Protein AF-0000000079757899 (afdb_homodimer)

Structure (mmCIF, N/CA/C/O backbone):
data_AF-0000000079757899-model_v1
#
loop_
_entity.id
_entity.type
_entity.pdbx_description
1 polymer 'Nucleoside kinase'
#
loop_
_atom_site.group_PDB
_atom_site.id
_atom_site.type_symbol
_atom_site.label_atom_id
_atom_site.label_alt_id
_atom_site.label_comp_id
_atom_site.label_asym_id
_atom_site.label_entity_id
_atom_site.label_seq_id
_atom_site.pdbx_PDB_ins_code
_atom_site.Cartn_x
_atom_site.Cartn_y
_atom_site.Cartn_z
_atom_site.occupancy
_atom_site.B_iso_or_equiv
_atom_site.auth_seq_id
_atom_site.auth_comp_id
_atom_site.auth_asym_id
_atom_site.auth_atom_id
_atom_site.pdbx_PDB_model_num
ATOM 1 N N . MET A 1 1 ? -4.289 -48.406 -44.906 1 89.81 1 MET A N 1
ATOM 2 C CA . MET A 1 1 ? -3.25 -48.438 -43.875 1 89.81 1 MET A CA 1
ATOM 3 C C . MET A 1 1 ? -2.588 -47.062 -43.75 1 89.81 1 MET A C 1
ATOM 5 O O . MET A 1 1 ? -2.428 -46.344 -44.719 1 89.81 1 MET A O 1
ATOM 9 N N . LEU A 1 2 ? -2.428 -46.688 -42.5 1 92.31 2 LEU A N 1
ATOM 10 C CA . LEU A 1 2 ? -1.774 -45.406 -42.188 1 92.31 2 LEU A CA 1
ATOM 11 C C . LEU A 1 2 ? -0.289 -45.625 -41.906 1 92.31 2 LEU A C 1
ATOM 13 O O . LEU A 1 2 ? 0.107 -46.656 -41.375 1 92.31 2 LEU A O 1
ATOM 17 N N . LYS A 1 3 ? 0.551 -44.688 -42.281 1 95.06 3 LYS A N 1
ATOM 18 C CA . LYS A 1 3 ? 1.988 -44.75 -42.062 1 95.06 3 LYS A CA 1
ATOM 19 C C . LYS A 1 3 ? 2.361 -44.031 -40.75 1 95.06 3 LYS A C 1
ATOM 21 O O . LYS A 1 3 ? 2.045 -42.844 -40.594 1 95.06 3 LYS A O 1
ATOM 26 N N . VAL A 1 4 ? 2.951 -44.812 -39.875 1 93.31 4 VAL A N 1
ATOM 27 C CA . VAL A 1 4 ? 3.355 -44.25 -38.594 1 93.31 4 VAL A CA 1
ATOM 28 C C . VAL A 1 4 ? 4.879 -44.25 -38.469 1 93.31 4 VAL A C 1
ATOM 30 O O . VAL A 1 4 ? 5.52 -45.281 -38.688 1 93.31 4 VAL A O 1
ATOM 33 N N . TYR A 1 5 ? 5.371 -43.125 -38.312 1 91.56 5 TYR A N 1
ATOM 34 C CA . TYR A 1 5 ? 6.797 -42.969 -38.031 1 91.56 5 TYR A CA 1
ATOM 35 C C . TYR A 1 5 ? 7.066 -42.875 -36.531 1 91.56 5 TYR A C 1
ATOM 37 O O . TYR A 1 5 ? 6.574 -41.969 -35.875 1 91.56 5 TYR A O 1
ATOM 45 N N . TYR A 1 6 ? 7.684 -43.781 -35.969 1 91 6 TYR A N 1
ATOM 46 C CA . TYR A 1 6 ? 8.078 -43.812 -34.562 1 91 6 TYR A CA 1
ATOM 47 C C . TYR A 1 6 ? 9.562 -44.125 -34.406 1 91 6 TYR A C 1
ATOM 49 O O . TYR A 1 6 ? 10.016 -45.219 -34.75 1 91 6 TYR A O 1
ATOM 57 N N . ASN A 1 7 ? 10.211 -43 -33.938 1 84.12 7 ASN A N 1
ATOM 58 C CA . ASN A 1 7 ? 11.672 -43.094 -33.906 1 84.12 7 ASN A CA 1
ATOM 59 C C . ASN A 1 7 ? 12.242 -43.438 -35.281 1 84.12 7 ASN A C 1
ATOM 61 O O . ASN A 1 7 ? 11.969 -42.719 -36.281 1 84.12 7 ASN A O 1
ATOM 65 N N . GLN A 1 8 ? 12.875 -44.5 -35.531 1 84.25 8 GLN A N 1
ATOM 66 C CA . GLN A 1 8 ? 13.469 -44.875 -36.812 1 84.25 8 GLN A CA 1
ATOM 67 C C . GLN A 1 8 ? 12.688 -46 -37.469 1 84.25 8 GLN A C 1
ATOM 69 O O . GLN A 1 8 ? 13.133 -46.562 -38.469 1 84.25 8 GLN A O 1
ATOM 74 N N . ASN A 1 9 ? 11.57 -46.188 -36.938 1 89.44 9 ASN A N 1
ATOM 75 C CA . ASN A 1 9 ? 10.773 -47.281 -37.5 1 89.44 9 ASN A CA 1
ATOM 76 C C . ASN A 1 9 ? 9.539 -46.75 -38.219 1 89.44 9 ASN A C 1
ATOM 78 O O . ASN A 1 9 ? 9.016 -45.688 -37.906 1 89.44 9 ASN A O 1
ATOM 82 N N . ILE A 1 10 ? 9.234 -47.5 -39.219 1 92.81 10 ILE A N 1
ATOM 83 C CA . ILE A 1 10 ? 8.008 -47.219 -39.938 1 92.81 10 ILE A CA 1
ATOM 84 C C . ILE A 1 10 ? 7.023 -48.375 -39.75 1 92.81 10 ILE A C 1
ATOM 86 O O . ILE A 1 10 ? 7.355 -49.531 -40 1 92.81 10 ILE A O 1
ATOM 90 N N . LEU A 1 11 ? 5.883 -48.031 -39.281 1 93.31 11 LEU A N 1
ATOM 91 C CA . LEU A 1 11 ? 4.836 -49.031 -39.062 1 93.31 11 LEU A CA 1
ATOM 92 C C . LEU A 1 11 ? 3.611 -48.719 -39.906 1 93.31 11 LEU A C 1
ATOM 94 O O . LEU A 1 11 ? 3.303 -47.562 -40.156 1 93.31 11 LEU A O 1
ATOM 98 N N . ASN A 1 12 ? 3.008 -49.781 -40.406 1 94.38 12 ASN A N 1
ATOM 99 C CA . ASN A 1 12 ? 1.713 -49.656 -41.062 1 94.38 12 ASN A CA 1
ATOM 100 C C . ASN A 1 12 ? 0.58 -50.156 -40.188 1 94.38 12 ASN A C 1
ATOM 102 O O . ASN A 1 12 ? 0.581 -51.312 -39.719 1 94.38 12 ASN A O 1
ATOM 106 N N . VAL A 1 13 ? -0.326 -49.25 -39.906 1 94.94 13 VAL A N 1
ATOM 107 C CA . VAL A 1 13 ? -1.401 -49.594 -38.969 1 94.94 13 VAL A CA 1
ATOM 108 C C . VAL A 1 13 ? -2.754 -49.312 -39.625 1 94.94 13 VAL A C 1
ATOM 110 O O . VAL A 1 13 ? -2.852 -48.5 -40.531 1 94.94 13 VAL A O 1
ATOM 113 N N . PRO A 1 14 ? -3.816 -50 -39.219 1 95.19 14 PRO A N 1
ATOM 114 C CA . PRO A 1 14 ? -5.152 -49.781 -39.75 1 95.19 14 PRO A CA 1
ATOM 115 C C . PRO A 1 14 ? -5.699 -48.375 -39.406 1 95.19 14 PRO A C 1
ATOM 117 O O . PRO A 1 14 ? -5.285 -47.781 -38.406 1 95.19 14 PRO A O 1
ATOM 120 N N . LEU A 1 15 ? -6.605 -47.969 -40.188 1 94.62 15 LEU A N 1
ATOM 121 C CA . LEU A 1 15 ? -7.348 -46.75 -39.906 1 94.62 15 LEU A CA 1
ATOM 122 C C . LEU A 1 15 ? -8.039 -46.844 -38.531 1 94.62 15 LEU A C 1
ATOM 124 O O . LEU A 1 15 ? -8.594 -47.875 -38.188 1 94.62 15 LEU A O 1
ATOM 128 N N . ASN A 1 16 ? -7.992 -45.781 -37.719 1 94.31 16 ASN A N 1
ATOM 129 C CA . ASN A 1 16 ? -8.664 -45.625 -36.438 1 94.31 16 ASN A CA 1
ATOM 130 C C . ASN A 1 16 ? -7.953 -46.438 -35.344 1 94.31 16 ASN A C 1
ATOM 132 O O . ASN A 1 16 ? -8.555 -46.781 -34.344 1 94.31 16 ASN A O 1
ATOM 136 N N . THR A 1 17 ? -6.723 -46.75 -35.594 1 96.06 17 THR A N 1
ATOM 137 C CA . THR A 1 17 ? -5.93 -47.344 -34.531 1 96.06 17 THR A CA 1
ATOM 138 C C . THR A 1 17 ? -5.66 -46.312 -33.438 1 96.06 17 THR A C 1
ATOM 140 O O . THR A 1 17 ? -5.199 -45.219 -33.719 1 96.06 17 THR A O 1
ATOM 143 N N . SER A 1 18 ? -5.98 -46.656 -32.25 1 96.06 18 SER A N 1
ATOM 144 C CA . SER A 1 18 ? -5.738 -45.75 -31.141 1 96.06 18 SER A CA 1
ATOM 145 C C . SER A 1 18 ? -4.266 -45.719 -30.75 1 96.06 18 SER A C 1
ATOM 147 O O . SER A 1 18 ? -3.533 -46.688 -31.016 1 96.06 18 SER A O 1
ATOM 149 N N . LEU A 1 19 ? -3.84 -44.719 -30.156 1 97.06 19 LEU A N 1
ATOM 150 C CA . LEU A 1 19 ? -2.469 -44.625 -29.672 1 97.06 19 LEU A CA 1
ATOM 151 C C . LEU A 1 19 ? -2.207 -45.656 -28.578 1 97.06 19 LEU A C 1
ATOM 153 O O . LEU A 1 19 ? -1.091 -46.156 -28.453 1 97.06 19 LEU A O 1
ATOM 157 N N . GLU A 1 20 ? -3.256 -45.938 -27.797 1 96.62 20 GLU A N 1
ATOM 158 C CA . GLU A 1 20 ? -3.117 -46.969 -26.781 1 96.62 20 GLU A CA 1
ATOM 159 C C . GLU A 1 20 ? -2.814 -48.312 -27.406 1 96.62 20 GLU A C 1
ATOM 161 O O . GLU A 1 20 ? -1.962 -49.062 -26.922 1 96.62 20 GLU A O 1
ATOM 166 N N . THR A 1 21 ? -3.545 -48.625 -28.484 1 96.06 21 THR A N 1
ATOM 167 C CA . THR A 1 21 ? -3.324 -49.875 -29.203 1 96.06 21 THR A CA 1
ATOM 168 C C . THR A 1 21 ? -1.894 -49.938 -29.734 1 96.06 21 THR A C 1
ATOM 170 O O . THR A 1 21 ? -1.232 -50.969 -29.609 1 96.06 21 THR A O 1
ATOM 173 N N . LEU A 1 22 ? -1.504 -48.875 -30.281 1 95.56 22 LEU A N 1
ATOM 174 C CA . LEU A 1 22 ? -0.146 -48.812 -30.812 1 95.56 22 LEU A CA 1
ATOM 175 C C . LEU A 1 22 ? 0.88 -48.969 -29.703 1 95.56 22 LEU A C 1
ATOM 177 O O . LEU A 1 22 ? 1.874 -49.688 -29.859 1 95.56 22 LEU A O 1
ATOM 181 N N . LYS A 1 23 ? 0.693 -48.25 -28.625 1 95.94 23 LYS A N 1
ATOM 182 C CA . LYS A 1 23 ? 1.556 -48.344 -27.453 1 95.94 23 LYS A CA 1
ATOM 183 C C . LYS A 1 23 ? 1.684 -49.781 -26.984 1 95.94 23 LYS A C 1
ATOM 185 O O . LYS A 1 23 ? 2.785 -50.25 -26.672 1 95.94 23 LYS A O 1
ATOM 190 N N . ASN A 1 24 ? 0.548 -50.5 -26.922 1 94.69 24 ASN A N 1
ATOM 191 C CA . ASN A 1 24 ? 0.537 -51.875 -26.5 1 94.69 24 ASN A CA 1
ATOM 192 C C . ASN A 1 24 ? 1.265 -52.781 -27.484 1 94.69 24 ASN A C 1
ATOM 194 O O . ASN A 1 24 ? 1.984 -53.719 -27.094 1 94.69 24 ASN A O 1
ATOM 198 N N . GLN A 1 25 ? 1.036 -52.5 -28.719 1 93.31 25 GLN A N 1
ATOM 199 C CA . GLN A 1 25 ? 1.716 -53.25 -29.766 1 93.31 25 GLN A CA 1
ATOM 200 C C . GLN A 1 25 ? 3.23 -53.094 -29.656 1 93.31 25 GLN A C 1
ATOM 202 O O . GLN A 1 25 ? 3.975 -54.062 -29.922 1 93.31 25 GLN A O 1
ATOM 207 N N . LEU A 1 26 ? 3.641 -51.969 -29.297 1 93.25 26 LEU A N 1
ATOM 208 C CA . LEU A 1 26 ? 5.066 -51.688 -29.188 1 93.25 26 LEU A CA 1
ATOM 209 C C . LEU A 1 26 ? 5.594 -52.031 -27.812 1 93.25 26 LEU A C 1
ATOM 211 O O . LEU A 1 26 ? 6.781 -51.875 -27.531 1 93.25 26 LEU A O 1
ATOM 215 N N . ASN A 1 27 ? 4.777 -52.531 -26.891 1 93.75 27 ASN A N 1
ATOM 216 C CA . ASN A 1 27 ? 5.113 -52.938 -25.531 1 93.75 27 ASN A CA 1
ATOM 217 C C . ASN A 1 27 ? 5.797 -51.844 -24.75 1 93.75 27 ASN A C 1
ATOM 219 O O . ASN A 1 27 ? 6.824 -52.062 -24.109 1 93.75 27 ASN A O 1
ATOM 223 N N . LEU A 1 28 ? 5.297 -50.625 -24.969 1 93.06 28 LEU A N 1
ATOM 224 C CA . LEU A 1 28 ? 5.828 -49.5 -24.234 1 93.06 28 LEU A CA 1
ATOM 225 C C . LEU A 1 28 ? 5.211 -49.406 -22.844 1 93.06 28 LEU A C 1
ATOM 227 O O . LEU A 1 28 ? 4.004 -49.594 -22.688 1 93.06 28 LEU A O 1
ATOM 231 N N . LYS A 1 29 ? 6.031 -49.188 -21.891 1 89.12 29 LYS A N 1
ATOM 232 C CA . LYS A 1 29 ? 5.594 -49.062 -20.5 1 89.12 29 LYS A CA 1
ATOM 233 C C . LYS A 1 29 ? 5.762 -47.625 -20.016 1 89.12 29 LYS A C 1
ATOM 235 O O . LYS A 1 29 ? 6.574 -46.875 -20.547 1 89.12 29 LYS A O 1
ATOM 240 N N . ASN A 1 30 ? 4.934 -47.219 -19.047 1 89.75 30 ASN A N 1
ATOM 241 C CA . ASN A 1 30 ? 5.02 -45.938 -18.391 1 89.75 30 ASN A CA 1
ATOM 242 C C . ASN A 1 30 ? 4.82 -44.781 -19.359 1 89.75 30 ASN A C 1
ATOM 244 O O . ASN A 1 30 ? 5.566 -43.781 -19.344 1 89.75 30 ASN A O 1
ATOM 248 N N . VAL A 1 31 ? 4.023 -44.969 -20.328 1 94.25 31 VAL A N 1
ATOM 249 C CA . VAL A 1 31 ? 3.627 -43.969 -21.312 1 94.25 31 VAL A CA 1
ATOM 250 C C . VAL A 1 31 ? 2.195 -43.531 -21.031 1 94.25 31 VAL A C 1
ATOM 252 O O . VAL A 1 31 ? 1.298 -44.344 -20.859 1 94.25 31 VAL A O 1
ATOM 255 N N . TYR A 1 32 ? 2.014 -42.219 -20.953 1 95.69 32 TYR A N 1
ATOM 256 C CA . TYR A 1 32 ? 0.709 -41.719 -20.562 1 95.69 32 TYR A CA 1
ATOM 257 C C . TYR A 1 32 ? 0.112 -40.844 -21.656 1 95.69 32 TYR A C 1
ATOM 259 O O . TYR A 1 32 ? -1.076 -40.5 -21.625 1 95.69 32 TYR A O 1
ATOM 267 N N . ALA A 1 33 ? 0.891 -40.406 -22.641 1 96.44 33 ALA A N 1
ATOM 268 C CA . ALA A 1 33 ? 0.462 -39.562 -23.75 1 96.44 33 ALA A CA 1
ATOM 269 C C . ALA A 1 33 ? 1.363 -39.719 -24.969 1 96.44 33 ALA A C 1
ATOM 271 O O . ALA A 1 33 ? 2.314 -40.5 -24.938 1 96.44 33 ALA A O 1
ATOM 272 N N . ALA A 1 34 ? 1.018 -39.031 -26.047 1 96.38 34 ALA A N 1
ATOM 273 C CA . ALA A 1 34 ? 1.852 -39.062 -27.25 1 96.38 34 ALA A CA 1
ATOM 274 C C . ALA A 1 34 ? 1.702 -37.75 -28.031 1 96.38 34 ALA A C 1
ATOM 276 O O . ALA A 1 34 ? 0.694 -37.062 -27.906 1 96.38 34 ALA A O 1
ATOM 277 N N . LYS A 1 35 ? 2.727 -37.438 -28.688 1 93.5 35 LYS A N 1
ATOM 278 C CA . LYS A 1 35 ? 2.627 -36.375 -29.703 1 93.5 35 LYS A CA 1
ATOM 279 C C . LYS A 1 35 ? 2.373 -36.969 -31.094 1 93.5 35 LYS A C 1
ATOM 281 O O . LYS A 1 35 ? 3.068 -37.906 -31.516 1 93.5 35 LYS A O 1
ATOM 286 N N . VAL A 1 36 ? 1.36 -36.562 -31.766 1 94.38 36 VAL A N 1
ATOM 287 C CA . VAL A 1 36 ? 1.062 -36.906 -33.156 1 94.38 36 VAL A CA 1
ATOM 288 C C . VAL A 1 36 ? 1.239 -35.688 -34.031 1 94.38 36 VAL A C 1
ATOM 290 O O . VAL A 1 36 ? 0.47 -34.719 -33.969 1 94.38 36 VAL A O 1
ATOM 293 N N . ASN A 1 37 ? 2.242 -35.688 -34.906 1 90.06 37 ASN A N 1
ATOM 294 C CA . ASN A 1 37 ? 2.568 -34.531 -35.75 1 90.06 37 ASN A CA 1
ATOM 295 C C . ASN A 1 37 ? 2.738 -33.281 -34.906 1 90.06 37 ASN A C 1
ATOM 297 O O . ASN A 1 37 ? 2.121 -32.25 -35.219 1 90.06 37 ASN A O 1
ATOM 301 N N . ASN A 1 38 ? 3.363 -33.406 -33.781 1 86.88 38 ASN A N 1
ATOM 302 C CA . ASN A 1 38 ? 3.805 -32.312 -32.906 1 86.88 38 ASN A CA 1
ATOM 303 C C . ASN A 1 38 ? 2.656 -31.797 -32.031 1 86.88 38 ASN A C 1
ATOM 305 O O . ASN A 1 38 ? 2.783 -30.75 -31.406 1 86.88 38 ASN A O 1
ATOM 309 N N . LYS A 1 39 ? 1.579 -32.5 -32.062 1 91.19 39 LYS A N 1
ATOM 310 C CA . LYS A 1 39 ? 0.449 -32.125 -31.203 1 91.19 39 LYS A CA 1
ATOM 311 C C . LYS A 1 39 ? 0.224 -33.156 -30.109 1 91.19 39 LYS A C 1
ATOM 313 O O . LYS A 1 39 ? 0.204 -34.375 -30.359 1 91.19 39 LYS A O 1
ATOM 318 N N . LEU A 1 40 ? 0.103 -32.688 -28.938 1 92.62 40 LEU A N 1
ATOM 319 C CA . LEU A 1 40 ? -0.124 -33.562 -27.781 1 92.62 40 LEU A CA 1
ATOM 320 C C . LEU A 1 40 ? -1.502 -34.219 -27.859 1 92.62 40 LEU A C 1
ATOM 322 O O . LEU A 1 40 ? -2.504 -33.531 -28.078 1 92.62 40 LEU A O 1
ATOM 326 N N . LYS A 1 41 ? -1.507 -35.531 -27.75 1 95 41 LYS A N 1
ATOM 327 C CA . LYS A 1 41 ? -2.752 -36.281 -27.797 1 95 41 LYS A CA 1
ATOM 328 C C . LYS A 1 41 ? -2.826 -37.312 -26.656 1 95 41 LYS A C 1
ATOM 330 O O . LYS A 1 41 ? -1.8 -37.812 -26.219 1 95 41 LYS A O 1
ATOM 335 N N . GLU A 1 42 ? -4.059 -37.531 -26.234 1 96.31 42 GLU A N 1
ATOM 336 C CA . GLU A 1 42 ? -4.305 -38.625 -25.297 1 96.31 42 GLU A CA 1
ATOM 337 C C . GLU A 1 42 ? -4.137 -39.969 -25.984 1 96.31 42 GLU A C 1
ATOM 339 O O . GLU A 1 42 ? -4.246 -40.062 -27.203 1 96.31 42 GLU A O 1
ATOM 344 N N . LEU A 1 43 ? -3.947 -40.969 -25.141 1 97.25 43 LEU A N 1
ATOM 345 C CA . LEU A 1 43 ? -3.699 -42.281 -25.688 1 97.25 43 LEU A CA 1
ATOM 346 C C . LEU A 1 43 ? -4.961 -42.844 -26.328 1 97.25 43 LEU A C 1
ATOM 348 O O . LEU A 1 43 ? -4.891 -43.812 -27.109 1 97.25 43 LEU A O 1
ATOM 352 N N . THR A 1 44 ? -6.102 -42.281 -26.047 1 95.94 44 THR A N 1
ATOM 353 C CA . THR A 1 44 ? -7.355 -42.75 -26.625 1 95.94 44 THR A CA 1
ATOM 354 C C . THR A 1 44 ? -7.527 -42.188 -28.047 1 95.94 44 THR A C 1
ATOM 356 O O . THR A 1 44 ? -8.414 -42.625 -28.781 1 95.94 44 THR A O 1
ATOM 359 N N . PHE A 1 45 ? -6.734 -41.312 -28.406 1 95.56 45 PHE A N 1
ATOM 360 C CA . PHE A 1 45 ? -6.812 -40.688 -29.719 1 95.56 45 PHE A CA 1
ATOM 361 C C . PHE A 1 45 ? -6.652 -41.719 -30.828 1 95.56 45 PHE A C 1
ATOM 363 O O . PHE A 1 45 ? -5.777 -42.594 -30.75 1 95.56 45 PHE A O 1
ATOM 370 N N . LYS A 1 46 ? -7.422 -41.562 -31.875 1 95.94 46 LYS A N 1
ATOM 371 C CA . LYS A 1 46 ? -7.387 -42.469 -33.031 1 95.94 46 LYS A CA 1
ATOM 372 C C . LYS A 1 46 ? -6.727 -41.781 -34.219 1 95.94 46 LYS A C 1
ATOM 374 O O . LYS A 1 46 ? -7.051 -40.656 -34.562 1 95.94 46 LYS A O 1
ATOM 379 N N . LEU A 1 47 ? -5.891 -42.531 -34.812 1 95.75 47 LEU A N 1
ATOM 380 C CA . LEU A 1 47 ? -5.156 -42 -35.969 1 95.75 47 LEU A CA 1
ATOM 381 C C . LEU A 1 47 ? -6.027 -42 -37.219 1 95.75 47 LEU A C 1
ATOM 383 O O . LEU A 1 47 ? -6.73 -42.969 -37.5 1 95.75 47 LEU A O 1
ATOM 387 N N . HIS A 1 48 ? -5.992 -40.844 -37.969 1 93.81 48 HIS A N 1
ATOM 388 C CA . HIS A 1 48 ? -6.789 -40.75 -39.188 1 93.81 48 HIS A CA 1
ATOM 389 C C . HIS A 1 48 ? -5.941 -40.281 -40.344 1 93.81 48 HIS A C 1
ATOM 391 O O . HIS A 1 48 ? -6.227 -40.594 -41.5 1 93.81 48 HIS A O 1
ATOM 397 N N . ALA A 1 49 ? -4.891 -39.562 -40.094 1 93.75 49 ALA A N 1
ATOM 398 C CA . ALA A 1 49 ? -4.051 -39 -41.156 1 93.75 49 ALA A CA 1
ATOM 399 C C . ALA A 1 49 ? -3.23 -40.094 -41.844 1 93.75 49 ALA A C 1
ATOM 401 O O . ALA A 1 49 ? -2.783 -41.031 -41.156 1 93.75 49 ALA A O 1
ATOM 402 N N . PRO A 1 50 ? -3.012 -39.844 -43.125 1 94.06 50 PRO A N 1
ATOM 403 C CA . PRO A 1 50 ? -2.242 -40.844 -43.844 1 94.06 50 PRO A CA 1
ATOM 404 C C . PRO A 1 50 ? -0.819 -41 -43.312 1 94.06 50 PRO A C 1
ATOM 406 O O . PRO A 1 50 ? -0.284 -42.125 -43.25 1 94.06 50 PRO A O 1
ATOM 409 N N . ILE A 1 51 ? -0.244 -39.969 -42.938 1 93.94 51 ILE A N 1
ATOM 410 C CA . ILE A 1 51 ? 1.114 -39.969 -42.406 1 93.94 51 ILE A CA 1
ATOM 411 C C . ILE A 1 51 ? 1.119 -39.375 -41 1 93.94 51 ILE A C 1
ATOM 413 O O . ILE A 1 51 ? 0.606 -38.281 -40.75 1 93.94 51 ILE A O 1
ATOM 417 N N . ASN A 1 52 ? 1.641 -40.188 -40 1 95.19 52 ASN A N 1
ATOM 418 C CA . ASN A 1 52 ? 1.67 -39.781 -38.594 1 95.19 52 ASN A CA 1
ATOM 419 C C . ASN A 1 52 ? 3.07 -39.906 -38.031 1 95.19 52 ASN A C 1
ATOM 421 O O . ASN A 1 52 ? 3.648 -41 -38 1 95.19 52 ASN A O 1
ATOM 425 N N . GLN A 1 53 ? 3.607 -38.844 -37.656 1 93.88 53 GLN A N 1
ATOM 426 C CA . GLN A 1 53 ? 4.809 -38.875 -36.812 1 93.88 53 GLN A CA 1
ATOM 427 C C . GLN A 1 53 ? 4.457 -38.906 -35.344 1 93.88 53 GLN A C 1
ATOM 429 O O . GLN A 1 53 ? 3.855 -37.969 -34.812 1 93.88 53 GLN A O 1
ATOM 434 N N . ILE A 1 54 ? 4.84 -40.062 -34.656 1 95.62 54 ILE A N 1
ATOM 435 C CA . ILE A 1 54 ? 4.375 -40.25 -33.281 1 95.62 54 ILE A CA 1
ATOM 436 C C . ILE A 1 54 ? 5.566 -40.312 -32.344 1 95.62 54 ILE A C 1
ATOM 438 O O . ILE A 1 54 ? 6.602 -40.906 -32.656 1 95.62 54 ILE A O 1
ATOM 442 N N . THR A 1 55 ? 5.504 -39.594 -31.281 1 94.12 55 THR A N 1
ATOM 443 C CA . THR A 1 55 ? 6.422 -39.688 -30.141 1 94.12 55 THR A CA 1
ATOM 444 C C . THR A 1 55 ? 5.66 -39.938 -28.844 1 94.12 55 THR A C 1
ATOM 446 O O . THR A 1 55 ? 4.855 -39.125 -28.406 1 94.12 55 THR A O 1
ATOM 449 N N . PHE A 1 56 ? 5.887 -41.094 -28.234 1 95.88 56 PHE A N 1
ATOM 450 C CA . PHE A 1 56 ? 5.227 -41.406 -26.969 1 95.88 56 PHE A CA 1
ATOM 451 C C . PHE A 1 56 ? 5.898 -40.719 -25.812 1 95.88 56 PHE A C 1
ATOM 453 O O . PHE A 1 56 ? 7.117 -40.531 -25.797 1 95.88 56 PHE A O 1
ATOM 460 N N . LEU A 1 57 ? 5.062 -40.25 -24.891 1 94.38 57 LEU A N 1
ATOM 461 C CA . LEU A 1 57 ? 5.535 -39.469 -23.75 1 94.38 57 LEU A CA 1
ATOM 462 C C . LEU A 1 57 ? 5.219 -40.188 -22.438 1 94.38 57 LEU A C 1
ATOM 464 O O . LEU A 1 57 ? 4.074 -40.562 -22.203 1 94.38 57 LEU A O 1
ATOM 468 N N . GLY A 1 58 ? 6.277 -40.344 -21.594 1 92.25 58 GLY A N 1
ATOM 469 C CA . GLY A 1 58 ? 6.125 -41 -20.312 1 92.25 58 GLY A CA 1
ATOM 470 C C . GLY A 1 58 ? 6.367 -40.094 -19.141 1 92.25 58 GLY A C 1
ATOM 471 O O . GLY A 1 58 ? 6.191 -38.875 -19.25 1 92.25 58 GLY A O 1
ATOM 472 N N . ALA A 1 59 ? 6.684 -40.656 -17.953 1 89.56 59 ALA A N 1
ATOM 473 C CA . ALA A 1 59 ? 6.824 -39.938 -16.688 1 89.56 59 ALA A CA 1
ATOM 474 C C . ALA A 1 59 ? 7.945 -38.906 -16.766 1 89.56 59 ALA A C 1
ATOM 476 O O . ALA A 1 59 ? 8.008 -37.969 -15.938 1 89.56 59 ALA A O 1
ATOM 477 N N . TRP A 1 60 ? 8.781 -38.938 -17.734 1 86.62 60 TRP A N 1
ATOM 478 C CA . TRP A 1 60 ? 9.914 -38.031 -17.875 1 86.62 60 TRP A CA 1
ATOM 479 C C . TRP A 1 60 ? 9.477 -36.719 -18.5 1 86.62 60 TRP A C 1
ATOM 481 O O . TRP A 1 60 ? 10.227 -35.75 -18.5 1 86.62 60 TRP A O 1
ATOM 491 N N . ASN A 1 61 ? 8.359 -36.75 -19.062 1 88.06 61 ASN A N 1
ATOM 492 C CA . ASN A 1 61 ? 7.836 -35.562 -19.75 1 88.06 61 ASN A CA 1
ATOM 493 C C . ASN A 1 61 ? 6.785 -34.844 -18.906 1 88.06 61 ASN A C 1
ATOM 495 O O . ASN A 1 61 ? 5.855 -35.5 -18.406 1 88.06 61 ASN A O 1
ATOM 499 N N . ALA A 1 62 ? 6.926 -33.562 -18.844 1 84.69 62 ALA A N 1
ATOM 500 C CA . ALA A 1 62 ? 6.043 -32.75 -18 1 84.69 62 ALA A CA 1
ATOM 501 C C . ALA A 1 62 ? 4.594 -32.875 -18.453 1 84.69 62 ALA A C 1
ATOM 503 O O . ALA A 1 62 ? 3.678 -32.938 -17.641 1 84.69 62 ALA A O 1
ATOM 504 N N . ALA A 1 63 ? 4.359 -32.844 -19.719 1 89.25 63 ALA A N 1
ATOM 505 C CA . ALA A 1 63 ? 3 -32.906 -20.25 1 89.25 63 ALA A CA 1
ATOM 506 C C . ALA A 1 63 ? 2.344 -34.25 -19.922 1 89.25 63 ALA A C 1
ATOM 508 O O . ALA A 1 63 ? 1.158 -34.281 -19.578 1 89.25 63 ALA A O 1
ATOM 509 N N . ALA A 1 64 ? 3.105 -35.312 -20.062 1 92.81 64 ALA A N 1
ATOM 510 C CA . ALA A 1 64 ? 2.604 -36.625 -19.719 1 92.81 64 ALA A CA 1
ATOM 511 C C . ALA A 1 64 ? 2.27 -36.719 -18.234 1 92.81 64 ALA A C 1
ATOM 513 O O . ALA A 1 64 ? 1.253 -37.312 -17.859 1 92.81 64 ALA A O 1
ATOM 514 N N . VAL A 1 65 ? 3.066 -36.156 -17.453 1 91.31 65 VAL A N 1
ATOM 515 C CA . VAL A 1 65 ? 2.84 -36.156 -16.016 1 91.31 65 VAL A CA 1
ATOM 516 C C . VAL A 1 65 ? 1.576 -35.375 -15.688 1 91.31 65 VAL A C 1
ATOM 518 O O . VAL A 1 65 ? 0.822 -35.75 -14.789 1 91.31 65 VAL A O 1
ATOM 521 N N . ASN A 1 66 ? 1.384 -34.344 -16.359 1 91.94 66 ASN A N 1
ATOM 522 C CA . ASN A 1 66 ? 0.172 -33.531 -16.141 1 91.94 66 ASN A CA 1
ATOM 523 C C . ASN A 1 66 ? -1.083 -34.375 -16.422 1 91.94 66 ASN A C 1
ATOM 525 O O . ASN A 1 66 ? -2.076 -34.25 -15.703 1 91.94 66 ASN A O 1
ATOM 529 N N . ILE A 1 67 ? -1.042 -35.125 -17.453 1 95.25 67 ILE A N 1
ATOM 530 C CA . ILE A 1 67 ? -2.166 -36 -17.797 1 95.25 67 ILE A CA 1
ATOM 531 C C . ILE A 1 67 ? -2.355 -37.062 -16.719 1 95.25 67 ILE A C 1
ATOM 533 O O . ILE A 1 67 ? -3.482 -37.312 -16.281 1 95.25 67 ILE A O 1
ATOM 537 N N . TYR A 1 68 ? -1.257 -37.594 -16.297 1 95.56 68 TYR A N 1
ATOM 538 C CA . TYR A 1 68 ? -1.307 -38.594 -15.219 1 95.56 68 TYR A CA 1
ATOM 539 C C . TYR A 1 68 ? -1.902 -38 -13.953 1 95.56 68 TYR A C 1
ATOM 541 O O . TYR A 1 68 ? -2.801 -38.562 -13.344 1 95.56 68 TYR A O 1
ATOM 549 N N . GLU A 1 69 ? -1.394 -36.875 -13.562 1 95.19 69 GLU A N 1
ATOM 550 C CA . GLU A 1 69 ? -1.854 -36.188 -12.367 1 95.19 69 GLU A CA 1
ATOM 551 C C . GLU A 1 69 ? -3.34 -35.844 -12.469 1 95.19 69 GLU A C 1
ATOM 553 O O . GLU A 1 69 ? -4.082 -36 -11.5 1 95.19 69 GLU A O 1
ATOM 558 N N . ALA A 1 70 ? -3.76 -35.312 -13.586 1 95.94 70 ALA A N 1
ATOM 559 C CA . ALA A 1 70 ? -5.176 -35.031 -13.789 1 95.94 70 ALA A CA 1
ATOM 560 C C . ALA A 1 70 ? -6.027 -36.281 -13.633 1 95.94 70 ALA A C 1
ATOM 562 O O . ALA A 1 70 ? -7.129 -36.219 -13.078 1 95.94 70 ALA A O 1
ATOM 563 N N . SER A 1 71 ? -5.543 -37.375 -14.148 1 97.81 71 SER A N 1
ATOM 564 C CA . SER A 1 71 ? -6.246 -38.625 -14.039 1 97.81 71 SER A CA 1
ATOM 565 C C . SER A 1 71 ? -6.344 -39.094 -12.586 1 97.81 71 SER A C 1
ATOM 567 O O . SER A 1 71 ? -7.34 -39.688 -12.18 1 97.81 71 SER A O 1
ATOM 569 N N . LEU A 1 72 ? -5.316 -38.781 -11.852 1 97.25 72 LEU A N 1
ATOM 570 C CA . LEU A 1 72 ? -5.348 -39.125 -10.43 1 97.25 72 LEU A CA 1
ATOM 571 C C . LEU A 1 72 ? -6.406 -38.281 -9.711 1 97.25 72 LEU A C 1
ATOM 573 O O . LEU A 1 72 ? -7.117 -38.812 -8.844 1 97.25 72 LEU A O 1
ATOM 577 N N . ARG A 1 73 ? -6.457 -37.062 -9.992 1 96.75 73 ARG A N 1
ATOM 578 C CA . ARG A 1 73 ? -7.496 -36.219 -9.398 1 96.75 73 ARG A CA 1
ATOM 579 C C . ARG A 1 73 ? -8.883 -36.75 -9.758 1 96.75 73 ARG A C 1
ATOM 581 O O . ARG A 1 73 ? -9.789 -36.75 -8.914 1 96.75 73 ARG A O 1
ATOM 588 N N . TYR A 1 74 ? -9.039 -37.125 -11.016 1 97.06 74 TYR A N 1
ATOM 589 C CA . TYR A 1 74 ? -10.289 -37.719 -11.469 1 97.06 74 TYR A CA 1
ATOM 590 C C . TYR A 1 74 ? -10.633 -38.938 -10.633 1 97.06 74 TYR A C 1
ATOM 592 O O . TYR A 1 74 ? -11.781 -39.094 -10.203 1 97.06 74 TYR A O 1
ATOM 600 N N . LEU A 1 75 ? -9.664 -39.781 -10.391 1 97.62 75 LEU A N 1
ATOM 601 C CA . LEU A 1 75 ? -9.844 -41 -9.617 1 97.62 75 LEU A CA 1
ATOM 602 C C . LEU A 1 75 ? -10.258 -40.688 -8.18 1 97.62 75 LEU A C 1
ATOM 604 O O . LEU A 1 75 ? -11.172 -41.312 -7.637 1 97.62 75 LEU A O 1
ATOM 608 N N . VAL A 1 76 ? -9.562 -39.719 -7.574 1 96.94 76 VAL A N 1
ATOM 609 C CA . VAL A 1 76 ? -9.867 -39.312 -6.207 1 96.94 76 VAL A CA 1
ATOM 610 C C . VAL A 1 76 ? -11.297 -38.781 -6.129 1 96.94 76 VAL A C 1
ATOM 612 O O . VAL A 1 76 ? -12.039 -39.125 -5.211 1 96.94 76 VAL A O 1
ATOM 615 N N . ALA A 1 77 ? -11.625 -37.938 -7.047 1 94.81 77 ALA A N 1
ATOM 616 C CA . ALA A 1 77 ? -12.977 -37.375 -7.074 1 94.81 77 ALA A CA 1
ATOM 617 C C . ALA A 1 77 ? -14.023 -38.469 -7.242 1 94.81 77 ALA A C 1
ATOM 619 O O . ALA A 1 77 ? -15.031 -38.5 -6.539 1 94.81 77 ALA A O 1
ATOM 620 N N . MET A 1 78 ? -13.766 -39.375 -8.148 1 94.94 78 MET A N 1
ATOM 621 C CA . MET A 1 78 ? -14.68 -40.5 -8.414 1 94.94 78 MET A CA 1
ATOM 622 C C . MET A 1 78 ? -14.867 -41.344 -7.168 1 94.94 78 MET A C 1
ATOM 624 O O . MET A 1 78 ? -15.992 -41.688 -6.793 1 94.94 78 MET A O 1
ATOM 628 N N . ALA A 1 79 ? -13.789 -41.688 -6.543 1 96.06 79 ALA A N 1
ATOM 629 C CA . ALA A 1 79 ? -13.844 -42.5 -5.328 1 96.06 79 ALA A CA 1
ATOM 630 C C . ALA A 1 79 ? -14.625 -41.781 -4.227 1 96.06 79 ALA A C 1
ATOM 632 O O . ALA A 1 79 ? -15.445 -42.406 -3.549 1 96.06 79 ALA A O 1
ATOM 633 N N . SER A 1 80 ? -14.336 -40.531 -4.031 1 93.5 80 SER A N 1
ATOM 634 C CA . SER A 1 80 ? -14.984 -39.75 -2.979 1 93.5 80 SER A CA 1
ATOM 635 C C . SER A 1 80 ? -16.484 -39.625 -3.227 1 93.5 80 SER A C 1
ATOM 637 O O . SER A 1 80 ? -17.281 -39.75 -2.297 1 93.5 80 SER A O 1
ATOM 639 N N . TYR A 1 81 ? -16.781 -39.375 -4.457 1 89.44 81 TYR A N 1
ATOM 640 C CA . TYR A 1 81 ? -18.188 -39.219 -4.809 1 89.44 81 TYR A CA 1
ATOM 641 C C . TYR A 1 81 ? -18.953 -40.5 -4.617 1 89.44 81 TYR A C 1
ATOM 643 O O . TYR A 1 81 ? -20.125 -40.5 -4.25 1 89.44 81 TYR A O 1
ATOM 651 N N . LYS A 1 82 ? -18.344 -41.562 -4.945 1 91.38 82 LYS A N 1
ATOM 652 C CA . LYS A 1 82 ? -18.969 -42.875 -4.762 1 91.38 82 LYS A CA 1
ATOM 653 C C . LYS A 1 82 ? -19.234 -43.156 -3.285 1 91.38 82 LYS A C 1
ATOM 655 O O . LYS A 1 82 ? -20.266 -43.719 -2.936 1 91.38 82 LYS A O 1
ATOM 660 N N . LEU A 1 83 ? -18.375 -42.75 -2.469 1 93.56 83 LEU A N 1
ATOM 661 C CA . LEU A 1 83 ? -18.422 -43.062 -1.047 1 93.56 83 LEU A CA 1
ATOM 662 C C . LEU A 1 83 ? -19.312 -42.094 -0.297 1 93.56 83 LEU A C 1
ATOM 664 O O . LEU A 1 83 ? -19.984 -42.469 0.666 1 93.56 83 LEU A O 1
ATOM 668 N N . PHE A 1 84 ? -19.188 -40.844 -0.677 1 88.69 84 PHE A N 1
ATOM 669 C CA . PHE A 1 84 ? -19.844 -39.781 0.083 1 88.69 84 PHE A CA 1
ATOM 670 C C . PHE A 1 84 ? -20.75 -38.969 -0.82 1 88.69 84 PHE A C 1
ATOM 672 O O . PHE A 1 84 ? -20.391 -38.656 -1.951 1 88.69 84 PHE A O 1
ATOM 679 N N . GLU A 1 85 ? -22.016 -38.719 -0.353 1 78.06 85 GLU A N 1
ATOM 680 C CA . GLU A 1 85 ? -22.953 -37.938 -1.134 1 78.06 85 GLU A CA 1
ATOM 681 C C . GLU A 1 85 ? -22.641 -36.438 -1.024 1 78.06 85 GLU A C 1
ATOM 683 O O . GLU A 1 85 ? -22.469 -35.938 0.078 1 78.06 85 GLU A O 1
ATOM 688 N N . ASN A 1 86 ? -22.547 -35.781 -2.145 1 73.06 86 ASN A N 1
ATOM 689 C CA . ASN A 1 86 ? -22.5 -34.344 -2.242 1 73.06 86 ASN A CA 1
ATOM 690 C C . ASN A 1 86 ? -21.25 -33.781 -1.58 1 73.06 86 ASN A C 1
ATOM 692 O O . ASN A 1 86 ? -21.328 -32.781 -0.827 1 73.06 86 ASN A O 1
ATOM 696 N N . ILE A 1 87 ? -20.141 -34.469 -1.77 1 80.06 87 ILE A N 1
ATOM 697 C CA . ILE A 1 87 ? -18.906 -33.938 -1.18 1 80.06 87 ILE A CA 1
ATOM 698 C C . ILE A 1 87 ? -18.172 -33.094 -2.197 1 80.06 87 ILE A C 1
ATOM 700 O O . ILE A 1 87 ? -18.031 -33.469 -3.365 1 80.06 87 ILE A O 1
ATOM 704 N N . SER A 1 88 ? -17.953 -31.875 -1.848 1 83.06 88 SER A N 1
ATOM 705 C CA . SER A 1 88 ? -17.188 -30.969 -2.701 1 83.06 88 SER A CA 1
ATOM 706 C C . SER A 1 88 ? -15.711 -30.953 -2.311 1 83.06 88 SER A C 1
ATOM 708 O O . SER A 1 88 ? -15.344 -30.391 -1.272 1 83.06 88 SER A O 1
ATOM 710 N N . LEU A 1 89 ? -14.859 -31.656 -3.092 1 89.75 89 LEU A N 1
ATOM 711 C CA . LEU A 1 89 ? -13.422 -31.672 -2.834 1 89.75 89 LEU A CA 1
ATOM 712 C C . LEU A 1 89 ? -12.727 -30.547 -3.611 1 89.75 89 LEU A C 1
ATOM 714 O O . LEU A 1 89 ? -13.172 -30.172 -4.699 1 89.75 89 LEU A O 1
ATOM 718 N N . HIS A 1 90 ? -11.742 -30.016 -3.051 1 91 90 HIS A N 1
ATOM 719 C CA . HIS A 1 90 ? -10.93 -28.969 -3.67 1 91 90 HIS A CA 1
ATOM 720 C C . HIS A 1 90 ? -9.469 -29.391 -3.766 1 91 90 HIS A C 1
ATOM 722 O O . HIS A 1 90 ? -8.867 -29.797 -2.768 1 91 90 HIS A O 1
ATOM 728 N N . PHE A 1 91 ? -8.938 -29.422 -5.012 1 93.31 91 PHE A N 1
ATOM 729 C CA . PHE A 1 91 ? -7.535 -29.766 -5.238 1 93.31 91 PHE A CA 1
ATOM 730 C C . PHE A 1 91 ? -6.676 -28.516 -5.32 1 93.31 91 PHE A C 1
ATOM 732 O O . PHE A 1 91 ? -7.004 -27.578 -6.051 1 93.31 91 PHE A O 1
ATOM 739 N N . THR A 1 92 ? -5.578 -28.516 -4.598 1 91.25 92 THR A N 1
ATOM 740 C CA . THR A 1 92 ? -4.605 -27.422 -4.668 1 91.25 92 THR A CA 1
ATOM 741 C C . THR A 1 92 ? -3.182 -27.984 -4.641 1 91.25 92 THR A C 1
ATOM 743 O O . THR A 1 92 ? -2.918 -29 -4.016 1 91.25 92 THR A O 1
ATOM 746 N N . TYR A 1 93 ? -2.35 -27.297 -5.352 1 88.38 93 TYR A N 1
ATOM 747 C CA . TYR A 1 93 ? -0.952 -27.703 -5.281 1 88.38 93 TYR A CA 1
ATOM 748 C C . TYR A 1 93 ? -0.376 -27.438 -3.896 1 88.38 93 TYR A C 1
ATOM 750 O O . TYR A 1 93 ? -0.773 -26.484 -3.221 1 88.38 93 TYR A O 1
ATOM 758 N N . TYR A 1 94 ? 0.542 -28.25 -3.553 1 85.94 94 TYR A N 1
ATOM 759 C CA . TYR A 1 94 ? 1.11 -28.219 -2.211 1 85.94 94 TYR A CA 1
ATOM 760 C C . TYR A 1 94 ? 2.627 -28.375 -2.256 1 85.94 94 TYR A C 1
ATOM 762 O O . TYR A 1 94 ? 3.246 -28.156 -3.301 1 85.94 94 TYR A O 1
ATOM 770 N N . SER A 1 95 ? 3.236 -28.625 -1.118 1 78.75 95 SER A N 1
ATOM 771 C CA . SER A 1 95 ? 4.688 -28.75 -1.021 1 78.75 95 SER A CA 1
ATOM 772 C C . SER A 1 95 ? 5.164 -30.062 -1.617 1 78.75 95 SER A C 1
ATOM 774 O O . SER A 1 95 ? 4.383 -31.016 -1.752 1 78.75 95 SER A O 1
ATOM 776 N N . SER A 1 96 ? 6.367 -30.062 -2.107 1 72 96 SER A N 1
ATOM 777 C CA . SER A 1 96 ? 7.027 -31.281 -2.59 1 72 96 SER A CA 1
ATOM 778 C C . SER A 1 96 ? 6.32 -31.844 -3.816 1 72 96 SER A C 1
ATOM 780 O O . SER A 1 96 ? 6.121 -33.062 -3.92 1 72 96 SER A O 1
ATOM 782 N N . SER A 1 97 ? 5.855 -30.938 -4.699 1 78.12 97 SER A N 1
ATOM 783 C CA . SER A 1 97 ? 5.215 -31.344 -5.949 1 78.12 97 SER A CA 1
ATOM 784 C C . SER A 1 97 ? 4.035 -32.281 -5.688 1 78.12 97 SER A C 1
ATOM 786 O O . SER A 1 97 ? 3.918 -33.312 -6.32 1 78.12 97 SER A O 1
ATOM 788 N N . SER A 1 98 ? 3.338 -31.953 -4.695 1 89.31 98 SER A N 1
ATOM 789 C CA . SER A 1 98 ? 2.17 -32.75 -4.328 1 89.31 98 SER A CA 1
ATOM 790 C C . SER A 1 98 ? 0.885 -31.922 -4.473 1 89.31 98 SER A C 1
ATOM 792 O O . SER A 1 98 ? 0.927 -30.75 -4.805 1 89.31 98 SER A O 1
ATOM 794 N N . ILE A 1 99 ? -0.228 -32.688 -4.328 1 92.62 99 ILE A N 1
ATOM 795 C CA . ILE A 1 99 ? -1.551 -32.062 -4.375 1 92.62 99 ILE A CA 1
ATOM 796 C C . ILE A 1 99 ? -2.252 -32.25 -3.031 1 92.62 99 ILE A C 1
ATOM 798 O O . ILE A 1 99 ? -2.203 -33.312 -2.439 1 92.62 99 ILE A O 1
ATOM 802 N N . LEU A 1 100 ? -2.711 -31.172 -2.527 1 92 100 LEU A N 1
ATOM 803 C CA . LEU A 1 100 ? -3.543 -31.219 -1.33 1 92 100 LEU A CA 1
ATOM 804 C C . LEU A 1 100 ? -5.016 -31.344 -1.696 1 92 100 LEU A C 1
ATOM 806 O O . LEU A 1 100 ? -5.535 -30.578 -2.504 1 92 100 LEU A O 1
ATOM 810 N N . VAL A 1 101 ? -5.633 -32.344 -1.2 1 94.38 101 VAL A N 1
ATOM 811 C CA . VAL A 1 101 ? -7.074 -32.531 -1.331 1 94.38 101 VAL A CA 1
ATOM 812 C C . VAL A 1 101 ? -7.777 -32.062 -0.064 1 94.38 101 VAL A C 1
ATOM 814 O O . VAL A 1 101 ? -7.555 -32.594 1.021 1 94.38 101 VAL A O 1
ATOM 817 N N . SER A 1 102 ? -8.586 -31.078 -0.258 1 90.94 102 SER A N 1
ATOM 818 C CA . SER A 1 102 ? -9.273 -30.5 0.895 1 90.94 102 SER A CA 1
ATOM 819 C C . SER A 1 102 ? -10.789 -30.656 0.774 1 90.94 102 SER A C 1
ATOM 821 O O . SER A 1 102 ? -11.32 -30.766 -0.333 1 90.94 102 SER A O 1
ATOM 823 N N . PHE A 1 103 ? -11.414 -30.641 1.917 1 88.44 103 PHE A N 1
ATOM 824 C CA . PHE A 1 103 ? -12.867 -30.766 2.014 1 88.44 103 PHE A CA 1
ATOM 825 C C . PHE A 1 103 ? -13.484 -29.516 2.633 1 88.44 103 PHE A C 1
ATOM 827 O O . PHE A 1 103 ? -12.781 -28.719 3.26 1 88.44 103 PHE A O 1
ATOM 834 N N . PRO A 1 104 ? -14.789 -29.328 2.342 1 81 104 PRO A N 1
ATOM 835 C CA . PRO A 1 104 ? -15.445 -28.156 2.92 1 81 104 PRO A CA 1
ATOM 836 C C . PRO A 1 104 ? -15.352 -28.109 4.441 1 81 104 PRO A C 1
ATOM 838 O O . PRO A 1 104 ? -15.297 -29.156 5.09 1 81 104 PRO A O 1
ATOM 841 N N . LYS A 1 105 ? -15.344 -26.906 4.984 1 73.56 105 LYS A N 1
ATOM 842 C CA . LYS A 1 105 ? -15.172 -26.688 6.414 1 73.56 105 LYS A CA 1
ATOM 843 C C . LYS A 1 105 ? -16.266 -27.359 7.223 1 73.56 105 LYS A C 1
ATOM 845 O O . LYS A 1 105 ? -16.062 -27.734 8.383 1 73.56 105 LYS A O 1
ATOM 850 N N . GLU A 1 106 ? -17.359 -27.516 6.547 1 78.88 106 GLU A N 1
ATOM 851 C CA . GLU A 1 106 ? -18.516 -28.078 7.234 1 78.88 106 GLU A CA 1
ATOM 852 C C . GLU A 1 106 ? -18.344 -29.578 7.5 1 78.88 106 GLU A C 1
ATOM 854 O O . GLU A 1 106 ? -19.031 -30.141 8.336 1 78.88 106 GLU A O 1
ATOM 859 N N . ILE A 1 107 ? -17.375 -30.109 6.852 1 81.94 107 ILE A N 1
ATOM 860 C CA . ILE A 1 107 ? -17.141 -31.547 6.988 1 81.94 107 ILE A CA 1
ATOM 861 C C . ILE A 1 107 ? -15.867 -31.797 7.777 1 81.94 107 ILE A C 1
ATOM 863 O O . ILE A 1 107 ? -14.797 -31.297 7.418 1 81.94 107 ILE A O 1
ATOM 867 N N . THR A 1 108 ? -15.984 -32.438 8.883 1 86.19 108 THR A N 1
ATOM 868 C CA . THR A 1 108 ? -14.797 -32.906 9.594 1 86.19 108 THR A CA 1
ATOM 869 C C . THR A 1 108 ? -14.227 -34.156 8.938 1 86.19 108 THR A C 1
ATOM 871 O O . THR A 1 108 ? -14.82 -35.219 9.023 1 86.19 108 THR A O 1
ATOM 874 N N . PHE A 1 109 ? -13.133 -34.062 8.266 1 89.69 109 PHE A N 1
ATOM 875 C CA . PHE A 1 109 ? -12.5 -35.156 7.562 1 89.69 109 PHE A CA 1
ATOM 876 C C . PHE A 1 109 ? -11.711 -36.031 8.539 1 89.69 109 PHE A C 1
ATOM 878 O O . PHE A 1 109 ? -10.672 -35.625 9.055 1 89.69 109 PHE A O 1
ATOM 885 N N . LEU A 1 110 ? -12.156 -37.219 8.758 1 91.25 110 LEU A N 1
ATOM 886 C CA . LEU A 1 110 ? -11.578 -38.125 9.734 1 91.25 110 LEU A CA 1
ATOM 887 C C . LEU A 1 110 ? -10.672 -39.156 9.055 1 91.25 110 LEU A C 1
ATOM 889 O O . LEU A 1 110 ? -10.812 -39.438 7.859 1 91.25 110 LEU A O 1
ATOM 893 N N . PRO A 1 111 ? -9.766 -39.75 9.766 1 94.12 111 PRO A N 1
ATOM 894 C CA . PRO A 1 111 ? -8.859 -40.75 9.227 1 94.12 111 PRO A CA 1
ATOM 895 C C . PRO A 1 111 ? -9.602 -41.938 8.633 1 94.12 111 PRO A C 1
ATOM 897 O O . PRO A 1 111 ? -9.125 -42.562 7.668 1 94.12 111 PRO A O 1
ATOM 900 N N . GLU A 1 112 ? -10.703 -42.219 9.203 1 94.69 112 GLU A N 1
ATOM 901 C CA . GLU A 1 112 ? -11.492 -43.312 8.672 1 94.69 112 GLU A CA 1
ATOM 902 C C . GLU A 1 112 ? -11.984 -43.031 7.258 1 94.69 112 GLU A C 1
ATOM 904 O O . GLU A 1 112 ? -12.016 -43.938 6.41 1 94.69 112 GLU A O 1
ATOM 909 N N . MET A 1 113 ? -12.406 -41.875 7.078 1 93.5 113 MET A N 1
ATOM 910 C CA . MET A 1 113 ? -12.836 -41.438 5.746 1 93.5 113 MET A CA 1
ATOM 911 C C . MET A 1 113 ? -11.688 -41.531 4.754 1 93.5 113 MET A C 1
ATOM 913 O O . MET A 1 113 ? -11.875 -42 3.619 1 93.5 113 MET A O 1
ATOM 917 N N . PHE A 1 114 ? -10.547 -41.188 5.223 1 95.88 114 PHE A N 1
ATOM 918 C CA . PHE A 1 114 ? -9.336 -41.25 4.418 1 95.88 114 PHE A CA 1
ATOM 919 C C . PHE A 1 114 ? -9.047 -42.688 4 1 95.88 114 PHE A C 1
ATOM 921 O O . PHE A 1 114 ? -8.75 -42.938 2.83 1 95.88 114 PHE A O 1
ATOM 928 N N . GLN A 1 115 ? -9.172 -43.562 4.91 1 96.62 115 GLN A N 1
ATOM 929 C CA . GLN A 1 115 ? -8.914 -44.969 4.625 1 96.62 115 GLN A CA 1
ATOM 930 C C . GLN A 1 115 ? -9.922 -45.5 3.629 1 96.62 115 GLN A C 1
ATOM 932 O O . GLN A 1 115 ? -9.57 -46.312 2.764 1 96.62 115 GLN A O 1
ATOM 937 N N . LYS A 1 116 ? -11.086 -45.094 3.773 1 96.88 116 LYS A N 1
ATOM 938 C CA . LYS A 1 116 ? -12.125 -45.531 2.852 1 96.88 116 LYS A CA 1
ATOM 939 C C . LYS A 1 116 ? -11.836 -45.062 1.427 1 96.88 116 LYS A C 1
ATOM 941 O O . LYS A 1 116 ? -12.016 -45.844 0.471 1 96.88 116 LYS A O 1
ATOM 946 N N . ILE A 1 117 ? -11.469 -43.844 1.31 1 96.44 117 ILE A N 1
ATOM 947 C CA . ILE A 1 117 ? -11.148 -43.312 -0.009 1 96.44 117 ILE A CA 1
ATOM 948 C C . ILE A 1 117 ? -9.961 -44.062 -0.602 1 96.44 117 ILE A C 1
ATOM 950 O O . ILE A 1 117 ? -9.977 -44.438 -1.781 1 96.44 117 ILE A O 1
ATOM 954 N N . LYS A 1 118 ? -8.961 -44.281 0.229 1 97 118 LYS A N 1
ATOM 955 C CA . LYS A 1 118 ? -7.77 -45.031 -0.203 1 97 118 LYS A CA 1
ATOM 956 C C . LYS A 1 118 ? -8.133 -46.406 -0.705 1 97 118 LYS A C 1
ATOM 958 O O . LYS A 1 118 ? -7.664 -46.844 -1.763 1 97 118 LYS A O 1
ATOM 963 N N . GLU A 1 119 ? -8.953 -47.062 -0.028 1 97.56 119 GLU A N 1
ATOM 964 C CA . GLU A 1 119 ? -9.391 -48.406 -0.395 1 97.56 119 GLU A CA 1
ATOM 965 C C . GLU A 1 119 ? -10.234 -48.406 -1.668 1 97.56 119 GLU A C 1
ATOM 967 O O . GLU A 1 119 ? -10.078 -49.25 -2.537 1 97.56 119 GLU A O 1
ATOM 972 N N . GLU A 1 120 ? -11.109 -47.469 -1.664 1 97.44 120 GLU A N 1
ATOM 973 C CA . GLU A 1 120 ? -11.945 -47.344 -2.854 1 97.44 120 GLU A CA 1
ATOM 974 C C . GLU A 1 120 ? -11.109 -47.062 -4.094 1 97.44 120 GLU A C 1
ATOM 976 O O . GLU A 1 120 ? -11.391 -47.562 -5.176 1 97.44 120 GLU A O 1
ATOM 981 N N . MET A 1 121 ? -10.117 -46.219 -4.016 1 97.56 121 MET A N 1
ATOM 982 C CA . MET A 1 121 ? -9.219 -45.938 -5.125 1 97.56 121 MET A CA 1
ATOM 983 C C . MET A 1 121 ? -8.539 -47.219 -5.609 1 97.56 121 MET A C 1
ATOM 985 O O . MET A 1 121 ? -8.469 -47.469 -6.812 1 97.56 121 MET A O 1
ATOM 989 N N . HIS A 1 122 ? -8.102 -47.969 -4.664 1 97.19 122 HIS A N 1
ATOM 990 C CA . HIS A 1 122 ? -7.453 -49.219 -5 1 97.19 122 HIS A CA 1
ATOM 991 C C . HIS A 1 122 ? -8.406 -50.156 -5.734 1 97.19 122 HIS A C 1
ATOM 993 O O . HIS A 1 122 ? -8.016 -50.844 -6.688 1 97.19 122 HIS A O 1
ATOM 999 N N . LEU A 1 123 ? -9.562 -50.156 -5.254 1 97.38 123 LEU A N 1
ATOM 1000 C CA . LEU A 1 123 ? -10.578 -51 -5.871 1 97.38 123 LEU A CA 1
ATOM 1001 C C . LEU A 1 123 ? -10.852 -50.562 -7.305 1 97.38 123 LEU A C 1
ATOM 1003 O O . LEU A 1 123 ? -10.906 -51.406 -8.211 1 97.38 123 LEU A O 1
ATOM 1007 N N . LEU A 1 124 ? -11.008 -49.312 -7.496 1 97.44 124 LEU A N 1
ATOM 1008 C CA . LEU A 1 124 ? -11.305 -48.781 -8.82 1 97.44 124 LEU A CA 1
ATOM 1009 C C . LEU A 1 124 ? -10.148 -49.031 -9.781 1 97.44 124 LEU A C 1
ATOM 1011 O O . LEU A 1 124 ? -10.375 -49.312 -10.969 1 97.44 124 LEU A O 1
ATOM 1015 N N . VAL A 1 125 ? -8.938 -48.938 -9.344 1 97.69 125 VAL A N 1
ATOM 1016 C CA . VAL A 1 125 ? -7.758 -49.188 -10.164 1 97.69 125 VAL A CA 1
ATOM 1017 C C . VAL A 1 125 ? -7.695 -50.656 -10.547 1 97.69 125 VAL A C 1
ATOM 1019 O O . VAL A 1 125 ? -7.398 -51 -11.695 1 97.69 125 VAL A O 1
ATOM 1022 N N . SER A 1 126 ? -8 -51.531 -9.602 1 97.12 126 SER A N 1
ATOM 1023 C CA . SER A 1 126 ? -7.941 -52.969 -9.844 1 97.12 126 SER A CA 1
ATOM 1024 C C . SER A 1 126 ? -8.992 -53.406 -10.859 1 97.12 126 SER A C 1
ATOM 1026 O O . SER A 1 126 ? -8.82 -54.406 -11.555 1 97.12 126 SER A O 1
ATOM 1028 N N . GLN A 1 127 ? -10.039 -52.625 -11.023 1 97.25 127 GLN A N 1
ATOM 1029 C CA . GLN A 1 127 ? -11.133 -52.969 -11.93 1 97.25 127 GLN A CA 1
ATOM 1030 C C . GLN A 1 127 ? -10.812 -52.562 -13.359 1 97.25 127 GLN A C 1
ATOM 1032 O O . GLN A 1 127 ? -11.5 -52.969 -14.297 1 97.25 127 GLN A O 1
ATOM 1037 N N . LYS A 1 128 ? -9.781 -51.812 -13.562 1 96.94 128 LYS A N 1
ATOM 1038 C CA . LYS A 1 128 ? -9.32 -51.406 -14.891 1 96.94 128 LYS A CA 1
ATOM 1039 C C . LYS A 1 128 ? -10.453 -50.781 -15.703 1 96.94 128 LYS A C 1
ATOM 1041 O O . LYS A 1 128 ? -10.727 -51.219 -16.828 1 96.94 128 LYS A O 1
ATOM 1046 N N . LEU A 1 129 ? -11.094 -49.812 -15.125 1 97.69 129 LEU A N 1
ATOM 1047 C CA . LEU A 1 129 ? -12.266 -49.188 -15.719 1 97.69 129 LEU A CA 1
ATOM 1048 C C . LEU A 1 129 ? -11.859 -48.219 -16.828 1 97.69 129 LEU A C 1
ATOM 1050 O O . LEU A 1 129 ? -10.93 -47.438 -16.672 1 97.69 129 LEU A O 1
ATOM 1054 N N . ASP A 1 130 ? -12.578 -48.25 -17.906 1 97.5 130 ASP A N 1
ATOM 1055 C CA . ASP A 1 130 ? -12.305 -47.344 -19.031 1 97.5 130 ASP A CA 1
ATOM 1056 C C . ASP A 1 130 ? -12.758 -45.938 -18.734 1 97.5 130 ASP A C 1
ATOM 1058 O O . ASP A 1 130 ? -13.805 -45.719 -18.109 1 97.5 130 ASP A O 1
ATOM 1062 N N . ILE A 1 131 ? -11.969 -44.969 -19.125 1 97.5 131 ILE A N 1
ATOM 1063 C CA . ILE A 1 131 ? -12.328 -43.562 -19.078 1 97.5 131 ILE A CA 1
ATOM 1064 C C . ILE A 1 131 ? -12.547 -43.031 -20.5 1 97.5 131 ILE A C 1
ATOM 1066 O O . ILE A 1 131 ? -11.625 -43.062 -21.328 1 97.5 131 ILE A O 1
ATOM 1070 N N . THR A 1 132 ? -13.695 -42.594 -20.812 1 95.38 132 THR A N 1
ATOM 1071 C CA . THR A 1 132 ? -14.039 -42.188 -22.172 1 95.38 132 THR A CA 1
ATOM 1072 C C . THR A 1 132 ? -14.336 -40.688 -22.25 1 95.38 132 THR A C 1
ATOM 1074 O O . THR A 1 132 ? -14.969 -40.125 -21.359 1 95.38 132 THR A O 1
ATOM 1077 N N . LYS A 1 133 ? -13.766 -40.125 -23.25 1 94.5 133 LYS A N 1
ATOM 1078 C CA . LYS A 1 133 ? -13.977 -38.719 -23.547 1 94.5 133 LYS A CA 1
ATOM 1079 C C . LYS A 1 133 ? -15.188 -38.5 -24.453 1 94.5 133 LYS A C 1
ATOM 1081 O O . LYS A 1 133 ? -15.289 -39.125 -25.5 1 94.5 133 LYS A O 1
ATOM 1086 N N . LYS A 1 134 ? -16.109 -37.656 -24.031 1 92.69 134 LYS A N 1
ATOM 1087 C CA . LYS A 1 134 ? -17.281 -37.375 -24.859 1 92.69 134 LYS A CA 1
ATOM 1088 C C . LYS A 1 134 ? -17.516 -35.875 -24.969 1 92.69 134 LYS A C 1
ATOM 1090 O O . LYS A 1 134 ? -17.328 -35.125 -24 1 92.69 134 LYS A O 1
ATOM 1095 N N . LYS A 1 135 ? -17.844 -35.469 -26.156 1 91.81 135 LYS A N 1
ATOM 1096 C CA . LYS A 1 135 ? -18.234 -34.062 -26.406 1 91.81 135 LYS A CA 1
ATOM 1097 C C . LYS A 1 135 ? -19.734 -33.906 -26.297 1 91.81 135 LYS A C 1
ATOM 1099 O O . LYS A 1 135 ? -20.5 -34.562 -27.016 1 91.81 135 LYS A O 1
ATOM 1104 N N . LEU A 1 136 ? -20.141 -33.062 -25.406 1 92.12 136 LEU A N 1
ATOM 1105 C CA . LEU A 1 136 ? -21.562 -32.812 -25.188 1 92.12 136 LEU A CA 1
ATOM 1106 C C . LEU A 1 136 ? -21.906 -31.359 -25.453 1 92.12 136 LEU A C 1
ATOM 1108 O O . LEU A 1 136 ? -21.062 -30.484 -25.266 1 92.12 136 LEU A O 1
ATOM 1112 N N . PRO A 1 137 ? -23.125 -31.172 -25.938 1 91.5 137 PRO A N 1
ATOM 1113 C CA . PRO A 1 137 ? -23.562 -29.766 -25.969 1 91.5 137 PRO A CA 1
ATOM 1114 C C . PRO A 1 137 ? -23.516 -29.094 -24.609 1 91.5 137 PRO A C 1
ATOM 1116 O O . PRO A 1 137 ? -23.797 -29.734 -23.594 1 91.5 137 PRO A O 1
ATOM 1119 N N . LEU A 1 138 ? -23.219 -27.906 -24.641 1 89.88 138 LEU A N 1
ATOM 1120 C CA . LEU A 1 138 ? -23.047 -27.156 -23.406 1 89.88 138 LEU A CA 1
ATOM 1121 C C . LEU A 1 138 ? -24.281 -27.297 -22.516 1 89.88 138 LEU A C 1
ATOM 1123 O O . LEU A 1 138 ? -24.156 -27.469 -21.297 1 89.88 138 LEU A O 1
ATOM 1127 N N . GLU A 1 139 ? -25.438 -27.234 -23.078 1 90.25 139 GLU A N 1
ATOM 1128 C CA . GLU A 1 139 ? -26.688 -27.312 -22.312 1 90.25 139 GLU A CA 1
ATOM 1129 C C . GLU A 1 139 ? -26.781 -28.625 -21.547 1 90.25 139 GLU A C 1
ATOM 1131 O O . GLU A 1 139 ? -27.188 -28.656 -20.391 1 90.25 139 GLU A O 1
ATOM 1136 N N . LYS A 1 140 ? -26.391 -29.609 -22.203 1 90.94 140 LYS A N 1
ATOM 1137 C CA . LYS A 1 140 ? -26.438 -30.938 -21.578 1 90.94 140 LYS A CA 1
ATOM 1138 C C . LYS A 1 140 ? -25.406 -31.031 -20.453 1 90.94 140 LYS A C 1
ATOM 1140 O O . LYS A 1 140 ? -25.688 -31.609 -19.406 1 90.94 140 LYS A O 1
ATOM 1145 N N . ALA A 1 141 ? -24.281 -30.609 -20.734 1 89.44 141 ALA A N 1
ATOM 1146 C CA . ALA A 1 141 ? -23.234 -30.609 -19.734 1 89.44 141 ALA A CA 1
ATOM 1147 C C . ALA A 1 141 ? -23.656 -29.828 -18.484 1 89.44 141 ALA A C 1
ATOM 1149 O O . ALA A 1 141 ? -23.438 -30.281 -17.359 1 89.44 141 ALA A O 1
ATOM 1150 N N . LEU A 1 142 ? -24.281 -28.703 -18.688 1 90.62 142 LEU A N 1
ATOM 1151 C CA . LEU A 1 142 ? -24.734 -27.859 -17.594 1 90.62 142 LEU A CA 1
ATOM 1152 C C . LEU A 1 142 ? -25.812 -28.578 -16.781 1 90.62 142 LEU A C 1
ATOM 1154 O O . LEU A 1 142 ? -25.844 -28.469 -15.547 1 90.62 142 LEU A O 1
ATOM 1158 N N . GLN A 1 143 ? -26.609 -29.297 -17.406 1 90.25 143 GLN A N 1
ATOM 1159 C CA . GLN A 1 143 ? -27.641 -30.062 -16.719 1 90.25 143 GLN A CA 1
ATOM 1160 C C . GLN A 1 143 ? -27.031 -31.141 -15.836 1 90.25 143 GLN A C 1
ATOM 1162 O O . GLN A 1 143 ? -27.484 -31.375 -14.719 1 90.25 143 GLN A O 1
ATOM 1167 N N . ILE A 1 144 ? -26.062 -31.719 -16.359 1 88.06 144 ILE A N 1
ATOM 1168 C CA . ILE A 1 144 ? -25.375 -32.781 -15.617 1 88.06 144 ILE A CA 1
ATOM 1169 C C . ILE A 1 144 ? -24.75 -32.188 -14.359 1 88.06 144 ILE A C 1
ATOM 1171 O O . ILE A 1 144 ? -24.938 -32.719 -13.258 1 88.06 144 ILE A O 1
ATOM 1175 N N . TYR A 1 145 ? -24.125 -31.141 -14.477 1 86.56 145 TYR A N 1
ATOM 1176 C CA . TYR A 1 145 ? -23.438 -30.547 -13.336 1 86.56 145 TYR A CA 1
ATOM 1177 C C . TYR A 1 145 ? -24.422 -29.953 -12.336 1 86.56 145 TYR A C 1
ATOM 1179 O O . TYR A 1 145 ? -24.172 -29.969 -11.133 1 86.56 145 TYR A O 1
ATOM 1187 N N . GLN A 1 146 ? -25.453 -29.438 -12.859 1 86.94 146 GLN A N 1
ATOM 1188 C CA . GLN A 1 146 ? -26.516 -28.969 -11.961 1 86.94 146 GLN A CA 1
ATOM 1189 C C . GLN A 1 146 ? -27.047 -30.125 -11.102 1 86.94 146 GLN A C 1
ATOM 1191 O O . GLN A 1 146 ? -27.25 -29.953 -9.898 1 86.94 146 GLN A O 1
ATOM 1196 N N . SER A 1 147 ? -27.172 -31.234 -11.711 1 82.88 147 SER A N 1
ATOM 1197 C CA . SER A 1 147 ? -27.688 -32.406 -11 1 82.88 147 SER A CA 1
ATOM 1198 C C . SER A 1 147 ? -26.672 -32.906 -9.969 1 82.88 147 SER A C 1
ATOM 1200 O O . SER A 1 147 ? -27.062 -33.438 -8.93 1 82.88 147 SER A O 1
ATOM 1202 N N . LEU A 1 148 ? -25.453 -32.656 -10.266 1 78.25 148 LEU A N 1
ATOM 1203 C CA . LEU A 1 148 ? -24.391 -33.125 -9.383 1 78.25 148 LEU A CA 1
ATOM 1204 C C . LEU A 1 148 ? -24.062 -32.094 -8.328 1 78.25 148 LEU A C 1
ATOM 1206 O O . LEU A 1 148 ? -23.312 -32.375 -7.379 1 78.25 148 LEU A O 1
ATOM 1210 N N . GLY A 1 149 ? -24.531 -30.859 -8.5 1 77.56 149 GLY A N 1
ATOM 1211 C CA . GLY A 1 149 ? -24.312 -29.797 -7.543 1 77.56 149 GLY A CA 1
ATOM 1212 C C . GLY A 1 149 ? -22.938 -29.141 -7.691 1 77.56 149 GLY A C 1
ATOM 1213 O O . GLY A 1 149 ? -22.375 -28.625 -6.719 1 77.56 149 GLY A O 1
ATOM 1214 N N . PHE A 1 150 ? -22.406 -29.234 -8.852 1 80.88 150 PHE A N 1
ATOM 1215 C CA . PHE A 1 150 ? -21.094 -28.656 -9.094 1 80.88 150 PHE A CA 1
ATOM 1216 C C . PHE A 1 150 ? -21.234 -27.219 -9.602 1 80.88 150 PHE A C 1
ATOM 1218 O O . PHE A 1 150 ? -20.984 -26.938 -10.773 1 80.88 150 PHE A O 1
ATOM 1225 N N . GLY A 1 151 ? -21.516 -26.312 -8.68 1 79.88 151 GLY A N 1
ATOM 1226 C CA . GLY A 1 151 ? -21.719 -24.906 -9.031 1 79.88 151 GLY A CA 1
ATOM 1227 C C . GLY A 1 151 ? -20.5 -24.25 -9.617 1 79.88 151 GLY A C 1
ATOM 1228 O O . GLY A 1 151 ? -20.609 -23.422 -10.523 1 79.88 151 GLY A O 1
ATOM 1229 N N . ASP A 1 152 ? -19.406 -24.688 -9.211 1 82.12 152 ASP A N 1
ATOM 1230 C CA . ASP A 1 152 ? -18.156 -24.109 -9.703 1 82.12 152 ASP A CA 1
ATOM 1231 C C . ASP A 1 152 ? -17.906 -24.484 -11.164 1 82.12 152 ASP A C 1
ATOM 1233 O O . ASP A 1 152 ? -17.438 -23.656 -11.953 1 82.12 152 ASP A O 1
ATOM 1237 N N . LYS A 1 153 ? -18.234 -25.688 -11.539 1 84.25 153 LYS A N 1
ATOM 1238 C CA . LYS A 1 153 ? -18.078 -26.125 -12.922 1 84.25 153 LYS A CA 1
ATOM 1239 C C . LYS A 1 153 ? -19.047 -25.391 -13.844 1 84.25 153 LYS A C 1
ATOM 1241 O O . LYS A 1 153 ? -18.719 -25.078 -14.984 1 84.25 153 LYS A O 1
ATOM 1246 N N . ILE A 1 154 ? -20.219 -25.203 -13.289 1 84.19 154 ILE A N 1
ATOM 1247 C CA . ILE A 1 154 ? -21.234 -24.484 -14.055 1 84.19 154 ILE A CA 1
ATOM 1248 C C . ILE A 1 154 ? -20.75 -23.078 -14.344 1 84.19 154 ILE A C 1
ATOM 1250 O O . ILE A 1 154 ? -20.797 -22.609 -15.484 1 84.19 154 ILE A O 1
ATOM 1254 N N . SER A 1 155 ? -20.266 -22.516 -13.328 1 85.19 155 SER A N 1
ATOM 1255 C CA . SER A 1 155 ? -19.781 -21.156 -13.461 1 85.19 155 SER A CA 1
ATOM 1256 C C . SER A 1 155 ? -18.625 -21.062 -14.445 1 85.19 155 SER A C 1
ATOM 1258 O O . SER A 1 155 ? -18.516 -20.109 -15.211 1 85.19 155 SER A O 1
ATOM 1260 N N . LEU A 1 156 ? -17.797 -21.984 -14.406 1 84.5 156 LEU A N 1
ATOM 1261 C CA . LEU A 1 156 ? -16.625 -22.031 -15.289 1 84.5 156 LEU A CA 1
ATOM 1262 C C . LEU A 1 156 ? -17.062 -22.156 -16.75 1 84.5 156 LEU A C 1
ATOM 1264 O O . LEU A 1 156 ? -16.594 -21.406 -17.594 1 84.5 156 LEU A O 1
ATOM 1268 N N . LEU A 1 157 ? -17.922 -23.078 -17.031 1 81.94 157 LEU A N 1
ATOM 1269 C CA . LEU A 1 157 ? -18.328 -23.359 -18.406 1 81.94 157 LEU A CA 1
ATOM 1270 C C . LEU A 1 157 ? -19.109 -22.188 -18.984 1 81.94 157 LEU A C 1
ATOM 1272 O O . LEU A 1 157 ? -19.031 -21.922 -20.188 1 81.94 157 LEU A O 1
ATOM 1276 N N . LYS A 1 158 ? -19.734 -21.484 -18.094 1 81.69 158 LYS A N 1
ATOM 1277 C CA . LYS A 1 158 ? -20.531 -20.344 -18.531 1 81.69 158 LYS A CA 1
ATOM 1278 C C . LYS A 1 158 ? -19.625 -19.172 -18.906 1 81.69 158 LYS A C 1
ATOM 1280 O O . LYS A 1 158 ? -20.062 -18.281 -19.656 1 81.69 158 LYS A O 1
ATOM 1285 N N . GLN A 1 159 ? -18.5 -19.234 -18.469 1 78.62 159 GLN A N 1
ATOM 1286 C CA . GLN A 1 159 ? -17.578 -18.141 -18.75 1 78.62 159 GLN A CA 1
ATOM 1287 C C . GLN A 1 159 ? -17.188 -18.094 -20.219 1 78.62 159 GLN A C 1
ATOM 1289 O O . GLN A 1 159 ? -17.141 -17.016 -20.828 1 78.62 159 GLN A O 1
ATOM 1294 N N . LYS A 1 160 ? -16.875 -19.125 -20.812 1 74.94 160 LYS A N 1
ATOM 1295 C CA . LYS A 1 160 ? -16.438 -19.188 -22.203 1 74.94 160 LYS A CA 1
ATOM 1296 C C . LYS A 1 160 ? -17.609 -19.453 -23.141 1 74.94 160 LYS A C 1
ATOM 1298 O O . LYS A 1 160 ? -17.562 -19.125 -24.312 1 74.94 160 LYS A O 1
ATOM 1303 N N . ALA A 1 161 ? -18.688 -19.969 -22.547 1 68.94 161 ALA A N 1
ATOM 1304 C CA . ALA A 1 161 ? -19.906 -20.328 -23.25 1 68.94 161 ALA A CA 1
ATOM 1305 C C . ALA A 1 161 ? -19.594 -21.094 -24.547 1 68.94 161 ALA A C 1
ATOM 1307 O O . ALA A 1 161 ? -20.078 -20.719 -25.625 1 68.94 161 ALA A O 1
ATOM 1308 N N . PRO A 1 162 ? -18.859 -22.156 -24.359 1 72.81 162 PRO A N 1
ATOM 1309 C CA . PRO A 1 162 ? -18.594 -22.922 -25.594 1 72.81 162 PRO A CA 1
ATOM 1310 C C . PRO A 1 162 ? -19.828 -23.609 -26.141 1 72.81 162 PRO A C 1
ATOM 1312 O O . PRO A 1 162 ? -20.844 -23.734 -25.422 1 72.81 162 PRO A O 1
ATOM 1315 N N . SER A 1 163 ? -19.688 -23.938 -27.375 1 81.25 163 SER A N 1
ATOM 1316 C CA . SER A 1 163 ? -20.781 -24.688 -27.969 1 81.25 163 SER A CA 1
ATOM 1317 C C . SER A 1 163 ? -20.859 -26.109 -27.422 1 81.25 163 SER A C 1
ATOM 1319 O O . SER A 1 163 ? -21.938 -26.656 -27.219 1 81.25 163 SER A O 1
ATOM 1321 N N . PHE A 1 164 ? -19.609 -26.578 -27.078 1 87.88 164 PHE A N 1
ATOM 1322 C CA . PHE A 1 164 ? -19.531 -27.938 -26.562 1 87.88 164 PHE A CA 1
ATOM 1323 C C . PHE A 1 164 ? -18.578 -28 -25.375 1 87.88 164 PHE A C 1
ATOM 1325 O O . PHE A 1 164 ? -17.688 -27.172 -25.234 1 87.88 164 PHE A O 1
ATOM 1332 N N . ALA A 1 165 ? -18.938 -28.938 -24.531 1 87.62 165 ALA A N 1
ATOM 1333 C CA . ALA A 1 165 ? -18.047 -29.234 -23.406 1 87.62 165 ALA A CA 1
ATOM 1334 C C . ALA A 1 165 ? -17.578 -30.688 -23.453 1 87.62 165 ALA A C 1
ATOM 1336 O O . ALA A 1 165 ? -18.344 -31.594 -23.797 1 87.62 165 ALA A O 1
ATOM 1337 N N . THR A 1 166 ? -16.328 -30.844 -23.25 1 89.12 166 THR A N 1
ATOM 1338 C CA . THR A 1 166 ? -15.766 -32.188 -23.203 1 89.12 166 THR A CA 1
ATOM 1339 C C . THR A 1 166 ? -15.773 -32.75 -21.781 1 89.12 166 THR A C 1
ATOM 1341 O O . THR A 1 166 ? -15.203 -32.125 -20.875 1 89.12 166 THR A O 1
ATOM 1344 N N . LEU A 1 167 ? -16.453 -33.875 -21.562 1 93.06 167 LEU A N 1
ATOM 1345 C CA . LEU A 1 167 ? -16.5 -34.531 -20.281 1 93.06 167 LEU A CA 1
ATOM 1346 C C . LEU A 1 167 ? -15.883 -35.906 -20.359 1 93.06 167 LEU A C 1
ATOM 1348 O O . LEU A 1 167 ? -15.891 -36.562 -21.406 1 93.06 167 LEU A O 1
ATOM 1352 N N . TYR A 1 168 ? -15.352 -36.344 -19.297 1 95.88 168 TYR A N 1
ATOM 1353 C CA . TYR A 1 168 ? -14.812 -37.688 -19.172 1 95.88 168 TYR A CA 1
ATOM 1354 C C . TYR A 1 168 ? -15.742 -38.562 -18.375 1 95.88 168 TYR A C 1
ATOM 1356 O O . TYR A 1 168 ? -16.203 -38.188 -17.281 1 95.88 168 TYR A O 1
ATOM 1364 N N . PHE A 1 169 ? -16.016 -39.719 -18.938 1 95.75 169 PHE A N 1
ATOM 1365 C CA . PHE A 1 169 ? -16.938 -40.656 -18.312 1 95.75 169 PHE A CA 1
ATOM 1366 C C . PHE A 1 169 ? -16.219 -41.906 -17.891 1 95.75 169 PHE A C 1
ATOM 1368 O O . PHE A 1 169 ? -15.375 -42.438 -18.625 1 95.75 169 PHE A O 1
ATOM 1375 N N . CYS A 1 170 ? -16.438 -42.375 -16.734 1 96.69 170 CYS A N 1
ATOM 1376 C CA . CYS A 1 170 ? -16.047 -43.656 -16.203 1 96.69 170 CYS A CA 1
ATOM 1377 C C . CYS A 1 170 ? -17.203 -44.312 -15.43 1 96.69 170 CYS A C 1
ATOM 1379 O O . CYS A 1 170 ? -17.516 -43.875 -14.32 1 96.69 170 CYS A O 1
ATOM 1381 N N . GLN A 1 171 ? -17.812 -45.281 -16.016 1 93.69 171 GLN A N 1
ATOM 1382 C CA . GLN A 1 171 ? -19.031 -45.844 -15.484 1 93.69 171 GLN A CA 1
ATOM 1383 C C . GLN A 1 171 ? -20.094 -44.781 -15.289 1 93.69 171 GLN A C 1
ATOM 1385 O O . GLN A 1 171 ? -20.453 -44.062 -16.234 1 93.69 171 GLN A O 1
ATOM 1390 N N . ASN A 1 172 ? -20.562 -44.562 -14.062 1 89.12 172 ASN A N 1
ATOM 1391 C CA . ASN A 1 172 ? -21.641 -43.594 -13.812 1 89.12 172 ASN A CA 1
ATOM 1392 C C . ASN A 1 172 ? -21.094 -42.25 -13.336 1 89.12 172 ASN A C 1
ATOM 1394 O O . ASN A 1 172 ? -21.859 -41.375 -12.945 1 89.12 172 ASN A O 1
ATOM 1398 N N . TYR A 1 173 ? -19.844 -42.156 -13.398 1 92.06 173 TYR A N 1
ATOM 1399 C CA . TYR A 1 173 ? -19.234 -40.906 -12.969 1 92.06 173 TYR A CA 1
ATOM 1400 C C . TYR A 1 173 ? -18.766 -40.094 -14.164 1 92.06 173 TYR A C 1
ATOM 1402 O O . TYR A 1 173 ? -18.25 -40.656 -15.141 1 92.06 173 TYR A O 1
ATOM 1410 N N . CYS A 1 174 ? -18.969 -38.844 -14.148 1 92.38 174 CYS A N 1
ATOM 1411 C CA . CYS A 1 174 ? -18.469 -37.938 -15.188 1 92.38 174 CYS A CA 1
ATOM 1412 C C . CYS A 1 174 ? -17.922 -36.656 -14.594 1 92.38 174 CYS A C 1
ATOM 1414 O O . CYS A 1 174 ? -18.375 -36.219 -13.531 1 92.38 174 CYS A O 1
ATOM 1416 N N . ASN A 1 175 ? -16.953 -36.156 -15.195 1 92.44 175 ASN A N 1
ATOM 1417 C CA . ASN A 1 175 ? -16.297 -34.938 -14.719 1 92.44 175 ASN A CA 1
ATOM 1418 C C . ASN A 1 175 ? -15.578 -34.219 -15.844 1 92.44 175 ASN A C 1
ATOM 1420 O O . ASN A 1 175 ? -15.078 -34.844 -16.781 1 92.44 175 ASN A O 1
ATOM 1424 N N . TYR A 1 176 ? -15.617 -32.938 -15.797 1 89.88 176 TYR A N 1
ATOM 1425 C CA . TYR A 1 176 ? -14.812 -32.125 -16.703 1 89.88 176 TYR A CA 1
ATOM 1426 C C . TYR A 1 176 ? -13.391 -31.969 -16.172 1 89.88 176 TYR A C 1
ATOM 1428 O O . TYR A 1 176 ? -13.195 -31.547 -15.031 1 89.88 176 TYR A O 1
ATOM 1436 N N . MET A 1 177 ? -12.5 -32.312 -16.969 1 91.94 177 MET A N 1
ATOM 1437 C CA . MET A 1 177 ? -11.086 -32.125 -16.656 1 91.94 177 MET A CA 1
ATOM 1438 C C . MET A 1 177 ? -10.406 -31.266 -17.719 1 91.94 177 MET A C 1
ATOM 1440 O O . MET A 1 177 ? -10.586 -31.484 -18.906 1 91.94 177 MET A O 1
ATOM 1444 N N . TYR A 1 178 ? -9.68 -30.328 -17.234 1 88.38 178 TYR A N 1
ATOM 1445 C CA . TYR A 1 178 ? -9.016 -29.391 -18.125 1 88.38 178 TYR A CA 1
ATOM 1446 C C . TYR A 1 178 ? -7.922 -30.078 -18.938 1 88.38 178 TYR A C 1
ATOM 1448 O O . TYR A 1 178 ? -7.727 -29.781 -20.109 1 88.38 178 TYR A O 1
ATOM 1456 N N . GLN A 1 179 ? -7.215 -30.938 -18.312 1 90.12 179 GLN A N 1
ATOM 1457 C CA . GLN A 1 179 ? -6.172 -31.719 -18.984 1 90.12 179 GLN A CA 1
ATOM 1458 C C . GLN A 1 179 ? -6.695 -33.062 -19.422 1 90.12 179 GLN A C 1
ATOM 1460 O O . GLN A 1 179 ? -7.746 -33.531 -18.953 1 90.12 179 GLN A O 1
ATOM 1465 N N . GLY A 1 180 ? -5.969 -33.656 -20.422 1 93.19 180 GLY A N 1
ATOM 1466 C CA . GLY A 1 180 ? -6.336 -34.969 -20.875 1 93.19 180 GLY A CA 1
ATOM 1467 C C . GLY A 1 180 ? -6.152 -36.031 -19.797 1 93.19 180 GLY A C 1
ATOM 1468 O O . GLY A 1 180 ? -5.539 -35.781 -18.766 1 93.19 180 GLY A O 1
ATOM 1469 N N . LEU A 1 181 ? -6.781 -37.188 -20.047 1 97.38 181 LEU A N 1
ATOM 1470 C CA . LEU A 1 181 ? -6.711 -38.281 -19.078 1 97.38 181 LEU A CA 1
ATOM 1471 C C . LEU A 1 181 ? -6.137 -39.531 -19.734 1 97.38 181 LEU A C 1
ATOM 1473 O O . LEU A 1 181 ? -6.047 -39.625 -20.953 1 97.38 181 LEU A O 1
ATOM 1477 N N . VAL A 1 182 ? -5.734 -40.469 -18.875 1 97.5 182 VAL A N 1
ATOM 1478 C CA . VAL A 1 182 ? -5.301 -41.781 -19.344 1 97.5 182 VAL A CA 1
ATOM 1479 C C . VAL A 1 182 ? -6.516 -42.625 -19.766 1 97.5 182 VAL A C 1
ATOM 1481 O O . VAL A 1 182 ? -7.648 -42.281 -19.391 1 97.5 182 VAL A O 1
ATOM 1484 N N . PRO A 1 183 ? -6.309 -43.656 -20.516 1 97.25 183 PRO A N 1
ATOM 1485 C CA . PRO A 1 183 ? -7.426 -44.406 -21.109 1 97.25 183 PRO A CA 1
ATOM 1486 C C . PRO A 1 183 ? -8.219 -45.188 -20.078 1 97.25 183 PRO A C 1
ATOM 1488 O O . PRO A 1 183 ? -9.406 -45.469 -20.281 1 97.25 183 PRO A O 1
ATOM 1491 N N . ASN A 1 184 ? -7.617 -45.656 -19.062 1 97.12 184 ASN A N 1
ATOM 1492 C CA . ASN A 1 184 ? -8.328 -46.438 -18.047 1 97.12 184 ASN A CA 1
ATOM 1493 C C . ASN A 1 184 ? -7.629 -46.344 -16.703 1 97.12 184 ASN A C 1
ATOM 1495 O O . ASN A 1 184 ? -6.484 -45.906 -16.609 1 97.12 184 ASN A O 1
ATOM 1499 N N . THR A 1 185 ? -8.289 -46.875 -15.633 1 97.88 185 THR A N 1
ATOM 1500 C CA . THR A 1 185 ? -7.848 -46.656 -14.258 1 97.88 185 THR A CA 1
ATOM 1501 C C . THR A 1 185 ? -6.617 -47.5 -13.945 1 97.88 185 THR A C 1
ATOM 1503 O O . THR A 1 185 ? -5.926 -47.25 -12.953 1 97.88 185 THR A O 1
ATOM 1506 N N . SER A 1 186 ? -6.301 -48.531 -14.773 1 96.19 186 SER A N 1
ATOM 1507 C CA . SER A 1 186 ? -5.164 -49.406 -14.508 1 96.19 186 SER A CA 1
ATOM 1508 C C . SER A 1 186 ? -3.844 -48.656 -14.633 1 96.19 186 SER A C 1
ATOM 1510 O O . SER A 1 186 ? -2.82 -49.094 -14.102 1 96.19 186 SER A O 1
ATOM 1512 N N . TYR A 1 187 ? -3.877 -47.469 -15.32 1 96.62 187 TYR A N 1
ATOM 1513 C CA . TYR A 1 187 ? -2.682 -46.656 -15.492 1 96.62 187 TYR A CA 1
ATOM 1514 C C . TYR A 1 187 ? -2.283 -46 -14.18 1 96.62 187 TYR A C 1
ATOM 1516 O O . TYR A 1 187 ? -1.154 -45.531 -14.031 1 96.62 187 TYR A O 1
ATOM 1524 N N . LEU A 1 188 ? -3.203 -45.875 -13.234 1 96.44 188 LEU A N 1
ATOM 1525 C CA . LEU A 1 188 ? -3.043 -45.031 -12.062 1 96.44 188 LEU A CA 1
ATOM 1526 C C . LEU A 1 188 ? -2.578 -45.844 -10.859 1 96.44 188 LEU A C 1
ATOM 1528 O O . LEU A 1 188 ? -3.279 -45.938 -9.852 1 96.44 188 LEU A O 1
ATOM 1532 N N . ASP A 1 189 ? -1.34 -46.312 -10.977 1 89.5 189 ASP A N 1
ATOM 1533 C CA . ASP A 1 189 ? -0.834 -47.188 -9.938 1 89.5 189 ASP A CA 1
ATOM 1534 C C . ASP A 1 189 ? 0.357 -46.594 -9.211 1 89.5 189 ASP A C 1
ATOM 1536 O O . ASP A 1 189 ? 0.938 -47.219 -8.32 1 89.5 189 ASP A O 1
ATOM 1540 N N . LYS A 1 190 ? 0.753 -45.438 -9.531 1 91.81 190 LYS A N 1
ATOM 1541 C CA . LYS A 1 190 ? 1.941 -44.812 -8.938 1 91.81 190 LYS A CA 1
ATOM 1542 C C . LYS A 1 190 ? 1.586 -43.562 -8.164 1 91.81 190 LYS A C 1
ATOM 1544 O O . LYS A 1 190 ? 1.836 -42.438 -8.641 1 91.81 190 LYS A O 1
ATOM 1549 N N . TYR A 1 191 ? 1.104 -43.656 -6.977 1 94.5 191 TYR A N 1
ATOM 1550 C CA . TYR A 1 191 ? 0.803 -42.531 -6.117 1 94.5 191 TYR A CA 1
ATOM 1551 C C . TYR A 1 191 ? 0.934 -42.906 -4.645 1 94.5 191 TYR A C 1
ATOM 1553 O O . TYR A 1 191 ? 0.907 -44.094 -4.297 1 94.5 191 TYR A O 1
ATOM 1561 N N . HIS A 1 192 ? 1.218 -41.906 -3.842 1 94.44 192 HIS A N 1
ATOM 1562 C CA . HIS A 1 192 ? 1.192 -42.031 -2.389 1 94.44 192 HIS A CA 1
ATOM 1563 C C . HIS A 1 192 ? 0.193 -41.062 -1.771 1 94.44 192 HIS A C 1
ATOM 1565 O O . HIS A 1 192 ? 0.056 -39.938 -2.232 1 94.44 192 HIS A O 1
ATOM 1571 N N . LEU A 1 193 ? -0.543 -41.531 -0.751 1 95.25 193 LEU A N 1
ATOM 1572 C CA . LEU A 1 193 ? -1.484 -40.688 -0.027 1 95.25 193 LEU A CA 1
ATOM 1573 C C . LEU A 1 193 ? -1.089 -40.562 1.44 1 95.25 193 LEU A C 1
ATOM 1575 O O . LEU A 1 193 ? -0.649 -41.562 2.053 1 95.25 193 LEU A O 1
ATOM 1579 N N . PHE A 1 194 ? -1.186 -39.344 1.906 1 92.88 194 PHE A N 1
ATOM 1580 C CA . PHE A 1 194 ? -0.931 -39.062 3.314 1 92.88 194 PHE A CA 1
ATOM 1581 C C . PHE A 1 194 ? -2.078 -38.25 3.926 1 92.88 194 PHE A C 1
ATOM 1583 O O . PHE A 1 194 ? -2.516 -37.25 3.359 1 92.88 194 PHE A O 1
ATOM 1590 N N . TYR A 1 195 ? -2.463 -38.75 5.062 1 93.5 195 TYR A N 1
ATOM 1591 C CA . TYR A 1 195 ? -3.477 -38 5.785 1 93.5 195 TYR A CA 1
ATOM 1592 C C . TYR A 1 195 ? -2.922 -36.656 6.25 1 93.5 195 TYR A C 1
ATOM 1594 O O . TYR A 1 195 ? -1.771 -36.562 6.68 1 93.5 195 TYR A O 1
ATOM 1602 N N . HIS A 1 196 ? -3.615 -35.688 6.062 1 87.38 196 HIS A N 1
ATOM 1603 C CA . HIS A 1 196 ? -3.244 -34.312 6.438 1 87.38 196 HIS A CA 1
ATOM 1604 C C . HIS A 1 196 ? -4.449 -33.531 6.965 1 87.38 196 HIS A C 1
ATOM 1606 O O . HIS A 1 196 ? -5.453 -33.406 6.262 1 87.38 196 HIS A O 1
ATOM 1612 N N . GLN A 1 197 ? -4.352 -33.094 8.203 1 78.44 197 GLN A N 1
ATOM 1613 C CA . GLN A 1 197 ? -5.43 -32.375 8.852 1 78.44 197 GLN A CA 1
ATOM 1614 C C . GLN A 1 197 ? -6.723 -32.469 8.039 1 78.44 197 GLN A C 1
ATOM 1616 O O . GLN A 1 197 ? -7.094 -33.531 7.574 1 78.44 197 GLN A O 1
ATOM 1621 N N . ASN A 1 198 ? -7.688 -31.516 7.766 1 79.06 198 ASN A N 1
ATOM 1622 C CA . ASN A 1 198 ? -8.992 -31.469 7.105 1 79.06 198 ASN A CA 1
ATOM 1623 C C . ASN A 1 198 ? -8.891 -31.922 5.648 1 79.06 198 ASN A C 1
ATOM 1625 O O . ASN A 1 198 ? -9.5 -31.312 4.766 1 79.06 198 ASN A O 1
ATOM 1629 N N . GLY A 1 199 ? -8 -33.031 5.305 1 92.31 199 GLY A N 1
ATOM 1630 C CA . GLY A 1 199 ? -7.852 -33.594 3.982 1 92.31 199 GLY A CA 1
ATOM 1631 C C . GLY A 1 199 ? -6.672 -34.562 3.881 1 92.31 199 GLY A C 1
ATOM 1632 O O . GLY A 1 199 ? -6.398 -35.312 4.812 1 92.31 199 GLY A O 1
ATOM 1633 N N . PHE A 1 200 ? -6.086 -34.625 2.754 1 94.38 200 PHE A N 1
ATOM 1634 C CA . PHE A 1 200 ? -4.918 -35.469 2.582 1 94.38 200 PHE A CA 1
ATOM 1635 C C . PHE A 1 200 ? -4.062 -35 1.416 1 94.38 200 PHE A C 1
ATOM 1637 O O . PHE A 1 200 ? -4.512 -34.188 0.603 1 94.38 200 PHE A O 1
ATOM 1644 N N . VAL A 1 201 ? -2.82 -35.469 1.39 1 93.94 201 VAL A N 1
ATOM 1645 C CA . VAL A 1 201 ? -1.837 -35.094 0.375 1 93.94 201 VAL A CA 1
ATOM 1646 C C . VAL A 1 201 ? -1.607 -36.281 -0.568 1 93.94 201 VAL A C 1
ATOM 1648 O O . VAL A 1 201 ? -1.541 -37.406 -0.13 1 93.94 201 VAL A O 1
ATOM 1651 N N . MET A 1 202 ? -1.611 -35.938 -1.821 1 95.31 202 MET A N 1
ATOM 1652 C CA . MET A 1 202 ? -1.36 -36.938 -2.859 1 95.31 202 MET A CA 1
ATOM 1653 C C . MET A 1 202 ? -0.053 -36.656 -3.588 1 95.31 202 MET A C 1
ATOM 1655 O O . MET A 1 202 ? 0.131 -35.562 -4.133 1 95.31 202 MET A O 1
ATOM 1659 N N . GLN A 1 203 ? 0.851 -37.625 -3.564 1 94.19 203 GLN A N 1
ATOM 1660 C CA . GLN A 1 203 ? 2.111 -37.531 -4.293 1 94.19 203 GLN A CA 1
ATOM 1661 C C . GLN A 1 203 ? 2.111 -38.438 -5.516 1 94.19 203 GLN A C 1
ATOM 1663 O O . GLN A 1 203 ? 1.452 -39.5 -5.52 1 94.19 203 GLN A O 1
ATOM 1668 N N . PHE A 1 204 ? 2.762 -38.031 -6.5 1 92.62 204 PHE A N 1
ATOM 1669 C CA . PHE A 1 204 ? 2.852 -38.781 -7.75 1 92.62 204 PHE A CA 1
ATOM 1670 C C . PHE A 1 204 ? 4.223 -38.594 -8.391 1 92.62 204 PHE A C 1
ATOM 1672 O O . PHE A 1 204 ? 5.086 -37.906 -7.836 1 92.62 204 PHE A O 1
ATOM 1679 N N . VAL A 1 205 ? 4.441 -39.219 -9.453 1 88.81 205 VAL A N 1
ATOM 1680 C CA . VAL A 1 205 ? 5.727 -39.188 -10.141 1 88.81 205 VAL A CA 1
ATOM 1681 C C . VAL A 1 205 ? 5.926 -37.812 -10.805 1 88.81 205 VAL A C 1
ATOM 1683 O O . VAL A 1 205 ? 4.969 -37.219 -11.289 1 88.81 205 VAL A O 1
ATOM 1686 N N . THR A 1 206 ? 7.117 -37.312 -10.758 1 83.75 206 THR A N 1
ATOM 1687 C CA . THR A 1 206 ? 7.477 -36.031 -11.398 1 83.75 206 THR A CA 1
ATOM 1688 C C . THR A 1 206 ? 8.555 -36.25 -12.461 1 83.75 206 THR A C 1
ATOM 1690 O O . THR A 1 206 ? 9.266 -37.281 -12.422 1 83.75 206 THR A O 1
ATOM 1693 N N . PRO A 1 207 ? 8.664 -35.281 -13.406 1 79.12 207 PRO A N 1
ATOM 1694 C CA . PRO A 1 207 ? 9.648 -35.469 -14.477 1 79.12 207 PRO A CA 1
ATOM 1695 C C . PRO A 1 207 ? 11.086 -35.469 -13.953 1 79.12 207 PRO A C 1
ATOM 1697 O O . PRO A 1 207 ? 11.984 -35.969 -14.633 1 79.12 207 PRO A O 1
ATOM 1700 N N . PHE A 1 208 ? 11.32 -35.031 -12.828 1 74.06 208 PHE A N 1
ATOM 1701 C CA . PHE A 1 208 ? 12.68 -34.844 -12.352 1 74.06 208 PHE A CA 1
ATOM 1702 C C . PHE A 1 208 ? 13.031 -35.906 -11.312 1 74.06 208 PHE A C 1
ATOM 1704 O O . PHE A 1 208 ? 14.117 -35.875 -10.727 1 74.06 208 PHE A O 1
ATOM 1711 N N . SER A 1 209 ? 12.156 -36.906 -11.055 1 76.06 209 SER A N 1
ATOM 1712 C CA . SER A 1 209 ? 12.375 -37.875 -9.969 1 76.06 209 SER A CA 1
ATOM 1713 C C . SER A 1 209 ? 12.789 -39.25 -10.508 1 76.06 209 SER A C 1
ATOM 1715 O O . SER A 1 209 ? 12.766 -40.219 -9.773 1 76.06 209 SER A O 1
ATOM 1717 N N . GLY A 1 210 ? 13.172 -39.375 -11.719 1 76 210 GLY A N 1
ATOM 1718 C CA . GLY A 1 210 ? 13.594 -40.656 -12.273 1 76 210 GLY A CA 1
ATOM 1719 C C . GLY A 1 210 ? 12.508 -41.719 -12.242 1 76 210 GLY A C 1
ATOM 1720 O O . GLY A 1 210 ? 12.766 -42.875 -11.875 1 76 210 GLY A O 1
ATOM 1721 N N . GLU A 1 211 ? 11.258 -41.312 -12.477 1 78.38 211 GLU A N 1
ATOM 1722 C CA . GLU A 1 211 ? 10.086 -42.188 -12.586 1 78.38 211 GLU A CA 1
ATOM 1723 C C . GLU A 1 211 ? 9.695 -42.75 -11.234 1 78.38 211 GLU A C 1
ATOM 1725 O O . GLU A 1 211 ? 9.008 -43.781 -11.164 1 78.38 211 GLU A O 1
ATOM 1730 N N . LYS A 1 212 ? 10.211 -42.281 -10.18 1 86.5 212 LYS A N 1
ATOM 1731 C CA . LYS A 1 212 ? 9.812 -42.656 -8.828 1 86.5 212 LYS A CA 1
ATOM 1732 C C . LYS A 1 212 ? 9.086 -41.5 -8.141 1 86.5 212 LYS A C 1
ATOM 1734 O O . LYS A 1 212 ? 9.172 -40.344 -8.578 1 86.5 212 LYS A O 1
ATOM 1739 N N . ILE A 1 213 ? 8.344 -41.875 -7.242 1 89.44 213 ILE A N 1
ATOM 1740 C CA . ILE A 1 213 ? 7.715 -40.844 -6.422 1 89.44 213 ILE A CA 1
ATOM 1741 C C . ILE A 1 213 ? 8.734 -40.281 -5.438 1 89.44 213 ILE A C 1
ATOM 1743 O O . ILE A 1 213 ? 9.312 -41.031 -4.637 1 89.44 213 ILE A O 1
ATOM 1747 N N . PRO A 1 214 ? 9.008 -39.062 -5.527 1 83.12 214 PRO A N 1
ATOM 1748 C CA . PRO A 1 214 ? 9.977 -38.438 -4.598 1 83.12 214 PRO A CA 1
ATOM 1749 C C . PRO A 1 214 ? 9.516 -38.531 -3.145 1 83.12 214 PRO A C 1
ATOM 1751 O O . PRO A 1 214 ? 8.312 -38.562 -2.875 1 83.12 214 PRO A O 1
ATOM 1754 N N . PRO A 1 215 ? 10.469 -38.594 -2.225 1 82.38 215 PRO A N 1
ATOM 1755 C CA . PRO A 1 215 ? 10.078 -38.562 -0.813 1 82.38 215 PRO A CA 1
ATOM 1756 C C . PRO A 1 215 ? 9.383 -37.25 -0.427 1 82.38 215 PRO A C 1
ATOM 1758 O O . PRO A 1 215 ? 9.719 -36.188 -0.95 1 82.38 215 PRO A O 1
ATOM 1761 N N . PHE A 1 216 ? 8.477 -37.469 0.465 1 82.44 216 PHE A N 1
ATOM 1762 C CA . PHE A 1 216 ? 7.801 -36.281 0.95 1 82.44 216 PHE A CA 1
ATOM 1763 C C . PHE A 1 216 ? 8.695 -35.5 1.91 1 82.44 216 PHE A C 1
ATOM 1765 O O . PHE A 1 216 ? 9.172 -36.031 2.908 1 82.44 216 PHE A O 1
ATOM 1772 N N . GLN A 1 217 ? 9.047 -34.344 1.569 1 79.31 217 GLN A N 1
ATOM 1773 C CA . GLN A 1 217 ? 9.844 -33.469 2.432 1 79.31 217 GLN A CA 1
ATOM 1774 C C . GLN A 1 217 ? 8.977 -32.375 3.064 1 79.31 217 GLN A C 1
ATOM 1776 O O . GLN A 1 217 ? 8.406 -31.562 2.359 1 79.31 217 GLN A O 1
ATOM 1781 N N . GLN A 1 218 ? 8.914 -32.438 4.348 1 78.31 218 GLN A N 1
ATOM 1782 C CA . GLN A 1 218 ? 8.156 -31.391 5.047 1 78.31 218 GLN A CA 1
ATOM 1783 C C . GLN A 1 218 ? 8.859 -30.047 4.969 1 78.31 218 GLN A C 1
ATOM 1785 O O . GLN A 1 218 ? 10.078 -29.953 5.156 1 78.31 218 GLN A O 1
ATOM 1790 N N . GLU A 1 219 ? 8.195 -29.078 4.566 1 85.88 219 GLU A N 1
ATOM 1791 C CA . GLU A 1 219 ? 8.656 -27.703 4.512 1 85.88 219 GLU A CA 1
ATOM 1792 C C . GLU A 1 219 ? 7.723 -26.766 5.281 1 85.88 219 GLU A C 1
ATOM 1794 O O . GLU A 1 219 ? 6.891 -26.094 4.688 1 85.88 219 GLU A O 1
ATOM 1799 N N . PRO A 1 220 ? 7.953 -26.672 6.543 1 85.81 220 PRO A N 1
ATOM 1800 C CA . PRO A 1 220 ? 6.984 -26.016 7.418 1 85.81 220 PRO A CA 1
ATOM 1801 C C . PRO A 1 220 ? 6.695 -24.578 6.992 1 85.81 220 PRO A C 1
ATOM 1803 O O . PRO A 1 220 ? 5.539 -24.141 7 1 85.81 220 PRO A O 1
ATOM 1806 N N . LEU A 1 221 ? 7.746 -23.812 6.656 1 89.62 221 LEU A N 1
ATOM 1807 C CA . LEU A 1 221 ? 7.551 -22.406 6.285 1 89.62 221 LEU A CA 1
ATOM 1808 C C . LEU A 1 221 ? 6.719 -22.297 5.012 1 89.62 221 LEU A C 1
ATOM 1810 O O . LEU A 1 221 ? 5.844 -21.438 4.906 1 89.62 221 LEU A O 1
ATOM 1814 N N . PHE A 1 222 ? 7 -23.172 4.102 1 88.31 222 PHE A N 1
ATOM 1815 C CA . PHE A 1 222 ? 6.258 -23.172 2.844 1 88.31 222 PHE A CA 1
ATOM 1816 C C . PHE A 1 222 ? 4.812 -23.594 3.07 1 88.31 222 PHE A C 1
ATOM 1818 O O . PHE A 1 222 ? 3.889 -23 2.518 1 88.31 222 PHE A O 1
ATOM 1825 N N . GLU A 1 223 ? 4.676 -24.594 3.83 1 87.19 223 GLU A N 1
ATOM 1826 C CA . GLU A 1 223 ? 3.338 -25.078 4.141 1 87.19 223 GLU A CA 1
ATOM 1827 C C . GLU A 1 223 ? 2.508 -24.016 4.848 1 87.19 223 GLU A C 1
ATOM 1829 O O . GLU A 1 223 ? 1.32 -23.859 4.559 1 87.19 223 GLU A O 1
ATOM 1834 N N . GLN A 1 224 ? 3.164 -23.359 5.723 1 88.56 224 GLN A N 1
ATOM 1835 C CA . GLN A 1 224 ? 2.484 -22.281 6.422 1 88.56 224 GLN A CA 1
ATOM 1836 C C . GLN A 1 224 ? 2.039 -21.188 5.445 1 88.56 224 GLN A C 1
ATOM 1838 O O . GLN A 1 224 ? 0.911 -20.703 5.527 1 88.56 224 GLN A O 1
ATOM 1843 N N . MET A 1 225 ? 2.896 -20.828 4.617 1 89.94 225 MET A N 1
ATOM 1844 C CA . MET A 1 225 ? 2.59 -19.812 3.621 1 89.94 225 MET A CA 1
ATOM 1845 C C . MET A 1 225 ? 1.441 -20.25 2.721 1 89.94 225 MET A C 1
ATOM 1847 O O . MET A 1 225 ? 0.541 -19.469 2.424 1 89.94 225 MET A O 1
ATOM 1851 N N . LEU A 1 226 ? 1.418 -21.484 2.291 1 88.31 226 LEU A N 1
ATOM 1852 C CA . LEU A 1 226 ? 0.362 -22.016 1.437 1 88.31 226 LEU A CA 1
ATOM 1853 C C . LEU A 1 226 ? -0.978 -22.016 2.166 1 88.31 226 LEU A C 1
ATOM 1855 O O . LEU A 1 226 ? -2.004 -21.641 1.588 1 88.31 226 LEU A O 1
ATOM 1859 N N . THR A 1 227 ? -0.902 -22.375 3.375 1 84.88 227 THR A N 1
ATOM 1860 C CA . THR A 1 227 ? -2.107 -22.375 4.195 1 84.88 227 THR A CA 1
ATOM 1861 C C . THR A 1 227 ? -2.668 -20.969 4.355 1 84.88 227 THR A C 1
ATOM 1863 O O . THR A 1 227 ? -3.877 -20.766 4.25 1 84.88 227 THR A O 1
ATOM 1866 N N . GLN A 1 228 ? -1.804 -20.078 4.582 1 87.38 228 GLN A N 1
ATOM 1867 C CA . GLN A 1 228 ? -2.215 -18.688 4.734 1 87.38 228 GLN A CA 1
ATOM 1868 C C . GLN A 1 228 ? -2.803 -18.156 3.436 1 87.38 228 GLN A C 1
ATOM 1870 O O . GLN A 1 228 ? -3.783 -17.406 3.455 1 87.38 228 GLN A O 1
ATOM 1875 N N . SER A 1 229 ? -2.178 -18.5 2.381 1 88.31 229 SER A N 1
ATOM 1876 C CA . SER A 1 229 ? -2.656 -18.062 1.074 1 88.31 229 SER A CA 1
ATOM 1877 C C . SER A 1 229 ? -4.051 -18.609 0.785 1 88.31 229 SER A C 1
ATOM 1879 O O . SER A 1 229 ? -4.922 -17.875 0.307 1 88.31 229 SER A O 1
ATOM 1881 N N . LEU A 1 230 ? -4.238 -19.812 1.065 1 86.44 230 LEU A N 1
ATOM 1882 C CA . LEU A 1 230 ? -5.543 -20.438 0.859 1 86.44 230 LEU A CA 1
ATOM 1883 C C . LEU A 1 230 ? -6.598 -19.812 1.76 1 86.44 230 LEU A C 1
ATOM 1885 O O . LEU A 1 230 ? -7.723 -19.547 1.323 1 86.44 230 LEU A O 1
ATOM 1889 N N . ALA A 1 231 ? -6.223 -19.594 2.996 1 85.5 231 ALA A N 1
ATOM 1890 C CA . ALA A 1 231 ? -7.137 -18.969 3.949 1 85.5 231 ALA A CA 1
ATOM 1891 C C . ALA A 1 231 ? -7.551 -17.578 3.479 1 85.5 231 ALA A C 1
ATOM 1893 O O . ALA A 1 231 ? -8.727 -17.203 3.58 1 85.5 231 ALA A O 1
ATOM 1894 N N . PHE A 1 232 ? -6.699 -16.891 2.992 1 89 232 PHE A N 1
ATOM 1895 C CA . PHE A 1 232 ? -6.973 -15.555 2.477 1 89 232 PHE A CA 1
ATOM 1896 C C . PHE A 1 232 ? -7.953 -15.617 1.312 1 89 232 PHE A C 1
ATOM 1898 O O . PHE A 1 232 ? -8.93 -14.859 1.278 1 89 232 PHE A O 1
ATOM 1905 N N . LYS A 1 233 ? -7.707 -16.484 0.409 1 89.5 233 LYS A N 1
ATOM 1906 C CA . LYS A 1 233 ? -8.57 -16.625 -0.761 1 89.5 233 LYS A CA 1
ATOM 1907 C C . LYS A 1 233 ? -9.984 -17.031 -0.355 1 89.5 233 LYS A C 1
ATOM 1909 O O . LYS A 1 233 ? -10.961 -16.578 -0.959 1 89.5 233 LYS A O 1
ATOM 1914 N N . LYS A 1 234 ? -10.016 -17.875 0.578 1 85.38 234 LYS A N 1
ATOM 1915 C CA . LYS A 1 234 ? -11.32 -18.266 1.098 1 85.38 234 LYS A CA 1
ATOM 1916 C C . LYS A 1 234 ? -12.031 -17.078 1.751 1 85.38 234 LYS A C 1
ATOM 1918 O O . LYS A 1 234 ? -13.234 -16.875 1.546 1 85.38 234 LYS A O 1
ATOM 1923 N N . THR A 1 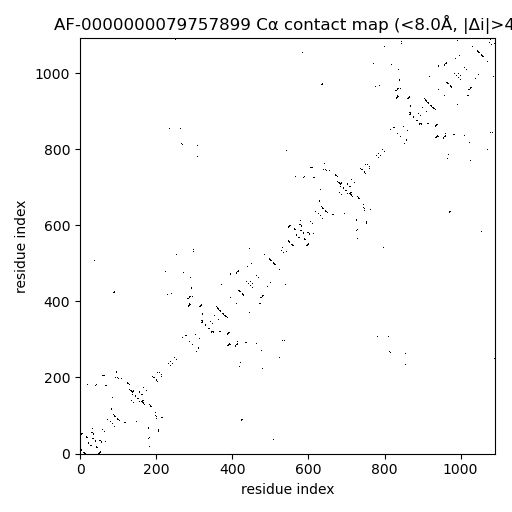235 ? -11.266 -16.312 2.441 1 85.94 235 THR A N 1
ATOM 1924 C CA . THR A 1 235 ? -11.805 -15.172 3.189 1 85.94 235 THR A CA 1
ATOM 1925 C C . THR A 1 235 ? -12.414 -14.141 2.244 1 85.94 235 THR A C 1
ATOM 1927 O O . THR A 1 235 ? -13.5 -13.617 2.508 1 85.94 235 THR A O 1
ATOM 1930 N N . ILE A 1 236 ? -11.789 -13.945 1.126 1 88.38 236 ILE A N 1
ATOM 1931 C CA . ILE A 1 236 ? -12.273 -12.906 0.224 1 88.38 236 ILE A CA 1
ATOM 1932 C C . ILE A 1 236 ? -13.117 -13.539 -0.885 1 88.38 236 ILE A C 1
ATOM 1934 O O . ILE A 1 236 ? -13.523 -12.859 -1.829 1 88.38 236 ILE A O 1
ATOM 1938 N N . GLN A 1 237 ? -13.242 -14.859 -0.884 1 85.5 237 GLN A N 1
ATOM 1939 C CA . GLN A 1 237 ? -14.078 -15.617 -1.812 1 85.5 237 GLN A CA 1
ATOM 1940 C C . GLN A 1 237 ? -13.547 -15.5 -3.24 1 85.5 237 GLN A C 1
ATOM 1942 O O . GLN A 1 237 ? -14.297 -15.156 -4.156 1 85.5 237 GLN A O 1
ATOM 1947 N N . MET A 1 238 ? -12.297 -15.766 -3.334 1 88.12 238 MET A N 1
ATOM 1948 C CA . MET A 1 238 ? -11.633 -15.734 -4.633 1 88.12 238 MET A CA 1
ATOM 1949 C C . MET A 1 238 ? -10.781 -16.984 -4.844 1 88.12 238 MET A C 1
ATOM 1951 O O . MET A 1 238 ? -9.57 -16.891 -5.055 1 88.12 238 MET A O 1
ATOM 1955 N N . GLN A 1 239 ? -11.391 -18.078 -5.027 1 86.38 239 GLN A N 1
ATOM 1956 C CA . GLN A 1 239 ? -10.68 -19.359 -5.113 1 86.38 239 GLN A CA 1
ATOM 1957 C C . GLN A 1 239 ? -10.602 -19.844 -6.559 1 86.38 239 GLN A C 1
ATOM 1959 O O . GLN A 1 239 ? -9.766 -20.688 -6.891 1 86.38 239 GLN A O 1
ATOM 1964 N N . ASN A 1 240 ? -11.531 -19.359 -7.355 1 89.75 240 ASN A N 1
ATOM 1965 C CA . ASN A 1 240 ? -11.547 -19.844 -8.727 1 89.75 240 ASN A CA 1
ATOM 1966 C C . ASN A 1 240 ? -11.734 -18.719 -9.734 1 89.75 240 ASN A C 1
ATOM 1968 O O . ASN A 1 240 ? -12.023 -17.594 -9.352 1 89.75 240 ASN A O 1
ATOM 1972 N N . VAL A 1 241 ? -11.586 -19.047 -10.969 1 91.12 241 VAL A N 1
ATOM 1973 C CA . VAL A 1 241 ? -11.531 -18.078 -12.055 1 91.12 241 VAL A CA 1
ATOM 1974 C C . VAL A 1 241 ? -12.875 -17.359 -12.156 1 91.12 241 VAL A C 1
ATOM 1976 O O . VAL A 1 241 ? -12.922 -16.156 -12.43 1 91.12 241 VAL A O 1
ATOM 1979 N N . SER A 1 242 ? -13.953 -18.078 -11.969 1 91.19 242 SER A N 1
ATOM 1980 C CA . SER A 1 242 ? -15.273 -17.484 -12.094 1 91.19 242 SER A CA 1
ATOM 1981 C C . SER A 1 242 ? -15.469 -16.359 -11.078 1 91.19 242 SER A C 1
ATOM 1983 O O . SER A 1 242 ? -16.062 -15.336 -11.391 1 91.19 242 SER A O 1
ATOM 1985 N N . GLN A 1 243 ? -14.984 -16.594 -9.922 1 91.75 243 GLN A N 1
ATOM 1986 C CA . GLN A 1 243 ? -15.078 -15.594 -8.867 1 91.75 243 GLN A CA 1
ATOM 1987 C C . GLN A 1 243 ? -14.242 -14.367 -9.195 1 91.75 243 GLN A C 1
ATOM 1989 O O . GLN A 1 243 ? -14.695 -13.234 -8.992 1 91.75 243 GLN A O 1
ATOM 1994 N N . ILE A 1 244 ? -13.094 -14.531 -9.719 1 93.5 244 ILE A N 1
ATOM 1995 C CA . ILE A 1 244 ? -12.195 -13.453 -10.094 1 93.5 244 ILE A CA 1
ATOM 1996 C C . ILE A 1 244 ? -12.812 -12.633 -11.227 1 93.5 244 ILE A C 1
ATOM 1998 O O . ILE A 1 244 ? -12.797 -11.406 -11.195 1 93.5 244 ILE A O 1
ATOM 2002 N N . ASN A 1 245 ? -13.422 -13.328 -12.172 1 93.31 245 ASN A N 1
ATOM 2003 C CA . ASN A 1 245 ? -13.977 -12.688 -13.359 1 93.31 245 ASN A CA 1
ATOM 2004 C C . ASN A 1 245 ? -15.164 -11.797 -13 1 93.31 245 ASN A C 1
ATOM 2006 O O . ASN A 1 245 ? -15.547 -10.922 -13.781 1 93.31 245 ASN A O 1
ATOM 2010 N N . GLN A 1 246 ? -15.742 -12.039 -11.844 1 91.62 246 GLN A N 1
ATOM 2011 C CA . GLN A 1 246 ? -16.828 -11.18 -11.398 1 91.62 246 GLN A CA 1
ATOM 2012 C C . GLN A 1 246 ? -16.359 -9.742 -11.203 1 91.62 246 GLN A C 1
ATOM 2014 O O . GLN A 1 246 ? -17.141 -8.797 -11.336 1 91.62 246 GLN A O 1
ATOM 2019 N N . PHE A 1 247 ? -15.125 -9.562 -11 1 93.81 247 PHE A N 1
ATOM 2020 C CA . PHE A 1 247 ? -14.57 -8.242 -10.75 1 93.81 247 PHE A CA 1
ATOM 2021 C C . PHE A 1 247 ? -14.258 -7.527 -12.055 1 93.81 247 PHE A C 1
ATOM 2023 O O . PHE A 1 247 ? -13.914 -6.344 -12.062 1 93.81 247 PHE A O 1
ATOM 2030 N N . ALA A 1 248 ? -14.414 -8.203 -13.141 1 93.69 248 ALA A N 1
ATOM 2031 C CA . ALA A 1 248 ? -14.047 -7.629 -14.43 1 93.69 248 ALA A CA 1
ATOM 2032 C C . ALA A 1 248 ? -15.133 -6.688 -14.945 1 93.69 248 ALA A C 1
ATOM 2034 O O . ALA A 1 248 ? -14.922 -5.949 -15.914 1 93.69 248 ALA A O 1
ATOM 2035 N N . LYS A 1 249 ? -16.234 -6.59 -14.305 1 91.69 249 LYS A N 1
ATOM 2036 C CA . LYS A 1 249 ? -17.438 -5.922 -14.789 1 91.69 249 LYS A CA 1
ATOM 2037 C C . LYS A 1 249 ? -17.219 -4.414 -14.906 1 91.69 249 LYS A C 1
ATOM 2039 O O . LYS A 1 249 ? -17.641 -3.795 -15.883 1 91.69 249 LYS A O 1
ATOM 2044 N N . THR A 1 250 ? -16.625 -3.789 -13.906 1 93.38 250 THR A N 1
ATOM 2045 C CA . THR A 1 250 ? -16.391 -2.348 -13.906 1 93.38 250 THR A CA 1
ATOM 2046 C C . THR A 1 250 ? -14.953 -2.027 -13.531 1 93.38 250 THR A C 1
ATOM 2048 O O . THR A 1 250 ? -14.266 -2.857 -12.938 1 93.38 250 THR A O 1
ATOM 2051 N N . ALA A 1 251 ? -14.539 -0.852 -13.891 1 92.69 251 ALA A N 1
ATOM 2052 C CA . ALA A 1 251 ? -13.203 -0.398 -13.516 1 92.69 251 ALA A CA 1
ATOM 2053 C C . ALA A 1 251 ? -13.047 -0.366 -11.992 1 92.69 251 ALA A C 1
ATOM 2055 O O . ALA A 1 251 ? -11.984 -0.711 -11.469 1 92.69 251 ALA A O 1
ATOM 2056 N N . GLN A 1 252 ? -14.086 -0.022 -11.336 1 92.5 252 GLN A N 1
ATOM 2057 C CA . GLN A 1 252 ? -14.039 0.064 -9.875 1 92.5 252 GLN A CA 1
ATOM 2058 C C . GLN A 1 252 ? -13.859 -1.315 -9.25 1 92.5 252 GLN A C 1
ATOM 2060 O O . GLN A 1 252 ? -13.055 -1.485 -8.336 1 92.5 252 GLN A O 1
ATOM 2065 N N . SER A 1 253 ? -14.648 -2.242 -9.703 1 94.19 253 SER A N 1
ATOM 2066 C CA . SER A 1 253 ? -14.523 -3.588 -9.148 1 94.19 253 SER A CA 1
ATOM 2067 C C . SER A 1 253 ? -13.156 -4.188 -9.461 1 94.19 253 SER A C 1
ATOM 2069 O O . SER A 1 253 ? -12.578 -4.895 -8.625 1 94.19 253 SER A O 1
ATOM 2071 N N . GLN A 1 254 ? -12.625 -3.908 -10.68 1 96.31 254 GLN A N 1
ATOM 2072 C CA . GLN A 1 254 ? -11.273 -4.336 -11 1 96.31 254 GLN A CA 1
ATOM 2073 C C . GLN A 1 254 ? -10.266 -3.768 -10.008 1 96.31 254 GLN A C 1
ATOM 2075 O O . GLN A 1 254 ? -9.445 -4.508 -9.453 1 96.31 254 GLN A O 1
ATOM 2080 N N . PHE A 1 255 ? -10.43 -2.484 -9.82 1 96.56 255 PHE A N 1
ATOM 2081 C CA . PHE A 1 255 ? -9.508 -1.785 -8.93 1 96.56 255 PHE A CA 1
ATOM 2082 C C . PHE A 1 255 ? -9.617 -2.328 -7.508 1 96.56 255 PHE A C 1
ATOM 2084 O O . PHE A 1 255 ? -8.617 -2.432 -6.801 1 96.56 255 PHE A O 1
ATOM 2091 N N . ASN A 1 256 ? -10.797 -2.666 -7.051 1 94.81 256 ASN A N 1
ATOM 2092 C CA . ASN A 1 256 ? -10.992 -3.23 -5.723 1 94.81 256 ASN A CA 1
ATOM 2093 C C . ASN A 1 256 ? -10.234 -4.543 -5.551 1 94.81 256 ASN A C 1
ATOM 2095 O O . ASN A 1 256 ? -9.602 -4.766 -4.516 1 94.81 256 ASN A O 1
ATOM 2099 N N . LEU A 1 257 ? -10.297 -5.383 -6.535 1 96.06 257 LEU A N 1
ATOM 2100 C CA . LEU A 1 257 ? -9.57 -6.648 -6.441 1 96.06 257 LEU A CA 1
ATOM 2101 C C . LEU A 1 257 ? -8.062 -6.41 -6.441 1 96.06 257 LEU A C 1
ATOM 2103 O O . LEU A 1 257 ? -7.328 -7.062 -5.699 1 96.06 257 LEU A O 1
ATOM 2107 N N . ILE A 1 258 ? -7.645 -5.48 -7.281 1 97.19 258 ILE A N 1
ATOM 2108 C CA . ILE A 1 258 ? -6.23 -5.121 -7.32 1 97.19 258 ILE A CA 1
ATOM 2109 C C . ILE A 1 258 ? -5.785 -4.629 -5.945 1 97.19 258 ILE A C 1
ATOM 2111 O O . ILE A 1 258 ? -4.738 -5.043 -5.441 1 97.19 258 ILE A O 1
ATOM 2115 N N . ASN A 1 259 ? -6.582 -3.801 -5.355 1 96.25 259 ASN A N 1
ATOM 2116 C CA . ASN A 1 259 ? -6.281 -3.295 -4.02 1 96.25 259 ASN A CA 1
ATOM 2117 C C . ASN A 1 259 ? -6.18 -4.426 -3.002 1 96.25 259 ASN A C 1
ATOM 2119 O O . ASN A 1 259 ? -5.27 -4.438 -2.168 1 96.25 259 ASN A O 1
ATOM 2123 N N . LEU A 1 260 ? -7.117 -5.332 -3.059 1 95.62 260 LEU A N 1
ATOM 2124 C CA . LEU A 1 260 ? -7.121 -6.449 -2.119 1 95.62 260 LEU A CA 1
ATOM 2125 C C . LEU A 1 260 ? -5.84 -7.266 -2.246 1 95.62 260 LEU A C 1
ATOM 2127 O O . LEU A 1 260 ? -5.258 -7.672 -1.237 1 95.62 260 LEU A O 1
ATOM 2131 N N . ALA A 1 261 ? -5.445 -7.496 -3.482 1 95.94 261 ALA A N 1
ATOM 2132 C CA . ALA A 1 261 ? -4.207 -8.234 -3.719 1 95.94 261 ALA A CA 1
ATOM 2133 C C . ALA A 1 261 ? -3.006 -7.488 -3.145 1 95.94 261 ALA A C 1
ATOM 2135 O O . ALA A 1 261 ? -2.135 -8.094 -2.516 1 95.94 261 ALA A O 1
ATOM 2136 N N . GLU A 1 262 ? -2.969 -6.199 -3.326 1 96.31 262 GLU A N 1
ATOM 2137 C CA . GLU A 1 262 ? -1.859 -5.379 -2.85 1 96.31 262 GLU A CA 1
ATOM 2138 C C . GLU A 1 262 ? -1.864 -5.277 -1.326 1 96.31 262 GLU A C 1
ATOM 2140 O O . GLU A 1 262 ? -0.805 -5.191 -0.701 1 96.31 262 GLU A O 1
ATOM 2145 N N . ILE A 1 263 ? -3.033 -5.277 -0.736 1 95.19 263 ILE A N 1
ATOM 2146 C CA . ILE A 1 263 ? -3.15 -5.301 0.718 1 95.19 263 ILE A CA 1
ATOM 2147 C C . ILE A 1 263 ? -2.523 -6.578 1.267 1 95.19 263 ILE A C 1
ATOM 2149 O O . ILE A 1 263 ? -1.824 -6.551 2.281 1 95.19 263 ILE A O 1
ATOM 2153 N N . ASN A 1 264 ? -2.773 -7.676 0.602 1 94.88 264 ASN A N 1
ATOM 2154 C CA . ASN A 1 264 ? -2.178 -8.938 1.027 1 94.88 264 ASN A CA 1
ATOM 2155 C C . ASN A 1 264 ? -0.653 -8.883 0.977 1 94.88 264 ASN A C 1
ATOM 2157 O O . ASN A 1 264 ? 0.021 -9.383 1.879 1 94.88 264 ASN A O 1
ATOM 2161 N N . HIS A 1 265 ? -0.099 -8.32 -0.085 1 96.44 265 HIS A N 1
ATOM 2162 C CA . HIS A 1 265 ? 1.343 -8.133 -0.188 1 96.44 265 HIS A CA 1
ATOM 2163 C C . HIS A 1 265 ? 1.864 -7.254 0.948 1 96.44 265 HIS A C 1
ATOM 2165 O O . HIS A 1 265 ? 2.893 -7.566 1.553 1 96.44 265 HIS A O 1
ATOM 2171 N N . GLN A 1 266 ? 1.155 -6.227 1.193 1 95.38 266 GLN A N 1
ATOM 2172 C CA . GLN A 1 266 ? 1.568 -5.305 2.246 1 95.38 266 GLN A CA 1
ATOM 2173 C C . GLN A 1 266 ? 1.548 -5.984 3.611 1 95.38 266 GLN A C 1
ATOM 2175 O O . GLN A 1 266 ? 2.406 -5.719 4.457 1 95.38 266 GLN A O 1
ATOM 2180 N N . ASN A 1 267 ? 0.53 -6.793 3.854 1 93.56 267 ASN A N 1
ATOM 2181 C CA . ASN A 1 267 ? 0.453 -7.535 5.105 1 93.56 267 ASN A CA 1
ATOM 2182 C C . ASN A 1 267 ? 1.658 -8.453 5.293 1 93.56 267 ASN A C 1
ATOM 2184 O O . ASN A 1 267 ? 2.232 -8.516 6.379 1 93.56 267 ASN A O 1
ATOM 2188 N N . GLN A 1 268 ? 2.029 -9.125 4.234 1 95.69 268 GLN A N 1
ATOM 2189 C CA . GLN A 1 268 ? 3.205 -9.992 4.289 1 95.69 268 GLN A CA 1
ATOM 2190 C C . GLN A 1 268 ? 4.469 -9.18 4.559 1 95.69 268 GLN A C 1
ATOM 2192 O O . GLN A 1 268 ? 5.309 -9.578 5.371 1 95.69 268 GLN A O 1
ATOM 2197 N N . LEU A 1 269 ? 4.59 -8.062 3.895 1 96.44 269 LEU A N 1
ATOM 2198 C CA . LEU A 1 269 ? 5.758 -7.203 4.043 1 96.44 269 LEU A CA 1
ATOM 2199 C C . LEU A 1 269 ? 5.871 -6.676 5.469 1 96.44 269 LEU A C 1
ATOM 2201 O O . LEU A 1 269 ? 6.973 -6.566 6.008 1 96.44 269 LEU A O 1
ATOM 2205 N N . GLN A 1 270 ? 4.766 -6.34 6.02 1 93.75 270 GLN A N 1
ATOM 2206 C CA . GLN A 1 270 ? 4.75 -5.844 7.395 1 93.75 270 GLN A CA 1
ATOM 2207 C C . GLN A 1 270 ? 5.203 -6.926 8.375 1 93.75 270 GLN A C 1
ATOM 2209 O O . GLN A 1 270 ? 5.98 -6.648 9.289 1 93.75 270 GLN A O 1
ATOM 2214 N N . GLN A 1 271 ? 4.684 -8.133 8.18 1 94.56 271 GLN A N 1
ATOM 2215 C CA . GLN A 1 271 ? 5.102 -9.25 9.023 1 94.56 271 GLN A CA 1
ATOM 2216 C C . GLN A 1 271 ? 6.598 -9.508 8.898 1 94.56 271 GLN A C 1
ATOM 2218 O O . GLN A 1 271 ? 7.289 -9.703 9.898 1 94.56 271 GLN A O 1
ATOM 2223 N N . LEU A 1 272 ? 7.039 -9.5 7.688 1 97.44 272 LEU A N 1
ATOM 2224 C CA . LEU A 1 272 ? 8.453 -9.719 7.395 1 97.44 272 LEU A CA 1
ATOM 2225 C C . LEU A 1 272 ? 9.312 -8.633 8.047 1 97.44 272 LEU A C 1
ATOM 2227 O O . LEU A 1 272 ? 10.305 -8.945 8.711 1 97.44 272 LEU A O 1
ATOM 2231 N N . SER A 1 273 ? 8.961 -7.387 7.879 1 96.56 273 SER A N 1
ATOM 2232 C CA . SER A 1 273 ? 9.727 -6.262 8.398 1 96.56 273 SER A CA 1
ATOM 2233 C C . SER A 1 273 ? 9.789 -6.289 9.922 1 96.56 273 SER A C 1
ATOM 2235 O O . SER A 1 273 ? 10.82 -5.957 10.508 1 96.56 273 SER A O 1
ATOM 2237 N N . ALA A 1 274 ? 8.688 -6.652 10.547 1 94.81 274 ALA A N 1
ATOM 2238 C CA . ALA A 1 274 ? 8.664 -6.773 12 1 94.81 274 ALA A CA 1
ATOM 2239 C C . ALA A 1 274 ? 9.648 -7.84 12.477 1 94.81 274 ALA A C 1
ATOM 2241 O O . ALA A 1 274 ? 10.344 -7.648 13.477 1 94.81 274 ALA A O 1
ATOM 2242 N N . LYS A 1 275 ? 9.703 -8.969 11.758 1 96.94 275 LYS A N 1
ATOM 2243 C CA . LYS A 1 275 ? 10.633 -10.039 12.102 1 96.94 275 LYS A CA 1
ATOM 2244 C C . LYS A 1 275 ? 12.078 -9.586 11.938 1 96.94 275 LYS A C 1
ATOM 2246 O O . LYS A 1 275 ? 12.93 -9.891 12.773 1 96.94 275 LYS A O 1
ATOM 2251 N N . ILE A 1 276 ? 12.336 -8.875 10.883 1 98.06 276 ILE A N 1
ATOM 2252 C CA . ILE A 1 276 ? 13.68 -8.375 10.633 1 98.06 276 ILE A CA 1
ATOM 2253 C C . ILE A 1 276 ? 14.062 -7.344 11.688 1 98.06 276 ILE A C 1
ATOM 2255 O O . ILE A 1 276 ? 15.18 -7.363 12.211 1 98.06 276 ILE A O 1
ATOM 2259 N N . ALA A 1 277 ? 13.148 -6.457 12 1 95.56 277 ALA A N 1
ATOM 2260 C CA . ALA A 1 277 ? 13.398 -5.387 12.969 1 95.56 277 ALA A CA 1
ATOM 2261 C C . ALA A 1 277 ? 13.812 -5.953 14.32 1 95.56 277 ALA A C 1
ATOM 2263 O O . ALA A 1 277 ? 14.656 -5.379 15.008 1 95.56 277 ALA A O 1
ATOM 2264 N N . LYS A 1 278 ? 13.273 -7.043 14.711 1 95.5 278 LYS A N 1
ATOM 2265 C CA . LYS A 1 278 ? 13.578 -7.68 15.984 1 95.5 278 LYS A CA 1
ATOM 2266 C C . LYS A 1 278 ? 15.031 -8.148 16.031 1 95.5 278 LYS A C 1
ATOM 2268 O O . LYS A 1 278 ? 15.625 -8.25 17.109 1 95.5 278 LYS A O 1
ATOM 2273 N N . ARG A 1 279 ? 15.609 -8.305 14.883 1 96 279 ARG A N 1
ATOM 2274 C CA . ARG A 1 279 ? 16.969 -8.828 14.805 1 96 279 ARG A CA 1
ATOM 2275 C C . ARG A 1 279 ? 17.922 -7.805 14.18 1 96 279 ARG A C 1
ATOM 2277 O O . ARG A 1 279 ? 19.078 -8.109 13.906 1 96 279 ARG A O 1
ATOM 2284 N N . ALA A 1 280 ? 17.469 -6.656 13.953 1 94.5 280 ALA A N 1
ATOM 2285 C CA . ALA A 1 280 ? 18.172 -5.668 13.125 1 94.5 280 ALA A CA 1
ATOM 2286 C C . ALA A 1 280 ? 19.547 -5.344 13.703 1 94.5 280 ALA A C 1
ATOM 2288 O O . ALA A 1 280 ? 20.5 -5.164 12.953 1 94.5 280 ALA A O 1
ATOM 2289 N N . SER A 1 281 ? 19.719 -5.273 15 1 93.69 281 SER A N 1
ATOM 2290 C CA . SER A 1 281 ? 20.969 -4.871 15.641 1 93.69 281 SER A CA 1
ATOM 2291 C C . SER A 1 281 ? 22.078 -5.875 15.367 1 93.69 281 SER A C 1
ATOM 2293 O O . SER A 1 281 ? 23.25 -5.516 15.359 1 93.69 281 SER A O 1
ATOM 2295 N N . ASN A 1 282 ? 21.734 -7.078 15.031 1 95.31 282 ASN A N 1
ATOM 2296 C CA . ASN A 1 282 ? 22.719 -8.133 14.836 1 95.31 282 ASN A CA 1
ATOM 2297 C C . ASN A 1 282 ? 22.891 -8.477 13.359 1 95.31 282 ASN A C 1
ATOM 2299 O O . ASN A 1 282 ? 23.875 -9.125 12.977 1 95.31 282 ASN A O 1
ATOM 2303 N N . LEU A 1 283 ? 22.062 -7.98 12.5 1 97.12 283 LEU A N 1
ATOM 2304 C CA . LEU A 1 283 ? 22.047 -8.391 11.094 1 97.12 283 LEU A CA 1
ATOM 2305 C C . LEU A 1 283 ? 23.078 -7.609 10.297 1 97.12 283 LEU A C 1
ATOM 2307 O O . LEU A 1 283 ? 23.266 -6.41 10.508 1 97.12 283 LEU A O 1
ATOM 2311 N N . LYS A 1 284 ? 23.75 -8.312 9.453 1 96.62 284 LYS A N 1
ATOM 2312 C CA . LYS A 1 284 ? 24.688 -7.691 8.523 1 96.62 284 LYS A CA 1
ATOM 2313 C C . LYS A 1 284 ? 24.172 -7.773 7.09 1 96.62 284 LYS A C 1
ATOM 2315 O O . LYS A 1 284 ? 24.469 -6.906 6.266 1 96.62 284 LYS A O 1
ATOM 2320 N N . ILE A 1 285 ? 23.422 -8.844 6.867 1 97.75 285 ILE A N 1
ATOM 2321 C CA . ILE A 1 285 ? 23.016 -9.086 5.488 1 97.75 285 ILE A CA 1
ATOM 2322 C C . ILE A 1 285 ? 21.594 -9.672 5.461 1 97.75 285 ILE A C 1
ATOM 2324 O O . ILE A 1 285 ? 21.25 -10.484 6.316 1 97.75 285 ILE A O 1
ATOM 2328 N N . ILE A 1 286 ? 20.781 -9.203 4.598 1 98.5 286 ILE A N 1
ATOM 2329 C CA . ILE A 1 286 ? 19.469 -9.758 4.27 1 98.5 286 ILE A CA 1
ATOM 2330 C C . ILE A 1 286 ? 19.469 -10.281 2.836 1 98.5 286 ILE A C 1
ATOM 2332 O O . ILE A 1 286 ? 19.781 -9.547 1.896 1 98.5 286 ILE A O 1
ATOM 2336 N N . ASN A 1 287 ? 19.156 -11.57 2.689 1 98.56 287 ASN A N 1
ATOM 2337 C CA . ASN A 1 287 ? 19.219 -12.211 1.38 1 98.56 287 ASN A CA 1
ATOM 2338 C C . ASN A 1 287 ? 17.812 -12.531 0.852 1 98.56 287 ASN A C 1
ATOM 2340 O O . ASN A 1 287 ? 16.969 -13.008 1.598 1 98.56 287 ASN A O 1
ATOM 2344 N N . ILE A 1 288 ? 17.609 -12.188 -0.37 1 98.5 288 ILE A N 1
ATOM 2345 C CA . ILE A 1 288 ? 16.359 -12.492 -1.069 1 98.5 288 ILE A CA 1
ATOM 2346 C C . ILE A 1 288 ? 16.641 -13.43 -2.238 1 98.5 288 ILE A C 1
ATOM 2348 O O . ILE A 1 288 ? 17.359 -13.07 -3.176 1 98.5 288 ILE A O 1
ATOM 2352 N N . SER A 1 289 ? 16.094 -14.586 -2.131 1 97.81 289 SER A N 1
ATOM 2353 C CA . SER A 1 289 ? 16.25 -15.547 -3.217 1 97.81 289 SER A CA 1
ATOM 2354 C C . SER A 1 289 ? 14.898 -16 -3.75 1 97.81 289 SER A C 1
ATOM 2356 O O . SER A 1 289 ? 13.867 -15.82 -3.094 1 97.81 289 SER A O 1
ATOM 2358 N N . GLY A 1 290 ? 14.859 -16.531 -4.887 1 95.62 290 GLY A N 1
ATOM 2359 C CA . GLY A 1 290 ? 13.703 -17.047 -5.605 1 95.62 290 GLY A CA 1
ATOM 2360 C C . GLY A 1 290 ? 14 -17.375 -7.055 1 95.62 290 GLY A C 1
ATOM 2361 O O . GLY A 1 290 ? 14.984 -16.891 -7.621 1 95.62 290 GLY A O 1
ATOM 2362 N N . PRO A 1 291 ? 13.172 -18.172 -7.562 1 94.44 291 PRO A N 1
ATOM 2363 C CA . PRO A 1 291 ? 13.398 -18.516 -8.969 1 94.44 291 PRO A CA 1
ATOM 2364 C C . PRO A 1 291 ? 13.148 -17.344 -9.914 1 94.44 291 PRO A C 1
ATOM 2366 O O . PRO A 1 291 ? 12.719 -16.266 -9.469 1 94.44 291 PRO A O 1
ATOM 2369 N N . SER A 1 292 ? 13.531 -17.578 -11.156 1 92.88 292 SER A N 1
ATOM 2370 C CA . SER A 1 292 ? 13.344 -16.547 -12.164 1 92.88 292 SER A CA 1
ATOM 2371 C C . SER A 1 292 ? 11.891 -16.094 -12.234 1 92.88 292 SER A C 1
ATOM 2373 O O . SER A 1 292 ? 10.969 -16.906 -12.125 1 92.88 292 SER A O 1
ATOM 2375 N N . SER A 1 293 ? 11.656 -14.789 -12.344 1 95.06 293 SER A N 1
ATOM 2376 C CA . SER A 1 293 ? 10.359 -14.156 -12.531 1 95.06 293 SER A CA 1
ATOM 2377 C C . SER A 1 293 ? 9.492 -14.297 -11.281 1 95.06 293 SER A C 1
ATOM 2379 O O . SER A 1 293 ? 8.273 -14.438 -11.383 1 95.06 293 SER A O 1
ATOM 2381 N N . SER A 1 294 ? 10.172 -14.375 -10.117 1 96.44 294 SER A N 1
ATOM 2382 C CA . SER A 1 294 ? 9.453 -14.422 -8.852 1 96.44 294 SER A CA 1
ATOM 2383 C C . SER A 1 294 ? 9.156 -13.016 -8.336 1 96.44 294 SER A C 1
ATOM 2385 O O . SER A 1 294 ? 8.352 -12.852 -7.41 1 96.44 294 SER A O 1
ATOM 2387 N N . GLY A 1 295 ? 9.805 -12.023 -8.836 1 96.44 295 GLY A N 1
ATOM 2388 C CA . GLY A 1 295 ? 9.57 -10.648 -8.43 1 96.44 295 GLY A CA 1
ATOM 2389 C C . GLY A 1 295 ? 10.609 -10.133 -7.453 1 96.44 295 GLY A C 1
ATOM 2390 O O . GLY A 1 295 ? 10.344 -9.18 -6.715 1 96.44 295 GLY A O 1
ATOM 2391 N N . LYS A 1 296 ? 11.82 -10.719 -7.402 1 96.88 296 LYS A N 1
ATOM 2392 C CA . LYS A 1 296 ? 12.883 -10.422 -6.441 1 96.88 296 LYS A CA 1
ATOM 2393 C C . LYS A 1 296 ? 13.289 -8.953 -6.512 1 96.88 296 LYS A C 1
ATOM 2395 O O . LYS A 1 296 ? 13.461 -8.297 -5.48 1 96.88 296 LYS A O 1
ATOM 2400 N N . THR A 1 297 ? 13.484 -8.438 -7.738 1 95.19 297 THR A N 1
ATOM 2401 C CA . THR A 1 297 ? 14.062 -7.117 -7.957 1 95.19 297 THR A CA 1
ATOM 2402 C C . THR A 1 297 ? 13.164 -6.031 -7.375 1 95.19 297 THR A C 1
ATOM 2404 O O . THR A 1 297 ? 13.617 -5.188 -6.602 1 95.19 297 THR A O 1
ATOM 2407 N N . THR A 1 298 ? 11.898 -6.012 -7.777 1 96.75 298 THR A N 1
ATOM 2408 C CA . THR A 1 298 ? 10.953 -5.023 -7.262 1 96.75 298 THR A CA 1
ATOM 2409 C C . THR A 1 298 ? 10.703 -5.246 -5.773 1 96.75 298 THR A C 1
ATOM 2411 O O . THR A 1 298 ? 10.586 -4.285 -5.008 1 96.75 298 THR A O 1
ATOM 2414 N N . PHE A 1 299 ? 10.641 -6.508 -5.398 1 98.19 299 PHE A N 1
ATOM 2415 C CA . PHE A 1 299 ? 10.453 -6.836 -3.992 1 98.19 299 PHE A CA 1
ATOM 2416 C C . PHE A 1 299 ? 11.57 -6.242 -3.145 1 98.19 299 PHE A C 1
ATOM 2418 O O . PHE A 1 299 ? 11.32 -5.695 -2.066 1 98.19 299 PHE A O 1
ATOM 2425 N N . ALA A 1 300 ? 12.766 -6.359 -3.553 1 98.06 300 ALA A N 1
ATOM 2426 C CA . ALA A 1 300 ? 13.914 -5.82 -2.822 1 98.06 300 ALA A CA 1
ATOM 2427 C C . ALA A 1 300 ? 13.766 -4.316 -2.604 1 98.06 300 ALA A C 1
ATOM 2429 O O . ALA A 1 300 ? 14.031 -3.812 -1.51 1 98.06 300 ALA A O 1
ATOM 2430 N N . LYS A 1 301 ? 13.359 -3.623 -3.613 1 96.81 301 LYS A N 1
ATOM 2431 C CA . LYS A 1 301 ? 13.156 -2.182 -3.504 1 96.81 301 LYS A CA 1
ATOM 2432 C C . LYS A 1 301 ? 12.047 -1.86 -2.508 1 96.81 301 LYS A C 1
ATOM 2434 O O . LYS A 1 301 ? 12.18 -0.949 -1.689 1 96.81 301 LYS A O 1
ATOM 2439 N N . ARG A 1 302 ? 10.969 -2.561 -2.621 1 97.31 302 ARG A N 1
ATOM 2440 C CA . ARG A 1 302 ? 9.852 -2.357 -1.702 1 97.31 302 ARG A CA 1
ATOM 2441 C C . ARG A 1 302 ? 10.273 -2.635 -0.262 1 97.31 302 ARG A C 1
ATOM 2443 O O . ARG A 1 302 ? 9.906 -1.888 0.65 1 97.31 302 ARG A O 1
ATOM 2450 N N . LEU A 1 303 ? 10.984 -3.766 -0.1 1 98 303 LEU A N 1
ATOM 2451 C CA . LEU A 1 303 ? 11.445 -4.117 1.238 1 98 303 LEU A CA 1
ATOM 2452 C C . LEU A 1 303 ? 12.383 -3.041 1.789 1 98 303 LEU A C 1
ATOM 2454 O O . LEU A 1 303 ? 12.32 -2.709 2.975 1 98 303 LEU A O 1
ATOM 2458 N N . GLN A 1 304 ? 13.25 -2.537 0.954 1 97.38 304 GLN A N 1
ATOM 2459 C CA . GLN A 1 304 ? 14.164 -1.474 1.363 1 97.38 304 GLN A CA 1
ATOM 2460 C C . GLN A 1 304 ? 13.398 -0.291 1.95 1 97.38 304 GLN A C 1
ATOM 2462 O O . GLN A 1 304 ? 13.742 0.209 3.021 1 97.38 304 GLN A O 1
ATOM 2467 N N . LEU A 1 305 ? 12.391 0.15 1.294 1 96.38 305 LEU A N 1
ATOM 2468 C CA . LEU A 1 305 ? 11.602 1.293 1.746 1 96.38 305 LEU A CA 1
ATOM 2469 C C . LEU A 1 305 ? 10.812 0.947 3.006 1 96.38 305 LEU A C 1
ATOM 2471 O O . LEU A 1 305 ? 10.68 1.777 3.906 1 96.38 305 LEU A O 1
ATOM 2475 N N . GLN A 1 306 ? 10.289 -0.251 3.018 1 96.69 306 GLN A N 1
ATOM 2476 C CA . GLN A 1 306 ? 9.578 -0.701 4.211 1 96.69 306 GLN A CA 1
ATOM 2477 C C . GLN A 1 306 ? 10.5 -0.702 5.43 1 96.69 306 GLN A C 1
ATOM 2479 O O . GLN A 1 306 ? 10.094 -0.279 6.516 1 96.69 306 GLN A O 1
ATOM 2484 N N . LEU A 1 307 ? 11.688 -1.214 5.258 1 97 307 LEU A N 1
ATOM 2485 C CA . LEU A 1 307 ? 12.648 -1.262 6.355 1 97 307 LEU A CA 1
ATOM 2486 C C . LEU A 1 307 ? 13.078 0.143 6.762 1 97 307 LEU A C 1
ATOM 2488 O O . LEU A 1 307 ? 13.281 0.417 7.945 1 97 307 LEU A O 1
ATOM 2492 N N . GLN A 1 308 ? 13.227 0.988 5.754 1 94.94 308 GLN A N 1
ATOM 2493 C CA . GLN A 1 308 ? 13.555 2.377 6.055 1 94.94 308 GLN A CA 1
ATOM 2494 C C . GLN A 1 308 ? 12.492 3.01 6.953 1 94.94 308 GLN A C 1
ATOM 2496 O O . GLN A 1 308 ? 12.812 3.797 7.844 1 94.94 308 GLN A O 1
ATOM 2501 N N . ALA A 1 309 ? 11.281 2.688 6.723 1 92.69 309 ALA A N 1
ATOM 2502 C CA . ALA A 1 309 ? 10.18 3.182 7.551 1 92.69 309 ALA A CA 1
ATOM 2503 C C . ALA A 1 309 ? 10.328 2.709 8.992 1 92.69 309 ALA A C 1
ATOM 2505 O O . ALA A 1 309 ? 9.805 3.34 9.914 1 92.69 309 ALA A O 1
ATOM 2506 N N . PHE A 1 310 ? 11.039 1.611 9.211 1 91.12 310 PHE A N 1
ATOM 2507 C CA . PHE A 1 310 ? 11.328 1.092 10.547 1 91.12 310 PHE A CA 1
ATOM 2508 C C . PHE A 1 310 ? 12.633 1.662 11.078 1 91.12 310 PHE A C 1
ATOM 2510 O O . PHE A 1 310 ? 13.086 1.279 12.164 1 91.12 310 PHE A O 1
ATOM 2517 N N . GLY A 1 311 ? 13.273 2.49 10.289 1 91 311 GLY A N 1
ATOM 2518 C CA . GLY A 1 311 ? 14.539 3.082 10.703 1 91 311 GLY A CA 1
ATOM 2519 C C . GLY A 1 311 ? 15.734 2.227 10.344 1 91 311 GLY A C 1
ATOM 2520 O O . GLY A 1 311 ? 16.828 2.438 10.867 1 91 311 GLY A O 1
ATOM 2521 N N . ILE A 1 312 ? 15.547 1.26 9.508 1 94.75 312 ILE A N 1
ATOM 2522 C CA . ILE A 1 312 ? 16.625 0.367 9.086 1 94.75 312 ILE A CA 1
ATOM 2523 C C . ILE A 1 312 ? 17.078 0.745 7.684 1 94.75 312 ILE A C 1
ATOM 2525 O O . ILE A 1 312 ? 16.328 0.624 6.719 1 94.75 312 ILE A O 1
ATOM 2529 N N . CYS A 1 313 ? 18.25 1.155 7.555 1 93.62 313 CYS A N 1
ATOM 2530 C CA . CYS A 1 313 ? 18.812 1.54 6.262 1 93.62 313 CYS A CA 1
ATOM 2531 C C . CYS A 1 313 ? 19.516 0.363 5.602 1 93.62 313 CYS A C 1
ATOM 2533 O O . CYS A 1 313 ? 20.281 -0.352 6.25 1 93.62 313 CYS A O 1
ATOM 2535 N N . THR A 1 314 ? 19.203 0.158 4.352 1 95.94 314 THR A N 1
ATOM 2536 C CA . THR A 1 314 ? 19.781 -0.967 3.627 1 95.94 314 THR A CA 1
ATOM 2537 C C . THR A 1 314 ? 20.391 -0.502 2.309 1 95.94 314 THR A C 1
ATOM 2539 O O . THR A 1 314 ? 20.094 0.594 1.83 1 95.94 314 THR A O 1
ATOM 2542 N N . PHE A 1 315 ? 21.328 -1.276 1.826 1 95.75 315 PHE A N 1
ATOM 2543 C CA . PHE A 1 315 ? 21.922 -1.076 0.512 1 95.75 315 PHE A CA 1
ATOM 2544 C C . PHE A 1 315 ? 21.75 -2.316 -0.356 1 95.75 315 PHE A C 1
ATOM 2546 O O . PHE A 1 315 ? 22.188 -3.406 0.016 1 95.75 315 PHE A O 1
ATOM 2553 N N . ILE A 1 316 ? 21.172 -2.162 -1.537 1 96 316 ILE A N 1
ATOM 2554 C CA . ILE A 1 316 ? 20.797 -3.299 -2.369 1 96 316 ILE A CA 1
ATOM 2555 C C . ILE A 1 316 ? 21.953 -3.672 -3.291 1 96 316 ILE A C 1
ATOM 2557 O O . ILE A 1 316 ? 22.562 -2.801 -3.914 1 96 316 ILE A O 1
ATOM 2561 N N . ILE A 1 317 ? 22.219 -4.902 -3.301 1 95.69 317 ILE A N 1
ATOM 2562 C CA . ILE A 1 317 ? 23.156 -5.469 -4.27 1 95.69 317 ILE A CA 1
ATOM 2563 C C . ILE A 1 317 ? 22.453 -6.555 -5.082 1 95.69 317 ILE A C 1
ATOM 2565 O O . ILE A 1 317 ? 21.844 -7.469 -4.52 1 95.69 317 ILE A O 1
ATOM 2569 N N . ALA A 1 318 ? 22.516 -6.461 -6.359 1 95.31 318 ALA A N 1
ATOM 2570 C CA . ALA A 1 318 ? 21.953 -7.465 -7.258 1 95.31 318 ALA A CA 1
ATOM 2571 C C . ALA A 1 318 ? 23.016 -8.484 -7.676 1 95.31 318 ALA A C 1
ATOM 2573 O O . ALA A 1 318 ? 24.016 -8.125 -8.305 1 95.31 318 ALA A O 1
ATOM 2574 N N . MET A 1 319 ? 22.766 -9.664 -7.441 1 95.44 319 MET A N 1
ATOM 2575 C CA . MET A 1 319 ? 23.734 -10.711 -7.746 1 95.44 319 MET A CA 1
ATOM 2576 C C . MET A 1 319 ? 23.922 -10.852 -9.258 1 95.44 319 MET A C 1
ATOM 2578 O O . MET A 1 319 ? 24.984 -11.281 -9.711 1 95.44 319 MET A O 1
ATOM 2582 N N . ASP A 1 320 ? 22.922 -10.461 -10.008 1 92.19 320 ASP A N 1
ATOM 2583 C CA . ASP A 1 320 ? 22.984 -10.57 -11.461 1 92.19 320 ASP A CA 1
ATOM 2584 C C . ASP A 1 320 ? 24.141 -9.742 -12.023 1 92.19 320 ASP A C 1
ATOM 2586 O O . ASP A 1 320 ? 24.609 -10 -13.125 1 92.19 320 ASP A O 1
ATOM 2590 N N . ASN A 1 321 ? 24.578 -8.805 -11.289 1 93.81 321 ASN A N 1
ATOM 2591 C CA . ASN A 1 321 ? 25.672 -7.945 -11.727 1 93.81 321 ASN A CA 1
ATOM 2592 C C . ASN A 1 321 ? 27 -8.688 -11.719 1 93.81 321 ASN A C 1
ATOM 2594 O O . ASN A 1 321 ? 27.984 -8.211 -12.281 1 93.81 321 ASN A O 1
ATOM 2598 N N . TYR A 1 322 ? 27 -9.836 -11.188 1 94.56 322 TYR A N 1
ATOM 2599 C CA . TYR A 1 322 ? 28.266 -10.523 -10.984 1 94.56 322 TYR A CA 1
ATOM 2600 C C . TYR A 1 322 ? 28.406 -11.703 -11.93 1 94.56 322 TYR A C 1
ATOM 2602 O O . TYR A 1 322 ? 29.266 -12.562 -11.742 1 94.56 322 TYR A O 1
ATOM 2610 N N . TYR A 1 323 ? 27.547 -11.836 -12.859 1 92.5 323 TYR A N 1
ATOM 2611 C CA . TYR A 1 323 ? 27.703 -12.906 -13.836 1 92.5 323 TYR A CA 1
ATOM 2612 C C . TYR A 1 323 ? 29.062 -12.812 -14.531 1 92.5 323 TYR A C 1
ATOM 2614 O O . TYR A 1 323 ? 29.516 -11.719 -14.867 1 92.5 323 TYR A O 1
ATOM 2622 N N . LEU A 1 324 ? 29.609 -13.93 -14.758 1 91.06 324 LEU A N 1
ATOM 2623 C CA . LEU A 1 324 ? 30.859 -14.016 -15.5 1 91.06 324 LEU A CA 1
ATOM 2624 C C . LEU A 1 324 ? 30.641 -13.758 -16.984 1 91.06 324 LEU A C 1
ATOM 2626 O O . LEU A 1 324 ? 29.516 -13.867 -17.469 1 91.06 324 LEU A O 1
ATOM 2630 N N . PRO A 1 325 ? 31.719 -13.359 -17.641 1 88.25 325 PRO A N 1
ATOM 2631 C CA . PRO A 1 325 ? 31.594 -13.305 -19.094 1 88.25 325 PRO A CA 1
ATOM 2632 C C . PRO A 1 325 ? 31.188 -14.648 -19.688 1 88.25 325 PRO A C 1
ATOM 2634 O O . PRO A 1 325 ? 31.469 -15.703 -19.109 1 88.25 325 PRO A O 1
ATOM 2637 N N . LEU A 1 326 ? 30.531 -14.602 -20.812 1 86.06 326 LEU A N 1
ATOM 2638 C CA . LEU A 1 326 ? 29.953 -15.773 -21.453 1 86.06 326 LEU A CA 1
ATOM 2639 C C . LEU A 1 326 ? 30.969 -16.891 -21.578 1 86.06 326 LEU A C 1
ATOM 2641 O O . LEU A 1 326 ? 30.641 -18.062 -21.375 1 86.06 326 LEU A O 1
ATOM 2645 N N . LYS A 1 327 ? 32.219 -16.547 -21.906 1 87.38 327 LYS A N 1
ATOM 2646 C CA . LYS A 1 327 ? 33.25 -17.531 -22.141 1 87.38 327 LYS A CA 1
ATOM 2647 C C . LYS A 1 327 ? 33.562 -18.328 -20.875 1 87.38 327 LYS A C 1
ATOM 2649 O O . LYS A 1 327 ? 34.031 -19.453 -20.953 1 87.38 327 LYS A O 1
ATOM 2654 N N . ASP A 1 328 ? 33.219 -17.797 -19.734 1 90.44 328 ASP A N 1
ATOM 2655 C CA . ASP A 1 328 ? 33.594 -18.422 -18.469 1 90.44 328 ASP A CA 1
ATOM 2656 C C . ASP A 1 328 ? 32.375 -19.062 -17.797 1 90.44 328 ASP A C 1
ATOM 2658 O O . ASP A 1 328 ? 32.5 -19.688 -16.734 1 90.44 328 ASP A O 1
ATOM 2662 N N . ILE A 1 329 ? 31.219 -18.969 -18.375 1 90.31 329 ILE A N 1
ATOM 2663 C CA . ILE A 1 329 ? 30.016 -19.578 -17.812 1 90.31 329 ILE A CA 1
ATOM 2664 C C . ILE A 1 329 ? 30.062 -21.094 -18.016 1 90.31 329 ILE A C 1
ATOM 2666 O O . ILE A 1 329 ? 30.375 -21.562 -19.109 1 90.31 329 ILE A O 1
ATOM 2670 N N . PRO A 1 330 ? 29.734 -21.781 -16.953 1 91.38 330 PRO A N 1
ATOM 2671 C CA . PRO A 1 330 ? 29.719 -23.25 -17.094 1 91.38 330 PRO A CA 1
ATOM 2672 C C . PRO A 1 330 ? 28.719 -23.734 -18.125 1 91.38 330 PRO A C 1
ATOM 2674 O O . PRO A 1 330 ? 27.656 -23.109 -18.297 1 91.38 330 PRO A O 1
ATOM 2677 N N . LYS A 1 331 ? 29.094 -24.812 -18.781 1 89.12 331 LYS A N 1
ATOM 2678 C CA . LYS A 1 331 ? 28.203 -25.406 -19.781 1 89.12 331 LYS A CA 1
ATOM 2679 C C . LYS A 1 331 ? 27.391 -26.547 -19.172 1 89.12 331 LYS A C 1
ATOM 2681 O O . LYS A 1 331 ? 27.797 -27.156 -18.172 1 89.12 331 LYS A O 1
ATOM 2686 N N . GLU A 1 332 ? 26.266 -26.75 -19.766 1 85.12 332 GLU A N 1
ATOM 2687 C CA . GLU A 1 332 ? 25.438 -27.891 -19.391 1 85.12 332 GLU A CA 1
ATOM 2688 C C . GLU A 1 332 ? 26.078 -29.219 -19.828 1 85.12 332 GLU A C 1
ATOM 2690 O O . GLU A 1 332 ? 27.141 -29.219 -20.453 1 85.12 332 GLU A O 1
ATOM 2695 N N . LYS A 1 333 ? 25.469 -30.297 -19.469 1 80.69 333 LYS A N 1
ATOM 2696 C CA . LYS A 1 333 ? 26 -31.625 -19.734 1 80.69 333 LYS A CA 1
ATOM 2697 C C . LYS A 1 333 ? 26.125 -31.875 -21.234 1 80.69 333 LYS A C 1
ATOM 2699 O O . LYS A 1 333 ? 26.969 -32.656 -21.672 1 80.69 333 LYS A O 1
ATOM 2704 N N . ASP A 1 334 ? 25.312 -31.188 -21.984 1 78.81 334 ASP A N 1
ATOM 2705 C CA . ASP A 1 334 ? 25.375 -31.359 -23.422 1 78.81 334 ASP A CA 1
ATOM 2706 C C . ASP A 1 334 ? 26.625 -30.703 -24.016 1 78.81 334 ASP A C 1
ATOM 2708 O O . ASP A 1 334 ? 26.953 -30.906 -25.172 1 78.81 334 ASP A O 1
ATOM 2712 N N . GLY A 1 335 ? 27.328 -29.859 -23.234 1 79.38 335 GLY A N 1
ATOM 2713 C CA . GLY A 1 335 ? 28.578 -29.234 -23.625 1 79.38 335 GLY A CA 1
ATOM 2714 C C . GLY A 1 335 ? 28.375 -28.016 -24.516 1 79.38 335 GLY A C 1
ATOM 2715 O O . GLY A 1 335 ? 29.344 -27.344 -24.891 1 79.38 335 GLY A O 1
ATOM 2716 N N . ILE A 1 336 ? 27.188 -27.734 -24.828 1 80.88 336 ILE A N 1
ATOM 2717 C CA . ILE A 1 336 ? 26.906 -26.672 -25.781 1 80.88 336 ILE A CA 1
ATOM 2718 C C . ILE A 1 336 ? 26.141 -25.547 -25.078 1 80.88 336 ILE A C 1
ATOM 2720 O O . ILE A 1 336 ? 26.547 -24.375 -25.141 1 80.88 336 ILE A O 1
ATOM 2724 N N . SER A 1 337 ? 25.203 -25.922 -24.406 1 84.38 337 SER A N 1
ATOM 2725 C CA . SER A 1 337 ? 24.344 -24.922 -23.766 1 84.38 337 SER A CA 1
ATOM 2726 C C . SER A 1 337 ? 24.984 -24.406 -22.484 1 84.38 337 SER A C 1
ATOM 2728 O O . SER A 1 337 ? 25.734 -25.125 -21.812 1 84.38 337 SER A O 1
ATOM 2730 N N . PHE A 1 338 ? 24.781 -23.172 -22.203 1 85.94 338 PHE A N 1
ATOM 2731 C CA . PHE A 1 338 ? 25.328 -22.547 -20.984 1 85.94 338 PHE A CA 1
ATOM 2732 C C . PHE A 1 338 ? 24.406 -22.781 -19.797 1 85.94 338 PHE A C 1
ATOM 2734 O O . PHE A 1 338 ? 23.172 -22.734 -19.938 1 85.94 338 PHE A O 1
ATOM 2741 N N . ASP A 1 339 ? 24.984 -23.031 -18.656 1 89.5 339 ASP A N 1
ATOM 2742 C CA . ASP A 1 339 ? 24.25 -23.156 -17.406 1 89.5 339 ASP A CA 1
ATOM 2743 C C . ASP A 1 339 ? 24.297 -21.859 -16.609 1 89.5 339 ASP A C 1
ATOM 2745 O O . ASP A 1 339 ? 25.016 -21.75 -15.625 1 89.5 339 ASP A O 1
ATOM 2749 N N . PHE A 1 340 ? 23.422 -21 -16.922 1 87.25 340 PHE A N 1
ATOM 2750 C CA . PHE A 1 340 ? 23.375 -19.672 -16.312 1 87.25 340 PHE A CA 1
ATOM 2751 C C . PHE A 1 340 ? 22.859 -19.75 -14.883 1 87.25 340 PHE A C 1
ATOM 2753 O O . PHE A 1 340 ? 23 -18.812 -14.109 1 87.25 340 PHE A O 1
ATOM 2760 N N . GLU A 1 341 ? 22.25 -20.891 -14.492 1 90.06 341 GLU A N 1
ATOM 2761 C CA . GLU A 1 341 ? 21.609 -21.016 -13.188 1 90.06 341 GLU A CA 1
ATOM 2762 C C . GLU A 1 341 ? 22.594 -21.5 -12.125 1 90.06 341 GLU A C 1
ATOM 2764 O O . GLU A 1 341 ? 22.281 -21.484 -10.93 1 90.06 341 GLU A O 1
ATOM 2769 N N . SER A 1 342 ? 23.734 -21.938 -12.531 1 91.5 342 SER A N 1
ATOM 2770 C CA . SER A 1 342 ? 24.75 -22.422 -11.586 1 91.5 342 SER A CA 1
ATOM 2771 C C . SER A 1 342 ? 25.359 -21.266 -10.797 1 91.5 342 SER A C 1
ATOM 2773 O O . SER A 1 342 ? 25.562 -20.172 -11.336 1 91.5 342 SER A O 1
ATOM 2775 N N . ILE A 1 343 ? 25.594 -21.547 -9.57 1 93.81 343 ILE A N 1
ATOM 2776 C CA . ILE A 1 343 ? 26.25 -20.531 -8.75 1 93.81 343 ILE A CA 1
ATOM 2777 C C . ILE A 1 343 ? 27.625 -20.203 -9.32 1 93.81 343 ILE A C 1
ATOM 2779 O O . ILE A 1 343 ? 28.141 -19.094 -9.141 1 93.81 343 ILE A O 1
ATOM 2783 N N . ASP A 1 344 ? 28.203 -21.172 -10.07 1 93.81 344 ASP A N 1
ATOM 2784 C CA . ASP A 1 344 ? 29.547 -21.016 -10.648 1 93.81 344 ASP A CA 1
ATOM 2785 C C . ASP A 1 344 ? 29.516 -20.094 -11.867 1 93.81 344 ASP A C 1
ATOM 2787 O O . ASP A 1 344 ? 30.562 -19.734 -12.398 1 93.81 344 ASP A O 1
ATOM 2791 N N . ALA A 1 345 ? 28.359 -19.734 -12.281 1 93 345 ALA A N 1
ATOM 2792 C CA . ALA A 1 345 ? 28.234 -18.75 -13.352 1 93 345 ALA A CA 1
ATOM 2793 C C . ALA A 1 345 ? 28.5 -17.344 -12.828 1 93 345 ALA A C 1
ATOM 2795 O O . ALA A 1 345 ? 28.656 -16.406 -13.617 1 93 345 ALA A O 1
ATOM 2796 N N . LEU A 1 346 ? 28.641 -17.188 -11.508 1 94.62 346 LEU A N 1
ATOM 2797 C CA . LEU A 1 346 ? 28.812 -15.875 -10.875 1 94.62 346 LEU A CA 1
ATOM 2798 C C . LEU A 1 346 ? 30.234 -15.703 -10.367 1 94.62 346 LEU A C 1
ATOM 2800 O O . LEU A 1 346 ? 30.875 -16.672 -9.961 1 94.62 346 LEU A O 1
ATOM 2804 N N . ASN A 1 347 ? 30.703 -14.508 -10.383 1 94.19 347 ASN A N 1
ATOM 2805 C CA . ASN A 1 347 ? 31.984 -14.156 -9.773 1 94.19 347 ASN A CA 1
ATOM 2806 C C . ASN A 1 347 ? 31.875 -14.031 -8.258 1 94.19 347 ASN A C 1
ATOM 2808 O O . ASN A 1 347 ? 31.875 -12.922 -7.719 1 94.19 347 ASN A O 1
ATOM 2812 N N . ILE A 1 348 ? 31.906 -15.148 -7.57 1 95.62 348 ILE A N 1
ATOM 2813 C CA . ILE A 1 348 ? 31.641 -15.242 -6.141 1 95.62 348 ILE A CA 1
ATOM 2814 C C . ILE A 1 348 ? 32.75 -14.57 -5.359 1 95.62 348 ILE A C 1
ATOM 2816 O O . ILE A 1 348 ? 32.5 -13.852 -4.391 1 95.62 348 ILE A O 1
ATOM 2820 N N . PRO A 1 349 ? 34.031 -14.711 -5.797 1 95.5 349 PRO A N 1
ATOM 2821 C CA . PRO A 1 349 ? 35.094 -14.016 -5.082 1 95.5 349 PRO A CA 1
ATOM 2822 C C . PRO A 1 349 ? 34.938 -12.5 -5.098 1 95.5 349 PRO A C 1
ATOM 2824 O O . PRO A 1 349 ? 35.094 -11.852 -4.059 1 95.5 349 PRO A O 1
ATOM 2827 N N . LEU A 1 350 ? 34.656 -11.992 -6.27 1 95.81 350 LEU A N 1
ATOM 2828 C CA . LEU A 1 350 ? 34.438 -10.555 -6.363 1 95.81 350 LEU A CA 1
ATOM 2829 C C . LEU A 1 350 ? 33.25 -10.117 -5.504 1 95.81 350 LEU A C 1
ATOM 2831 O O . LEU A 1 350 ? 33.312 -9.078 -4.844 1 95.81 350 LEU A O 1
ATOM 2835 N N . PHE A 1 351 ? 32.219 -10.875 -5.543 1 96.81 351 PHE A N 1
ATOM 2836 C CA . PHE A 1 351 ? 31.031 -10.594 -4.738 1 96.81 351 PHE A CA 1
ATOM 2837 C C . PHE A 1 351 ? 31.391 -10.508 -3.26 1 96.81 351 PHE A C 1
ATOM 2839 O O . PHE A 1 351 ? 31.031 -9.531 -2.588 1 96.81 351 PHE A O 1
ATOM 2846 N N . ASN A 1 352 ? 32.094 -11.484 -2.785 1 97.06 352 ASN A N 1
ATOM 2847 C CA . ASN A 1 352 ? 32.469 -11.523 -1.373 1 97.06 352 ASN A CA 1
ATOM 2848 C C . ASN A 1 352 ? 33.406 -10.375 -1.008 1 97.06 352 ASN A C 1
ATOM 2850 O O . ASN A 1 352 ? 33.312 -9.82 0.087 1 97.06 352 ASN A O 1
ATOM 2854 N N . GLN A 1 353 ? 34.25 -10.055 -1.904 1 96.38 353 GLN A N 1
ATOM 2855 C CA . GLN A 1 353 ? 35.125 -8.906 -1.668 1 96.38 353 GLN A CA 1
ATOM 2856 C C . GLN A 1 353 ? 34.312 -7.617 -1.531 1 96.38 353 GLN A C 1
ATOM 2858 O O . GLN A 1 353 ? 34.562 -6.812 -0.634 1 96.38 353 GLN A O 1
ATOM 2863 N N . ASN A 1 354 ? 33.438 -7.434 -2.43 1 95.81 354 ASN A N 1
ATOM 2864 C CA . ASN A 1 354 ? 32.594 -6.246 -2.379 1 95.81 354 ASN A CA 1
ATOM 2865 C C . ASN A 1 354 ? 31.766 -6.195 -1.097 1 95.81 354 ASN A C 1
ATOM 2867 O O . ASN A 1 354 ? 31.609 -5.137 -0.487 1 95.81 354 ASN A O 1
ATOM 2871 N N . ILE A 1 355 ? 31.219 -7.32 -0.673 1 96.06 355 ILE A N 1
ATOM 2872 C CA . ILE A 1 355 ? 30.438 -7.391 0.561 1 96.06 355 ILE A CA 1
ATOM 2873 C C . ILE A 1 355 ? 31.328 -7.02 1.749 1 96.06 355 ILE A C 1
ATOM 2875 O O . ILE A 1 355 ? 30.922 -6.238 2.611 1 96.06 355 ILE A O 1
ATOM 2879 N N . TYR A 1 356 ? 32.469 -7.609 1.726 1 94.75 356 TYR A N 1
ATOM 2880 C CA . TYR A 1 356 ? 33.438 -7.309 2.791 1 94.75 356 TYR A CA 1
ATOM 2881 C C . TYR A 1 356 ? 33.75 -5.816 2.842 1 94.75 356 TYR A C 1
ATOM 2883 O O . TYR A 1 356 ? 33.719 -5.215 3.918 1 94.75 356 TYR A O 1
ATOM 2891 N N . ASP A 1 357 ? 34 -5.223 1.705 1 95.5 357 ASP A N 1
ATOM 2892 C CA . ASP A 1 357 ? 34.312 -3.801 1.618 1 95.5 357 ASP A CA 1
ATOM 2893 C C . ASP A 1 357 ? 33.156 -2.947 2.121 1 95.5 357 ASP A C 1
ATOM 2895 O O . ASP A 1 357 ? 33.344 -1.99 2.871 1 95.5 357 ASP A O 1
ATOM 2899 N N . LEU A 1 358 ? 32 -3.256 1.744 1 94.69 358 LEU A N 1
ATOM 2900 C CA . LEU A 1 358 ? 30.828 -2.49 2.133 1 94.69 358 LEU A CA 1
ATOM 2901 C C . LEU A 1 358 ? 30.594 -2.588 3.637 1 94.69 358 LEU A C 1
ATOM 2903 O O . LEU A 1 358 ? 30.281 -1.585 4.285 1 94.69 358 LEU A O 1
ATOM 2907 N N . LEU A 1 359 ? 30.797 -3.787 4.215 1 93.19 359 LEU A N 1
ATOM 2908 C CA . LEU A 1 359 ? 30.562 -4.004 5.637 1 93.19 359 LEU A CA 1
ATOM 2909 C C . LEU A 1 359 ? 31.609 -3.283 6.48 1 93.19 359 LEU A C 1
ATOM 2911 O O . LEU A 1 359 ? 31.344 -2.91 7.625 1 93.19 359 LEU A O 1
ATOM 2915 N N . THR A 1 360 ? 32.75 -3.068 5.891 1 92.56 360 THR A N 1
ATOM 2916 C CA . THR A 1 360 ? 33.812 -2.387 6.602 1 92.56 360 THR A CA 1
ATOM 2917 C C . THR A 1 360 ? 33.875 -0.914 6.207 1 92.56 360 THR A C 1
ATOM 2919 O O . THR A 1 360 ? 34.875 -0.235 6.473 1 92.56 360 THR A O 1
ATOM 2922 N N . CYS A 1 361 ? 32.906 -0.414 5.438 1 91.88 361 CYS A N 1
ATOM 2923 C CA . CYS A 1 361 ? 32.719 0.985 5.07 1 91.88 361 CYS A CA 1
ATOM 2924 C C . CYS A 1 361 ? 33.844 1.473 4.18 1 91.88 361 CYS A C 1
ATOM 2926 O O . CYS A 1 361 ? 34.281 2.621 4.293 1 91.88 361 CYS A O 1
ATOM 2928 N N . LYS A 1 362 ? 34.375 0.577 3.404 1 92.88 362 LYS A N 1
ATOM 2929 C CA . LYS A 1 362 ? 35.406 0.922 2.414 1 92.88 362 LYS A CA 1
ATOM 2930 C C . LYS A 1 362 ? 34.75 1.202 1.054 1 92.88 362 LYS A C 1
ATOM 2932 O O . LYS A 1 362 ? 33.688 0.697 0.75 1 92.88 362 LYS A O 1
ATOM 2937 N N . LYS A 1 363 ? 35.5 2.004 0.356 1 93.44 363 LYS A N 1
ATOM 2938 C CA . LYS A 1 363 ? 35.062 2.246 -1.018 1 93.44 363 LYS A CA 1
ATOM 2939 C C . LYS A 1 363 ? 35.281 1.012 -1.887 1 93.44 363 LYS A C 1
ATOM 2941 O O . LYS A 1 363 ? 36.281 0.333 -1.771 1 93.44 363 LYS A O 1
ATOM 2946 N N . THR A 1 364 ? 34.281 0.721 -2.648 1 93.38 364 THR A N 1
ATOM 2947 C CA . THR A 1 364 ? 34.406 -0.428 -3.541 1 93.38 364 THR A CA 1
ATOM 2948 C C . THR A 1 364 ? 33.75 -0.132 -4.887 1 93.38 364 THR A C 1
ATOM 2950 O O . THR A 1 364 ? 32.969 0.829 -5.012 1 93.38 364 THR A O 1
ATOM 2953 N N . THR A 1 365 ? 34.125 -0.933 -5.859 1 93.44 365 THR A N 1
ATOM 2954 C CA . THR A 1 365 ? 33.562 -0.826 -7.203 1 93.44 365 THR A CA 1
ATOM 2955 C C . THR A 1 365 ? 32.688 -2.031 -7.52 1 93.44 365 THR A C 1
ATOM 2957 O O . THR A 1 365 ? 33.156 -3.164 -7.57 1 93.44 365 THR A O 1
ATOM 2960 N N . ILE A 1 366 ? 31.469 -1.776 -7.703 1 92.94 366 ILE A N 1
ATOM 2961 C CA . ILE A 1 366 ? 30.5 -2.844 -7.957 1 92.94 366 ILE A CA 1
ATOM 2962 C C . ILE A 1 366 ? 30.203 -2.934 -9.453 1 92.94 366 ILE A C 1
ATOM 2964 O O . ILE A 1 366 ? 29.922 -1.921 -10.094 1 92.94 366 ILE A O 1
ATOM 2968 N N . PRO A 1 367 ? 30.297 -4.086 -10.008 1 91.44 367 PRO A N 1
ATOM 2969 C CA . PRO A 1 367 ? 29.953 -4.246 -11.422 1 91.44 367 PRO A CA 1
ATOM 2970 C C . PRO A 1 367 ? 28.469 -4.043 -11.695 1 91.44 367 PRO A C 1
ATOM 2972 O O . PRO A 1 367 ? 27.641 -4.246 -10.805 1 91.44 367 PRO A O 1
ATOM 2975 N N . GLN A 1 368 ? 28.188 -3.551 -12.883 1 87.94 368 GLN A N 1
ATOM 2976 C CA . GLN A 1 368 ? 26.828 -3.443 -13.391 1 87.94 368 GLN A CA 1
ATOM 2977 C C . GLN A 1 368 ? 26.656 -4.234 -14.688 1 87.94 368 GLN A C 1
ATOM 2979 O O . GLN A 1 368 ? 27.453 -4.094 -15.609 1 87.94 368 GLN A O 1
ATOM 2984 N N . PHE A 1 369 ? 25.625 -5.074 -14.664 1 81.44 369 PHE A N 1
ATOM 2985 C CA . PHE A 1 369 ? 25.422 -5.898 -15.852 1 81.44 369 PHE A CA 1
ATOM 2986 C C . PHE A 1 369 ? 24.188 -5.434 -16.609 1 81.44 369 PHE A C 1
ATOM 2988 O O . PHE A 1 369 ? 23.109 -5.25 -16.031 1 81.44 369 PHE A O 1
ATOM 2995 N N . ASP A 1 370 ? 24.312 -5.254 -17.906 1 78.62 370 ASP A N 1
ATOM 2996 C CA . ASP A 1 370 ? 23.203 -4.902 -18.781 1 78.62 370 ASP A CA 1
ATOM 2997 C C . ASP A 1 370 ? 22.75 -6.113 -19.594 1 78.62 370 ASP A C 1
ATOM 2999 O O . ASP A 1 370 ? 23.484 -6.609 -20.453 1 78.62 370 ASP A O 1
ATOM 3003 N N . PHE A 1 371 ? 21.578 -6.496 -19.453 1 72.88 371 PHE A N 1
ATOM 3004 C CA . PHE A 1 371 ? 21.062 -7.707 -20.062 1 72.88 371 PHE A CA 1
ATOM 3005 C C . PHE A 1 371 ? 20.797 -7.484 -21.547 1 72.88 371 PHE A C 1
ATOM 3007 O O . PHE A 1 371 ? 20.688 -8.438 -22.312 1 72.88 371 PHE A O 1
ATOM 3014 N N . VAL A 1 372 ? 20.562 -6.258 -21.922 1 70.94 372 VAL A N 1
ATOM 3015 C CA . VAL A 1 372 ? 20.297 -5.953 -23.312 1 70.94 372 VAL A CA 1
ATOM 3016 C C . VAL A 1 372 ? 21.609 -6.043 -24.109 1 70.94 372 VAL A C 1
ATOM 3018 O O . VAL A 1 372 ? 21.688 -6.766 -25.109 1 70.94 372 VAL A O 1
ATOM 3021 N N . THR A 1 373 ? 22.578 -5.355 -23.547 1 72.56 373 THR A N 1
ATOM 3022 C CA . THR A 1 373 ? 23.844 -5.277 -24.266 1 72.56 373 THR A CA 1
ATOM 3023 C C . THR A 1 373 ? 24.781 -6.391 -23.828 1 72.56 373 THR A C 1
ATOM 3025 O O . THR A 1 373 ? 25.797 -6.652 -24.484 1 72.56 373 THR A O 1
ATOM 3028 N N . ARG A 1 374 ? 24.406 -6.938 -22.797 1 70.19 374 ARG A N 1
ATOM 3029 C CA . ARG A 1 374 ? 25.219 -8 -22.203 1 70.19 374 ARG A CA 1
ATOM 3030 C C . ARG A 1 374 ? 26.641 -7.52 -21.906 1 70.19 374 ARG A C 1
ATOM 3032 O O . ARG A 1 374 ? 27.609 -8.188 -22.266 1 70.19 374 ARG A O 1
ATOM 3039 N N . SER A 1 375 ? 26.625 -6.344 -21.406 1 77.25 375 SER A N 1
ATOM 3040 C CA . SER A 1 375 ? 27.906 -5.715 -21.094 1 77.25 375 SER A CA 1
ATOM 3041 C C . SER A 1 375 ? 28 -5.312 -19.625 1 77.25 375 SER A C 1
ATOM 3043 O O . SER A 1 375 ? 26.969 -5.203 -18.953 1 77.25 375 SER A O 1
ATOM 3045 N N . HIS A 1 376 ? 29.312 -5.176 -19.203 1 81.94 376 HIS A N 1
ATOM 3046 C CA . HIS A 1 376 ? 29.547 -4.82 -17.812 1 81.94 376 HIS A CA 1
ATOM 3047 C C . HIS A 1 376 ? 30.016 -3.371 -17.688 1 81.94 376 HIS A C 1
ATOM 3049 O O . HIS A 1 376 ? 30.781 -2.887 -18.516 1 81.94 376 HIS A O 1
ATOM 3055 N N . THR A 1 377 ? 29.406 -2.639 -16.797 1 82.75 377 THR A N 1
ATOM 3056 C CA . THR A 1 377 ? 29.891 -1.338 -16.344 1 82.75 377 THR A CA 1
ATOM 3057 C C . THR A 1 377 ? 30.203 -1.363 -14.852 1 82.75 377 THR A C 1
ATOM 3059 O O . THR A 1 377 ? 30.234 -2.432 -14.234 1 82.75 377 THR A O 1
ATOM 3062 N N . GLN A 1 378 ? 30.766 -0.273 -14.352 1 87.06 378 GLN A N 1
ATOM 3063 C CA . GLN A 1 378 ? 31.125 -0.261 -12.938 1 87.06 378 GLN A CA 1
ATOM 3064 C C . GLN A 1 378 ? 30.641 1.019 -12.266 1 87.06 378 GLN A C 1
ATOM 3066 O O . GLN A 1 378 ? 30.422 2.033 -12.93 1 87.06 378 GLN A O 1
ATOM 3071 N N . LYS A 1 379 ? 30.391 0.867 -11.016 1 86.38 379 LYS A N 1
ATOM 3072 C CA . LYS A 1 379 ? 29.984 2.002 -10.195 1 86.38 379 LYS A CA 1
ATOM 3073 C C . LYS A 1 379 ? 30.719 1.99 -8.852 1 86.38 379 LYS A C 1
ATOM 3075 O O . LYS A 1 379 ? 30.797 0.953 -8.188 1 86.38 379 LYS A O 1
ATOM 3080 N N . ASP A 1 380 ? 31.203 3.133 -8.5 1 87.94 380 ASP A N 1
ATOM 3081 C CA . ASP A 1 380 ? 31.859 3.268 -7.199 1 87.94 380 ASP A CA 1
ATOM 3082 C C . ASP A 1 380 ? 30.844 3.557 -6.098 1 87.94 380 ASP A C 1
ATOM 3084 O O . ASP A 1 380 ? 29.953 4.395 -6.273 1 87.94 380 ASP A O 1
ATOM 3088 N N . ILE A 1 381 ? 31.078 2.779 -5.02 1 88.12 381 ILE A N 1
ATOM 3089 C CA . ILE A 1 381 ? 30.094 2.914 -3.951 1 88.12 381 ILE A CA 1
ATOM 3090 C C . ILE A 1 381 ? 30.797 2.859 -2.596 1 88.12 381 ILE A C 1
ATOM 3092 O O . ILE A 1 381 ? 31.766 2.129 -2.424 1 88.12 381 ILE A O 1
ATOM 3096 N N . GLN A 1 382 ? 30.328 3.76 -1.725 1 84.88 382 GLN A N 1
ATOM 3097 C CA . GLN A 1 382 ? 30.672 3.684 -0.309 1 84.88 382 GLN A CA 1
ATOM 3098 C C . GLN A 1 382 ? 29.438 3.852 0.569 1 84.88 382 GLN A C 1
ATOM 3100 O O . GLN A 1 382 ? 28.594 4.719 0.312 1 84.88 382 GLN A O 1
ATOM 3105 N N . THR A 1 383 ? 29.234 2.871 1.46 1 81.19 383 THR A N 1
ATOM 3106 C CA . THR A 1 383 ? 28.062 2.93 2.332 1 81.19 383 THR A CA 1
ATOM 3107 C C . THR A 1 383 ? 28.484 3.064 3.793 1 81.19 383 THR A C 1
ATOM 3109 O O . THR A 1 383 ? 29.625 2.738 4.148 1 81.19 383 THR A O 1
ATOM 3112 N N . HIS A 1 384 ? 27.531 3.707 4.559 1 83.5 384 HIS A N 1
ATOM 3113 C CA . HIS A 1 384 ? 27.766 3.797 6 1 83.5 384 HIS A CA 1
ATOM 3114 C C . HIS A 1 384 ? 26.562 3.266 6.781 1 83.5 384 HIS A C 1
ATOM 3116 O O . HIS A 1 384 ? 25.438 3.697 6.559 1 83.5 384 HIS A O 1
ATOM 3122 N N . ASN A 1 385 ? 26.797 2.271 7.637 1 79.5 385 ASN A N 1
ATOM 3123 C CA . ASN A 1 385 ? 25.844 1.788 8.625 1 79.5 385 ASN A CA 1
ATOM 3124 C C . ASN A 1 385 ? 24.578 1.247 7.961 1 79.5 385 ASN A C 1
ATOM 3126 O O . ASN A 1 385 ? 23.469 1.534 8.406 1 79.5 385 ASN A O 1
ATOM 3130 N N . HIS A 1 386 ? 24.812 0.542 6.879 1 89.94 386 HIS A N 1
ATOM 3131 C CA . HIS A 1 386 ? 23.703 -0.093 6.176 1 89.94 386 HIS A CA 1
ATOM 3132 C C . HIS A 1 386 ? 23.781 -1.611 6.301 1 89.94 386 HIS A C 1
ATOM 3134 O O . HIS A 1 386 ? 24.859 -2.193 6.277 1 89.94 386 HIS A O 1
ATOM 3140 N N . ILE A 1 387 ? 22.672 -2.207 6.551 1 96.19 387 ILE A N 1
ATOM 3141 C CA . ILE A 1 387 ? 22.562 -3.641 6.309 1 96.19 387 ILE A CA 1
ATOM 3142 C C . ILE A 1 387 ? 22.562 -3.91 4.805 1 96.19 387 ILE A C 1
ATOM 3144 O O . ILE A 1 387 ? 21.938 -3.182 4.035 1 96.19 387 ILE A O 1
ATOM 3148 N N . ILE A 1 388 ? 23.281 -4.914 4.359 1 97.31 388 ILE A N 1
ATOM 3149 C CA . ILE A 1 388 ? 23.344 -5.219 2.934 1 97.31 388 ILE A CA 1
ATOM 3150 C C . ILE A 1 388 ? 22.156 -6.074 2.531 1 97.31 388 ILE A C 1
ATOM 3152 O O . ILE A 1 388 ? 21.859 -7.09 3.17 1 97.31 388 ILE A O 1
ATOM 3156 N N . LEU A 1 389 ? 21.422 -5.633 1.576 1 97.94 389 LEU A N 1
ATOM 3157 C CA . LEU A 1 389 ? 20.297 -6.363 1.015 1 97.94 389 LEU A CA 1
ATOM 3158 C C . LEU A 1 389 ? 20.656 -6.98 -0.331 1 97.94 389 LEU A C 1
ATOM 3160 O O . LEU A 1 389 ? 20.828 -6.266 -1.321 1 97.94 389 LEU A O 1
ATOM 3164 N N . VAL A 1 390 ? 20.719 -8.305 -0.365 1 98.06 390 VAL A N 1
ATOM 3165 C CA . VAL A 1 390 ? 21.172 -9 -1.565 1 98.06 390 VAL A CA 1
ATOM 3166 C C . VAL A 1 390 ? 20 -9.711 -2.227 1 98.06 390 VAL A C 1
ATOM 3168 O O . VAL A 1 390 ? 19.234 -10.422 -1.563 1 98.06 390 VAL A O 1
ATOM 3171 N N . GLU A 1 391 ? 19.797 -9.516 -3.502 1 97.94 391 GLU A N 1
ATOM 3172 C CA . GLU A 1 391 ? 18.781 -10.258 -4.23 1 97.94 391 GLU A CA 1
ATOM 3173 C C . GLU A 1 391 ? 19.391 -11.031 -5.398 1 97.94 391 GLU A C 1
ATOM 3175 O O . GLU A 1 391 ? 20.297 -10.547 -6.062 1 97.94 391 GLU A O 1
ATOM 3180 N N . GLY A 1 392 ? 18.984 -12.234 -5.562 1 97.12 392 GLY A N 1
ATOM 3181 C CA . GLY A 1 392 ? 19.469 -13.125 -6.613 1 97.12 392 GLY A CA 1
ATOM 3182 C C . GLY A 1 392 ? 19.031 -14.562 -6.414 1 97.12 392 GLY A C 1
ATOM 3183 O O . GLY A 1 392 ? 18.625 -14.953 -5.32 1 97.12 392 GLY A O 1
ATOM 3184 N N . ILE A 1 393 ? 19.188 -15.391 -7.418 1 95.44 393 ILE A N 1
ATOM 3185 C CA . ILE A 1 393 ? 18.672 -16.75 -7.398 1 95.44 393 ILE A CA 1
ATOM 3186 C C . ILE A 1 393 ? 19.469 -17.594 -6.406 1 95.44 393 ILE A C 1
ATOM 3188 O O . ILE A 1 393 ? 18.969 -18.594 -5.891 1 95.44 393 ILE A O 1
ATOM 3192 N N . HIS A 1 394 ? 20.688 -17.156 -5.977 1 96.75 394 HIS A N 1
ATOM 3193 C CA . HIS A 1 394 ? 21.516 -17.953 -5.074 1 96.75 394 HIS A CA 1
ATOM 3194 C C . HIS A 1 394 ? 21.719 -17.234 -3.744 1 96.75 394 HIS A C 1
ATOM 3196 O O . HIS A 1 394 ? 22.594 -17.609 -2.959 1 96.75 394 HIS A O 1
ATOM 3202 N N . ALA A 1 395 ? 20.938 -16.234 -3.512 1 97.44 395 ALA A N 1
ATOM 3203 C CA . ALA A 1 395 ? 21.203 -15.352 -2.379 1 97.44 395 ALA A CA 1
ATOM 3204 C C . ALA A 1 395 ? 21.141 -16.109 -1.061 1 97.44 395 ALA A C 1
ATOM 3206 O O . ALA A 1 395 ? 21.859 -15.797 -0.117 1 97.44 395 ALA A O 1
ATOM 3207 N N . ILE A 1 396 ? 20.344 -17.156 -0.95 1 97 396 ILE A N 1
ATOM 3208 C CA . ILE A 1 396 ? 20.219 -17.844 0.331 1 97 396 ILE A CA 1
ATOM 3209 C C . ILE A 1 396 ? 21.031 -19.141 0.306 1 97 396 ILE A C 1
ATOM 3211 O O . ILE A 1 396 ? 20.891 -20 1.183 1 97 396 ILE A O 1
ATOM 3215 N N . ASN A 1 397 ? 21.844 -19.328 -0.761 1 95.5 397 ASN A N 1
ATOM 3216 C CA . ASN A 1 397 ? 22.781 -20.438 -0.827 1 95.5 397 ASN A CA 1
ATOM 3217 C C . ASN A 1 397 ? 23.891 -20.297 0.22 1 95.5 397 ASN A C 1
ATOM 3219 O O . ASN A 1 397 ? 24.625 -19.297 0.232 1 95.5 397 ASN A O 1
ATOM 3223 N N . PRO A 1 398 ? 24.016 -21.281 1.057 1 93.44 398 PRO A N 1
ATOM 3224 C CA . PRO A 1 398 ? 25.031 -21.188 2.107 1 93.44 398 PRO A CA 1
ATOM 3225 C C . PRO A 1 398 ? 26.438 -20.984 1.552 1 93.44 398 PRO A C 1
ATOM 3227 O O . PRO A 1 398 ? 27.297 -20.422 2.232 1 93.44 398 PRO A O 1
ATOM 3230 N N . LYS A 1 399 ? 26.625 -21.312 0.349 1 92.5 399 LYS A N 1
ATOM 3231 C CA . LYS A 1 399 ? 27.938 -21.203 -0.272 1 92.5 399 LYS A CA 1
ATOM 3232 C C . LYS A 1 399 ? 28.234 -19.766 -0.697 1 92.5 399 LYS A C 1
ATOM 3234 O O . LYS A 1 399 ? 29.375 -19.406 -0.996 1 92.5 399 LYS A O 1
ATOM 3239 N N . LEU A 1 400 ? 27.266 -18.938 -0.723 1 95.06 400 LEU A N 1
ATOM 3240 C CA . LEU A 1 400 ? 27.422 -17.594 -1.27 1 95.06 400 LEU A CA 1
ATOM 3241 C C . LEU A 1 400 ? 28.312 -16.734 -0.37 1 95.06 400 LEU A C 1
ATOM 3243 O O . LEU A 1 400 ? 29.25 -16.094 -0.849 1 95.06 400 LEU A O 1
ATOM 3247 N N . THR A 1 401 ? 28 -16.719 0.918 1 94.5 401 THR A N 1
ATOM 3248 C CA . THR A 1 401 ? 28.766 -15.922 1.878 1 94.5 401 THR A CA 1
ATOM 3249 C C . THR A 1 401 ? 29.141 -16.766 3.092 1 94.5 401 THR A C 1
ATOM 3251 O O . THR A 1 401 ? 28.656 -16.516 4.199 1 94.5 401 THR A O 1
ATOM 3254 N N . PRO A 1 402 ? 30.109 -17.562 2.957 1 92.88 402 PRO A N 1
ATOM 3255 C CA . PRO A 1 402 ? 30.469 -18.484 4.039 1 92.88 402 PRO A CA 1
ATOM 3256 C C . PRO A 1 402 ? 31.109 -17.766 5.23 1 92.88 402 PRO A C 1
ATOM 3258 O O . PRO A 1 402 ? 31.094 -18.297 6.348 1 92.88 402 PRO A O 1
ATOM 3261 N N . PHE A 1 403 ? 31.547 -16.594 5.074 1 93.12 403 PHE A N 1
ATOM 3262 C CA . PHE A 1 403 ? 32.281 -15.891 6.129 1 93.12 403 PHE A CA 1
ATOM 3263 C C . PHE A 1 403 ? 31.312 -15.141 7.043 1 93.12 403 PHE A C 1
ATOM 3265 O O . PHE A 1 403 ? 31.719 -14.664 8.109 1 93.12 403 PHE A O 1
ATOM 3272 N N . ILE A 1 404 ? 30.141 -14.93 6.688 1 95.94 404 ILE A N 1
ATOM 3273 C CA . ILE A 1 404 ? 29.125 -14.289 7.531 1 95.94 404 ILE A CA 1
ATOM 3274 C C . ILE A 1 404 ? 28.359 -15.352 8.312 1 95.94 404 ILE A C 1
ATOM 3276 O O . ILE A 1 404 ? 27.719 -16.219 7.715 1 95.94 404 ILE A O 1
ATOM 3280 N N . PRO A 1 405 ? 28.375 -15.281 9.578 1 96 405 PRO A N 1
ATOM 3281 C CA . PRO A 1 405 ? 27.641 -16.266 10.383 1 96 405 PRO A CA 1
ATOM 3282 C C . PRO A 1 405 ? 26.141 -16.25 10.109 1 96 405 PRO A C 1
ATOM 3284 O O . PRO A 1 405 ? 25.562 -15.195 9.844 1 96 405 PRO A O 1
ATOM 3287 N N . ARG A 1 406 ? 25.547 -17.391 10.266 1 95.75 406 ARG A N 1
ATOM 3288 C CA . ARG A 1 406 ? 24.125 -17.578 9.977 1 95.75 406 ARG A CA 1
ATOM 3289 C C . ARG A 1 406 ? 23.266 -16.641 10.82 1 95.75 406 ARG A C 1
ATOM 3291 O O . ARG A 1 406 ? 22.25 -16.141 10.359 1 95.75 406 ARG A O 1
ATOM 3298 N N . LEU A 1 407 ? 23.688 -16.328 12.016 1 95.56 407 LEU A N 1
ATOM 3299 C CA . LEU A 1 407 ? 22.922 -15.5 12.945 1 95.56 407 LEU A CA 1
ATOM 3300 C C . LEU A 1 407 ? 22.891 -14.047 12.469 1 95.56 407 LEU A C 1
ATOM 3302 O O . LEU A 1 407 ? 22.031 -13.273 12.891 1 95.56 407 LEU A O 1
ATOM 3306 N N . GLN A 1 408 ? 23.812 -13.711 11.617 1 97.56 408 GLN A N 1
ATOM 3307 C CA . GLN A 1 408 ? 23.906 -12.336 11.125 1 97.56 408 GLN A CA 1
ATOM 3308 C C . GLN A 1 408 ? 23.234 -12.195 9.766 1 97.56 408 GLN A C 1
ATOM 3310 O O . GLN A 1 408 ? 23.328 -11.148 9.117 1 97.56 408 GLN A O 1
ATOM 3315 N N . LYS A 1 409 ? 22.594 -13.305 9.367 1 97.62 409 LYS A N 1
ATOM 3316 C CA . LYS A 1 409 ? 21.875 -13.328 8.094 1 97.62 409 LYS A CA 1
ATOM 3317 C C . LYS A 1 409 ? 20.375 -13.445 8.32 1 97.62 409 LYS A C 1
ATOM 3319 O O . LYS A 1 409 ? 19.922 -14.078 9.273 1 97.62 409 LYS A O 1
ATOM 3324 N N . PHE A 1 410 ? 19.625 -12.797 7.535 1 98.5 410 PHE A N 1
ATOM 3325 C CA . PHE A 1 410 ? 18.188 -13.039 7.387 1 98.5 410 PHE A CA 1
ATOM 3326 C C . PHE A 1 410 ? 17.859 -13.461 5.961 1 98.5 410 PHE A C 1
ATOM 3328 O O . PHE A 1 410 ? 18.141 -12.727 5.012 1 98.5 410 PHE A O 1
ATOM 3335 N N . GLN A 1 411 ? 17.281 -14.617 5.812 1 98.31 411 GLN A N 1
ATOM 3336 C CA . GLN A 1 411 ? 17.125 -15.219 4.492 1 98.31 411 GLN A CA 1
ATOM 3337 C C . GLN A 1 411 ? 15.656 -15.266 4.086 1 98.31 411 GLN A C 1
ATOM 3339 O O . GLN A 1 411 ? 14.836 -15.883 4.77 1 98.31 411 GLN A O 1
ATOM 3344 N N . ILE A 1 412 ? 15.367 -14.664 2.957 1 98.44 412 ILE A N 1
ATOM 3345 C CA . ILE A 1 412 ? 14 -14.578 2.443 1 98.44 412 ILE A CA 1
ATOM 3346 C C . ILE A 1 412 ? 13.898 -15.352 1.13 1 98.44 412 ILE A C 1
ATOM 3348 O O . ILE A 1 412 ? 14.75 -15.219 0.252 1 98.44 412 ILE A O 1
ATOM 3352 N N . TYR A 1 413 ? 12.898 -16.188 1.023 1 97.5 413 TYR A N 1
ATOM 3353 C CA . TYR A 1 413 ? 12.57 -16.859 -0.236 1 97.5 413 TYR A CA 1
ATOM 3354 C C . TYR A 1 413 ? 11.266 -16.312 -0.816 1 97.5 413 TYR A C 1
ATOM 3356 O O . TYR A 1 413 ? 10.266 -16.188 -0.104 1 97.5 413 TYR A O 1
ATOM 3364 N N . ILE A 1 414 ? 11.289 -15.914 -2.115 1 97.25 414 ILE A N 1
ATOM 3365 C CA . ILE A 1 414 ? 10.117 -15.328 -2.748 1 97.25 414 ILE A CA 1
ATOM 3366 C C . ILE A 1 414 ? 9.719 -16.156 -3.971 1 97.25 414 ILE A C 1
ATOM 3368 O O . ILE A 1 414 ? 10.578 -16.547 -4.766 1 97.25 414 ILE A O 1
ATOM 3372 N N . ALA A 1 415 ? 8.438 -16.438 -4.098 1 94.75 415 ALA A N 1
ATOM 3373 C CA . ALA A 1 415 ? 7.875 -17.141 -5.254 1 94.75 415 ALA A CA 1
ATOM 3374 C C . ALA A 1 415 ? 6.359 -16.953 -5.316 1 94.75 415 ALA A C 1
ATOM 3376 O O . ALA A 1 415 ? 5.707 -16.781 -4.281 1 94.75 415 ALA A O 1
ATOM 3377 N N . PRO A 1 416 ? 5.812 -16.953 -6.52 1 94.44 416 PRO A N 1
ATOM 3378 C CA . PRO A 1 416 ? 4.352 -16.922 -6.598 1 94.44 416 PRO A CA 1
ATOM 3379 C C . PRO A 1 416 ? 3.713 -18.266 -6.281 1 94.44 416 PRO A C 1
ATOM 3381 O O . PRO A 1 416 ? 4.051 -19.281 -6.91 1 94.44 416 PRO A O 1
ATOM 3384 N N . GLN A 1 417 ? 2.928 -18.219 -5.266 1 90.44 417 GLN A N 1
ATOM 3385 C CA . GLN A 1 417 ? 2.123 -19.391 -4.91 1 90.44 417 GLN A CA 1
ATOM 3386 C C . GLN A 1 417 ? 0.633 -19.062 -4.992 1 90.44 417 GLN A C 1
ATOM 3388 O O . GLN A 1 417 ? -0.004 -18.781 -3.979 1 90.44 417 GLN A O 1
ATOM 3393 N N . HIS A 1 418 ? 0.013 -19.062 -6.141 1 80.5 418 HIS A N 1
ATOM 3394 C CA . HIS A 1 418 ? -1.299 -18.469 -6.383 1 80.5 418 HIS A CA 1
ATOM 3395 C C . HIS A 1 418 ? -2.412 -19.375 -5.855 1 80.5 418 HIS A C 1
ATOM 3397 O O . HIS A 1 418 ? -3.484 -18.891 -5.484 1 80.5 418 HIS A O 1
ATOM 3403 N N . GLN A 1 419 ? -2.266 -20.609 -5.723 1 81.69 419 GLN A N 1
ATOM 3404 C CA . GLN A 1 419 ? -3.299 -21.516 -5.25 1 81.69 419 GLN A CA 1
ATOM 3405 C C . GLN A 1 419 ? -4.629 -21.25 -5.949 1 81.69 419 GLN A C 1
ATOM 3407 O O . GLN A 1 419 ? -5.672 -21.156 -5.297 1 81.69 419 GLN A O 1
ATOM 3412 N N . LEU A 1 420 ? -4.648 -20.984 -7.242 1 88.12 420 LEU A N 1
ATOM 3413 C CA . LEU A 1 420 ? -5.836 -20.719 -8.047 1 88.12 420 LEU A CA 1
ATOM 3414 C C . LEU A 1 420 ? -6.262 -21.969 -8.805 1 88.12 420 LEU A C 1
ATOM 3416 O O . LEU A 1 420 ? -5.43 -22.844 -9.109 1 88.12 420 LEU A O 1
ATOM 3420 N N . SER A 1 421 ? -7.547 -22.016 -9.094 1 91.75 421 SER A N 1
ATOM 3421 C CA . SER A 1 421 ? -8.086 -23.141 -9.859 1 91.75 421 SER A CA 1
ATOM 3422 C C . SER A 1 421 ? -9.102 -22.656 -10.891 1 91.75 421 SER A C 1
ATOM 3424 O O . SER A 1 421 ? -9.711 -21.609 -10.734 1 91.75 421 SER A O 1
ATOM 3426 N N . LEU A 1 422 ? -9.188 -23.375 -11.961 1 91.69 422 LEU A N 1
ATOM 3427 C CA . LEU A 1 422 ? -10.297 -23.156 -12.875 1 91.69 422 LEU A CA 1
ATOM 3428 C C . LEU A 1 422 ? -11.633 -23.469 -12.203 1 91.69 422 LEU A C 1
ATOM 3430 O O . LEU A 1 422 ? -12.57 -22.672 -12.289 1 91.69 422 LEU A O 1
ATOM 3434 N N . ASP A 1 423 ? -11.695 -24.531 -11.633 1 90.19 423 ASP A N 1
ATOM 3435 C CA . ASP A 1 423 ? -12.734 -25 -10.727 1 90.19 423 ASP A CA 1
ATOM 3436 C C . ASP A 1 423 ? -12.133 -25.859 -9.609 1 90.19 423 ASP A C 1
ATOM 3438 O O . ASP A 1 423 ? -10.914 -26 -9.516 1 90.19 423 ASP A O 1
ATOM 3442 N N . PHE A 1 424 ? -12.859 -26.438 -8.75 1 90.38 424 PHE A N 1
ATOM 3443 C CA . PHE A 1 424 ? -12.367 -27.094 -7.547 1 90.38 424 PHE A CA 1
ATOM 3444 C C . PHE A 1 424 ? -11.57 -28.344 -7.898 1 90.38 424 PHE A C 1
ATOM 3446 O O . PHE A 1 424 ? -10.812 -28.844 -7.07 1 90.38 424 PHE A O 1
ATOM 3453 N N . HIS A 1 425 ? -11.688 -28.844 -9.109 1 93.38 425 HIS A N 1
ATOM 3454 C CA . HIS A 1 425 ? -11.023 -30.094 -9.469 1 93.38 425 HIS A CA 1
ATOM 3455 C C . HIS A 1 425 ? -9.844 -29.844 -10.398 1 93.38 425 HIS A C 1
ATOM 3457 O O . HIS A 1 425 ? -9.055 -30.75 -10.664 1 93.38 425 HIS A O 1
ATOM 3463 N N . ASN A 1 426 ? -9.703 -28.609 -10.891 1 93.62 426 ASN A N 1
ATOM 3464 C CA . ASN A 1 426 ? -8.664 -28.297 -11.867 1 93.62 426 ASN A CA 1
ATOM 3465 C C . ASN A 1 426 ? -7.789 -27.141 -11.398 1 93.62 426 ASN A C 1
ATOM 3467 O O . ASN A 1 426 ? -7.969 -26 -11.844 1 93.62 426 ASN A O 1
ATOM 3471 N N . PRO A 1 427 ? -6.773 -27.438 -10.547 1 93.19 427 PRO A N 1
ATOM 3472 C CA . PRO A 1 427 ? -5.863 -26.391 -10.086 1 93.19 427 PRO A CA 1
ATOM 3473 C C . PRO A 1 427 ? -4.918 -25.906 -11.18 1 93.19 427 PRO A C 1
ATOM 3475 O O . PRO A 1 427 ? -4.547 -26.688 -12.07 1 93.19 427 PRO A O 1
ATOM 3478 N N . LEU A 1 428 ? -4.57 -24.672 -11.125 1 91.06 428 LEU A N 1
ATOM 3479 C CA . LEU A 1 428 ? -3.588 -24.125 -12.047 1 91.06 428 LEU A CA 1
ATOM 3480 C C . LEU A 1 428 ? -2.168 -24.422 -11.578 1 91.06 428 LEU A C 1
ATOM 3482 O O . LEU A 1 428 ? -1.884 -24.359 -10.375 1 91.06 428 LEU A O 1
ATOM 3486 N N . HIS A 1 429 ? -1.336 -24.688 -12.516 1 87.44 429 HIS A N 1
ATOM 3487 C CA . HIS A 1 429 ? 0.046 -24.984 -12.164 1 87.44 429 HIS A CA 1
ATOM 3488 C C . HIS A 1 429 ? 0.775 -23.75 -11.664 1 87.44 429 HIS A C 1
ATOM 3490 O O . HIS A 1 429 ? 0.667 -22.672 -12.258 1 87.44 429 HIS A O 1
ATOM 3496 N N . LEU A 1 430 ? 1.574 -23.859 -10.688 1 83.44 430 LEU A N 1
ATOM 3497 C CA . LEU A 1 430 ? 2.242 -22.75 -10.016 1 83.44 430 LEU A CA 1
ATOM 3498 C C . LEU A 1 430 ? 3.287 -22.109 -10.93 1 83.44 430 LEU A C 1
ATOM 3500 O O . LEU A 1 430 ? 3.562 -20.922 -10.828 1 83.44 430 LEU A O 1
ATOM 3504 N N . THR A 1 431 ? 3.861 -22.922 -11.773 1 86.38 431 THR A N 1
ATOM 3505 C CA . THR A 1 431 ? 4.977 -22.453 -12.586 1 86.38 431 THR A CA 1
ATOM 3506 C C . THR A 1 431 ? 4.473 -21.656 -13.789 1 86.38 431 THR A C 1
ATOM 3508 O O . THR A 1 431 ? 5.246 -20.953 -14.453 1 86.38 431 THR A O 1
ATOM 3511 N N . ASP A 1 432 ? 3.188 -21.766 -14.078 1 91 432 ASP A N 1
ATOM 3512 C CA . ASP A 1 432 ? 2.652 -21.109 -15.266 1 91 432 ASP A CA 1
ATOM 3513 C C . ASP A 1 432 ? 2.793 -19.594 -15.18 1 91 432 ASP A C 1
ATOM 3515 O O . ASP A 1 432 ? 3.193 -18.938 -16.141 1 91 432 ASP A O 1
ATOM 3519 N N . VAL A 1 433 ? 2.549 -19.156 -14.047 1 93.88 433 VAL A N 1
ATOM 3520 C CA . VAL A 1 433 ? 2.547 -17.703 -13.898 1 93.88 433 VAL A CA 1
ATOM 3521 C C . VAL A 1 433 ? 3.965 -17.156 -14.078 1 93.88 433 VAL A C 1
ATOM 3523 O O . VAL A 1 433 ? 4.156 -16.078 -14.641 1 93.88 433 VAL A O 1
ATOM 3526 N N . ARG A 1 434 ? 4.965 -17.875 -13.633 1 95.38 434 ARG A N 1
ATOM 3527 C CA . ARG A 1 434 ? 6.352 -17.422 -13.773 1 95.38 434 ARG A CA 1
ATOM 3528 C C . ARG A 1 434 ? 6.758 -17.375 -15.242 1 95.38 434 ARG A C 1
ATOM 3530 O O . ARG A 1 434 ? 7.441 -16.438 -15.664 1 95.38 434 ARG A O 1
ATOM 3537 N N . PHE A 1 435 ? 6.379 -18.391 -15.969 1 95.44 435 PHE A N 1
ATOM 3538 C CA . PHE A 1 435 ? 6.68 -18.375 -17.391 1 95.44 435 PHE A CA 1
ATOM 3539 C C . PHE A 1 435 ? 6.031 -17.172 -18.078 1 95.44 435 PHE A C 1
ATOM 3541 O O . PHE A 1 435 ? 6.664 -16.484 -18.875 1 95.44 435 PHE A O 1
ATOM 3548 N N . LEU A 1 436 ? 4.785 -16.953 -17.75 1 96.69 436 LEU A N 1
ATOM 3549 C CA . LEU A 1 436 ? 4.043 -15.867 -18.359 1 96.69 436 LEU A CA 1
ATOM 3550 C C . LEU A 1 436 ? 4.656 -14.523 -18 1 96.69 436 LEU A C 1
ATOM 3552 O O . LEU A 1 436 ? 4.801 -13.648 -18.859 1 96.69 436 LEU A O 1
ATOM 3556 N N . ARG A 1 437 ? 4.984 -14.352 -16.719 1 97.38 437 ARG A N 1
ATOM 3557 C CA . ARG A 1 437 ? 5.719 -13.164 -16.281 1 97.38 437 ARG A CA 1
ATOM 3558 C C . ARG A 1 437 ? 6.98 -12.969 -17.125 1 97.38 437 ARG A C 1
ATOM 3560 O O . ARG A 1 437 ? 7.223 -11.875 -17.641 1 97.38 437 ARG A O 1
ATOM 3567 N N . ARG A 1 438 ? 7.746 -13.977 -17.266 1 96.31 438 ARG A N 1
ATOM 3568 C CA . ARG A 1 438 ? 9.031 -13.914 -17.953 1 96.31 438 ARG A CA 1
ATOM 3569 C C . ARG A 1 438 ? 8.844 -13.57 -19.438 1 96.31 438 ARG A C 1
ATOM 3571 O O . ARG A 1 438 ? 9.617 -12.789 -19.984 1 96.31 438 ARG A O 1
ATOM 3578 N N . ALA A 1 439 ? 7.852 -14.188 -20.047 1 97 439 ALA A N 1
ATOM 3579 C CA . ALA A 1 439 ? 7.605 -13.945 -21.469 1 97 439 ALA A CA 1
ATOM 3580 C C . ALA A 1 439 ? 7.391 -12.461 -21.75 1 97 439 ALA A C 1
ATOM 3582 O O . ALA A 1 439 ? 7.953 -11.914 -22.688 1 97 439 ALA A O 1
ATOM 3583 N N . ILE A 1 440 ? 6.645 -11.836 -20.906 1 97.56 440 ILE A N 1
ATOM 3584 C CA . ILE A 1 440 ? 6.355 -10.414 -21.078 1 97.56 440 ILE A CA 1
ATOM 3585 C C . ILE A 1 440 ? 7.605 -9.594 -20.781 1 97.56 440 ILE A C 1
ATOM 3587 O O . ILE A 1 440 ? 7.992 -8.719 -21.562 1 97.56 440 ILE A O 1
ATOM 3591 N N . ARG A 1 441 ? 8.195 -9.867 -19.641 1 95.31 441 ARG A N 1
ATOM 3592 C CA . ARG A 1 441 ? 9.383 -9.125 -19.234 1 95.31 441 ARG A CA 1
ATOM 3593 C C . ARG A 1 441 ? 10.469 -9.211 -20.297 1 95.31 441 ARG A C 1
ATOM 3595 O O . ARG A 1 441 ? 11.094 -8.195 -20.625 1 95.31 441 ARG A O 1
ATOM 3602 N N . ASP A 1 442 ? 10.766 -10.438 -20.781 1 94.06 442 ASP A N 1
ATOM 3603 C CA . ASP A 1 442 ? 11.805 -10.625 -21.797 1 94.06 442 ASP A CA 1
ATOM 3604 C C . ASP A 1 442 ? 11.5 -9.828 -23.062 1 94.06 442 ASP A C 1
ATOM 3606 O O . ASP A 1 442 ? 12.398 -9.242 -23.656 1 94.06 442 ASP A O 1
ATOM 3610 N N . TYR A 1 443 ? 10.281 -9.828 -23.422 1 94.5 443 TYR A N 1
ATOM 3611 C CA . TYR A 1 443 ? 9.859 -9.102 -24.609 1 94.5 443 TYR A CA 1
ATOM 3612 C C . TYR A 1 443 ? 10.008 -7.598 -24.422 1 94.5 443 TYR A C 1
ATOM 3614 O O . TYR A 1 443 ? 10.547 -6.902 -25.281 1 94.5 443 TYR A O 1
ATOM 3622 N N . ILE A 1 444 ? 9.586 -7.09 -23.281 1 92.5 444 ILE A N 1
ATOM 3623 C CA . ILE A 1 444 ? 9.516 -5.656 -23.031 1 92.5 444 ILE A CA 1
ATOM 3624 C C . ILE A 1 444 ? 10.906 -5.125 -22.672 1 92.5 444 ILE A C 1
ATOM 3626 O O . ILE A 1 444 ? 11.312 -4.059 -23.141 1 92.5 444 ILE A O 1
ATOM 3630 N N . SER A 1 445 ? 11.641 -5.871 -21.891 1 87.94 445 SER A N 1
ATOM 3631 C CA . SER A 1 445 ? 12.805 -5.254 -21.25 1 87.94 445 SER A CA 1
ATOM 3632 C C . SER A 1 445 ? 14.102 -5.898 -21.734 1 87.94 445 SER A C 1
ATOM 3634 O O . SER A 1 445 ? 15.188 -5.367 -21.484 1 87.94 445 SER A O 1
ATOM 3636 N N . ARG A 1 446 ? 14.031 -7.059 -22.422 1 86.31 446 ARG A N 1
ATOM 3637 C CA . ARG A 1 446 ? 15.281 -7.754 -22.719 1 86.31 446 ARG A CA 1
ATOM 3638 C C . ARG A 1 446 ? 15.406 -8.023 -24.219 1 86.31 446 ARG A C 1
ATOM 3640 O O . ARG A 1 446 ? 16.281 -8.773 -24.641 1 86.31 446 ARG A O 1
ATOM 3647 N N . ASN A 1 447 ? 14.484 -7.477 -25.047 1 88.06 447 ASN A N 1
ATOM 3648 C CA . ASN A 1 447 ? 14.508 -7.629 -26.5 1 88.06 447 ASN A CA 1
ATOM 3649 C C . ASN A 1 447 ? 14.594 -9.094 -26.906 1 88.06 447 ASN A C 1
ATOM 3651 O O . ASN A 1 447 ? 15.461 -9.477 -27.703 1 88.06 447 ASN A O 1
ATOM 3655 N N . THR A 1 448 ? 13.836 -9.922 -26.266 1 91.12 448 THR A N 1
ATOM 3656 C CA . THR A 1 448 ? 13.781 -11.359 -26.5 1 91.12 448 THR A CA 1
ATOM 3657 C C . THR A 1 448 ? 12.383 -11.781 -26.938 1 91.12 448 THR A C 1
ATOM 3659 O O . THR A 1 448 ? 11.383 -11.359 -26.344 1 91.12 448 THR A O 1
ATOM 3662 N N . THR A 1 449 ? 12.328 -12.562 -27.969 1 93.25 449 THR A N 1
ATOM 3663 C CA . THR A 1 449 ? 11.047 -13.047 -28.469 1 93.25 449 THR A CA 1
ATOM 3664 C C . THR A 1 449 ? 10.5 -14.156 -27.578 1 93.25 449 THR A C 1
ATOM 3666 O O . THR A 1 449 ? 11.25 -14.781 -26.828 1 93.25 449 THR A O 1
ATOM 3669 N N . ILE A 1 450 ? 9.234 -14.445 -27.703 1 95.81 450 ILE A N 1
ATOM 3670 C CA . ILE A 1 450 ? 8.602 -15.469 -26.875 1 95.81 450 ILE A CA 1
ATOM 3671 C C . ILE A 1 450 ? 9.148 -16.844 -27.25 1 95.81 450 ILE A C 1
ATOM 3673 O O . ILE A 1 450 ? 9.266 -17.719 -26.391 1 95.81 450 ILE A O 1
ATOM 3677 N N . LEU A 1 451 ? 9.477 -17.031 -28.484 1 94.19 451 LEU A N 1
ATOM 3678 C CA . LEU A 1 451 ? 10.055 -18.297 -28.922 1 94.19 451 LEU A CA 1
ATOM 3679 C C . LEU A 1 451 ? 11.352 -18.594 -28.188 1 94.19 451 LEU A C 1
ATOM 3681 O O . LEU A 1 451 ? 11.578 -19.719 -27.75 1 94.19 451 LEU A O 1
ATOM 3685 N N . ARG A 1 452 ? 12.164 -17.609 -28.047 1 92.25 452 ARG A N 1
ATOM 3686 C CA . ARG A 1 452 ? 13.414 -17.75 -27.312 1 92.25 452 ARG A CA 1
ATOM 3687 C C . ARG A 1 452 ? 13.156 -18.016 -25.828 1 92.25 452 ARG A C 1
ATOM 3689 O O . ARG A 1 452 ? 13.891 -18.781 -25.188 1 92.25 452 ARG A O 1
ATOM 3696 N N . THR A 1 453 ? 12.172 -17.359 -25.312 1 94.19 453 THR A N 1
ATOM 3697 C CA . THR A 1 453 ? 11.797 -17.609 -23.922 1 94.19 453 THR A CA 1
ATOM 3698 C C . THR A 1 453 ? 11.398 -19.062 -23.719 1 94.19 453 THR A C 1
ATOM 3700 O O . THR A 1 453 ? 11.781 -19.672 -22.719 1 94.19 453 THR A O 1
ATOM 3703 N N . PHE A 1 454 ? 10.625 -19.625 -24.656 1 93.25 454 PHE A N 1
ATOM 3704 C CA . PHE A 1 454 ? 10.258 -21.031 -24.594 1 93.25 454 PHE A CA 1
ATOM 3705 C C . PHE A 1 454 ? 11.5 -21.922 -24.609 1 93.25 454 PHE A C 1
ATOM 3707 O O . PHE A 1 454 ? 11.602 -22.859 -23.828 1 93.25 454 PHE A O 1
ATOM 3714 N N . GLU A 1 455 ? 12.43 -21.547 -25.375 1 88.94 455 GLU A N 1
ATOM 3715 C CA . GLU A 1 455 ? 13.641 -22.328 -25.547 1 88.94 455 GLU A CA 1
ATOM 3716 C C . GLU A 1 455 ? 14.461 -22.375 -24.25 1 88.94 455 GLU A C 1
ATOM 3718 O O . GLU A 1 455 ? 14.992 -23.422 -23.875 1 88.94 455 GLU A O 1
ATOM 3723 N N . PHE A 1 456 ? 14.484 -21.25 -23.625 1 88.31 456 PHE A N 1
ATOM 3724 C CA . PHE A 1 456 ? 15.32 -21.125 -22.438 1 88.31 456 PHE A CA 1
ATOM 3725 C C . PHE A 1 456 ? 14.609 -21.703 -21.219 1 88.31 456 PHE A C 1
ATOM 3727 O O . PHE A 1 456 ? 15.258 -22.094 -20.234 1 88.31 456 PHE A O 1
ATOM 3734 N N . TRP A 1 457 ? 13.344 -21.797 -21.281 1 89.38 457 TRP A N 1
ATOM 3735 C CA . TRP A 1 457 ? 12.555 -22.078 -20.094 1 89.38 457 TRP A CA 1
ATOM 3736 C C . TRP A 1 457 ? 12.891 -23.469 -19.547 1 89.38 457 TRP A C 1
ATOM 3738 O O . TRP A 1 457 ? 12.977 -23.656 -18.328 1 89.38 457 TRP A O 1
ATOM 3748 N N . ASP A 1 458 ? 13.133 -24.422 -20.375 1 82.12 458 ASP A N 1
ATOM 3749 C CA . ASP A 1 458 ? 13.469 -25.766 -19.922 1 82.12 458 ASP A CA 1
ATOM 3750 C C . ASP A 1 458 ? 14.781 -25.766 -19.141 1 82.12 458 ASP A C 1
ATOM 3752 O O . ASP A 1 458 ? 14.891 -26.422 -18.094 1 82.12 458 ASP A O 1
ATOM 3756 N N . SER A 1 459 ? 15.711 -25.062 -19.719 1 84.31 459 SER A N 1
ATOM 3757 C CA . SER A 1 459 ? 17 -24.953 -19.062 1 84.31 459 SER A CA 1
ATOM 3758 C C . SER A 1 459 ? 16.875 -24.25 -17.719 1 84.31 459 SER A C 1
ATOM 3760 O O . SER A 1 459 ? 17.547 -24.625 -16.75 1 84.31 459 SER A O 1
ATOM 3762 N N . VAL A 1 460 ? 16.062 -23.25 -17.672 1 88.94 460 VAL A N 1
ATOM 3763 C CA . VAL A 1 460 ? 15.82 -22.516 -16.438 1 88.94 460 VAL A CA 1
ATOM 3764 C C . VAL A 1 460 ? 15.227 -23.438 -15.375 1 88.94 460 VAL A C 1
ATOM 3766 O O . VAL A 1 460 ? 15.695 -23.469 -14.234 1 88.94 460 VAL A O 1
ATOM 3769 N N . ARG A 1 461 ? 14.266 -24.234 -15.766 1 87.06 461 ARG A N 1
ATOM 3770 C CA . ARG A 1 461 ? 13.594 -25.141 -14.836 1 87.06 461 ARG A CA 1
ATOM 3771 C C . ARG A 1 461 ? 14.555 -26.203 -14.312 1 87.06 461 ARG A C 1
ATOM 3773 O O . ARG A 1 461 ? 14.555 -26.5 -13.117 1 87.06 461 ARG A O 1
ATOM 3780 N N . LYS A 1 462 ? 15.336 -26.719 -15.164 1 84.31 462 LYS A N 1
ATOM 3781 C CA . LYS A 1 462 ? 16.328 -27.703 -14.758 1 84.31 462 LYS A CA 1
ATOM 3782 C C . LYS A 1 462 ? 17.312 -27.109 -13.75 1 84.31 462 LYS A C 1
ATOM 3784 O O . LYS A 1 462 ? 17.656 -27.75 -12.75 1 84.31 462 LYS A O 1
ATOM 3789 N N . GLY A 1 463 ? 17.75 -25.953 -14.07 1 87.25 463 GLY A N 1
ATOM 3790 C CA . GLY A 1 463 ? 18.656 -25.25 -13.18 1 87.25 463 GLY A CA 1
ATOM 3791 C C . GLY A 1 463 ? 18.062 -24.953 -11.82 1 87.25 463 GLY A C 1
ATOM 3792 O O . GLY A 1 463 ? 18.734 -25.047 -10.797 1 87.25 463 GLY A O 1
ATOM 3793 N N . GLU A 1 464 ? 16.797 -24.594 -11.805 1 89.25 464 GLU A N 1
ATOM 3794 C CA . GLU A 1 464 ? 16.109 -24.328 -10.547 1 89.25 464 GLU A CA 1
ATOM 3795 C C . GLU A 1 464 ? 16.109 -25.562 -9.648 1 89.25 464 GLU A C 1
ATOM 3797 O O . GLU A 1 464 ? 16.359 -25.469 -8.445 1 89.25 464 GLU A O 1
ATOM 3802 N N . PHE A 1 465 ? 15.773 -26.641 -10.25 1 84.31 465 PHE A N 1
ATOM 3803 C CA . PHE A 1 465 ? 15.703 -27.891 -9.492 1 84.31 465 PHE A CA 1
ATOM 3804 C C . PHE A 1 465 ? 17.078 -28.281 -8.953 1 84.31 465 PHE A C 1
ATOM 3806 O O . PHE A 1 465 ? 17.188 -28.812 -7.844 1 84.31 465 PHE A O 1
ATOM 3813 N N . ARG A 1 466 ? 18.078 -27.969 -9.68 1 87.12 466 ARG A N 1
ATOM 3814 C CA . ARG A 1 466 ? 19.438 -28.391 -9.328 1 87.12 466 ARG A CA 1
ATOM 3815 C C . ARG A 1 466 ? 20.062 -27.438 -8.32 1 87.12 466 ARG A C 1
ATOM 3817 O O . ARG A 1 466 ? 20.766 -27.875 -7.41 1 87.12 466 ARG A O 1
ATOM 3824 N N . TRP A 1 467 ? 19.719 -26.172 -8.555 1 90.81 467 TRP A N 1
ATOM 3825 C CA . TRP A 1 467 ? 20.578 -25.219 -7.863 1 90.81 467 TRP A CA 1
ATOM 3826 C C . TRP A 1 467 ? 19.781 -24.359 -6.883 1 90.81 467 TRP A C 1
ATOM 3828 O O . TRP A 1 467 ? 20.328 -23.859 -5.902 1 90.81 467 TRP A O 1
ATOM 3838 N N . ILE A 1 468 ? 18.547 -24.172 -7.074 1 91.25 468 ILE A N 1
ATOM 3839 C CA . ILE A 1 468 ? 17.812 -23.156 -6.332 1 91.25 468 ILE A CA 1
ATOM 3840 C C . ILE A 1 468 ? 16.922 -23.812 -5.281 1 91.25 468 ILE A C 1
ATOM 3842 O O . ILE A 1 468 ? 17.031 -23.531 -4.09 1 91.25 468 ILE A O 1
ATOM 3846 N N . TYR A 1 469 ? 16.109 -24.812 -5.66 1 87.44 469 TYR A N 1
ATOM 3847 C CA . TYR A 1 469 ? 15.102 -25.422 -4.809 1 87.44 469 TYR A CA 1
ATOM 3848 C C . TYR A 1 469 ? 15.734 -26.125 -3.619 1 87.44 469 TYR A C 1
ATOM 3850 O O . TYR A 1 469 ? 15.195 -26.109 -2.51 1 87.44 469 TYR A O 1
ATOM 3858 N N . PRO A 1 470 ? 16.891 -26.703 -3.762 1 87.06 470 PRO A N 1
ATOM 3859 C CA . PRO A 1 470 ? 17.5 -27.406 -2.633 1 87.06 470 PRO A CA 1
ATOM 3860 C C . PRO A 1 470 ? 17.828 -26.484 -1.461 1 87.06 470 PRO A C 1
ATOM 3862 O O . PRO A 1 470 ? 17.953 -26.938 -0.324 1 87.06 470 PRO A O 1
ATOM 3865 N N . ASN A 1 471 ? 17.906 -25.219 -1.719 1 91.19 471 ASN A N 1
ATOM 3866 C CA . ASN A 1 471 ? 18.328 -24.281 -0.682 1 91.19 471 ASN A CA 1
ATOM 3867 C C . ASN A 1 471 ? 17.125 -23.578 -0.042 1 91.19 471 ASN A C 1
ATOM 3869 O O . ASN A 1 471 ? 17.297 -22.766 0.867 1 91.19 471 ASN A O 1
ATOM 3873 N N . GLN A 1 472 ? 15.984 -23.922 -0.394 1 89.12 472 GLN A N 1
ATOM 3874 C CA . GLN A 1 472 ? 14.781 -23.234 0.072 1 89.12 472 GLN A CA 1
ATOM 3875 C C . GLN A 1 472 ? 14.617 -23.375 1.583 1 89.12 472 GLN A C 1
ATOM 3877 O O . GLN A 1 472 ? 14.078 -22.484 2.24 1 89.12 472 GLN A O 1
ATOM 3882 N N . GLN A 1 473 ? 15.102 -24.422 2.104 1 88.94 473 GLN A N 1
ATOM 3883 C CA . GLN A 1 473 ? 14.938 -24.703 3.523 1 88.94 473 GLN A CA 1
ATOM 3884 C C . GLN A 1 473 ? 15.75 -23.734 4.379 1 88.94 473 GLN A C 1
ATOM 3886 O O . GLN A 1 473 ? 15.516 -23.609 5.582 1 88.94 473 GLN A O 1
ATOM 3891 N N . GLU A 1 474 ? 16.594 -23.016 3.74 1 93.44 474 GLU A N 1
ATOM 3892 C CA . GLU A 1 474 ? 17.422 -22.047 4.453 1 93.44 474 GLU A CA 1
ATOM 3893 C C . GLU A 1 474 ? 16.625 -20.797 4.797 1 93.44 474 GLU A C 1
ATOM 3895 O O . GLU A 1 474 ? 17.062 -19.984 5.605 1 93.44 474 GLU A O 1
ATOM 3900 N N . ALA A 1 475 ? 15.469 -20.672 4.27 1 96.12 475 ALA A N 1
ATOM 3901 C CA . ALA A 1 475 ? 14.711 -19.422 4.371 1 96.12 475 ALA A CA 1
ATOM 3902 C C . ALA A 1 475 ? 14.203 -19.203 5.793 1 96.12 475 ALA A C 1
ATOM 3904 O O . ALA A 1 475 ? 13.812 -20.156 6.473 1 96.12 475 ALA A O 1
ATOM 3905 N N . ASP A 1 476 ? 14.219 -17.953 6.238 1 97.12 476 ASP A N 1
ATOM 3906 C CA . ASP A 1 476 ? 13.602 -17.531 7.492 1 97.12 476 ASP A CA 1
ATOM 3907 C C . ASP A 1 476 ? 12.172 -17.047 7.27 1 97.12 476 ASP A C 1
ATOM 3909 O O . ASP A 1 476 ? 11.383 -16.969 8.211 1 97.12 476 ASP A O 1
ATOM 3913 N N . PHE A 1 477 ? 11.891 -16.688 6.09 1 97.44 477 PHE A N 1
ATOM 3914 C CA . PHE A 1 477 ? 10.586 -16.172 5.699 1 97.44 477 PHE A CA 1
ATOM 3915 C C . PHE A 1 477 ? 10.297 -16.484 4.234 1 97.44 477 PHE A C 1
ATOM 3917 O O . PHE A 1 477 ? 11.203 -16.422 3.396 1 97.44 477 PHE A O 1
ATOM 3924 N N . VAL A 1 478 ? 9.117 -16.891 3.918 1 96.75 478 VAL A N 1
ATOM 3925 C CA . VAL A 1 478 ? 8.68 -17.109 2.543 1 96.75 478 VAL A CA 1
ATOM 3926 C C . VAL A 1 478 ? 7.645 -16.062 2.156 1 96.75 478 VAL A C 1
ATOM 3928 O O . VAL A 1 478 ? 6.609 -15.922 2.816 1 96.75 478 VAL A O 1
ATOM 3931 N N . PHE A 1 479 ? 7.93 -15.289 1.163 1 97.38 479 PHE A N 1
ATOM 3932 C CA . PHE A 1 479 ? 7.027 -14.266 0.647 1 97.38 479 PHE A CA 1
ATOM 3933 C C . PHE A 1 479 ? 6.289 -14.766 -0.588 1 97.38 479 PHE A C 1
ATOM 3935 O O . PHE A 1 479 ? 6.914 -15.164 -1.575 1 97.38 479 PHE A O 1
ATOM 3942 N N . ASN A 1 480 ? 5.016 -14.82 -0.57 1 96.62 480 ASN A N 1
ATOM 3943 C CA . ASN A 1 480 ? 4.203 -15.18 -1.729 1 96.62 480 ASN A CA 1
ATOM 3944 C C . ASN A 1 480 ? 3.984 -13.984 -2.65 1 96.62 480 ASN A C 1
ATOM 3946 O O . ASN A 1 480 ? 3.225 -13.07 -2.32 1 96.62 480 ASN A O 1
ATOM 3950 N N . SER A 1 481 ? 4.574 -14.031 -3.789 1 97.19 481 SER A N 1
ATOM 3951 C CA . SER A 1 481 ? 4.539 -12.883 -4.688 1 97.19 481 SER A CA 1
ATOM 3952 C C . SER A 1 481 ? 3.328 -12.945 -5.617 1 97.19 481 SER A C 1
ATOM 3954 O O . SER A 1 481 ? 3.199 -12.133 -6.535 1 97.19 481 SER A O 1
ATOM 3956 N N . GLU A 1 482 ? 2.471 -13.859 -5.375 1 95 482 GLU A N 1
ATOM 3957 C CA . GLU A 1 482 ? 1.303 -13.992 -6.242 1 95 482 GLU A CA 1
ATOM 3958 C C . GLU A 1 482 ? 0.423 -12.75 -6.18 1 95 482 GLU A C 1
ATOM 3960 O O . GLU A 1 482 ? 0.268 -12.141 -5.117 1 95 482 GLU A O 1
ATOM 3965 N N . LEU A 1 483 ? -0.115 -12.398 -7.27 1 96 483 LEU A N 1
ATOM 3966 C CA . LEU A 1 483 ? -1.188 -11.414 -7.387 1 96 483 LEU A CA 1
ATOM 3967 C C . LEU A 1 483 ? -2.422 -12.031 -8.031 1 96 483 LEU A C 1
ATOM 3969 O O . LEU A 1 483 ? -2.395 -12.398 -9.211 1 96 483 LEU A O 1
ATOM 3973 N N . ILE A 1 484 ? -3.457 -12.109 -7.348 1 93.94 484 ILE A N 1
ATOM 3974 C CA . ILE A 1 484 ? -4.633 -12.898 -7.699 1 93.94 484 ILE A CA 1
ATOM 3975 C C . ILE A 1 484 ? -5.195 -12.414 -9.039 1 93.94 484 ILE A C 1
ATOM 3977 O O . ILE A 1 484 ? -5.797 -13.195 -9.781 1 93.94 484 ILE A O 1
ATOM 3981 N N . TYR A 1 485 ? -4.941 -11.18 -9.414 1 95.88 485 TYR A N 1
ATOM 3982 C CA . TYR A 1 485 ? -5.523 -10.586 -10.617 1 95.88 485 TYR A CA 1
ATOM 3983 C C . TYR A 1 485 ? -4.566 -10.695 -11.797 1 95.88 485 TYR A C 1
ATOM 3985 O O . TYR A 1 485 ? -4.871 -10.227 -12.898 1 95.88 485 TYR A O 1
ATOM 3993 N N . GLU A 1 486 ? -3.404 -11.258 -11.672 1 95.88 486 GLU A N 1
ATOM 3994 C CA . GLU A 1 486 ? -2.322 -11.07 -12.633 1 95.88 486 GLU A CA 1
ATOM 3995 C C . GLU A 1 486 ? -2.654 -11.727 -13.969 1 95.88 486 GLU A C 1
ATOM 3997 O O . GLU A 1 486 ? -2.305 -11.203 -15.031 1 95.88 486 GLU A O 1
ATOM 4002 N N . PHE A 1 487 ? -3.377 -12.906 -13.977 1 96.31 487 PHE A N 1
ATOM 4003 C CA . PHE A 1 487 ? -3.732 -13.516 -15.25 1 96.31 487 PHE A CA 1
ATOM 4004 C C . PHE A 1 487 ? -4.609 -12.586 -16.078 1 96.31 487 PHE A C 1
ATOM 4006 O O . PHE A 1 487 ? -4.457 -12.492 -17.297 1 96.31 487 PHE A O 1
ATOM 4013 N N . ASN A 1 488 ? -5.5 -11.891 -15.414 1 97.12 488 ASN A N 1
ATOM 4014 C CA . ASN A 1 488 ? -6.398 -10.945 -16.078 1 97.12 488 ASN A CA 1
ATOM 4015 C C . ASN A 1 488 ? -5.637 -9.781 -16.703 1 97.12 488 ASN A C 1
ATOM 4017 O O . ASN A 1 488 ? -5.977 -9.328 -17.781 1 97.12 488 ASN A O 1
ATOM 4021 N N . VAL A 1 489 ? -4.609 -9.352 -16.031 1 97.88 489 VAL A N 1
ATOM 4022 C CA . VAL A 1 489 ? -3.857 -8.188 -16.484 1 97.88 489 VAL A CA 1
ATOM 4023 C C . VAL A 1 489 ? -2.861 -8.602 -17.562 1 97.88 489 VAL A C 1
ATOM 4025 O O . VAL A 1 489 ? -2.604 -7.852 -18.5 1 97.88 489 VAL A O 1
ATOM 4028 N N . LEU A 1 490 ? -2.281 -9.789 -17.484 1 97.81 490 LEU A N 1
ATOM 4029 C CA . LEU A 1 490 ? -1.23 -10.234 -18.391 1 97.81 490 LEU A CA 1
ATOM 4030 C C . LEU A 1 490 ? -1.817 -10.664 -19.734 1 97.81 490 LEU A C 1
ATOM 4032 O O . LEU A 1 490 ? -1.126 -10.641 -20.75 1 97.81 490 LEU A O 1
ATOM 4036 N N . LYS A 1 491 ? -3.076 -11.055 -19.781 1 97.56 491 LYS A N 1
ATOM 4037 C CA . LYS A 1 491 ? -3.732 -11.656 -20.938 1 97.56 491 LYS A CA 1
ATOM 4038 C C . LYS A 1 491 ? -3.562 -10.781 -22.172 1 97.56 491 LYS A C 1
ATOM 4040 O O . LYS A 1 491 ? -3.082 -11.25 -23.203 1 97.56 491 LYS A O 1
ATOM 4045 N N . PRO A 1 492 ? -3.859 -9.477 -22.094 1 97.5 492 PRO A N 1
ATOM 4046 C CA . PRO A 1 492 ? -3.738 -8.648 -23.281 1 97.5 492 PRO A CA 1
ATOM 4047 C C . PRO A 1 492 ? -2.305 -8.578 -23.812 1 97.5 492 PRO A C 1
ATOM 4049 O O . PRO A 1 492 ? -2.092 -8.406 -25.016 1 97.5 492 PRO A O 1
ATOM 4052 N N . TYR A 1 493 ? -1.326 -8.695 -22.984 1 97.44 493 TYR A N 1
ATOM 4053 C CA . TYR A 1 493 ? 0.075 -8.664 -23.391 1 97.44 493 TYR A CA 1
ATOM 4054 C C . TYR A 1 493 ? 0.486 -9.984 -24.047 1 97.44 493 TYR A C 1
ATOM 4056 O O . TYR A 1 493 ? 1.264 -9.992 -25 1 97.44 493 TYR A O 1
ATOM 4064 N N . LEU A 1 494 ? -0.043 -11.086 -23.547 1 97.88 494 LEU A N 1
ATOM 4065 C CA . LEU A 1 494 ? 0.459 -12.422 -23.859 1 97.88 494 LEU A CA 1
ATOM 4066 C C . LEU A 1 494 ? -0.177 -12.953 -25.141 1 97.88 494 LEU A C 1
ATOM 4068 O O . LEU A 1 494 ? 0.467 -13.68 -25.906 1 97.88 494 LEU A O 1
ATOM 4072 N N . ILE A 1 495 ? -1.435 -12.602 -25.438 1 97.56 495 ILE A N 1
ATOM 4073 C CA . ILE A 1 495 ? -2.174 -13.18 -26.547 1 97.56 495 ILE A CA 1
ATOM 4074 C C . ILE A 1 495 ? -1.433 -12.898 -27.859 1 97.56 495 ILE A C 1
ATOM 4076 O O . ILE A 1 495 ? -1.124 -13.828 -28.609 1 97.56 495 ILE A O 1
ATOM 4080 N N . PRO A 1 496 ? -1.057 -11.617 -28.094 1 96.94 496 PRO A N 1
ATOM 4081 C CA . PRO A 1 496 ? -0.333 -11.367 -29.344 1 96.94 496 PRO A CA 1
ATOM 4082 C C . PRO A 1 496 ? 1.004 -12.102 -29.406 1 96.94 496 PRO A C 1
ATOM 4084 O O . PRO A 1 496 ? 1.437 -12.508 -30.484 1 96.94 496 PRO A O 1
ATOM 4087 N N . LEU A 1 497 ? 1.683 -12.305 -28.328 1 97.12 497 LEU A N 1
ATOM 4088 C CA . LEU A 1 497 ? 2.973 -12.984 -28.297 1 97.12 497 LEU A CA 1
ATOM 4089 C C . LEU A 1 497 ? 2.809 -14.477 -28.562 1 97.12 497 LEU A C 1
ATOM 4091 O O . LEU A 1 497 ? 3.561 -15.055 -29.359 1 97.12 497 LEU A O 1
ATOM 4095 N N . LEU A 1 498 ? 1.809 -15.078 -27.922 1 97.38 498 LEU A N 1
ATOM 4096 C CA . LEU A 1 498 ? 1.582 -16.516 -28.031 1 97.38 498 LEU A CA 1
ATOM 4097 C C . LEU A 1 498 ? 1.126 -16.875 -29.453 1 97.38 498 LEU A C 1
ATOM 4099 O O . LEU A 1 498 ? 1.463 -17.953 -29.953 1 97.38 498 LEU A O 1
ATOM 4103 N N . LEU A 1 499 ? 0.396 -15.992 -30.109 1 96.06 499 LEU A N 1
ATOM 4104 C CA . LEU A 1 499 ? -0.128 -16.234 -31.438 1 96.06 499 LEU A CA 1
ATOM 4105 C C . LEU A 1 499 ? 0.991 -16.203 -32.469 1 96.06 499 LEU A C 1
ATOM 4107 O O . LEU A 1 499 ? 0.813 -16.672 -33.594 1 96.06 499 LEU A O 1
ATOM 4111 N N . GLN A 1 500 ? 2.154 -15.734 -32.094 1 94 500 GLN A N 1
ATOM 4112 C CA . GLN A 1 500 ? 3.291 -15.656 -33.031 1 94 500 GLN A CA 1
ATOM 4113 C C . GLN A 1 500 ? 3.982 -17 -33.156 1 94 500 GLN A C 1
ATOM 4115 O O . GLN A 1 500 ? 4.773 -17.219 -34.094 1 94 500 GLN A O 1
ATOM 4120 N N . ILE A 1 501 ? 3.721 -17.922 -32.344 1 94.88 501 ILE A N 1
ATOM 4121 C CA . ILE A 1 501 ? 4.363 -19.219 -32.375 1 94.88 501 ILE A CA 1
ATOM 4122 C C . ILE A 1 501 ? 3.779 -20.047 -33.531 1 94.88 501 ILE A C 1
ATOM 4124 O O . ILE A 1 501 ? 2.59 -20.375 -33.531 1 94.88 501 ILE A O 1
ATOM 4128 N N . PRO A 1 502 ? 4.602 -20.391 -34.5 1 91.69 502 PRO A N 1
ATOM 4129 C CA . PRO A 1 502 ? 4.07 -21.125 -35.656 1 91.69 502 PRO A CA 1
ATOM 4130 C C . PRO A 1 502 ? 3.699 -22.562 -35.312 1 91.69 502 PRO A C 1
ATOM 4132 O O . PRO A 1 502 ? 4.234 -23.141 -34.375 1 91.69 502 PRO A O 1
ATOM 4135 N N . GLU A 1 503 ? 2.846 -23.156 -36.094 1 88.5 503 GLU A N 1
ATOM 4136 C CA . GLU A 1 503 ? 2.365 -24.531 -35.875 1 88.5 503 GLU A CA 1
ATOM 4137 C C . GLU A 1 503 ? 3.502 -25.531 -36 1 88.5 503 GLU A C 1
ATOM 4139 O O . GLU A 1 503 ? 3.449 -26.609 -35.406 1 88.5 503 GLU A O 1
ATOM 4144 N N . THR A 1 504 ? 4.523 -25.156 -36.719 1 87.69 504 THR A N 1
ATOM 4145 C CA . THR A 1 504 ? 5.652 -26.047 -36.938 1 87.69 504 THR A CA 1
ATOM 4146 C C . THR A 1 504 ? 6.598 -26.047 -35.75 1 87.69 504 THR A C 1
ATOM 4148 O O . THR A 1 504 ? 7.453 -26.938 -35.625 1 87.69 504 THR A O 1
ATOM 4151 N N . SER A 1 505 ? 6.344 -25.094 -34.875 1 90.56 505 SER A N 1
ATOM 4152 C CA . SER A 1 505 ? 7.215 -25.016 -33.719 1 90.56 505 SER A CA 1
ATOM 4153 C C . SER A 1 505 ? 6.918 -26.125 -32.719 1 90.56 505 SER A C 1
ATOM 4155 O O . SER A 1 505 ? 5.758 -26.484 -32.5 1 90.56 505 SER A O 1
ATOM 4157 N N . LYS A 1 506 ? 8.008 -26.656 -32.094 1 88.25 506 LYS A N 1
ATOM 4158 C CA . LYS A 1 506 ? 7.828 -27.688 -31.078 1 88.25 506 LYS A CA 1
ATOM 4159 C C . LYS A 1 506 ? 7.113 -27.125 -29.859 1 88.25 506 LYS A C 1
ATOM 4161 O O . LYS A 1 506 ? 6.629 -27.875 -29.016 1 88.25 506 LYS A O 1
ATOM 4166 N N . TYR A 1 507 ? 7.008 -25.781 -29.812 1 91.5 507 TYR A N 1
ATOM 4167 C CA . TYR A 1 507 ? 6.383 -25.156 -28.656 1 91.5 507 TYR A CA 1
ATOM 4168 C C . TYR A 1 507 ? 4.945 -24.75 -28.969 1 91.5 507 TYR A C 1
ATOM 4170 O O . TYR A 1 507 ? 4.301 -24.078 -28.156 1 91.5 507 TYR A O 1
ATOM 4178 N N . PHE A 1 508 ? 4.453 -25.156 -30.062 1 91.31 508 PHE A N 1
ATOM 4179 C CA . PHE A 1 508 ? 3.109 -24.781 -30.484 1 91.31 508 PHE A CA 1
ATOM 4180 C C . PHE A 1 508 ? 2.068 -25.266 -29.484 1 91.31 508 PHE A C 1
ATOM 4182 O O . PHE A 1 508 ? 1.181 -24.516 -29.094 1 91.31 508 PHE A O 1
ATOM 4189 N N . ASP A 1 509 ? 2.121 -26.484 -28.984 1 89.19 509 ASP A N 1
ATOM 4190 C CA . ASP A 1 509 ? 1.153 -27.047 -28.062 1 89.19 509 ASP A CA 1
ATOM 4191 C C . ASP A 1 509 ? 1.14 -26.281 -26.734 1 89.19 509 ASP A C 1
ATOM 4193 O O . ASP A 1 509 ? 0.076 -26.047 -26.156 1 89.19 509 ASP A O 1
ATOM 4197 N N . LYS A 1 510 ? 2.311 -25.969 -26.281 1 90.69 510 LYS A N 1
ATOM 4198 C CA . LYS A 1 510 ? 2.391 -25.203 -25.047 1 90.69 510 LYS A CA 1
ATOM 4199 C C . LYS A 1 510 ? 1.76 -23.828 -25.203 1 90.69 510 LYS A C 1
ATOM 4201 O O . LYS A 1 510 ? 1.107 -23.328 -24.297 1 90.69 510 LYS A O 1
ATOM 4206 N N . ALA A 1 511 ? 2.023 -23.219 -26.359 1 94.62 511 ALA A N 1
ATOM 4207 C CA . ALA A 1 511 ? 1.399 -21.922 -26.656 1 94.62 511 ALA A CA 1
ATOM 4208 C C . ALA A 1 511 ? -0.122 -22.047 -26.656 1 94.62 511 ALA A C 1
ATOM 4210 O O . ALA A 1 511 ? -0.817 -21.188 -26.109 1 94.62 511 ALA A O 1
ATOM 4211 N N . GLN A 1 512 ? -0.587 -23.141 -27.281 1 91.31 512 GLN A N 1
ATOM 4212 C CA . GLN A 1 512 ? -2.027 -23.359 -27.312 1 91.31 512 GLN A CA 1
ATOM 4213 C C . GLN A 1 512 ? -2.582 -23.594 -25.906 1 91.31 512 GLN A C 1
ATOM 4215 O O . GLN A 1 512 ? -3.689 -23.156 -25.594 1 91.31 512 GLN A O 1
ATOM 4220 N N . TYR A 1 513 ? -1.838 -24.281 -25.141 1 90.5 513 TYR A N 1
ATOM 4221 C CA . TYR A 1 513 ? -2.213 -24.484 -23.734 1 90.5 513 TYR A CA 1
ATOM 4222 C C . TYR A 1 513 ? -2.422 -23.156 -23.031 1 90.5 513 TYR A C 1
ATOM 4224 O O . TYR A 1 513 ? -3.443 -22.953 -22.359 1 90.5 513 TYR A O 1
ATOM 4232 N N . PHE A 1 514 ? -1.493 -22.25 -23.141 1 95.06 514 PHE A N 1
ATOM 4233 C CA . PHE A 1 514 ? -1.579 -20.953 -22.484 1 95.06 514 PHE A CA 1
ATOM 4234 C C . PHE A 1 514 ? -2.715 -20.109 -23.062 1 95.06 514 PHE A C 1
ATOM 4236 O O . PHE A 1 514 ? -3.4 -19.391 -22.328 1 95.06 514 PHE A O 1
ATOM 4243 N N . LEU A 1 515 ? -2.875 -20.203 -24.406 1 94.81 515 LEU A N 1
ATOM 4244 C CA . LEU A 1 515 ? -3.979 -19.484 -25.031 1 94.81 515 LEU A CA 1
ATOM 4245 C C . LEU A 1 515 ? -5.32 -19.969 -24.469 1 94.81 515 LEU A C 1
ATOM 4247 O O . LEU A 1 515 ? -6.195 -19.156 -24.172 1 94.81 515 LEU A O 1
ATOM 4251 N N . ASN A 1 516 ? -5.434 -21.25 -24.359 1 91 516 ASN A N 1
ATOM 4252 C CA . ASN A 1 516 ? -6.656 -21.812 -23.781 1 91 516 ASN A CA 1
ATOM 4253 C C . ASN A 1 516 ? -6.848 -21.391 -22.328 1 91 516 ASN A C 1
ATOM 4255 O O . ASN A 1 516 ? -7.953 -21.031 -21.922 1 91 516 ASN A O 1
ATOM 4259 N N . LEU A 1 517 ? -5.805 -21.484 -21.562 1 92.06 517 LEU A N 1
ATOM 4260 C CA . LEU A 1 517 ? -5.859 -21.078 -20.172 1 92.06 517 LEU A CA 1
ATOM 4261 C C . LEU A 1 517 ? -6.309 -19.625 -20.031 1 92.06 517 LEU A C 1
ATOM 4263 O O . LEU A 1 517 ? -7.219 -19.328 -19.25 1 92.06 517 LEU A O 1
ATOM 4267 N N . LEU A 1 518 ? -5.703 -18.75 -20.797 1 94.81 518 LEU A N 1
ATOM 4268 C CA . LEU A 1 518 ? -5.977 -17.312 -20.719 1 94.81 518 LEU A CA 1
ATOM 4269 C C . LEU A 1 518 ? -7.402 -17.016 -21.172 1 94.81 518 LEU A C 1
ATOM 4271 O O . LEU A 1 518 ? -7.984 -16 -20.766 1 94.81 518 LEU A O 1
ATOM 4275 N N . SER A 1 519 ? -7.953 -17.922 -22 1 92.94 519 SER A N 1
ATOM 4276 C CA . SER A 1 519 ? -9.297 -17.688 -22.516 1 92.94 519 SER A CA 1
ATOM 4277 C C . SER A 1 519 ? -10.336 -17.734 -21.391 1 92.94 519 SER A C 1
ATOM 4279 O O . SER A 1 519 ? -11.422 -17.172 -21.531 1 92.94 519 SER A O 1
ATOM 4281 N N . PHE A 1 520 ? -9.969 -18.344 -20.297 1 91.69 520 PHE A N 1
ATOM 4282 C CA . PHE A 1 520 ? -10.891 -18.438 -19.172 1 91.69 520 PHE A CA 1
ATOM 4283 C C . PHE A 1 520 ? -10.93 -17.125 -18.391 1 91.69 520 PHE A C 1
ATOM 4285 O O . PHE A 1 520 ? -11.836 -16.906 -17.594 1 91.69 520 PHE A O 1
ATOM 4292 N N . PHE A 1 521 ? -10.023 -16.266 -18.562 1 94.62 521 PHE A N 1
ATOM 4293 C CA . PHE A 1 521 ? -9.906 -15.039 -17.766 1 94.62 521 PHE A CA 1
ATOM 4294 C C . PHE A 1 521 ? -10.438 -13.836 -18.531 1 94.62 521 PHE A C 1
ATOM 4296 O O . PHE A 1 521 ? -10.227 -13.727 -19.75 1 94.62 521 PHE A O 1
ATOM 4303 N N . LYS A 1 522 ? -11.117 -13 -17.844 1 95.88 522 LYS A N 1
ATOM 4304 C CA . LYS A 1 522 ? -11.508 -11.703 -18.406 1 95.88 522 LYS A CA 1
ATOM 4305 C C . LYS A 1 522 ? -10.414 -10.656 -18.172 1 95.88 522 LYS A C 1
ATOM 4307 O O . LYS A 1 522 ? -9.797 -10.625 -17.109 1 95.88 522 LYS A O 1
ATOM 4312 N N . SER A 1 523 ? -10.188 -9.812 -19.125 1 96.75 523 SER A N 1
ATOM 4313 C CA . SER A 1 523 ? -9.07 -8.875 -19.078 1 96.75 523 SER A CA 1
ATOM 4314 C C . SER A 1 523 ? -9.336 -7.742 -18.094 1 96.75 523 SER A C 1
ATOM 4316 O O . SER A 1 523 ? -10.477 -7.277 -17.969 1 96.75 523 SER A O 1
ATOM 4318 N N . PHE A 1 524 ? -8.297 -7.305 -17.359 1 97.44 524 PHE A N 1
ATOM 4319 C CA . PHE A 1 524 ? -8.281 -6.102 -16.531 1 97.44 524 PHE A CA 1
ATOM 4320 C C . PHE A 1 524 ? -7.434 -5.016 -17.172 1 97.44 524 PHE A C 1
ATOM 4322 O O . PHE A 1 524 ? -6.496 -5.309 -17.922 1 97.44 524 PHE A O 1
ATOM 4329 N N . ASP A 1 525 ? -7.746 -3.803 -16.906 1 96.38 525 ASP A N 1
ATOM 4330 C CA . ASP A 1 525 ? -6.965 -2.66 -17.375 1 96.38 525 ASP A CA 1
ATOM 4331 C C . ASP A 1 525 ? -5.656 -2.537 -16.594 1 96.38 525 ASP A C 1
ATOM 4333 O O . ASP A 1 525 ? -5.66 -2.316 -15.391 1 96.38 525 ASP A O 1
ATOM 4337 N N . SER A 1 526 ? -4.543 -2.629 -17.312 1 96.75 526 SER A N 1
ATOM 4338 C CA . SER A 1 526 ? -3.227 -2.596 -16.672 1 96.75 526 SER A CA 1
ATOM 4339 C C . SER A 1 526 ? -2.947 -1.229 -16.047 1 96.75 526 SER A C 1
ATOM 4341 O O . SER A 1 526 ? -2.072 -1.1 -15.195 1 96.75 526 SER A O 1
ATOM 4343 N N . ASN A 1 527 ? -3.654 -0.165 -16.453 1 94.69 527 ASN A N 1
ATOM 4344 C CA . ASN A 1 527 ? -3.467 1.175 -15.898 1 94.69 527 ASN A CA 1
ATOM 4345 C C . ASN A 1 527 ? -3.943 1.262 -14.453 1 94.69 527 ASN A C 1
ATOM 4347 O O . ASN A 1 527 ? -3.604 2.207 -13.742 1 94.69 527 ASN A O 1
ATOM 4351 N N . LEU A 1 528 ? -4.734 0.294 -14.023 1 96 528 LEU A N 1
ATOM 4352 C CA . LEU A 1 528 ? -5.27 0.293 -12.664 1 96 528 LEU A CA 1
ATOM 4353 C C . LEU A 1 528 ? -4.262 -0.299 -11.68 1 96 528 LEU A C 1
ATOM 4355 O O . LEU A 1 528 ? -4.426 -0.173 -10.469 1 96 528 LEU A O 1
ATOM 4359 N N . VAL A 1 529 ? -3.191 -0.985 -12.227 1 96.94 529 VAL A N 1
ATOM 4360 C CA . VAL A 1 529 ? -2.189 -1.628 -11.383 1 96.94 529 VAL A CA 1
ATOM 4361 C C . VAL A 1 529 ? -1.367 -0.566 -10.656 1 96.94 529 VAL A C 1
ATOM 4363 O O . VAL A 1 529 ? -0.985 0.446 -11.25 1 96.94 529 VAL A O 1
ATOM 4366 N N . PHE A 1 530 ? -1.098 -0.793 -9.406 1 95.88 530 PHE A N 1
ATOM 4367 C CA . PHE A 1 530 ? -0.366 0.156 -8.578 1 95.88 530 PHE A CA 1
ATOM 4368 C C . PHE A 1 530 ? 1.015 0.433 -9.164 1 95.88 530 PHE A C 1
ATOM 4370 O O . PHE A 1 530 ? 1.644 -0.46 -9.734 1 95.88 530 PHE A O 1
ATOM 4377 N N . HIS A 1 531 ? 1.521 1.625 -8.93 1 93.12 531 HIS A N 1
ATOM 4378 C CA . HIS A 1 531 ? 2.84 2.041 -9.398 1 93.12 531 HIS A CA 1
ATOM 4379 C C . HIS A 1 531 ? 3.934 1.146 -8.82 1 93.12 531 HIS A C 1
ATOM 4381 O O . HIS A 1 531 ? 4.887 0.801 -9.523 1 93.12 531 HIS A O 1
ATOM 4387 N N . GLU A 1 532 ? 3.76 0.775 -7.57 1 93.88 532 GLU A N 1
ATOM 4388 C CA . GLU A 1 532 ? 4.832 0.072 -6.871 1 93.88 532 GLU A CA 1
ATOM 4389 C C . GLU A 1 532 ? 4.594 -1.435 -6.867 1 93.88 532 GLU A C 1
ATOM 4391 O O . GLU A 1 532 ? 5.324 -2.184 -6.215 1 93.88 532 GLU A O 1
ATOM 4396 N N . SER A 1 533 ? 3.564 -1.88 -7.602 1 96.75 533 SER A N 1
ATOM 4397 C CA . SER A 1 533 ? 3.227 -3.299 -7.629 1 96.75 533 SER A CA 1
ATOM 4398 C C . SER A 1 533 ? 4.379 -4.133 -8.172 1 96.75 533 SER A C 1
ATOM 4400 O O . SER A 1 533 ? 5.082 -3.705 -9.094 1 96.75 533 SER A O 1
ATOM 4402 N N . LEU A 1 534 ? 4.488 -5.285 -7.629 1 97.38 534 LEU A N 1
ATOM 4403 C CA . LEU A 1 534 ? 5.473 -6.246 -8.109 1 97.38 534 LEU A CA 1
ATOM 4404 C C . LEU A 1 534 ? 5.234 -6.574 -9.586 1 97.38 534 LEU A C 1
ATOM 4406 O O . LEU A 1 534 ? 6.18 -6.836 -10.328 1 97.38 534 LEU A O 1
ATOM 4410 N N . LEU A 1 535 ? 4.008 -6.477 -10.055 1 97.38 535 LEU A N 1
ATOM 4411 C CA . LEU A 1 535 ? 3.635 -6.836 -11.414 1 97.38 535 LEU A CA 1
ATOM 4412 C C . LEU A 1 535 ? 4.301 -5.906 -12.422 1 97.38 535 LEU A C 1
ATOM 4414 O O . LEU A 1 535 ? 4.52 -6.285 -13.578 1 97.38 535 LEU A O 1
ATOM 4418 N N . LYS A 1 536 ? 4.633 -4.723 -12 1 96.62 536 LYS A N 1
ATOM 4419 C CA . LYS A 1 536 ? 5.207 -3.723 -12.898 1 96.62 536 LYS A CA 1
ATOM 4420 C C . LYS A 1 536 ? 6.617 -4.117 -13.328 1 96.62 536 LYS A C 1
ATOM 4422 O O . LYS A 1 536 ? 7.145 -3.586 -14.312 1 96.62 536 LYS A O 1
ATOM 4427 N N . GLU A 1 537 ? 7.27 -4.949 -12.523 1 95.88 537 GLU A N 1
ATOM 4428 C CA . GLU A 1 537 ? 8.547 -5.512 -12.938 1 95.88 537 GLU A CA 1
ATOM 4429 C C . GLU A 1 537 ? 8.43 -6.211 -14.289 1 95.88 537 GLU A C 1
ATOM 4431 O O . GLU A 1 537 ? 9.383 -6.238 -15.07 1 95.88 537 GLU A O 1
ATOM 4436 N N . PHE A 1 538 ? 7.277 -6.723 -14.578 1 97 538 PHE A N 1
ATOM 4437 C CA . PHE A 1 538 ? 7.086 -7.566 -15.75 1 97 538 PHE A CA 1
ATOM 4438 C C . PHE A 1 538 ? 6.391 -6.793 -16.875 1 97 538 PHE A C 1
ATOM 4440 O O . PHE A 1 538 ? 6.777 -6.895 -18.031 1 97 538 PHE A O 1
ATOM 4447 N N . ILE A 1 539 ? 5.434 -5.973 -16.562 1 96.81 539 ILE A N 1
ATOM 4448 C CA . ILE A 1 539 ? 4.645 -5.312 -17.594 1 96.81 539 ILE A CA 1
ATOM 4449 C C . ILE A 1 539 ? 5.176 -3.898 -17.828 1 96.81 539 ILE A C 1
ATOM 4451 O O . ILE A 1 539 ? 4.715 -3.197 -18.719 1 96.81 539 ILE A O 1
ATOM 4455 N N . GLY A 1 540 ? 6.113 -3.422 -17.031 1 94.25 540 GLY A N 1
ATOM 4456 C CA . GLY A 1 540 ? 6.719 -2.113 -17.203 1 94.25 540 GLY A CA 1
ATOM 4457 C C . GLY A 1 540 ? 5.922 -0.993 -16.562 1 94.25 540 GLY A C 1
ATOM 4458 O O . GLY A 1 540 ? 4.832 -1.224 -16.031 1 94.25 540 GLY A O 1
ATOM 4459 N N . GLY A 1 541 ? 6.566 0.202 -16.5 1 91.75 541 GLY A N 1
ATOM 4460 C CA . GLY A 1 541 ? 5.891 1.42 -16.078 1 91.75 541 GLY A CA 1
ATOM 4461 C C . GLY A 1 541 ? 6.078 1.733 -14.609 1 91.75 541 GLY A C 1
ATOM 4462 O O . GLY A 1 541 ? 5.414 2.617 -14.07 1 91.75 541 GLY A O 1
ATOM 4463 N N . SER A 1 542 ? 6.934 1.023 -13.945 1 92.06 542 SER A N 1
ATOM 4464 C CA . SER A 1 542 ? 7.184 1.305 -12.531 1 92.06 542 SER A CA 1
ATOM 4465 C C . SER A 1 542 ? 8.109 2.504 -12.359 1 92.06 542 SER A C 1
ATOM 4467 O O . SER A 1 542 ? 9.148 2.59 -13.023 1 92.06 542 SER A O 1
ATOM 4469 N N . PRO A 1 543 ? 7.836 3.379 -11.484 1 90.81 543 PRO A N 1
ATOM 4470 C CA . PRO A 1 543 ? 8.711 4.52 -11.211 1 90.81 543 PRO A CA 1
ATOM 4471 C C . PRO A 1 543 ? 10.008 4.117 -10.5 1 90.81 543 PRO A C 1
ATOM 4473 O O . PRO A 1 543 ? 10.93 4.926 -10.383 1 90.81 543 PRO A O 1
ATOM 4476 N N . PHE A 1 544 ? 10.094 2.855 -10.094 1 90.12 544 PHE A N 1
ATOM 4477 C CA . PHE A 1 544 ? 11.336 2.367 -9.5 1 90.12 544 PHE A CA 1
ATOM 4478 C C . PHE A 1 544 ? 12.461 2.357 -10.531 1 90.12 544 PHE A C 1
ATOM 4480 O O . PHE A 1 544 ? 13.641 2.328 -10.172 1 90.12 544 PHE A O 1
ATOM 4487 N N . TYR A 1 545 ? 12.078 2.391 -11.805 1 85.38 545 TYR A N 1
ATOM 4488 C CA . TYR A 1 545 ? 13.07 2.131 -12.836 1 85.38 545 TYR A CA 1
ATOM 4489 C C . TYR A 1 545 ? 13.242 3.344 -13.742 1 85.38 545 TYR A C 1
ATOM 4491 O O . TYR A 1 545 ? 13.773 3.23 -14.852 1 85.38 545 TYR A O 1
ATOM 4499 N N . PHE A 1 546 ? 12.805 4.547 -13.305 1 74.88 546 PHE A N 1
ATOM 4500 C CA . PHE A 1 546 ? 13.055 5.746 -14.086 1 74.88 546 PHE A CA 1
ATOM 4501 C C . PHE A 1 546 ? 14.555 5.938 -14.328 1 74.88 546 PHE A C 1
ATOM 4503 O O . PHE A 1 546 ? 15.375 5.543 -13.492 1 74.88 546 PHE A O 1
ATOM 4510 N N . MET B 1 1 ? 1.721 65.562 7.594 1 89.88 1 MET B N 1
ATOM 4511 C CA . MET B 1 1 ? 0.831 64.75 8.406 1 89.88 1 MET B CA 1
ATOM 4512 C C . MET B 1 1 ? 0.112 63.688 7.543 1 89.88 1 MET B C 1
ATOM 4514 O O . MET B 1 1 ? -0.215 63.969 6.387 1 89.88 1 MET B O 1
ATOM 4518 N N . LEU B 1 2 ? 0.102 62.5 8.078 1 92.12 2 LEU B N 1
ATOM 4519 C CA . LEU B 1 2 ? -0.579 61.406 7.391 1 92.12 2 LEU B CA 1
ATOM 4520 C C . LEU B 1 2 ? -2.002 61.219 7.914 1 92.12 2 LEU B C 1
ATOM 4522 O O . LEU B 1 2 ? -2.266 61.469 9.094 1 92.12 2 LEU B O 1
ATOM 4526 N N . LYS B 1 3 ? -2.953 60.844 7.047 1 94.88 3 LYS B N 1
ATOM 4527 C CA . LYS B 1 3 ? -4.34 60.625 7.438 1 94.88 3 LYS B CA 1
ATOM 4528 C C . LYS B 1 3 ? -4.59 59.156 7.758 1 94.88 3 LYS B C 1
ATOM 4530 O O . LYS B 1 3 ? -4.324 58.281 6.934 1 94.88 3 LYS B O 1
ATOM 4535 N N . VAL B 1 4 ? -5.012 58.969 8.977 1 93.44 4 VAL B N 1
ATOM 4536 C CA . VAL B 1 4 ? -5.277 57.594 9.445 1 93.44 4 VAL B CA 1
ATOM 4537 C C . VAL B 1 4 ? -6.77 57.438 9.711 1 93.44 4 VAL B C 1
ATOM 4539 O O . VAL B 1 4 ? -7.367 58.219 10.461 1 93.44 4 VAL B O 1
ATOM 4542 N N . TYR B 1 5 ? -7.309 56.531 9.008 1 91.62 5 TYR B N 1
ATOM 4543 C CA . TYR B 1 5 ? -8.695 56.156 9.266 1 91.62 5 TYR B CA 1
ATOM 4544 C C . TYR B 1 5 ? -8.773 54.938 10.172 1 91.62 5 TYR B C 1
ATOM 4546 O O . TYR B 1 5 ? -8.258 53.875 9.836 1 91.62 5 TYR B O 1
ATOM 4554 N N . TYR B 1 6 ? -9.266 55.031 11.289 1 91.12 6 TYR B N 1
ATOM 4555 C CA . TYR B 1 6 ? -9.469 54 12.273 1 91.12 6 TYR B CA 1
ATOM 4556 C C . TYR B 1 6 ? -10.906 53.969 12.781 1 91.12 6 TYR B C 1
ATOM 4558 O O . TYR B 1 6 ? -11.328 54.906 13.469 1 91.12 6 TYR B O 1
ATOM 4566 N N . ASN B 1 7 ? -11.547 52.875 12.344 1 84.06 7 ASN B N 1
ATOM 4567 C CA . ASN B 1 7 ? -12.984 52.812 12.609 1 84.06 7 ASN B CA 1
ATOM 4568 C C . ASN B 1 7 ? -13.703 54.031 12.062 1 84.06 7 ASN B C 1
ATOM 4570 O O . ASN B 1 7 ? -13.594 54.344 10.867 1 84.06 7 ASN B O 1
ATOM 4574 N N . GLN B 1 8 ? -14.297 54.875 12.812 1 84.5 8 GLN B N 1
ATOM 4575 C CA . GLN B 1 8 ? -15.016 56.062 12.336 1 84.5 8 GLN B CA 1
ATOM 4576 C C . GLN B 1 8 ? -14.266 57.344 12.672 1 84.5 8 GLN B C 1
ATOM 4578 O O . GLN B 1 8 ? -14.789 58.438 12.492 1 84.5 8 GLN B O 1
ATOM 4583 N N . ASN B 1 9 ? -13.078 57.125 13 1 89.62 9 ASN B N 1
ATOM 4584 C CA . ASN B 1 9 ? -12.289 58.281 13.383 1 89.62 9 ASN B CA 1
ATOM 4585 C C . ASN B 1 9 ? -11.195 58.594 12.359 1 89.62 9 ASN B C 1
ATOM 4587 O O . ASN B 1 9 ? -10.703 57.656 11.695 1 89.62 9 ASN B O 1
ATOM 4591 N N . ILE B 1 10 ? -10.977 59.844 12.266 1 92.94 10 ILE B N 1
ATOM 4592 C CA . ILE B 1 10 ? -9.883 60.281 11.422 1 92.94 10 ILE B CA 1
ATOM 4593 C C . ILE B 1 10 ? -8.805 60.938 12.297 1 92.94 10 ILE B C 1
ATOM 4595 O O . ILE B 1 10 ? -9.102 61.875 13.07 1 92.94 10 ILE B O 1
ATOM 4599 N N . LEU B 1 11 ? -7.648 60.438 12.211 1 93.38 11 LEU B N 1
ATOM 4600 C CA . LEU B 1 11 ? -6.52 60.969 12.969 1 93.38 11 LEU B CA 1
ATOM 4601 C C . LEU B 1 11 ? -5.438 61.5 12.039 1 93.38 11 LEU B C 1
ATOM 4603 O O . LEU B 1 11 ? -5.242 60.969 10.945 1 93.38 11 LEU B O 1
ATOM 4607 N N . ASN B 1 12 ? -4.836 62.594 12.438 1 94.44 12 ASN B N 1
ATOM 4608 C CA . ASN B 1 12 ? -3.645 63.094 11.766 1 94.44 12 ASN B CA 1
ATOM 4609 C C . ASN B 1 12 ? -2.381 62.781 12.562 1 94.44 12 ASN B C 1
ATOM 4611 O O . ASN B 1 12 ? -2.262 63.188 13.719 1 94.44 12 ASN B O 1
ATOM 4615 N N . VAL B 1 13 ? -1.503 62.062 11.938 1 95 13 VAL B N 1
ATOM 4616 C CA . VAL B 1 13 ? -0.3 61.625 12.648 1 95 13 VAL B CA 1
ATOM 4617 C C . VAL B 1 13 ? 0.939 62.031 11.852 1 95 13 VAL B C 1
ATOM 4619 O O . VAL B 1 13 ? 0.871 62.188 10.625 1 95 13 VAL B O 1
ATOM 4622 N N . PRO B 1 14 ? 2.1 62.219 12.516 1 95.19 14 PRO B N 1
ATOM 4623 C CA . PRO B 1 14 ? 3.338 62.562 11.812 1 95.19 14 PRO B CA 1
ATOM 4624 C C . PRO B 1 14 ? 3.84 61.406 10.922 1 95.19 14 PRO B C 1
ATOM 4626 O O . PRO B 1 14 ? 3.525 60.25 11.164 1 95.19 14 PRO B O 1
ATOM 4629 N N . LEU B 1 15 ? 4.613 61.812 9.984 1 94.69 15 LEU B N 1
ATOM 4630 C CA . LEU B 1 15 ? 5.305 60.844 9.141 1 94.69 15 LEU B CA 1
ATOM 4631 C C . LEU B 1 15 ? 6.168 59.906 9.977 1 94.69 15 LEU B C 1
ATOM 4633 O O . LEU B 1 15 ? 6.828 60.344 10.922 1 94.69 15 LEU B O 1
ATOM 4637 N N . ASN B 1 16 ? 6.168 58.594 9.688 1 94.38 16 ASN B N 1
ATOM 4638 C CA . ASN B 1 16 ? 6.992 57.562 10.312 1 94.38 16 ASN B CA 1
ATOM 4639 C C . ASN B 1 16 ? 6.473 57.219 11.703 1 94.38 16 ASN B C 1
ATOM 4641 O O . ASN B 1 16 ? 7.223 56.688 12.539 1 94.38 16 ASN B O 1
ATOM 4645 N N . THR B 1 17 ? 5.234 57.531 11.969 1 96.06 17 THR B N 1
ATOM 4646 C CA . THR B 1 17 ? 4.621 57.062 13.195 1 96.06 17 THR B CA 1
ATOM 4647 C C . THR B 1 17 ? 4.434 55.531 13.148 1 96.06 17 THR B C 1
ATOM 4649 O O . THR B 1 17 ? 3.875 55 12.18 1 96.06 17 THR B O 1
ATOM 4652 N N . SER B 1 18 ? 4.922 54.875 14.117 1 96.06 18 SER B N 1
ATOM 4653 C CA . SER B 1 18 ? 4.77 53.438 14.148 1 96.06 18 SER B CA 1
ATOM 4654 C C . SER B 1 18 ? 3.359 53.031 14.578 1 96.06 18 SER B C 1
ATOM 4656 O O . SER B 1 18 ? 2.656 53.812 15.227 1 96.06 18 SER B O 1
ATOM 4658 N N . LEU B 1 19 ? 2.953 51.906 14.227 1 97.06 19 LEU B N 1
ATOM 4659 C CA . LEU B 1 19 ? 1.653 51.406 14.641 1 97.06 19 LEU B CA 1
ATOM 4660 C C . LEU B 1 19 ? 1.597 51.219 16.156 1 97.06 19 LEU B C 1
ATOM 4662 O O . LEU B 1 19 ? 0.539 51.375 16.766 1 97.06 19 LEU B O 1
ATOM 4666 N N . GLU B 1 20 ? 2.758 50.875 16.719 1 96.69 20 GLU B N 1
ATOM 4667 C CA . GLU B 1 20 ? 2.812 50.75 18.172 1 96.69 20 GLU B CA 1
ATOM 4668 C C . GLU B 1 20 ? 2.516 52.094 18.844 1 96.69 20 GLU B C 1
ATOM 4670 O O . GLU B 1 20 ? 1.78 52.125 19.844 1 96.69 20 GLU B O 1
ATOM 4675 N N . THR B 1 21 ? 3.121 53.156 18.312 1 96.12 21 THR B N 1
ATOM 4676 C CA . THR B 1 21 ? 2.885 54.5 18.844 1 96.12 21 THR B CA 1
ATOM 4677 C C . THR B 1 21 ? 1.404 54.875 18.75 1 96.12 21 THR B C 1
ATOM 4679 O O . THR B 1 21 ? 0.829 55.375 19.703 1 96.12 21 THR B O 1
ATOM 4682 N N . LEU B 1 22 ? 0.881 54.562 17.625 1 95.62 22 LEU B N 1
ATOM 4683 C CA . LEU B 1 22 ? -0.534 54.844 17.422 1 95.62 22 LEU B CA 1
ATOM 4684 C C . LEU B 1 22 ? -1.397 54.031 18.375 1 95.62 22 LEU B C 1
ATOM 4686 O O . LEU B 1 22 ? -2.357 54.562 18.938 1 95.62 22 LEU B O 1
ATOM 4690 N N . LYS B 1 23 ? -1.121 52.75 18.484 1 96 23 LYS B N 1
ATOM 4691 C CA . LYS B 1 23 ? -1.82 51.875 19.406 1 96 23 LYS B CA 1
ATOM 4692 C C . LYS B 1 23 ? -1.8 52.438 20.828 1 96 23 LYS B C 1
ATOM 4694 O O . LYS B 1 23 ? -2.822 52.438 21.516 1 96 23 LYS B O 1
ATOM 4699 N N . ASN B 1 24 ? -0.626 52.938 21.266 1 94.75 24 ASN B N 1
ATOM 4700 C CA . ASN B 1 24 ? -0.477 53.5 22.594 1 94.75 24 ASN B CA 1
ATOM 4701 C C . ASN B 1 24 ? -1.271 54.812 22.75 1 94.75 24 ASN B C 1
ATOM 4703 O O . ASN B 1 24 ? -1.874 55.062 23.797 1 94.75 24 ASN B O 1
ATOM 4707 N N . GLN B 1 25 ? -1.218 55.562 21.719 1 93.31 25 GLN B N 1
ATOM 4708 C CA . GLN B 1 25 ? -1.978 56.812 21.719 1 93.31 25 GLN B CA 1
ATOM 4709 C C . GLN B 1 25 ? -3.473 56.531 21.875 1 93.31 25 GLN B C 1
ATOM 4711 O O . GLN B 1 25 ? -4.188 57.312 22.516 1 93.31 25 GLN B O 1
ATOM 4716 N N . LEU B 1 26 ? -3.902 55.5 21.266 1 93.25 26 LEU B N 1
ATOM 4717 C CA . LEU B 1 26 ? -5.316 55.156 21.297 1 93.25 26 LEU B CA 1
ATOM 4718 C C . LEU B 1 26 ? -5.641 54.312 22.516 1 93.25 26 LEU B C 1
ATOM 4720 O O . LEU B 1 26 ? -6.793 53.906 22.719 1 93.25 26 LEU B O 1
ATOM 4724 N N . ASN B 1 27 ? -4.688 53.969 23.375 1 93.88 27 ASN B N 1
ATOM 4725 C CA . ASN B 1 27 ? -4.82 53.188 24.594 1 93.88 27 ASN B CA 1
ATOM 4726 C C . ASN B 1 27 ? -5.465 51.812 24.328 1 93.88 27 ASN B C 1
ATOM 4728 O O . ASN B 1 27 ? -6.391 51.406 25.031 1 93.88 27 ASN B O 1
ATOM 4732 N N . LEU B 1 28 ? -5.074 51.25 23.219 1 93.06 28 LEU B N 1
ATOM 4733 C CA . LEU B 1 28 ? -5.582 49.906 22.891 1 93.06 28 LEU B CA 1
ATOM 4734 C C . LEU B 1 28 ? -4.801 48.844 23.625 1 93.06 28 LEU B C 1
ATOM 4736 O O . LEU B 1 28 ? -3.572 48.875 23.703 1 93.06 28 LEU B O 1
ATOM 4740 N N . LYS B 1 29 ? -5.488 47.906 24.188 1 89.44 29 LYS B N 1
ATOM 4741 C CA . LYS B 1 29 ? -4.887 46.812 24.906 1 89.44 29 LYS B CA 1
ATOM 4742 C C . LYS B 1 29 ? -5.082 45.5 24.141 1 89.44 29 LYS B C 1
ATOM 4744 O O . LYS B 1 29 ? -5.996 45.375 23.328 1 89.44 29 LYS B O 1
ATOM 4749 N N . ASN B 1 30 ? -4.168 44.531 24.328 1 89.81 30 ASN B N 1
ATOM 4750 C CA . ASN B 1 30 ? -4.242 43.188 23.781 1 89.81 30 ASN B CA 1
ATOM 4751 C C . ASN B 1 30 ? -4.238 43.219 22.25 1 89.81 30 ASN B C 1
ATOM 4753 O O . ASN B 1 30 ? -5.023 42.5 21.625 1 89.81 30 ASN B O 1
ATOM 4757 N N . VAL B 1 31 ? -3.568 44.156 21.703 1 94.31 31 VAL B N 1
ATOM 4758 C CA . VAL B 1 31 ? -3.361 44.281 20.266 1 94.31 31 VAL B CA 1
ATOM 4759 C C . VAL B 1 31 ? -1.936 43.844 19.906 1 94.31 31 VAL B C 1
ATOM 4761 O O . VAL B 1 31 ? -0.976 44.312 20.547 1 94.31 31 VAL B O 1
ATOM 4764 N N . TYR B 1 32 ? -1.817 42.969 18.938 1 95.62 32 TYR B N 1
ATOM 4765 C CA . TYR B 1 32 ? -0.506 42.406 18.625 1 95.62 32 TYR B CA 1
ATOM 4766 C C . TYR B 1 32 ? -0.109 42.719 17.188 1 95.62 32 TYR B C 1
ATOM 4768 O O . TYR B 1 32 ? 1.054 42.562 16.812 1 95.62 32 TYR B O 1
ATOM 4776 N N . ALA B 1 33 ? -1.03 43.156 16.328 1 96.38 33 ALA B N 1
ATOM 4777 C CA . ALA B 1 33 ? -0.798 43.469 14.93 1 96.38 33 ALA B CA 1
ATOM 4778 C C . ALA B 1 33 ? -1.838 44.438 14.406 1 96.38 33 ALA B C 1
ATOM 4780 O O . ALA B 1 33 ? -2.73 44.875 15.141 1 96.38 33 ALA B O 1
ATOM 4781 N N . ALA B 1 34 ? -1.674 44.844 13.148 1 96.38 34 ALA B N 1
ATOM 4782 C CA . ALA B 1 34 ? -2.654 45.719 12.5 1 96.38 34 ALA B CA 1
ATOM 4783 C C . ALA B 1 34 ? -2.688 45.469 10.992 1 96.38 34 ALA B C 1
ATOM 4785 O O . ALA B 1 34 ? -1.712 45 10.414 1 96.38 34 ALA B O 1
ATOM 4786 N N . LYS B 1 35 ? -3.807 45.719 10.453 1 93.56 35 LYS B N 1
ATOM 4787 C CA . LYS B 1 35 ? -3.9 45.812 9 1 93.56 35 LYS B CA 1
ATOM 4788 C C . LYS B 1 35 ? -3.791 47.25 8.531 1 93.56 35 LYS B C 1
ATOM 4790 O O . LYS B 1 35 ? -4.48 48.125 9.055 1 93.56 35 LYS B O 1
ATOM 4795 N N . VAL B 1 36 ? -2.898 47.562 7.66 1 94.44 36 VAL B N 1
ATOM 4796 C CA . VAL B 1 36 ? -2.76 48.844 7.016 1 94.44 36 VAL B CA 1
ATOM 4797 C C . VAL B 1 36 ? -3.125 48.75 5.535 1 94.44 36 VAL B C 1
ATOM 4799 O O . VAL B 1 36 ? -2.416 48.094 4.762 1 94.44 36 VAL B O 1
ATOM 4802 N N . ASN B 1 37 ? -4.242 49.344 5.129 1 90.19 37 ASN B N 1
ATOM 4803 C CA . ASN B 1 37 ? -4.742 49.219 3.764 1 90.19 37 ASN B CA 1
ATOM 4804 C C . ASN B 1 37 ? -4.875 47.75 3.342 1 90.19 37 ASN B C 1
ATOM 4806 O O . ASN B 1 37 ? -4.363 47.344 2.293 1 90.19 37 ASN B O 1
ATOM 4810 N N . ASN B 1 38 ? -5.328 46.938 4.227 1 87.06 38 ASN B N 1
ATOM 4811 C CA . ASN B 1 38 ? -5.715 45.531 4.039 1 87.06 38 ASN B CA 1
ATOM 4812 C C . ASN B 1 38 ? -4.5 44.625 4.039 1 87.06 38 ASN B C 1
ATOM 4814 O O . ASN B 1 38 ? -4.602 43.438 3.668 1 87.06 38 ASN B O 1
ATOM 4818 N N . LYS B 1 39 ? -3.393 45.156 4.453 1 91.06 39 LYS B N 1
ATOM 4819 C CA . LYS B 1 39 ? -2.189 44.344 4.559 1 91.06 39 LYS B CA 1
ATOM 4820 C C . LYS B 1 39 ? -1.765 44.188 6.016 1 91.06 39 LYS B C 1
ATOM 4822 O O . LYS B 1 39 ? -1.705 45.156 6.766 1 91.06 39 LYS B O 1
ATOM 4827 N N . LEU B 1 40 ? -1.522 42.969 6.371 1 92.69 40 LEU B N 1
ATOM 4828 C CA . LEU B 1 40 ? -1.099 42.688 7.738 1 92.69 40 LEU B CA 1
ATOM 4829 C C . LEU B 1 40 ? 0.295 43.25 8.008 1 92.69 40 LEU B C 1
ATOM 4831 O O . LEU B 1 40 ? 1.219 43.031 7.219 1 92.69 40 LEU B O 1
ATOM 4835 N N . LYS B 1 41 ? 0.397 44.031 9.062 1 94.94 41 LYS B N 1
ATOM 4836 C CA . LYS B 1 41 ? 1.669 44.625 9.453 1 94.94 41 LYS B CA 1
ATOM 4837 C C . LYS B 1 41 ? 1.945 44.406 10.938 1 94.94 41 LYS B C 1
ATOM 4839 O O . LYS B 1 41 ? 1.015 44.344 11.742 1 94.94 41 LYS B O 1
ATOM 4844 N N . GLU B 1 42 ? 3.229 44.312 11.227 1 96.25 42 GLU B N 1
ATOM 4845 C CA . GLU B 1 42 ? 3.654 44.312 12.617 1 96.25 42 GLU B CA 1
ATOM 4846 C C . GLU B 1 42 ? 3.482 45.688 13.234 1 96.25 42 GLU B C 1
ATOM 4848 O O . GLU B 1 42 ? 3.443 46.688 12.523 1 96.25 42 GLU B O 1
ATOM 4853 N N . LEU B 1 43 ? 3.475 45.688 14.547 1 97.25 43 LEU B N 1
ATOM 4854 C CA . LEU B 1 43 ? 3.238 46.938 15.234 1 97.25 43 LEU B CA 1
ATOM 4855 C C . LEU B 1 43 ? 4.441 47.875 15.102 1 97.25 43 LEU B C 1
ATOM 4857 O O . LEU B 1 43 ? 4.328 49.062 15.328 1 97.25 43 LEU B O 1
ATOM 4861 N N . THR B 1 44 ? 5.586 47.344 14.711 1 95.94 44 THR B N 1
ATOM 4862 C CA . THR B 1 44 ? 6.777 48.156 14.523 1 95.94 44 THR B CA 1
ATOM 4863 C C . THR B 1 44 ? 6.734 48.875 13.18 1 95.94 44 THR B C 1
ATOM 4865 O O . THR B 1 44 ? 7.543 49.781 12.922 1 95.94 44 THR B O 1
ATOM 4868 N N . PHE B 1 45 ? 5.832 48.562 12.383 1 95.56 45 PHE B N 1
ATOM 4869 C CA . PHE B 1 45 ? 5.707 49.156 11.062 1 95.56 45 PHE B CA 1
ATOM 4870 C C . PHE B 1 45 ? 5.469 50.656 11.172 1 95.56 45 PHE B C 1
ATOM 4872 O O . PHE B 1 45 ? 4.668 51.094 11.992 1 95.56 45 PHE B O 1
ATOM 4879 N N . LYS B 1 46 ? 6.102 51.375 10.273 1 95.94 46 LYS B N 1
ATOM 4880 C CA . LYS B 1 46 ? 5.973 52.844 10.242 1 95.94 46 LYS B CA 1
ATOM 4881 C C . LYS B 1 46 ? 5.129 53.281 9.055 1 95.94 46 LYS B C 1
ATOM 4883 O O . LYS B 1 46 ? 5.34 52.844 7.926 1 95.94 46 LYS B O 1
ATOM 4888 N N . LEU B 1 47 ? 4.254 54.156 9.336 1 95.75 47 LEU B N 1
ATOM 4889 C CA . LEU B 1 47 ? 3.35 54.656 8.305 1 95.75 47 LEU B CA 1
ATOM 4890 C C . LEU B 1 47 ? 4.059 55.656 7.395 1 95.75 47 LEU B C 1
ATOM 4892 O O . LEU B 1 47 ? 4.777 56.531 7.871 1 95.75 47 LEU B O 1
ATOM 4896 N N . HIS B 1 48 ? 3.854 55.469 6.055 1 93.88 48 HIS B N 1
ATOM 4897 C CA . HIS B 1 48 ? 4.484 56.344 5.09 1 93.88 48 HIS B CA 1
ATOM 4898 C C . HIS B 1 48 ? 3.463 56.906 4.086 1 93.88 48 HIS B C 1
ATOM 4900 O O . HIS B 1 48 ? 3.625 58 3.559 1 93.88 48 HIS B O 1
ATOM 4906 N N . ALA B 1 49 ? 2.408 56.188 3.85 1 93.88 49 ALA B N 1
ATOM 4907 C CA . ALA B 1 49 ? 1.408 56.594 2.865 1 93.88 49 ALA B CA 1
ATOM 4908 C C . ALA B 1 49 ? 0.575 57.781 3.379 1 93.88 49 ALA B C 1
ATOM 4910 O O . ALA B 1 49 ? 0.27 57.844 4.57 1 93.88 49 ALA B O 1
ATOM 4911 N N . PRO B 1 50 ? 0.174 58.562 2.367 1 94.06 50 PRO B N 1
ATOM 4912 C CA . PRO B 1 50 ? -0.619 59.719 2.787 1 94.06 50 PRO B CA 1
ATOM 4913 C C . PRO B 1 50 ? -1.95 59.344 3.422 1 94.06 50 PRO B C 1
ATOM 4915 O O . PRO B 1 50 ? -2.404 60 4.367 1 94.06 50 PRO B O 1
ATOM 4918 N N . ILE B 1 51 ? -2.531 58.344 2.938 1 93.94 51 ILE B N 1
ATOM 4919 C CA . ILE B 1 51 ? -3.807 57.875 3.459 1 93.94 51 ILE B CA 1
ATOM 4920 C C . ILE B 1 51 ? -3.664 56.406 3.918 1 93.94 51 ILE B C 1
ATOM 4922 O O . ILE B 1 51 ? -3.193 55.562 3.164 1 93.94 51 ILE B O 1
ATOM 4926 N N . ASN B 1 52 ? -4.004 56.156 5.207 1 95.31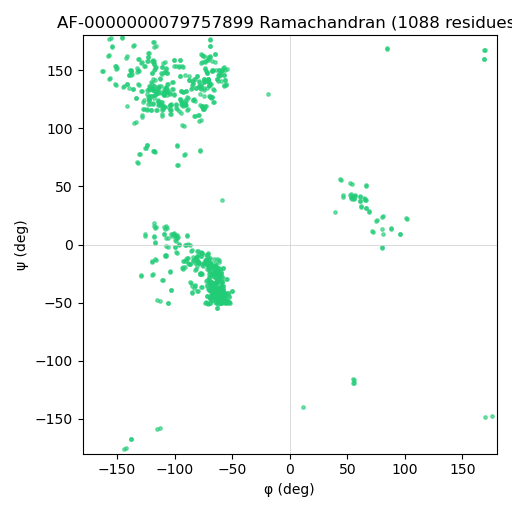 52 ASN B N 1
ATOM 4927 C CA . ASN B 1 52 ? -3.877 54.812 5.797 1 95.31 52 ASN B CA 1
ATOM 4928 C C . ASN B 1 52 ? -5.18 54.375 6.453 1 95.31 52 ASN B C 1
ATOM 4930 O O . ASN B 1 52 ? -5.688 55.031 7.355 1 95.31 52 ASN B O 1
ATOM 4934 N N . GLN B 1 53 ? -5.727 53.375 5.953 1 93.94 53 GLN B N 1
ATOM 4935 C CA . GLN B 1 53 ? -6.812 52.688 6.66 1 93.94 53 GLN B CA 1
ATOM 4936 C C . GLN B 1 53 ? -6.27 51.625 7.594 1 93.94 53 GLN B C 1
ATOM 4938 O O . GLN B 1 53 ? -5.664 50.625 7.141 1 93.94 53 GLN B O 1
ATOM 4943 N N . ILE B 1 54 ? -6.5 51.812 8.938 1 95.69 54 ILE B N 1
ATOM 4944 C CA . ILE B 1 54 ? -5.852 50.906 9.906 1 95.69 54 ILE B CA 1
ATOM 4945 C C . ILE B 1 54 ? -6.91 50.156 10.703 1 95.69 54 ILE B C 1
ATOM 4947 O O . ILE B 1 54 ? -7.934 50.719 11.086 1 95.69 54 ILE B O 1
ATOM 4951 N N . THR B 1 55 ? -6.754 48.906 10.82 1 94.19 55 THR B N 1
ATOM 4952 C CA . THR B 1 55 ? -7.512 48.062 11.727 1 94.19 55 THR B CA 1
ATOM 4953 C C . THR B 1 55 ? -6.574 47.281 12.664 1 94.19 55 THR B C 1
ATOM 4955 O O . THR B 1 55 ? -5.77 46.469 12.211 1 94.19 55 THR B O 1
ATOM 4958 N N . PHE B 1 56 ? -6.656 47.531 13.945 1 95.88 56 PHE B N 1
ATOM 4959 C CA . PHE B 1 56 ? -5.816 46.844 14.906 1 95.88 56 PHE B CA 1
ATOM 4960 C C . PHE B 1 56 ? -6.375 45.438 15.195 1 95.88 56 PHE B C 1
ATOM 4962 O O . PHE B 1 56 ? -7.59 45.25 15.219 1 95.88 56 PHE B O 1
ATOM 4969 N N . LEU B 1 57 ? -5.457 44.5 15.312 1 94.38 57 LEU B N 1
ATOM 4970 C CA . LEU B 1 57 ? -5.824 43.094 15.516 1 94.38 57 LEU B CA 1
ATOM 4971 C C . LEU B 1 57 ? -5.297 42.562 16.859 1 94.38 57 LEU B C 1
ATOM 4973 O O . LEU B 1 57 ? -4.109 42.719 17.156 1 94.38 57 LEU B O 1
ATOM 4977 N N . GLY B 1 58 ? -6.227 42 17.656 1 92.25 58 GLY B N 1
ATOM 4978 C CA . GLY B 1 58 ? -5.863 41.438 18.953 1 92.25 58 GLY B CA 1
ATOM 4979 C C . GLY B 1 58 ? -6.012 39.938 19.031 1 92.25 58 GLY B C 1
ATOM 4980 O O . GLY B 1 58 ? -5.93 39.25 18.016 1 92.25 58 GLY B O 1
ATOM 4981 N N . ALA B 1 59 ? -6.141 39.375 20.234 1 89.56 59 ALA B N 1
ATOM 4982 C CA . ALA B 1 59 ? -6.164 37.938 20.531 1 89.56 59 ALA B CA 1
ATOM 4983 C C . ALA B 1 59 ? -7.348 37.281 19.844 1 89.56 59 ALA B C 1
ATOM 4985 O O . ALA B 1 59 ? -7.363 36.062 19.672 1 89.56 59 ALA B O 1
ATOM 4986 N N . TRP B 1 60 ? -8.289 38 19.375 1 86.62 60 TRP B N 1
ATOM 4987 C CA . TRP B 1 60 ? -9.484 37.469 18.734 1 86.62 60 TRP B CA 1
ATOM 4988 C C . TRP B 1 60 ? -9.211 37.094 17.266 1 86.62 60 TRP B C 1
ATOM 4990 O O . TRP B 1 60 ? -10.008 36.438 16.625 1 86.62 60 TRP B O 1
ATOM 5000 N N . ASN B 1 61 ? -8.18 37.625 16.797 1 88.06 61 ASN B N 1
ATOM 5001 C CA . ASN B 1 61 ? -7.824 37.406 15.391 1 88.06 61 ASN B CA 1
ATOM 5002 C C . ASN B 1 61 ? -6.719 36.375 15.25 1 88.06 61 ASN B C 1
ATOM 5004 O O . ASN B 1 61 ? -5.695 36.438 15.93 1 88.06 61 ASN B O 1
ATOM 5008 N N . ALA B 1 62 ? -6.93 35.469 14.328 1 84.5 62 ALA B N 1
ATOM 5009 C CA . ALA B 1 62 ? -5.996 34.344 14.141 1 84.5 62 ALA B CA 1
ATOM 5010 C C . ALA B 1 62 ? -4.617 34.844 13.734 1 84.5 62 ALA B C 1
ATOM 5012 O O . ALA B 1 62 ? -3.598 34.312 14.195 1 84.5 62 ALA B O 1
ATOM 5013 N N . ALA B 1 63 ? -4.543 35.812 12.875 1 89.25 63 ALA B N 1
ATOM 5014 C CA . ALA B 1 63 ? -3.26 36.344 12.414 1 89.25 63 ALA B CA 1
ATOM 5015 C C . ALA B 1 63 ? -2.488 36.969 13.562 1 89.25 63 ALA B C 1
ATOM 5017 O O . ALA B 1 63 ? -1.268 36.844 13.656 1 89.25 63 ALA B O 1
ATOM 5018 N N . ALA B 1 64 ? -3.201 37.75 14.375 1 92.81 64 ALA B N 1
ATOM 5019 C CA . ALA B 1 64 ? -2.584 38.375 15.531 1 92.81 64 ALA B CA 1
ATOM 5020 C C . ALA B 1 64 ? -2.055 37.344 16.516 1 92.81 64 ALA B C 1
ATOM 5022 O O . ALA B 1 64 ? -0.968 37.5 17.078 1 92.81 64 ALA B O 1
ATOM 5023 N N . VAL B 1 65 ? -2.775 36.312 16.672 1 91.31 65 VAL B N 1
ATOM 5024 C CA . VAL B 1 65 ? -2.365 35.25 17.562 1 91.31 65 VAL B CA 1
ATOM 5025 C C . VAL B 1 65 ? -1.12 34.562 17.016 1 91.31 65 VAL B C 1
ATOM 5027 O O . VAL B 1 65 ? -0.236 34.156 17.781 1 91.31 65 VAL B O 1
ATOM 5030 N N . ASN B 1 66 ? -1.076 34.406 15.773 1 91.94 66 ASN B N 1
ATOM 5031 C CA . ASN B 1 66 ? 0.104 33.812 15.156 1 91.94 66 ASN B CA 1
ATOM 5032 C C . ASN B 1 66 ? 1.359 34.625 15.445 1 91.94 66 ASN B C 1
ATOM 5034 O O . ASN B 1 66 ? 2.43 34.062 15.688 1 91.94 66 ASN B O 1
ATOM 5038 N N . ILE B 1 67 ? 1.233 35.906 15.367 1 95.19 67 ILE B N 1
ATOM 5039 C CA . ILE B 1 67 ? 2.352 36.812 15.664 1 95.19 67 ILE B CA 1
ATOM 5040 C C . ILE B 1 67 ? 2.742 36.656 17.141 1 95.19 67 ILE B C 1
ATOM 5042 O O . ILE B 1 67 ? 3.928 36.594 17.469 1 95.19 67 ILE B O 1
ATOM 5046 N N . TYR B 1 68 ? 1.741 36.625 17.969 1 95.56 68 TYR B N 1
ATOM 5047 C CA . TYR B 1 68 ? 1.985 36.469 19.406 1 95.56 68 TYR B CA 1
ATOM 5048 C C . TYR B 1 68 ? 2.701 35.125 19.672 1 95.56 68 TYR B C 1
ATOM 5050 O O . TYR B 1 68 ? 3.703 35.094 20.391 1 95.56 68 TYR B O 1
ATOM 5058 N N . GLU B 1 69 ? 2.184 34.094 19.141 1 95.19 69 GLU B N 1
ATOM 5059 C CA . GLU B 1 69 ? 2.75 32.781 19.312 1 95.19 69 GLU B CA 1
ATOM 5060 C C . GLU B 1 69 ? 4.188 32.719 18.797 1 95.19 69 GLU B C 1
ATOM 5062 O O . GLU B 1 69 ? 5.055 32.125 19.453 1 95.19 69 GLU B O 1
ATOM 5067 N N . ALA B 1 70 ? 4.43 33.219 17.641 1 95.88 70 ALA B N 1
ATOM 5068 C CA . ALA B 1 70 ? 5.785 33.281 17.094 1 95.88 70 ALA B CA 1
ATOM 5069 C C . ALA B 1 70 ? 6.727 34.031 18.047 1 95.88 70 ALA B C 1
ATOM 5071 O O . ALA B 1 70 ? 7.883 33.625 18.219 1 95.88 70 ALA B O 1
ATOM 5072 N N . SER B 1 71 ? 6.246 35.094 18.609 1 97.88 71 SER B N 1
ATOM 5073 C CA . SER B 1 71 ? 7.035 35.875 19.562 1 97.88 71 SER B CA 1
ATOM 5074 C C . SER B 1 71 ? 7.344 35.062 20.812 1 97.88 71 SER B C 1
ATOM 5076 O O . SER B 1 71 ? 8.414 35.219 21.406 1 97.88 71 SER B O 1
ATOM 5078 N N . LEU B 1 72 ? 6.402 34.281 21.188 1 97.25 72 LEU B N 1
ATOM 5079 C CA . LEU B 1 72 ? 6.633 33.406 22.328 1 97.25 72 LEU B CA 1
ATOM 5080 C C . LEU B 1 72 ? 7.723 32.375 22.031 1 97.25 72 LEU B C 1
ATOM 5082 O O . LEU B 1 72 ? 8.57 32.094 22.875 1 97.25 72 LEU B O 1
ATOM 5086 N N . ARG B 1 73 ? 7.66 31.797 20.906 1 96.75 73 ARG B N 1
ATOM 5087 C CA . ARG B 1 73 ? 8.711 30.859 20.5 1 96.75 73 ARG B CA 1
ATOM 5088 C C . ARG B 1 73 ? 10.07 31.547 20.5 1 96.75 73 ARG B C 1
ATOM 5090 O O . ARG B 1 73 ? 11.07 30.969 20.922 1 96.75 73 ARG B O 1
ATOM 5097 N N . TYR B 1 74 ? 10.086 32.75 19.969 1 97 74 TYR B N 1
ATOM 5098 C CA . TYR B 1 74 ? 11.305 33.562 19.969 1 97 74 TYR B CA 1
ATOM 5099 C C . TYR B 1 74 ? 11.828 33.75 21.391 1 97 74 TYR B C 1
ATOM 5101 O O . TYR B 1 74 ? 13.023 33.594 21.641 1 97 74 TYR B O 1
ATOM 5109 N N . LEU B 1 75 ? 10.945 34.031 22.312 1 97.62 75 LEU B N 1
ATOM 5110 C CA . LEU B 1 75 ? 11.305 34.25 23.703 1 97.62 75 LEU B CA 1
ATOM 5111 C C . LEU B 1 75 ? 11.875 32.969 24.328 1 97.62 75 LEU B C 1
ATOM 5113 O O . LEU B 1 75 ? 12.883 33.031 25.031 1 97.62 75 LEU B O 1
ATOM 5117 N N . VAL B 1 76 ? 11.203 31.859 24.062 1 96.88 76 VAL B N 1
ATOM 5118 C CA . VAL B 1 76 ? 11.648 30.562 24.578 1 96.88 76 VAL B CA 1
ATOM 5119 C C . VAL B 1 76 ? 13.047 30.25 24.047 1 96.88 76 VAL B C 1
ATOM 5121 O O . VAL B 1 76 ? 13.922 29.828 24.797 1 96.88 76 VAL B O 1
ATOM 5124 N N . ALA B 1 77 ? 13.203 30.422 22.781 1 94.69 77 ALA B N 1
ATOM 5125 C CA . ALA B 1 77 ? 14.5 30.156 22.172 1 94.69 77 ALA B CA 1
ATOM 5126 C C . ALA B 1 77 ? 15.578 31.062 22.75 1 94.69 77 ALA B C 1
ATOM 5128 O O . ALA B 1 77 ? 16.672 30.594 23.078 1 94.69 77 ALA B O 1
ATOM 5129 N N . MET B 1 78 ? 15.273 32.312 22.906 1 94.75 78 MET B N 1
ATOM 5130 C CA . MET B 1 78 ? 16.219 33.281 23.453 1 94.75 78 MET B CA 1
ATOM 5131 C C . MET B 1 78 ? 16.594 32.906 24.891 1 94.75 78 MET B C 1
ATOM 5133 O O . MET B 1 78 ? 17.781 32.906 25.234 1 94.75 78 MET B O 1
ATOM 5137 N N . ALA B 1 79 ? 15.641 32.594 25.672 1 96 79 ALA B N 1
ATOM 5138 C CA . ALA B 1 79 ? 15.891 32.188 27.062 1 96 79 ALA B CA 1
ATOM 5139 C C . ALA B 1 79 ? 16.766 30.938 27.125 1 96 79 ALA B C 1
ATOM 5141 O O . ALA B 1 79 ? 17.703 30.875 27.922 1 96 79 ALA B O 1
ATOM 5142 N N . SER B 1 80 ? 16.422 29.969 26.344 1 93.44 80 SER B N 1
ATOM 5143 C CA . SER B 1 80 ? 17.156 28.703 26.328 1 93.44 80 SER B CA 1
ATOM 5144 C C . SER B 1 80 ? 18.594 28.906 25.875 1 93.44 80 SER B C 1
ATOM 5146 O O . SER B 1 80 ? 19.516 28.328 26.453 1 93.44 80 SER B O 1
ATOM 5148 N N . TYR B 1 81 ? 18.734 29.688 24.859 1 89.38 81 TYR B N 1
ATOM 5149 C CA . TYR B 1 81 ? 20.062 29.953 24.328 1 89.38 81 TYR B CA 1
ATOM 5150 C C . TYR B 1 81 ? 20.922 30.688 25.359 1 89.38 81 TYR B C 1
ATOM 5152 O O . TYR B 1 81 ? 22.125 30.469 25.438 1 89.38 81 TYR B O 1
ATOM 5160 N N . LYS B 1 82 ? 20.328 31.562 26.016 1 91.25 82 LYS B N 1
ATOM 5161 C CA . LYS B 1 82 ? 21.047 32.312 27.062 1 91.25 82 LYS B CA 1
ATOM 5162 C C . LYS B 1 82 ? 21.516 31.375 28.172 1 91.25 82 LYS B C 1
ATOM 5164 O O . LYS B 1 82 ? 22.609 31.547 28.719 1 91.25 82 LYS B O 1
ATOM 5169 N N . LEU B 1 83 ? 20.75 30.453 28.5 1 93.5 83 LEU B N 1
ATOM 5170 C CA . LEU B 1 83 ? 21 29.578 29.641 1 93.5 83 LEU B CA 1
ATOM 5171 C C . LEU B 1 83 ? 21.922 28.422 29.25 1 93.5 83 LEU B C 1
ATOM 5173 O O . LEU B 1 83 ? 22.734 27.984 30.062 1 93.5 83 LEU B O 1
ATOM 5177 N N . PHE B 1 84 ? 21.641 27.906 28.078 1 88.5 84 PHE B N 1
ATOM 5178 C CA . PHE B 1 84 ? 22.344 26.688 27.672 1 88.5 84 PHE B CA 1
ATOM 5179 C C . PHE B 1 84 ? 23.062 26.891 26.344 1 88.5 84 PHE B C 1
ATOM 5181 O O . PHE B 1 84 ? 22.531 27.516 25.422 1 88.5 84 PHE B O 1
ATOM 5188 N N . GLU B 1 85 ? 24.359 26.531 26.328 1 77.75 85 GLU B N 1
ATOM 5189 C CA . GLU B 1 85 ? 25.141 26.672 25.094 1 77.75 85 GLU B CA 1
ATOM 5190 C C . GLU B 1 85 ? 24.781 25.594 24.078 1 77.75 85 GLU B C 1
ATOM 5192 O O . GLU B 1 85 ? 24.75 24.406 24.406 1 77.75 85 GLU B O 1
ATOM 5197 N N . ASN B 1 86 ? 24.469 26 22.875 1 72.56 86 ASN B N 1
ATOM 5198 C CA . ASN B 1 86 ? 24.328 25.125 21.703 1 72.56 86 ASN B CA 1
ATOM 5199 C C . ASN B 1 86 ? 23.141 24.172 21.859 1 72.56 86 ASN B C 1
ATOM 5201 O O . ASN B 1 86 ? 23.266 22.984 21.578 1 72.56 86 ASN B O 1
ATOM 5205 N N . ILE B 1 87 ? 22.078 24.672 22.422 1 79.69 87 ILE B N 1
ATOM 5206 C CA . ILE B 1 87 ? 20.906 23.812 22.578 1 79.69 87 ILE B CA 1
ATOM 5207 C C . ILE B 1 87 ? 19.984 23.984 21.375 1 79.69 87 ILE B C 1
ATOM 5209 O O . ILE B 1 87 ? 19.688 25.109 20.969 1 79.69 87 ILE B O 1
ATOM 5213 N N . SER B 1 88 ? 19.766 22.938 20.672 1 82.75 88 SER B N 1
ATOM 5214 C CA . SER B 1 88 ? 18.859 22.953 19.531 1 82.75 88 SER B CA 1
ATOM 5215 C C . SER B 1 88 ? 17.438 22.562 19.953 1 82.75 88 SER B C 1
ATOM 5217 O O . SER B 1 88 ? 17.156 21.391 20.203 1 82.75 88 SER B O 1
ATOM 5219 N N . LEU B 1 89 ? 16.531 23.562 20.094 1 89.69 89 LEU B N 1
ATOM 5220 C CA . LEU B 1 89 ? 15.133 23.328 20.422 1 89.69 89 LEU B CA 1
ATOM 5221 C C . LEU B 1 89 ? 14.305 23.094 19.172 1 89.69 89 LEU B C 1
ATOM 5223 O O . LEU B 1 89 ? 14.602 23.656 18.109 1 89.69 89 LEU B O 1
ATOM 5227 N N . HIS B 1 90 ? 13.367 22.266 19.281 1 91 90 HIS B N 1
ATOM 5228 C CA . HIS B 1 90 ? 12.422 22.016 18.188 1 91 90 HIS B CA 1
ATOM 5229 C C . HIS B 1 90 ? 10.984 22.266 18.641 1 91 90 HIS B C 1
ATOM 5231 O O . HIS B 1 90 ? 10.539 21.734 19.641 1 91 90 HIS B O 1
ATOM 5237 N N . PHE B 1 91 ? 10.305 23.203 17.938 1 93.31 91 PHE B N 1
ATOM 5238 C CA . PHE B 1 91 ? 8.914 23.516 18.234 1 93.31 91 PHE B CA 1
ATOM 5239 C C . PHE B 1 91 ? 7.977 22.719 17.344 1 93.31 91 PHE B C 1
ATOM 5241 O O . PHE B 1 91 ? 8.156 22.688 16.125 1 93.31 91 PHE B O 1
ATOM 5248 N N . THR B 1 92 ? 6.977 22.109 17.938 1 91.19 92 THR B N 1
ATOM 5249 C CA . THR B 1 92 ? 5.938 21.406 17.188 1 91.19 92 THR B CA 1
ATOM 5250 C C . THR B 1 92 ? 4.566 21.656 17.812 1 91.19 92 THR B C 1
ATOM 5252 O O . THR B 1 92 ? 4.449 21.828 19.016 1 91.19 92 THR B O 1
ATOM 5255 N N . TYR B 1 93 ? 3.619 21.703 16.938 1 88.25 93 TYR B N 1
ATOM 5256 C CA . TYR B 1 93 ? 2.27 21.828 17.469 1 88.25 93 TYR B CA 1
ATOM 5257 C C . TYR B 1 93 ? 1.861 20.578 18.234 1 88.25 93 TYR B C 1
ATOM 5259 O O . TYR B 1 93 ? 2.295 19.469 17.891 1 88.25 93 TYR B O 1
ATOM 5267 N N . TYR B 1 94 ? 1.041 20.781 19.172 1 85.94 94 TYR B N 1
ATOM 5268 C CA . TYR B 1 94 ? 0.649 19.703 20.078 1 85.94 94 TYR B CA 1
ATOM 5269 C C . TYR B 1 94 ? -0.85 19.75 20.344 1 85.94 94 TYR B C 1
ATOM 5271 O O . TYR B 1 94 ? -1.609 20.359 19.594 1 85.94 94 TYR B O 1
ATOM 5279 N N . SER B 1 95 ? -1.297 19 21.344 1 78.69 95 SER B N 1
ATOM 5280 C CA . SER B 1 95 ? -2.713 18.922 21.703 1 78.69 95 SER B CA 1
ATOM 5281 C C . SER B 1 95 ? -3.186 20.188 22.391 1 78.69 95 SER B C 1
ATOM 5283 O O . SER B 1 95 ? -2.373 20.953 22.922 1 78.69 95 SER B O 1
ATOM 5285 N N . SER B 1 96 ? -4.438 20.484 22.234 1 71.94 96 SER B N 1
ATOM 5286 C CA . SER B 1 96 ? -5.082 21.594 22.938 1 71.94 96 SER B CA 1
ATOM 5287 C C . SER B 1 96 ? -4.508 22.938 22.5 1 71.94 96 SER B C 1
ATOM 5289 O O . SER B 1 96 ? -4.25 23.812 23.328 1 71.94 96 SER B O 1
ATOM 5291 N N . SER B 1 97 ? -4.219 23.062 21.172 1 78.06 97 SER B N 1
ATOM 5292 C CA . SER B 1 97 ? -3.727 24.312 20.609 1 78.06 97 SER B CA 1
ATOM 5293 C C . SER B 1 97 ? -2.471 24.781 21.344 1 78.06 97 SER B C 1
ATOM 5295 O O . SER B 1 97 ? -2.379 25.953 21.734 1 78.06 97 SER B O 1
ATOM 5297 N N . SER B 1 98 ? -1.659 23.875 21.609 1 89.31 98 SER B N 1
ATOM 5298 C CA . SER B 1 98 ? -0.408 24.172 22.297 1 89.31 98 SER B CA 1
ATOM 5299 C C . SER B 1 98 ? 0.797 23.828 21.438 1 89.31 98 SER B C 1
ATOM 5301 O O . SER B 1 98 ? 0.644 23.312 20.328 1 89.31 98 SER B O 1
ATOM 5303 N N . ILE B 1 99 ? 1.959 24.281 21.953 1 92.62 99 ILE B N 1
ATOM 5304 C CA . ILE B 1 99 ? 3.229 23.984 21.281 1 92.62 99 ILE B CA 1
ATOM 5305 C C . ILE B 1 99 ? 4.098 23.125 22.188 1 92.62 99 ILE B C 1
ATOM 5307 O O . ILE B 1 99 ? 4.191 23.359 23.391 1 92.62 99 ILE B O 1
ATOM 5311 N N . LEU B 1 100 ? 4.555 22.078 21.625 1 92 100 LEU B N 1
ATOM 5312 C CA . LEU B 1 100 ? 5.531 21.25 22.328 1 92 100 LEU B CA 1
ATOM 5313 C C . LEU B 1 100 ? 6.953 21.703 22 1 92 100 LEU B C 1
ATOM 5315 O O . LEU B 1 100 ? 7.316 21.844 20.844 1 92 100 LEU B O 1
ATOM 5319 N N . VAL B 1 101 ? 7.684 22 23 1 94.38 101 VAL B N 1
ATOM 5320 C CA . VAL B 1 101 ? 9.109 22.312 22.891 1 94.38 101 VAL B CA 1
ATOM 5321 C C . VAL B 1 101 ? 9.938 21.078 23.234 1 94.38 101 VAL B C 1
ATOM 5323 O O . VAL B 1 101 ? 9.883 20.594 24.359 1 94.38 101 VAL B O 1
ATOM 5326 N N . SER B 1 102 ? 10.656 20.641 22.266 1 90.94 102 SER B N 1
ATOM 5327 C CA . SER B 1 102 ? 11.445 19.438 22.469 1 90.94 102 SER B CA 1
ATOM 5328 C C . SER B 1 102 ? 12.938 19.719 22.328 1 90.94 102 SER B C 1
ATOM 5330 O O . SER B 1 102 ? 13.328 20.656 21.641 1 90.94 102 SER B O 1
ATOM 5332 N N . PHE B 1 103 ? 13.703 18.859 22.969 1 88.5 103 PHE B N 1
ATOM 5333 C CA . PHE B 1 103 ? 15.164 18.969 22.953 1 88.5 103 PHE B CA 1
ATOM 5334 C C . PHE B 1 103 ? 15.781 17.719 22.312 1 88.5 103 PHE B C 1
ATOM 5336 O O . PHE B 1 103 ? 15.125 16.688 22.188 1 88.5 103 PHE B O 1
ATOM 5343 N N . PRO B 1 104 ? 17.016 17.906 21.812 1 80.88 104 PRO B N 1
ATOM 5344 C CA . PRO B 1 104 ? 17.688 16.75 21.219 1 80.88 104 PRO B CA 1
ATOM 5345 C C . PRO B 1 104 ? 17.766 15.555 22.156 1 80.88 104 PRO B C 1
ATOM 5347 O O . PRO B 1 104 ? 17.859 15.734 23.375 1 80.88 104 PRO B O 1
ATOM 5350 N N . LYS B 1 105 ? 17.781 14.367 21.594 1 73.62 105 LYS B N 1
ATOM 5351 C CA . LYS B 1 105 ? 17.766 13.117 22.344 1 73.62 105 LYS B CA 1
ATOM 5352 C C . LYS B 1 105 ? 19 13.008 23.25 1 73.62 105 LYS B C 1
ATOM 5354 O O . LYS B 1 105 ? 18.953 12.359 24.297 1 73.62 105 LYS B O 1
ATOM 5359 N N . GLU B 1 106 ? 19.984 13.68 22.812 1 78.88 106 GLU B N 1
ATOM 5360 C CA . GLU B 1 106 ? 21.25 13.586 23.531 1 78.88 106 GLU B CA 1
ATOM 5361 C C . GLU B 1 106 ? 21.188 14.344 24.859 1 78.88 106 GLU B C 1
ATOM 5363 O O . GLU B 1 106 ? 22.016 14.117 25.75 1 78.88 106 GLU B O 1
ATOM 5368 N N . ILE B 1 107 ? 20.188 15.125 24.969 1 82 107 ILE B N 1
ATOM 5369 C CA . ILE B 1 107 ? 20.062 15.938 26.172 1 82 107 ILE B CA 1
ATOM 5370 C C . ILE B 1 107 ? 18.906 15.43 27.031 1 82 107 ILE B C 1
ATOM 5372 O O . ILE B 1 107 ? 17.781 15.305 26.562 1 82 107 ILE B O 1
ATOM 5376 N N . THR B 1 108 ? 19.219 15.023 28.219 1 86.06 108 THR B N 1
ATOM 5377 C CA . THR B 1 108 ? 18.156 14.703 29.172 1 86.06 108 THR B CA 1
ATOM 5378 C C . THR B 1 108 ? 17.578 15.984 29.781 1 86.06 108 THR B C 1
ATOM 5380 O O . THR B 1 108 ? 18.234 16.641 30.578 1 86.06 108 THR B O 1
ATOM 5383 N N . PHE B 1 109 ? 16.406 16.375 29.406 1 89.56 109 PHE B N 1
ATOM 5384 C CA . PHE B 1 109 ? 15.758 17.578 29.891 1 89.56 109 PHE B CA 1
ATOM 5385 C C . PHE B 1 109 ? 15.148 17.359 31.266 1 89.56 109 PHE B C 1
ATOM 5387 O O . PHE B 1 109 ? 14.164 16.625 31.406 1 89.56 109 PHE B O 1
ATOM 5394 N N . LEU B 1 110 ? 15.688 17.984 32.25 1 91.25 110 LEU B N 1
ATOM 5395 C CA . LEU B 1 110 ? 15.289 17.797 33.625 1 91.25 110 LEU B CA 1
ATOM 5396 C C . LEU B 1 110 ? 14.367 18.922 34.094 1 91.25 110 LEU B C 1
ATOM 5398 O O . LEU B 1 110 ? 14.383 20.016 33.531 1 91.25 110 LEU B O 1
ATOM 5402 N N . PRO B 1 111 ? 13.594 18.703 35.125 1 94.12 111 PRO B N 1
ATOM 5403 C CA . PRO B 1 111 ? 12.695 19.719 35.656 1 94.12 111 PRO B CA 1
ATOM 5404 C C . PRO B 1 111 ? 13.422 20.984 36.094 1 94.12 111 PRO B C 1
ATOM 5406 O O . PRO B 1 111 ? 12.875 22.078 36 1 94.12 111 PRO B O 1
ATOM 5409 N N . GLU B 1 112 ? 14.594 20.781 36.531 1 94.62 112 GLU B N 1
ATOM 5410 C CA . GLU B 1 112 ? 15.383 21.953 36.938 1 94.62 112 GLU B CA 1
ATOM 5411 C C . GLU B 1 112 ? 15.672 22.859 35.75 1 94.62 112 GLU B C 1
ATOM 5413 O O . GLU B 1 112 ? 15.648 24.094 35.875 1 94.62 112 GLU B O 1
ATOM 5418 N N . MET B 1 113 ? 16 22.266 34.688 1 93.31 113 MET B N 1
ATOM 5419 C CA . MET B 1 113 ? 16.234 23.031 33.469 1 93.31 113 MET B CA 1
ATOM 5420 C C . MET B 1 113 ? 14.969 23.781 33.031 1 93.31 113 MET B C 1
ATOM 5422 O O . MET B 1 113 ? 15.039 24.938 32.625 1 93.31 113 MET B O 1
ATOM 5426 N N . PHE B 1 114 ? 13.883 23.125 33.219 1 95.81 114 PHE B N 1
ATOM 5427 C CA . PHE B 1 114 ? 12.586 23.703 32.906 1 95.81 114 PHE B CA 1
ATOM 5428 C C . PHE B 1 114 ? 12.328 24.938 33.75 1 95.81 114 PHE B C 1
ATOM 5430 O O . PHE B 1 114 ? 11.898 25.969 33.25 1 95.81 114 PHE B O 1
ATOM 5437 N N . GLN B 1 115 ? 12.625 24.812 34.969 1 96.62 115 GLN B N 1
ATOM 5438 C CA . GLN B 1 115 ? 12.406 25.922 35.906 1 96.62 115 GLN B CA 1
ATOM 5439 C C . GLN B 1 115 ? 13.32 27.094 35.562 1 96.62 115 GLN B C 1
ATOM 5441 O O . GLN B 1 115 ? 12.906 28.25 35.688 1 96.62 115 GLN B O 1
ATOM 5446 N N . LYS B 1 116 ? 14.461 26.797 35.188 1 96.81 116 LYS B N 1
ATOM 5447 C CA . LYS B 1 116 ? 15.406 27.844 34.812 1 96.81 116 LYS B CA 1
ATOM 5448 C C . LYS B 1 116 ? 14.906 28.609 33.594 1 96.81 116 LYS B C 1
ATOM 5450 O O . LYS B 1 116 ? 15.008 29.844 33.531 1 96.81 116 LYS B O 1
ATOM 5455 N N . ILE B 1 117 ? 14.453 27.891 32.625 1 96.38 117 ILE B N 1
ATOM 5456 C CA . ILE B 1 117 ? 13.938 28.516 31.422 1 96.38 117 ILE B CA 1
ATOM 5457 C C . ILE B 1 117 ? 12.734 29.391 31.766 1 96.38 117 ILE B C 1
ATOM 5459 O O . ILE B 1 117 ? 12.617 30.531 31.297 1 96.38 117 ILE B O 1
ATOM 5463 N N . LYS B 1 118 ? 11.859 28.844 32.594 1 97 118 LYS B N 1
ATOM 5464 C CA . LYS B 1 118 ? 10.672 29.578 33.031 1 97 118 LYS B CA 1
ATOM 5465 C C . LYS B 1 118 ? 11.047 30.875 33.719 1 97 118 LYS B C 1
ATOM 5467 O O . LYS B 1 118 ? 10.477 31.938 33.438 1 97 118 LYS B O 1
ATOM 5472 N N . GLU B 1 119 ? 11.992 30.828 34.562 1 97.5 119 GLU B N 1
ATOM 5473 C CA . GLU B 1 119 ? 12.453 32 35.281 1 97.5 119 GLU B CA 1
ATOM 5474 C C . GLU B 1 119 ? 13.125 33 34.344 1 97.5 119 GLU B C 1
ATOM 5476 O O . GLU B 1 119 ? 12.914 34.219 34.469 1 97.5 119 GLU B O 1
ATOM 5481 N N . GLU B 1 120 ? 13.945 32.469 33.531 1 97.38 120 GLU B N 1
ATOM 5482 C CA . GLU B 1 120 ? 14.617 33.344 32.562 1 97.38 120 GLU B CA 1
ATOM 5483 C C . GLU B 1 120 ? 13.609 34.031 31.656 1 97.38 120 GLU B C 1
ATOM 5485 O O . GLU B 1 120 ? 13.781 35.219 31.328 1 97.38 120 GLU B O 1
ATOM 5490 N N . MET B 1 121 ? 12.586 33.375 31.188 1 97.56 121 MET B N 1
ATOM 5491 C CA . MET B 1 121 ? 11.531 34 30.391 1 97.56 121 MET B CA 1
ATOM 5492 C C . MET B 1 121 ? 10.875 35.156 31.141 1 97.56 121 MET B C 1
ATOM 5494 O O . MET B 1 121 ? 10.672 36.219 30.578 1 97.56 121 MET B O 1
ATOM 5498 N N . HIS B 1 122 ? 10.609 34.875 32.375 1 97.25 122 HIS B N 1
ATOM 5499 C CA . HIS B 1 122 ? 9.992 35.906 33.219 1 97.25 122 HIS B CA 1
ATOM 5500 C C . HIS B 1 122 ? 10.906 37.125 33.344 1 97.25 122 HIS B C 1
ATOM 5502 O O . HIS B 1 122 ? 10.43 38.281 33.281 1 97.25 122 HIS B O 1
ATOM 5508 N N . LEU B 1 123 ? 12.109 36.844 33.5 1 97.44 123 LEU B N 1
ATOM 5509 C CA . LEU B 1 123 ? 13.086 37.938 33.625 1 97.44 123 LEU B CA 1
ATOM 5510 C C . LEU B 1 123 ? 13.156 38.75 32.344 1 97.44 123 LEU B C 1
ATOM 5512 O O . LEU B 1 123 ? 13.148 39.969 32.375 1 97.44 123 LEU B O 1
ATOM 5516 N N . LEU B 1 124 ? 13.203 38.094 31.25 1 97.44 124 LEU B N 1
ATOM 5517 C CA . LEU B 1 124 ? 13.297 38.781 29.953 1 97.44 124 LEU B CA 1
ATOM 5518 C C . LEU B 1 124 ? 12.047 39.594 29.688 1 97.44 124 LEU B C 1
ATOM 5520 O O . LEU B 1 124 ? 12.133 40.688 29.109 1 97.44 124 LEU B O 1
ATOM 5524 N N . VAL B 1 125 ? 10.906 39.125 30.047 1 97.69 125 VAL B N 1
ATOM 5525 C CA . VAL B 1 125 ? 9.648 39.844 29.859 1 97.69 125 VAL B CA 1
ATOM 5526 C C . VAL B 1 125 ? 9.625 41.094 30.75 1 97.69 125 VAL B C 1
ATOM 5528 O O . VAL B 1 125 ? 9.203 42.156 30.328 1 97.69 125 VAL B O 1
ATOM 5531 N N . SER B 1 126 ? 10.094 40.938 31.969 1 97.19 126 SER B N 1
ATOM 5532 C CA . SER B 1 126 ? 10.094 42.062 32.938 1 97.19 126 SER B CA 1
ATOM 5533 C C . SER B 1 126 ? 11.031 43.156 32.469 1 97.19 126 SER B C 1
ATOM 5535 O O . SER B 1 126 ? 10.828 44.344 32.812 1 97.19 126 SER B O 1
ATOM 5537 N N . GLN B 1 127 ? 12 42.844 31.656 1 97.31 127 GLN B N 1
ATOM 5538 C CA . GLN B 1 127 ? 12.992 43.812 31.188 1 97.31 127 GLN B CA 1
ATOM 5539 C C . GLN B 1 127 ? 12.461 44.625 30 1 97.31 127 GLN B C 1
ATOM 5541 O O . GLN B 1 127 ? 13.055 45.656 29.625 1 97.31 127 GLN B O 1
ATOM 5546 N N . LYS B 1 128 ? 11.383 44.219 29.438 1 97 128 LYS B N 1
ATOM 5547 C CA . LYS B 1 128 ? 10.734 44.969 28.359 1 97 128 LYS B CA 1
ATOM 5548 C C . LYS B 1 128 ? 11.711 45.25 27.219 1 97 128 LYS B C 1
ATOM 5550 O O . LYS B 1 128 ? 11.859 46.406 26.797 1 97 128 LYS B O 1
ATOM 5555 N N . LEU B 1 129 ? 12.344 44.219 26.75 1 97.75 129 LEU B N 1
ATOM 5556 C CA . LEU B 1 129 ? 13.391 44.312 25.75 1 97.75 129 LEU B CA 1
ATOM 5557 C C . LEU B 1 129 ? 12.797 44.531 24.359 1 97.75 129 LEU B C 1
ATOM 5559 O O . LEU B 1 129 ? 11.836 43.844 23.984 1 97.75 129 LEU B O 1
ATOM 5563 N N . ASP B 1 130 ? 13.367 45.406 23.594 1 97.44 130 ASP B N 1
ATOM 5564 C CA . ASP B 1 130 ? 12.906 45.656 22.25 1 97.44 130 ASP B CA 1
ATOM 5565 C C . ASP B 1 130 ? 13.312 44.531 21.297 1 97.44 130 ASP B C 1
ATOM 5567 O O . ASP B 1 130 ? 14.414 44 21.391 1 97.44 130 ASP B O 1
ATOM 5571 N N . ILE B 1 131 ? 12.422 44.188 20.406 1 97.5 131 ILE B N 1
ATOM 5572 C CA . ILE B 1 131 ? 12.695 43.25 19.312 1 97.5 131 ILE B CA 1
ATOM 5573 C C . ILE B 1 131 ? 12.695 44 17.984 1 97.5 131 ILE B C 1
ATOM 5575 O O . ILE B 1 131 ? 11.68 44.594 17.609 1 97.5 131 ILE B O 1
ATOM 5579 N N . THR B 1 132 ? 13.773 44.031 17.312 1 95.31 132 THR B N 1
ATOM 5580 C CA . THR B 1 132 ? 13.906 44.812 16.094 1 95.31 132 THR B CA 1
ATOM 5581 C C . THR B 1 132 ? 14.102 43.938 14.875 1 95.31 132 THR B C 1
ATOM 5583 O O . THR B 1 132 ? 14.812 42.938 14.938 1 95.31 132 THR B O 1
ATOM 5586 N N . LYS B 1 133 ? 13.367 44.312 13.867 1 94.44 133 LYS B N 1
ATOM 5587 C CA . LYS B 1 133 ? 13.453 43.625 12.586 1 94.44 133 LYS B CA 1
ATOM 5588 C C . LYS B 1 133 ? 14.523 44.25 11.695 1 94.44 133 LYS B C 1
ATOM 5590 O O . LYS B 1 133 ? 14.531 45.469 11.484 1 94.44 133 LYS B O 1
ATOM 5595 N N . LYS B 1 134 ? 15.453 43.438 11.195 1 92.62 134 LYS B N 1
ATOM 5596 C CA . LYS B 1 134 ? 16.5 43.938 10.305 1 92.62 134 LYS B CA 1
ATOM 5597 C C . LYS B 1 134 ? 16.609 43.062 9.062 1 92.62 134 LYS B C 1
ATOM 5599 O O . LYS B 1 134 ? 16.5 41.844 9.133 1 92.62 134 LYS B O 1
ATOM 5604 N N . LYS B 1 135 ? 16.75 43.719 7.969 1 91.62 135 LYS B N 1
ATOM 5605 C CA . LYS B 1 135 ? 17.016 43.062 6.703 1 91.62 135 LYS B CA 1
ATOM 5606 C C . LYS B 1 135 ? 18.516 42.938 6.445 1 91.62 135 LYS B C 1
ATOM 5608 O O . LYS B 1 135 ? 19.219 43.969 6.398 1 91.62 135 LYS B O 1
ATOM 5613 N N . LEU B 1 136 ? 18.984 41.75 6.312 1 92.06 136 LEU B N 1
ATOM 5614 C CA . LEU B 1 136 ? 20.406 41.5 6.078 1 92.06 136 LEU B CA 1
ATOM 5615 C C . LEU B 1 136 ? 20.625 40.781 4.754 1 92.06 136 LEU B C 1
ATOM 5617 O O . LEU B 1 136 ? 19.781 40 4.316 1 92.06 136 LEU B O 1
ATOM 5621 N N . PRO B 1 137 ? 21.766 41.094 4.141 1 91.44 137 PRO B N 1
ATOM 5622 C CA . PRO B 1 137 ? 22.109 40.25 3 1 91.44 137 PRO B CA 1
ATOM 5623 C C . PRO B 1 137 ? 22.203 38.781 3.369 1 91.44 137 PRO B C 1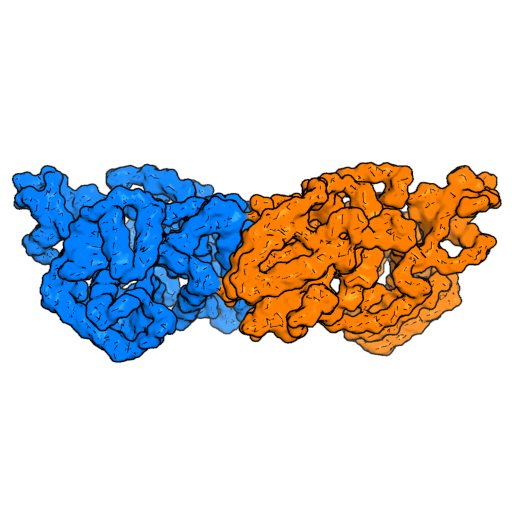
ATOM 5625 O O . PRO B 1 137 ? 22.641 38.438 4.469 1 91.44 137 PRO B O 1
ATOM 5628 N N . LEU B 1 138 ? 21.828 38 2.467 1 89.88 138 LEU B N 1
ATOM 5629 C CA . LEU B 1 138 ? 21.781 36.594 2.713 1 89.88 138 LEU B CA 1
ATOM 5630 C C . LEU B 1 138 ? 23.109 36.062 3.223 1 89.88 138 LEU B C 1
ATOM 5632 O O . LEU B 1 138 ? 23.156 35.25 4.148 1 89.88 138 LEU B O 1
ATOM 5636 N N . GLU B 1 139 ? 24.188 36.5 2.68 1 90.25 139 GLU B N 1
ATOM 5637 C CA . GLU B 1 139 ? 25.516 36.062 3.062 1 90.25 139 GLU B CA 1
ATOM 5638 C C . GLU B 1 139 ? 25.797 36.344 4.535 1 90.25 139 GLU B C 1
ATOM 5640 O O . GLU B 1 139 ? 26.359 35.5 5.242 1 90.25 139 GLU B O 1
ATOM 5645 N N . LYS B 1 140 ? 25.391 37.438 4.918 1 90.94 140 LYS B N 1
ATOM 5646 C CA . LYS B 1 140 ? 25.594 37.812 6.312 1 90.94 140 LYS B CA 1
ATOM 5647 C C . LYS B 1 140 ? 24.719 36.969 7.242 1 90.94 140 LYS B C 1
ATOM 5649 O O . LYS B 1 140 ? 25.172 36.562 8.312 1 90.94 140 LYS B O 1
ATOM 5654 N N . ALA B 1 141 ? 23.547 36.844 6.875 1 89.5 141 ALA B N 1
ATOM 5655 C CA . ALA B 1 141 ? 22.641 36 7.652 1 89.5 141 ALA B CA 1
ATOM 5656 C C . ALA B 1 141 ? 23.172 34.594 7.801 1 89.5 141 ALA B C 1
ATOM 5658 O O . ALA B 1 141 ? 23.125 34 8.883 1 89.5 141 ALA B O 1
ATOM 5659 N N . LEU B 1 142 ? 23.703 34.062 6.734 1 90.5 142 LEU B N 1
ATOM 5660 C CA . LEU B 1 142 ? 24.25 32.719 6.742 1 90.5 142 LEU B CA 1
ATOM 5661 C C . LEU B 1 142 ? 25.469 32.625 7.672 1 90.5 142 LEU B C 1
ATOM 5663 O O . LEU B 1 142 ? 25.641 31.609 8.367 1 90.5 142 LEU B O 1
ATOM 5667 N N . GLN B 1 143 ? 26.203 33.594 7.715 1 90.06 143 GLN B N 1
ATOM 5668 C CA . GLN B 1 143 ? 27.359 33.656 8.602 1 90.06 143 GLN B CA 1
ATOM 5669 C C . GLN B 1 143 ? 26.922 33.656 10.07 1 90.06 143 GLN B C 1
ATOM 5671 O O . GLN B 1 143 ? 27.547 32.969 10.898 1 90.06 143 GLN B O 1
ATOM 5676 N N . ILE B 1 144 ? 25.922 34.344 10.297 1 87.81 144 ILE B N 1
ATOM 5677 C CA . ILE B 1 144 ? 25.406 34.438 11.656 1 87.81 144 ILE B CA 1
ATOM 5678 C C . ILE B 1 144 ? 24.906 33.062 12.102 1 87.81 144 ILE B C 1
ATOM 5680 O O . ILE B 1 144 ? 25.266 32.594 13.18 1 87.81 144 ILE B O 1
ATOM 5684 N N . TYR B 1 145 ? 24.219 32.438 11.289 1 86.38 145 TYR B N 1
ATOM 5685 C CA . TYR B 1 145 ? 23.656 31.141 11.648 1 86.38 145 TYR B CA 1
ATOM 5686 C C . TYR B 1 145 ? 24.719 30.062 11.719 1 86.38 145 TYR B C 1
ATOM 5688 O O . TYR B 1 145 ? 24.625 29.125 12.523 1 86.38 145 TYR B O 1
ATOM 5696 N N . GLN B 1 146 ? 25.656 30.172 10.867 1 86.75 146 GLN B N 1
ATOM 5697 C CA . GLN B 1 146 ? 26.797 29.266 10.953 1 86.75 146 GLN B CA 1
ATOM 5698 C C . GLN B 1 146 ? 27.5 29.375 12.305 1 86.75 146 GLN B C 1
ATOM 5700 O O . GLN B 1 146 ? 27.844 28.375 12.922 1 86.75 146 GLN B O 1
ATOM 5705 N N . SER B 1 147 ? 27.594 30.578 12.742 1 82.56 147 SER B N 1
ATOM 5706 C CA . SER B 1 147 ? 28.266 30.828 14.023 1 82.56 147 SER B CA 1
ATOM 5707 C C . SER B 1 147 ? 27.422 30.297 15.188 1 82.56 147 SER B C 1
ATOM 5709 O O . SER B 1 147 ? 27.969 29.891 16.203 1 82.56 147 SER B O 1
ATOM 5711 N N . LEU B 1 148 ? 26.156 30.297 14.961 1 77.88 148 LEU B N 1
ATOM 5712 C CA . LEU B 1 148 ? 25.25 29.875 16.016 1 77.88 148 LEU B CA 1
ATOM 5713 C C . LEU B 1 148 ? 24.984 28.359 15.938 1 77.88 148 LEU B C 1
ATOM 5715 O O . LEU B 1 148 ? 24.391 27.781 16.844 1 77.88 148 LEU B O 1
ATOM 5719 N N . GLY B 1 149 ? 25.375 27.734 14.844 1 77.25 149 GLY B N 1
ATOM 5720 C CA . GLY B 1 149 ? 25.219 26.297 14.672 1 77.25 149 GLY B CA 1
ATOM 5721 C C . GLY B 1 149 ? 23.812 25.906 14.25 1 77.25 149 GLY B C 1
ATOM 5722 O O . GLY B 1 149 ? 23.344 24.797 14.562 1 77.25 149 GLY B O 1
ATOM 5723 N N . PHE B 1 150 ? 23.141 26.828 13.664 1 80.88 150 PHE B N 1
ATOM 5724 C CA . PHE B 1 150 ? 21.781 26.547 13.234 1 80.88 150 PHE B CA 1
ATOM 5725 C C . PHE B 1 150 ? 21.766 26.016 11.805 1 80.88 150 PHE B C 1
ATOM 5727 O O . PHE B 1 150 ? 21.344 26.719 10.883 1 80.88 150 PHE B O 1
ATOM 5734 N N . GLY B 1 151 ? 22.109 24.75 11.648 1 79.31 151 GLY B N 1
ATOM 5735 C CA . GLY B 1 151 ? 22.188 24.125 10.336 1 79.31 151 GLY B CA 1
ATOM 5736 C C . GLY B 1 151 ? 20.859 24.078 9.617 1 79.31 151 GLY B C 1
ATOM 5737 O O . GLY B 1 151 ? 20.797 24.234 8.398 1 79.31 151 GLY B O 1
ATOM 5738 N N . ASP B 1 152 ? 19.859 23.984 10.344 1 81.81 152 ASP B N 1
ATOM 5739 C CA . ASP B 1 152 ? 18.531 23.906 9.75 1 81.81 152 ASP B CA 1
ATOM 5740 C C . ASP B 1 152 ? 18.125 25.234 9.133 1 81.81 152 ASP B C 1
ATOM 5742 O O . ASP B 1 152 ? 17.5 25.281 8.07 1 81.81 152 ASP B O 1
ATOM 5746 N N . LYS B 1 153 ? 18.453 26.328 9.781 1 84 153 LYS B N 1
ATOM 5747 C CA . LYS B 1 153 ? 18.156 27.656 9.25 1 84 153 LYS B CA 1
ATOM 5748 C C . LYS B 1 153 ? 18.969 27.922 7.98 1 84 153 LYS B C 1
ATOM 5750 O O . LYS B 1 153 ? 18.469 28.578 7.059 1 84 153 LYS B O 1
ATOM 5755 N N . ILE B 1 154 ? 20.172 27.469 8.039 1 83.81 154 ILE B N 1
ATOM 5756 C CA . ILE B 1 154 ? 21.031 27.641 6.867 1 83.81 154 ILE B CA 1
ATOM 5757 C C . ILE B 1 154 ? 20.422 26.906 5.672 1 83.81 154 ILE B C 1
ATOM 5759 O O . ILE B 1 154 ? 20.297 27.484 4.586 1 83.81 154 ILE B O 1
ATOM 5763 N N . SER B 1 155 ? 20.047 25.75 5.961 1 85 155 SER B N 1
ATOM 5764 C CA . SER B 1 155 ? 19.469 24.938 4.898 1 85 155 SER B CA 1
ATOM 5765 C C . SER B 1 155 ? 18.188 25.562 4.363 1 85 155 SER B C 1
ATOM 5767 O O . SER B 1 155 ? 17.922 25.516 3.16 1 85 155 SER B O 1
ATOM 5769 N N . LEU B 1 156 ? 17.422 26.094 5.195 1 84.38 156 LEU B N 1
ATOM 5770 C CA . LEU B 1 156 ? 16.156 26.719 4.816 1 84.38 156 LEU B CA 1
ATOM 5771 C C . LEU B 1 156 ? 16.406 27.938 3.93 1 84.38 156 LEU B C 1
ATOM 5773 O O . LEU B 1 156 ? 15.789 28.062 2.871 1 84.38 156 LEU B O 1
ATOM 5777 N N . LEU B 1 157 ? 17.266 28.797 4.336 1 81.69 157 LEU B N 1
ATOM 5778 C CA . LEU B 1 157 ? 17.531 30.047 3.629 1 81.69 157 LEU B CA 1
ATOM 5779 C C . LEU B 1 157 ? 18.156 29.781 2.264 1 81.69 157 LEU B C 1
ATOM 5781 O O . LEU B 1 157 ? 17.906 30.516 1.307 1 81.69 157 LEU B O 1
ATOM 5785 N N . LYS B 1 158 ? 18.844 28.672 2.223 1 81.31 158 LYS B N 1
ATOM 5786 C CA . LYS B 1 158 ? 19.5 28.328 0.967 1 81.31 158 LYS B CA 1
ATOM 5787 C C . LYS B 1 158 ? 18.484 27.797 -0.055 1 81.31 158 LYS B C 1
ATOM 5789 O O . LYS B 1 158 ? 18.766 27.812 -1.258 1 81.31 158 LYS B O 1
ATOM 5794 N N . GLN B 1 159 ? 17.422 27.438 0.426 1 78.5 159 GLN B N 1
ATOM 5795 C CA . GLN B 1 159 ? 16.422 26.875 -0.465 1 78.5 159 GLN B CA 1
ATOM 5796 C C . GLN B 1 159 ? 15.852 27.953 -1.394 1 78.5 159 GLN B C 1
ATOM 5798 O O . GLN B 1 159 ? 15.664 27.703 -2.588 1 78.5 159 GLN B O 1
ATOM 5803 N N . LYS B 1 160 ? 15.508 29.047 -0.94 1 75 160 LYS B N 1
ATOM 5804 C CA . LYS B 1 160 ? 14.898 30.125 -1.713 1 75 160 LYS B CA 1
ATOM 5805 C C . LYS B 1 160 ? 15.961 31.078 -2.266 1 75 160 LYS B C 1
ATOM 5807 O O . LYS B 1 160 ? 15.734 31.75 -3.268 1 75 160 LYS B O 1
ATOM 5812 N N . ALA B 1 161 ? 17.109 31 -1.645 1 68.88 161 ALA B N 1
ATOM 5813 C CA . ALA B 1 161 ? 18.266 31.844 -1.972 1 68.88 161 ALA B CA 1
ATOM 5814 C C . ALA B 1 161 ? 17.844 33.281 -2.18 1 68.88 161 ALA B C 1
ATOM 5816 O O . ALA B 1 161 ? 18.172 33.906 -3.203 1 68.88 161 ALA B O 1
ATOM 5817 N N . PRO B 1 162 ? 17.203 33.812 -1.177 1 72.75 162 PRO B N 1
ATOM 5818 C CA . PRO B 1 162 ? 16.828 35.219 -1.348 1 72.75 162 PRO B CA 1
ATOM 5819 C C . PRO B 1 162 ? 18.047 36.156 -1.327 1 72.75 162 PRO B C 1
ATOM 5821 O O . PRO B 1 162 ? 19.125 35.75 -0.921 1 72.75 162 PRO B O 1
ATOM 5824 N N . SER B 1 163 ? 17.75 37.312 -1.84 1 81.44 163 SER B N 1
ATOM 5825 C CA . SER B 1 163 ? 18.828 38.312 -1.785 1 81.44 163 SER B CA 1
ATOM 5826 C C . SER B 1 163 ? 19.047 38.812 -0.361 1 81.44 163 SER B C 1
ATOM 5828 O O . SER B 1 163 ? 20.172 39.062 0.041 1 81.44 163 SER B O 1
ATOM 5830 N N . PHE B 1 164 ? 17.891 38.781 0.371 1 87.81 164 PHE B N 1
ATOM 5831 C CA . PHE B 1 164 ? 17.953 39.25 1.747 1 87.81 164 PHE B CA 1
ATOM 5832 C C . PHE B 1 164 ? 17.156 38.344 2.674 1 87.81 164 PHE B C 1
ATOM 5834 O O . PHE B 1 164 ? 16.25 37.625 2.234 1 87.81 164 PHE B O 1
ATOM 5841 N N . ALA B 1 165 ? 17.672 38.344 3.879 1 87.62 165 ALA B N 1
ATOM 5842 C CA . ALA B 1 165 ? 16.953 37.625 4.934 1 87.62 165 ALA B CA 1
ATOM 5843 C C . ALA B 1 165 ? 16.562 38.562 6.07 1 87.62 165 ALA B C 1
ATOM 5845 O O . ALA B 1 165 ? 17.344 39.469 6.43 1 87.62 165 ALA B O 1
ATOM 5846 N N . THR B 1 166 ? 15.367 38.438 6.477 1 89 166 THR B N 1
ATOM 5847 C CA . THR B 1 166 ? 14.898 39.25 7.594 1 89 166 THR B CA 1
ATOM 5848 C C . THR B 1 166 ? 15.117 38.531 8.914 1 89 166 THR B C 1
ATOM 5850 O O . THR B 1 166 ? 14.625 37.406 9.109 1 89 166 THR B O 1
ATOM 5853 N N . LEU B 1 167 ? 15.875 39.125 9.828 1 93 167 LEU B N 1
ATOM 5854 C CA . LEU B 1 167 ? 16.141 38.562 11.156 1 93 167 LEU B CA 1
ATOM 5855 C C . LEU B 1 167 ? 15.594 39.5 12.242 1 93 167 LEU B C 1
ATOM 5857 O O . LEU B 1 167 ? 15.516 40.688 12.047 1 93 167 LEU B O 1
ATOM 5861 N N . TYR B 1 168 ? 15.234 38.906 13.297 1 95.81 168 TYR B N 1
ATOM 5862 C CA . TYR B 1 168 ? 14.789 39.688 14.461 1 95.81 168 TYR B CA 1
ATOM 5863 C C . TYR B 1 168 ? 15.867 39.688 15.539 1 95.81 168 TYR B C 1
ATOM 5865 O O . TYR B 1 168 ? 16.438 38.656 15.883 1 95.81 168 TYR B O 1
ATOM 5873 N N . PHE B 1 169 ? 16.125 40.875 16.016 1 95.69 169 PHE B N 1
ATOM 5874 C CA . PHE B 1 169 ? 17.188 41.062 17 1 95.69 169 PHE B CA 1
ATOM 5875 C C . PHE B 1 169 ? 16.609 41.531 18.328 1 95.69 169 PHE B C 1
ATOM 5877 O O . PHE B 1 169 ? 15.703 42.344 18.359 1 95.69 169 PHE B O 1
ATOM 5884 N N . CYS B 1 170 ? 16.984 40.938 19.375 1 96.62 170 CYS B N 1
ATOM 5885 C CA . CYS B 1 170 ? 16.75 41.344 20.75 1 96.62 170 CYS B CA 1
ATOM 5886 C C . CYS B 1 170 ? 18.031 41.25 21.578 1 96.62 170 CYS B C 1
ATOM 5888 O O . CYS B 1 170 ? 18.469 40.156 21.922 1 96.62 170 CYS B O 1
ATOM 5890 N N . GLN B 1 171 ? 18.609 42.375 21.875 1 93.62 171 GLN B N 1
ATOM 5891 C CA . GLN B 1 171 ? 19.922 42.406 22.5 1 93.62 171 GLN B CA 1
ATOM 5892 C C . GLN B 1 171 ? 20.938 41.625 21.672 1 93.62 171 GLN B C 1
ATOM 5894 O O . GLN B 1 171 ? 21.125 41.906 20.484 1 93.62 171 GLN B O 1
ATOM 5899 N N . ASN B 1 172 ? 21.547 40.562 22.219 1 89.06 172 ASN B N 1
ATOM 5900 C CA . ASN B 1 172 ? 22.594 39.844 21.516 1 89.06 172 ASN B CA 1
ATOM 5901 C C . ASN B 1 172 ? 22.031 38.562 20.875 1 89.06 172 ASN B C 1
ATOM 5903 O O . ASN B 1 172 ? 22.781 37.75 20.344 1 89.06 172 ASN B O 1
ATOM 5907 N N . TYR B 1 173 ? 20.781 38.469 20.906 1 91.94 173 TYR B N 1
ATOM 5908 C CA . TYR B 1 173 ? 20.156 37.281 20.312 1 91.94 173 TYR B CA 1
ATOM 5909 C C . TYR B 1 173 ? 19.484 37.656 18.984 1 91.94 173 TYR B C 1
ATOM 5911 O O . TYR B 1 173 ? 18.891 38.719 18.844 1 91.94 173 TYR B O 1
ATOM 5919 N N . CYS B 1 174 ? 19.625 36.844 18.016 1 92.31 174 CYS B N 1
ATOM 5920 C CA . CYS B 1 174 ? 18.953 37.031 16.734 1 92.31 174 CYS B CA 1
ATOM 5921 C C . CYS B 1 174 ? 18.391 35.719 16.219 1 92.31 174 CYS B C 1
ATOM 5923 O O . CYS B 1 174 ? 18.953 34.656 16.5 1 92.31 174 CYS B O 1
ATOM 5925 N N . ASN B 1 175 ? 17.328 35.781 15.562 1 92.38 175 ASN B N 1
ATOM 5926 C CA . ASN B 1 175 ? 16.672 34.594 15.023 1 92.38 175 ASN B CA 1
ATOM 5927 C C . ASN B 1 175 ? 15.766 34.938 13.852 1 92.38 175 ASN B C 1
ATOM 5929 O O . ASN B 1 175 ? 15.18 36.031 13.812 1 92.38 175 ASN B O 1
ATOM 5933 N N . TYR B 1 176 ? 15.742 34.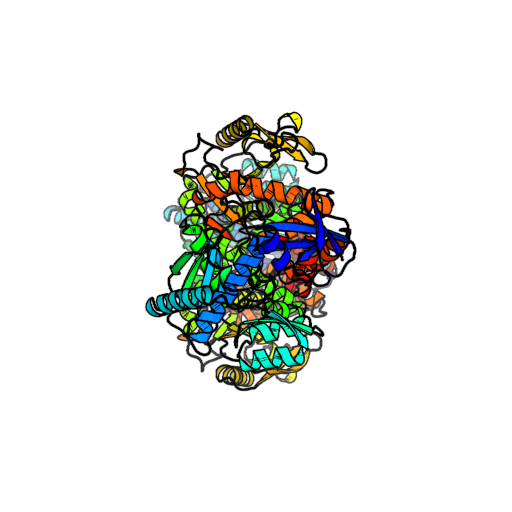094 12.914 1 89.75 176 TYR B N 1
ATOM 5934 C CA . TYR B 1 176 ? 14.781 34.188 11.82 1 89.75 176 TYR B CA 1
ATOM 5935 C C . TYR B 1 176 ? 13.438 33.594 12.219 1 89.75 176 TYR B C 1
ATOM 5937 O O . TYR B 1 176 ? 13.359 32.469 12.656 1 89.75 176 TYR B O 1
ATOM 5945 N N . MET B 1 177 ? 12.469 34.406 12.094 1 91.81 177 MET B N 1
ATOM 5946 C CA . MET B 1 177 ? 11.102 33.938 12.328 1 91.81 177 MET B CA 1
ATOM 5947 C C . MET B 1 177 ? 10.242 34.156 11.086 1 91.81 177 MET B C 1
ATOM 5949 O O . MET B 1 177 ? 10.273 35.219 10.477 1 91.81 177 MET B O 1
ATOM 5953 N N . TYR B 1 178 ? 9.523 33.156 10.773 1 88.31 178 TYR B N 1
ATOM 5954 C CA . TYR B 1 178 ? 8.703 33.188 9.57 1 88.31 178 TYR B CA 1
ATOM 5955 C C . TYR B 1 178 ? 7.555 34.188 9.727 1 88.31 178 TYR B C 1
ATOM 5957 O O . TYR B 1 178 ? 7.195 34.875 8.773 1 88.31 178 TYR B O 1
ATOM 5965 N N . GLN B 1 179 ? 6.984 34.219 10.852 1 90.06 179 GLN B N 1
ATOM 5966 C CA . GLN B 1 179 ? 5.91 35.156 11.148 1 90.06 179 GLN B CA 1
ATOM 5967 C C . GLN B 1 179 ? 6.453 36.406 11.836 1 90.06 179 GLN B C 1
ATOM 5969 O O . GLN B 1 179 ? 7.574 36.406 12.352 1 90.06 179 GLN B O 1
ATOM 5974 N N . GLY B 1 180 ? 5.648 37.469 11.734 1 93.12 180 GLY B N 1
ATOM 5975 C CA . GLY B 1 180 ? 6.031 38.719 12.414 1 93.12 180 GLY B CA 1
ATOM 5976 C C . GLY B 1 180 ? 6.051 38.562 13.93 1 93.12 180 GLY B C 1
ATOM 5977 O O . GLY B 1 180 ? 5.566 37.562 14.469 1 93.12 180 GLY B O 1
ATOM 5978 N N . LEU B 1 181 ? 6.707 39.531 14.562 1 97.38 181 LEU B N 1
ATOM 5979 C CA . LEU B 1 181 ? 6.824 39.5 16.016 1 97.38 181 LEU B CA 1
ATOM 5980 C C . LEU B 1 181 ? 6.25 40.781 16.625 1 97.38 181 LEU B C 1
ATOM 5982 O O . LEU B 1 181 ? 6.012 41.75 15.922 1 97.38 181 LEU B O 1
ATOM 5986 N N . VAL B 1 182 ? 6.012 40.719 17.938 1 97.5 182 VAL B N 1
ATOM 5987 C CA . VAL B 1 182 ? 5.605 41.875 18.703 1 97.5 182 VAL B CA 1
ATOM 5988 C C . VAL B 1 182 ? 6.801 42.812 18.906 1 97.5 182 VAL B C 1
ATOM 5990 O O . VAL B 1 182 ? 7.953 42.406 18.75 1 97.5 182 VAL B O 1
ATOM 5993 N N . PRO B 1 183 ? 6.566 44.031 19.25 1 97.25 183 PRO B N 1
ATOM 5994 C CA . PRO B 1 183 ? 7.641 45.031 19.281 1 97.25 183 PRO B CA 1
ATOM 5995 C C . PRO B 1 183 ? 8.602 44.812 20.453 1 97.25 183 PRO B C 1
ATOM 5997 O O . PRO B 1 183 ? 9.766 45.219 20.375 1 97.25 183 PRO B O 1
ATOM 6000 N N . ASN B 1 184 ? 8.156 44.312 21.516 1 97.12 184 ASN B N 1
ATOM 6001 C CA . ASN B 1 184 ? 9.031 44.094 22.672 1 97.12 184 ASN B CA 1
ATOM 6002 C C . ASN B 1 184 ? 8.508 42.969 23.562 1 97.12 184 ASN B C 1
ATOM 6004 O O . ASN B 1 184 ? 7.359 42.531 23.422 1 97.12 184 ASN B O 1
ATOM 6008 N N . THR B 1 185 ? 9.328 42.531 24.547 1 97.94 185 THR B N 1
ATOM 6009 C CA . THR B 1 185 ? 9.055 41.312 25.312 1 97.94 185 THR B CA 1
ATOM 6010 C C . THR B 1 185 ? 7.926 41.562 26.312 1 97.94 185 THR B C 1
ATOM 6012 O O . THR B 1 185 ? 7.355 40.594 26.859 1 97.94 185 THR B O 1
ATOM 6015 N N . SER B 1 186 ? 7.578 42.844 26.594 1 96.19 186 SER B N 1
ATOM 6016 C CA . SER B 1 186 ? 6.539 43.125 27.578 1 96.19 186 SER B CA 1
ATOM 6017 C C . SER B 1 186 ? 5.172 42.656 27.094 1 96.19 186 SER B C 1
ATOM 6019 O O . SER B 1 186 ? 4.25 42.469 27.891 1 96.19 186 SER B O 1
ATOM 6021 N N . TYR B 1 187 ? 5.043 42.438 25.766 1 96.69 187 TYR B N 1
ATOM 6022 C CA . TYR B 1 187 ? 3.789 41.969 25.188 1 96.69 187 TYR B CA 1
ATOM 6023 C C . TYR B 1 187 ? 3.521 40.531 25.578 1 96.69 187 TYR B C 1
ATOM 6025 O O . TYR B 1 187 ? 2.393 40.031 25.453 1 96.69 187 TYR B O 1
ATOM 6033 N N . LEU B 1 188 ? 4.543 39.781 25.969 1 96.44 188 LEU B N 1
ATOM 6034 C CA . LEU B 1 188 ? 4.48 38.312 26.094 1 96.44 188 LEU B CA 1
ATOM 6035 C C . LEU B 1 188 ? 4.219 37.906 27.531 1 96.44 188 LEU B C 1
ATOM 6037 O O . LEU B 1 188 ? 5.043 37.219 28.156 1 96.44 188 LEU B O 1
ATOM 6041 N N . ASP B 1 189 ? 3.004 38.219 27.953 1 89.69 189 ASP B N 1
ATOM 6042 C CA . ASP B 1 189 ? 2.684 37.969 29.359 1 89.69 189 ASP B CA 1
ATOM 6043 C C . ASP B 1 189 ? 1.564 36.938 29.5 1 89.69 189 ASP B C 1
ATOM 6045 O O . ASP B 1 189 ? 1.14 36.625 30.625 1 89.69 189 ASP B O 1
ATOM 6049 N N . LYS B 1 190 ? 1.067 36.406 28.469 1 92 190 LYS B N 1
ATOM 6050 C CA . LYS B 1 190 ? -0.065 35.5 28.531 1 92 190 LYS B CA 1
ATOM 6051 C C . LYS B 1 190 ? 0.317 34.125 28.016 1 92 190 LYS B C 1
ATOM 6053 O O . LYS B 1 190 ? -0.046 33.75 26.891 1 92 190 LYS B O 1
ATOM 6058 N N . TYR B 1 191 ? 0.947 33.312 28.797 1 94.5 191 TYR B N 1
ATOM 6059 C CA . TYR B 1 191 ? 1.29 31.938 28.438 1 94.5 191 TYR B CA 1
ATOM 6060 C C . TYR B 1 191 ? 1.367 31.047 29.672 1 94.5 191 TYR B C 1
ATOM 6062 O O . TYR B 1 191 ? 1.504 31.547 30.797 1 94.5 191 TYR B O 1
ATOM 6070 N N . HIS B 1 192 ? 1.134 29.797 29.469 1 94.5 192 HIS B N 1
ATOM 6071 C CA . HIS B 1 192 ? 1.352 28.766 30.484 1 94.5 192 HIS B CA 1
ATOM 6072 C C . HIS B 1 192 ? 2.361 27.734 30.016 1 94.5 192 HIS B C 1
ATOM 6074 O O . HIS B 1 192 ? 2.371 27.359 28.844 1 94.5 192 HIS B O 1
ATOM 6080 N N . LEU B 1 193 ? 3.242 27.312 30.922 1 95.25 193 LEU B N 1
ATOM 6081 C CA . LEU B 1 193 ? 4.215 26.266 30.625 1 95.25 193 LEU B CA 1
ATOM 6082 C C . LEU B 1 193 ? 4 25.047 31.516 1 95.25 193 LEU B C 1
ATOM 6084 O O . LEU B 1 193 ? 3.703 25.188 32.719 1 95.25 193 LEU B O 1
ATOM 6088 N N . PHE B 1 194 ? 4.082 23.891 30.859 1 92.88 194 PHE B N 1
ATOM 6089 C CA . PHE B 1 194 ? 3.988 22.625 31.578 1 92.88 194 PHE B CA 1
ATOM 6090 C C . PHE B 1 194 ? 5.152 21.719 31.219 1 92.88 194 PHE B C 1
ATOM 6092 O O . PHE B 1 194 ? 5.457 21.516 30.031 1 92.88 194 PHE B O 1
ATOM 6099 N N . TYR B 1 195 ? 5.711 21.203 32.281 1 93.56 195 TYR B N 1
ATOM 6100 C CA . TYR B 1 195 ? 6.762 20.219 32.031 1 93.56 195 TYR B CA 1
ATOM 6101 C C . TYR B 1 195 ? 6.195 18.969 31.359 1 93.56 195 TYR B C 1
ATOM 6103 O O . TYR B 1 195 ? 5.102 18.516 31.703 1 93.56 195 TYR B O 1
ATOM 6111 N N . HIS B 1 196 ? 6.797 18.5 30.344 1 87.62 196 HIS B N 1
ATOM 6112 C CA . HIS B 1 196 ? 6.402 17.328 29.594 1 87.62 196 HIS B CA 1
ATOM 6113 C C . HIS B 1 196 ? 7.613 16.484 29.188 1 87.62 196 HIS B C 1
ATOM 6115 O O . HIS B 1 196 ? 8.609 17.031 28.703 1 87.62 196 HIS B O 1
ATOM 6121 N N . GLN B 1 197 ? 7.551 15.234 29.344 1 76.75 197 GLN B N 1
ATOM 6122 C CA . GLN B 1 197 ? 8.609 14.297 29 1 76.75 197 GLN B CA 1
ATOM 6123 C C . GLN B 1 197 ? 9.602 14.914 28.016 1 76.75 197 GLN B C 1
ATOM 6125 O O . GLN B 1 197 ? 9.242 15.203 26.875 1 76.75 197 GLN B O 1
ATOM 6130 N N . ASN B 1 198 ? 10.953 14.898 28.219 1 79.31 198 ASN B N 1
ATOM 6131 C CA . ASN B 1 198 ? 12.109 15.398 27.484 1 79.31 198 ASN B CA 1
ATOM 6132 C C . ASN B 1 198 ? 11.844 16.766 26.859 1 79.31 198 ASN B C 1
ATOM 6134 O O . ASN B 1 198 ? 12.242 17.031 25.734 1 79.31 198 ASN B O 1
ATOM 6138 N N . GLY B 1 199 ? 10.93 17.656 27.438 1 92.31 199 GLY B N 1
ATOM 6139 C CA . GLY B 1 199 ? 10.633 19.031 27.047 1 92.31 199 GLY B CA 1
ATOM 6140 C C . GLY B 1 199 ? 9.508 19.656 27.844 1 92.31 199 GLY B C 1
ATOM 6141 O O . GLY B 1 199 ? 9.398 19.422 29.047 1 92.31 199 GLY B O 1
ATOM 6142 N N . PHE B 1 200 ? 8.773 20.516 27.219 1 94.44 200 PHE B N 1
ATOM 6143 C CA . PHE B 1 200 ? 7.641 21.125 27.906 1 94.44 200 PHE B CA 1
ATOM 6144 C C . PHE B 1 200 ? 6.617 21.641 26.906 1 94.44 200 PHE B C 1
ATOM 6146 O O . PHE B 1 200 ? 6.914 21.781 25.719 1 94.44 200 PHE B O 1
ATOM 6153 N N . VAL B 1 201 ? 5.406 21.875 27.391 1 93.94 201 VAL B N 1
ATOM 6154 C CA . VAL B 1 201 ? 4.285 22.359 26.578 1 93.94 201 VAL B CA 1
ATOM 6155 C C . VAL B 1 201 ? 4.012 23.812 26.906 1 93.94 201 VAL B C 1
ATOM 6157 O O . VAL B 1 201 ? 4.066 24.234 28.062 1 93.94 201 VAL B O 1
ATOM 6160 N N . MET B 1 202 ? 3.84 24.578 25.859 1 95.31 202 MET B N 1
ATOM 6161 C CA . MET B 1 202 ? 3.521 25.984 25.984 1 95.31 202 MET B CA 1
ATOM 6162 C C . MET B 1 202 ? 2.119 26.281 25.469 1 95.31 202 MET B C 1
ATOM 6164 O O . MET B 1 202 ? 1.809 25.984 24.312 1 95.31 202 MET B O 1
ATOM 6168 N N . GLN B 1 203 ? 1.286 26.828 26.344 1 94.19 203 GLN B N 1
ATOM 6169 C CA . GLN B 1 203 ? -0.06 27.25 25.953 1 94.19 203 GLN B CA 1
ATOM 6170 C C . GLN B 1 203 ? -0.159 28.766 25.875 1 94.19 203 GLN B C 1
ATOM 6172 O O . GLN B 1 203 ? 0.553 29.484 26.578 1 94.19 203 GLN B O 1
ATOM 6177 N N . PHE B 1 204 ? -0.953 29.203 25.016 1 92.62 204 PHE B N 1
ATOM 6178 C CA . PHE B 1 204 ? -1.155 30.625 24.812 1 92.62 204 PHE B CA 1
ATOM 6179 C C . PHE B 1 204 ? -2.604 30.922 24.438 1 92.62 204 PHE B C 1
ATOM 6181 O O . PHE B 1 204 ? -3.434 30.016 24.391 1 92.62 204 PHE B O 1
ATOM 6188 N N . VAL B 1 205 ? -2.924 32.125 24.266 1 88.62 205 VAL B N 1
ATOM 6189 C CA . VAL B 1 205 ? -4.285 32.562 23.969 1 88.62 205 VAL B CA 1
ATOM 6190 C C . VAL B 1 205 ? -4.656 32.156 22.547 1 88.62 205 VAL B C 1
ATOM 6192 O O . VAL B 1 205 ? -3.807 32.156 21.656 1 88.62 205 VAL B O 1
ATOM 6195 N N . THR B 1 206 ? -5.867 31.734 22.328 1 83.62 206 THR B N 1
ATOM 6196 C CA . THR B 1 206 ? -6.387 31.375 21.016 1 83.62 206 THR B CA 1
ATOM 6197 C C . THR B 1 206 ? -7.582 32.25 20.656 1 83.62 206 THR B C 1
ATOM 6199 O O . THR B 1 206 ? -8.227 32.844 21.531 1 83.62 206 THR B O 1
ATOM 6202 N N . PRO B 1 207 ? -7.859 32.344 19.312 1 79 207 PRO B N 1
ATOM 6203 C CA . PRO B 1 207 ? -8.969 33.219 18.906 1 79 207 PRO B CA 1
ATOM 6204 C C . PRO B 1 207 ? -10.32 32.75 19.422 1 79 207 PRO B C 1
ATOM 6206 O O . PRO B 1 207 ? -11.273 33.531 19.5 1 79 207 PRO B O 1
ATOM 6209 N N . PHE B 1 208 ? -10.43 31.578 19.812 1 74.19 208 PHE B N 1
ATOM 6210 C CA . PHE B 1 208 ? -11.734 31.016 20.156 1 74.19 208 PHE B CA 1
ATOM 6211 C C . PHE B 1 208 ? -11.898 30.891 21.672 1 74.19 208 PHE B C 1
ATOM 6213 O O . PHE B 1 208 ? -12.906 30.391 22.156 1 74.19 208 PHE B O 1
ATOM 6220 N N . SER B 1 209 ? -10.938 31.391 22.484 1 75.88 209 SER B N 1
ATOM 6221 C CA . SER B 1 209 ? -10.984 31.172 23.938 1 75.88 209 SER B CA 1
ATOM 6222 C C . SER B 1 209 ? -11.352 32.469 24.672 1 75.88 209 SER B C 1
ATOM 6224 O O . SER B 1 209 ? -11.172 32.562 25.891 1 75.88 209 SER B O 1
ATOM 6226 N N . GLY B 1 210 ? -11.867 33.469 24.047 1 75.5 210 GLY B N 1
ATOM 6227 C CA . GLY B 1 210 ? -12.273 34.688 24.703 1 75.5 210 GLY B CA 1
ATOM 6228 C C . GLY B 1 210 ? -11.125 35.406 25.391 1 75.5 210 GLY B C 1
ATOM 6229 O O . GLY B 1 210 ? -11.25 35.875 26.516 1 75.5 210 GLY B O 1
ATOM 6230 N N . GLU B 1 211 ? -9.945 35.375 24.75 1 77.81 211 GLU B N 1
ATOM 6231 C CA . GLU B 1 211 ? -8.742 36.094 25.188 1 77.81 211 GLU B CA 1
ATOM 6232 C C . GLU B 1 211 ? -8.148 35.438 26.438 1 77.81 211 GLU B C 1
ATOM 6234 O O . GLU B 1 211 ? -7.398 36.094 27.172 1 77.81 211 GLU B O 1
ATOM 6239 N N . LYS B 1 212 ? -8.555 34.344 26.812 1 85.88 212 LYS B N 1
ATOM 6240 C CA . LYS B 1 212 ? -7.965 33.562 27.906 1 85.88 212 LYS B CA 1
ATOM 6241 C C . LYS B 1 212 ? -7.227 32.344 27.375 1 85.88 212 LYS B C 1
ATOM 6243 O O . LYS B 1 212 ? -7.43 31.922 26.234 1 85.88 212 LYS B O 1
ATOM 6248 N N . ILE B 1 213 ? -6.363 31.922 28.172 1 89.25 213 ILE B N 1
ATOM 6249 C CA . ILE B 1 213 ? -5.699 30.672 27.828 1 89.25 213 ILE B CA 1
ATOM 6250 C C . ILE B 1 213 ? -6.625 29.5 28.156 1 89.25 213 ILE B C 1
ATOM 6252 O O . ILE B 1 213 ? -7.062 29.344 29.297 1 89.25 213 ILE B O 1
ATOM 6256 N N . PRO B 1 214 ? -6.969 28.734 27.203 1 83.06 214 PRO B N 1
ATOM 6257 C CA . PRO B 1 214 ? -7.848 27.594 27.469 1 83.06 214 PRO B CA 1
ATOM 6258 C C . PRO B 1 214 ? -7.207 26.562 28.391 1 83.06 214 PRO B C 1
ATOM 6260 O O . PRO B 1 214 ? -5.98 26.469 28.453 1 83.06 214 PRO B O 1
ATOM 6263 N N . PRO B 1 215 ? -8.039 25.859 29.156 1 82.31 215 PRO B N 1
ATOM 6264 C CA . PRO B 1 215 ? -7.48 24.797 29.984 1 82.31 215 PRO B CA 1
ATOM 6265 C C . PRO B 1 215 ? -6.809 23.703 29.156 1 82.31 215 PRO B C 1
ATOM 6267 O O . PRO B 1 215 ? -7.273 23.375 28.062 1 82.31 215 PRO B O 1
ATOM 6270 N N . PHE B 1 216 ? -5.785 23.234 29.766 1 82.38 216 PHE B N 1
ATOM 6271 C CA . PHE B 1 216 ? -5.117 22.125 29.094 1 82.38 216 PHE B CA 1
ATOM 6272 C C . PHE B 1 216 ? -5.914 20.844 29.234 1 82.38 216 PHE B C 1
ATOM 6274 O O . PHE B 1 216 ? -6.219 20.406 30.344 1 82.38 216 PHE B O 1
ATOM 6281 N N . GLN B 1 217 ? -6.355 20.312 28.188 1 79.25 217 GLN B N 1
ATOM 6282 C CA . GLN B 1 217 ? -7.074 19.047 28.188 1 79.25 217 GLN B CA 1
ATOM 6283 C C . GLN B 1 217 ? -6.199 17.922 27.641 1 79.25 217 GLN B C 1
ATOM 6285 O O . GLN B 1 217 ? -5.762 17.969 26.484 1 79.25 217 GLN B O 1
ATOM 6290 N N . GLN B 1 218 ? -5.973 16.969 28.484 1 78.31 218 GLN B N 1
ATOM 6291 C CA . GLN B 1 218 ? -5.191 15.812 28.047 1 78.31 218 GLN B CA 1
ATOM 6292 C C . GLN B 1 218 ? -5.98 14.961 27.062 1 78.31 218 GLN B C 1
ATOM 6294 O O . GLN B 1 218 ? -7.164 14.688 27.266 1 78.31 218 GLN B O 1
ATOM 6299 N N . GLU B 1 219 ? -5.43 14.688 25.984 1 85.88 219 GLU B N 1
ATOM 6300 C CA . GLU B 1 219 ? -5.98 13.805 24.953 1 85.88 219 GLU B CA 1
ATOM 6301 C C . GLU B 1 219 ? -5.012 12.672 24.609 1 85.88 219 GLU B C 1
ATOM 6303 O O . GLU B 1 219 ? -4.309 12.734 23.609 1 85.88 219 GLU B O 1
ATOM 6308 N N . PRO B 1 220 ? -5.086 11.633 25.375 1 86.06 220 PRO B N 1
ATOM 6309 C CA . PRO B 1 220 ? -4.059 10.594 25.297 1 86.06 220 PRO B CA 1
ATOM 6310 C C . PRO B 1 220 ? -3.91 10.008 23.906 1 86.06 220 PRO B C 1
ATOM 6312 O O . PRO B 1 220 ? -2.791 9.789 23.438 1 86.06 220 PRO B O 1
ATOM 6315 N N . LEU B 1 221 ? -5.035 9.703 23.234 1 89.75 221 LEU B N 1
ATOM 6316 C CA . LEU B 1 221 ? -4.973 9.094 21.906 1 89.75 221 LEU B CA 1
ATOM 6317 C C . LEU B 1 221 ? -4.316 10.039 20.906 1 89.75 221 LEU B C 1
ATOM 6319 O O . LEU B 1 221 ? -3.521 9.609 20.078 1 89.75 221 LEU B O 1
ATOM 6323 N N . PHE B 1 222 ? -4.66 11.281 21.031 1 88.38 222 PHE B N 1
ATOM 6324 C CA . PHE B 1 222 ? -4.086 12.289 20.141 1 88.38 222 PHE B CA 1
ATOM 6325 C C . PHE B 1 222 ? -2.598 12.469 20.422 1 88.38 222 PHE B C 1
ATOM 6327 O O . PHE B 1 222 ? -1.793 12.562 19.5 1 88.38 222 PHE B O 1
ATOM 6334 N N . GLU B 1 223 ? -2.309 12.531 21.641 1 87.25 223 GLU B N 1
ATOM 6335 C CA . GLU B 1 223 ? -0.913 12.688 22.031 1 87.25 223 GLU B CA 1
ATOM 6336 C C . GLU B 1 223 ? -0.067 11.508 21.562 1 87.25 223 GLU B C 1
ATOM 6338 O O . GLU B 1 223 ? 1.063 11.688 21.109 1 87.25 223 GLU B O 1
ATOM 6343 N N . GLN B 1 224 ? -0.645 10.383 21.719 1 88.75 224 GLN B N 1
ATOM 6344 C CA . GLN B 1 224 ? 0.049 9.188 21.25 1 88.75 224 GLN B CA 1
ATOM 6345 C C . GLN B 1 224 ? 0.301 9.258 19.75 1 88.75 224 GLN B C 1
ATOM 6347 O O . GLN B 1 224 ? 1.397 8.938 19.281 1 88.75 224 GLN B O 1
ATOM 6352 N N . MET B 1 225 ? -0.678 9.609 19.047 1 90 225 MET B N 1
ATOM 6353 C CA . MET B 1 225 ? -0.562 9.727 17.594 1 90 225 MET B CA 1
ATOM 6354 C C . MET B 1 225 ? 0.487 10.766 17.219 1 90 225 MET B C 1
ATOM 6356 O O . MET B 1 225 ? 1.293 10.539 16.312 1 90 225 MET B O 1
ATOM 6360 N N . LEU B 1 226 ? 0.536 11.891 17.875 1 88.44 226 LEU B N 1
ATOM 6361 C CA . LEU B 1 226 ? 1.506 12.945 17.609 1 88.44 226 LEU B CA 1
ATOM 6362 C C . LEU B 1 226 ? 2.926 12.469 17.906 1 88.44 226 LEU B C 1
ATOM 6364 O O . LEU B 1 226 ? 3.846 12.734 17.125 1 88.44 226 LEU B O 1
ATOM 6368 N N . THR B 1 227 ? 3.025 11.766 18.953 1 85.06 227 THR B N 1
ATOM 6369 C CA . THR B 1 227 ? 4.324 11.219 19.328 1 85.06 227 THR B CA 1
ATOM 6370 C C . THR B 1 227 ? 4.812 10.219 18.281 1 85.06 227 THR B C 1
ATOM 6372 O O . THR B 1 227 ? 5.988 10.242 17.906 1 85.06 227 THR B O 1
ATOM 6375 N N . GLN B 1 228 ? 3.934 9.422 17.859 1 87.62 228 GLN B N 1
ATOM 6376 C CA . GLN B 1 228 ? 4.277 8.438 16.844 1 87.62 228 GLN B CA 1
ATOM 6377 C C . GLN B 1 228 ? 4.656 9.109 15.523 1 87.62 228 GLN B C 1
ATOM 6379 O O . GLN B 1 228 ? 5.586 8.672 14.844 1 87.62 228 GLN B O 1
ATOM 6384 N N . SER B 1 229 ? 3.936 10.109 15.203 1 88.62 229 SER B N 1
ATOM 6385 C CA . SER B 1 229 ? 4.215 10.852 13.977 1 88.62 229 SER B CA 1
ATOM 6386 C C . SER B 1 229 ? 5.59 11.508 14.031 1 88.62 229 SER B C 1
ATOM 6388 O O . SER B 1 229 ? 6.344 11.461 13.055 1 88.62 229 SER B O 1
ATOM 6390 N N . LEU B 1 230 ? 5.879 12.094 15.109 1 86.62 230 LEU B N 1
ATOM 6391 C CA . LEU B 1 230 ? 7.18 12.727 15.289 1 86.62 230 LEU B CA 1
ATOM 6392 C C . LEU B 1 230 ? 8.305 11.695 15.234 1 86.62 230 LEU B C 1
ATOM 6394 O O . LEU B 1 230 ? 9.344 11.938 14.625 1 86.62 230 LEU B O 1
ATOM 6398 N N . ALA B 1 231 ? 8.086 10.594 15.906 1 85.75 231 ALA B N 1
ATOM 6399 C CA . ALA B 1 231 ? 9.078 9.516 15.914 1 85.75 231 ALA B CA 1
ATOM 6400 C C . ALA B 1 231 ? 9.336 9.008 14.5 1 85.75 231 ALA B C 1
ATOM 6402 O O . ALA B 1 231 ? 10.492 8.766 14.125 1 85.75 231 ALA B O 1
ATOM 6403 N N . PHE B 1 232 ? 8.391 8.883 13.773 1 89.31 232 PHE B N 1
ATOM 6404 C CA . PHE B 1 232 ? 8.516 8.438 12.391 1 89.31 232 PHE B CA 1
ATOM 6405 C C . PHE B 1 232 ? 9.336 9.43 11.578 1 89.31 232 PHE B C 1
ATOM 6407 O O . PHE B 1 232 ? 10.25 9.031 10.852 1 89.31 232 PHE B O 1
ATOM 6414 N N . LYS B 1 233 ? 9.023 10.664 11.703 1 89.62 233 LYS B N 1
ATOM 6415 C CA . LYS B 1 233 ? 9.734 11.703 10.953 1 89.62 233 LYS B CA 1
ATOM 6416 C C . LYS B 1 233 ? 11.211 11.742 11.336 1 89.62 233 LYS B C 1
ATOM 6418 O O . LYS B 1 233 ? 12.07 11.969 10.477 1 89.62 233 LYS B O 1
ATOM 6423 N N . LYS B 1 234 ? 11.414 11.57 12.562 1 85.44 234 LYS B N 1
ATOM 6424 C CA . LYS B 1 234 ? 12.797 11.508 13.023 1 85.44 234 LYS B CA 1
ATOM 6425 C C . LYS B 1 234 ? 13.516 10.289 12.445 1 85.44 234 LYS B C 1
ATOM 6427 O O . LYS B 1 234 ? 14.664 10.398 12.008 1 85.44 234 LYS B O 1
ATOM 6432 N N . THR B 1 235 ? 12.812 9.211 12.391 1 85.94 235 THR B N 1
ATOM 6433 C CA . THR B 1 235 ? 13.375 7.949 11.93 1 85.94 235 THR B CA 1
ATOM 6434 C C . THR B 1 235 ? 13.797 8.047 10.469 1 85.94 235 THR B C 1
ATOM 6436 O O . THR B 1 235 ? 14.875 7.57 10.094 1 85.94 235 THR B O 1
ATOM 6439 N N . ILE B 1 236 ? 13.016 8.734 9.695 1 88.5 236 ILE B N 1
ATOM 6440 C CA . ILE B 1 236 ? 13.312 8.781 8.266 1 88.5 236 ILE B CA 1
ATOM 6441 C C . ILE B 1 236 ? 14.031 10.086 7.934 1 88.5 236 ILE B C 1
ATOM 6443 O O . ILE B 1 236 ? 14.266 10.398 6.762 1 88.5 236 ILE B O 1
ATOM 6447 N N . GLN B 1 237 ? 14.234 10.945 8.922 1 85.62 237 GLN B N 1
ATOM 6448 C CA . GLN B 1 237 ? 14.977 12.195 8.797 1 85.62 237 GLN B CA 1
ATOM 6449 C C . GLN B 1 237 ? 14.258 13.172 7.875 1 85.62 237 GLN B C 1
ATOM 6451 O O . GLN B 1 237 ? 14.852 13.695 6.93 1 85.62 237 GLN B O 1
ATOM 6456 N N . MET B 1 238 ? 13.016 13.328 8.188 1 88.31 238 MET B N 1
ATOM 6457 C CA . MET B 1 238 ? 12.188 14.258 7.422 1 88.31 238 MET B CA 1
ATOM 6458 C C . MET B 1 238 ? 11.398 15.172 8.352 1 88.31 238 MET B C 1
ATOM 6460 O O . MET B 1 238 ? 10.164 15.211 8.297 1 88.31 238 MET B O 1
ATOM 6464 N N . GLN B 1 239 ? 12.047 16.047 9 1 86.62 239 GLN B N 1
ATOM 6465 C CA . GLN B 1 239 ? 11.422 16.891 10.016 1 86.62 239 GLN B CA 1
ATOM 6466 C C . GLN B 1 239 ? 11.195 18.312 9.484 1 86.62 239 GLN B C 1
ATOM 6468 O O . GLN B 1 239 ? 10.359 19.047 10.016 1 86.62 239 GLN B O 1
ATOM 6473 N N . ASN B 1 240 ? 11.977 18.656 8.477 1 89.88 240 ASN B N 1
ATOM 6474 C CA . ASN B 1 240 ? 11.844 20.031 7.98 1 89.88 240 ASN B CA 1
ATOM 6475 C C . ASN B 1 240 ? 11.836 20.078 6.457 1 89.88 240 ASN B C 1
ATOM 6477 O O . ASN B 1 240 ? 12.102 19.062 5.797 1 89.88 240 ASN B O 1
ATOM 6481 N N . VAL B 1 241 ? 11.547 21.203 5.945 1 91.12 241 VAL B N 1
ATOM 6482 C CA . VAL B 1 241 ? 11.305 21.391 4.52 1 91.12 241 VAL B CA 1
ATOM 6483 C C . VAL B 1 241 ? 12.578 21.094 3.732 1 91.12 241 VAL B C 1
ATOM 6485 O O . VAL B 1 241 ? 12.523 20.531 2.637 1 91.12 241 VAL B O 1
ATOM 6488 N N . SER B 1 242 ? 13.711 21.484 4.27 1 91.25 242 SER B N 1
ATOM 6489 C CA . SER B 1 242 ? 14.969 21.266 3.568 1 91.25 242 SER B CA 1
ATOM 6490 C C . SER B 1 242 ? 15.219 19.781 3.336 1 91.25 242 SER B C 1
ATOM 6492 O O . SER B 1 242 ? 15.711 19.391 2.275 1 91.25 242 SER B O 1
ATOM 6494 N N . GLN B 1 243 ? 14.898 19.031 4.312 1 91.75 243 GLN B N 1
ATOM 6495 C CA . GLN 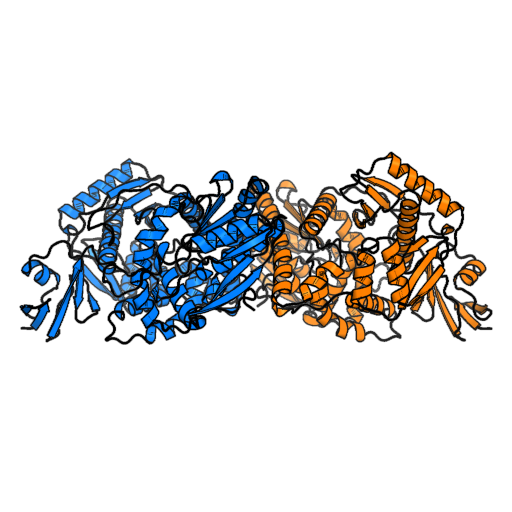B 1 243 ? 15.062 17.578 4.211 1 91.75 243 GLN B CA 1
ATOM 6496 C C . GLN B 1 243 ? 14.117 17 3.168 1 91.75 243 GLN B C 1
ATOM 6498 O O . GLN B 1 243 ? 14.516 16.125 2.381 1 91.75 243 GLN B O 1
ATOM 6503 N N . ILE B 1 244 ? 12.938 17.438 3.109 1 93.44 244 ILE B N 1
ATOM 6504 C CA . ILE B 1 244 ? 11.93 16.969 2.162 1 93.44 244 ILE B CA 1
ATOM 6505 C C . ILE B 1 244 ? 12.352 17.328 0.741 1 93.44 244 ILE B C 1
ATOM 6507 O O . ILE B 1 244 ? 12.258 16.516 -0.174 1 93.44 244 ILE B O 1
ATOM 6511 N N . ASN B 1 245 ? 12.867 18.531 0.59 1 93.31 245 ASN B N 1
ATOM 6512 C CA . ASN B 1 245 ? 13.234 19.047 -0.726 1 93.31 245 ASN B CA 1
ATOM 6513 C C . ASN B 1 245 ? 14.406 18.266 -1.325 1 93.31 245 ASN B C 1
ATOM 6515 O O . ASN B 1 245 ? 14.633 18.328 -2.535 1 93.31 245 ASN B O 1
ATOM 6519 N N . GLN B 1 246 ? 15.125 17.578 -0.476 1 91.69 246 GLN B N 1
ATOM 6520 C CA . GLN B 1 246 ? 16.219 16.75 -0.982 1 91.69 246 GLN B CA 1
ATOM 6521 C C . GLN B 1 246 ? 15.68 15.648 -1.893 1 91.69 246 GLN B C 1
ATOM 6523 O O . GLN B 1 246 ? 16.391 15.188 -2.791 1 91.69 246 GLN B O 1
ATOM 6528 N N . PHE B 1 247 ? 14.484 15.297 -1.735 1 93.81 247 PHE B N 1
ATOM 6529 C CA . PHE B 1 247 ? 13.891 14.219 -2.514 1 93.81 247 PHE B CA 1
ATOM 6530 C C . PHE B 1 247 ? 13.367 14.742 -3.848 1 93.81 247 PHE B C 1
ATOM 6532 O O . PHE B 1 247 ? 12.953 13.961 -4.707 1 93.81 247 PHE B O 1
ATOM 6539 N N . ALA B 1 248 ? 13.43 16.016 -4.039 1 93.69 248 ALA B N 1
ATOM 6540 C CA . ALA B 1 248 ? 12.875 16.609 -5.254 1 93.69 248 ALA B CA 1
ATOM 6541 C C . ALA B 1 248 ? 13.836 16.453 -6.43 1 93.69 248 ALA B C 1
ATOM 6543 O O . ALA B 1 248 ? 13.469 16.719 -7.578 1 93.69 248 ALA B O 1
ATOM 6544 N N . LYS B 1 249 ? 14.992 15.961 -6.23 1 91.81 249 LYS B N 1
ATOM 6545 C CA . LYS B 1 249 ? 16.078 15.969 -7.199 1 91.81 249 LYS B CA 1
ATOM 6546 C C . LYS B 1 249 ? 15.766 15.078 -8.398 1 91.81 249 LYS B C 1
ATOM 6548 O O . LYS B 1 249 ? 16.031 15.453 -9.539 1 91.81 249 LYS B O 1
ATOM 6553 N N . THR B 1 250 ? 15.258 13.875 -8.172 1 93.5 250 THR B N 1
ATOM 6554 C CA . THR B 1 250 ? 14.945 12.938 -9.242 1 93.5 250 THR B CA 1
ATOM 6555 C C . THR B 1 250 ? 13.547 12.359 -9.062 1 93.5 250 THR B C 1
ATOM 6557 O O . THR B 1 250 ? 12.984 12.406 -7.969 1 93.5 250 THR B O 1
ATOM 6560 N N . ALA B 1 251 ? 13.031 11.859 -10.133 1 92.75 251 ALA B N 1
ATOM 6561 C CA . ALA B 1 251 ? 11.727 11.203 -10.07 1 92.75 251 ALA B CA 1
ATOM 6562 C C . ALA B 1 251 ? 11.75 10.016 -9.109 1 92.75 251 ALA B C 1
ATOM 6564 O O . ALA B 1 251 ? 10.789 9.773 -8.383 1 92.75 251 ALA B O 1
ATOM 6565 N N . GLN B 1 252 ? 12.844 9.344 -9.078 1 92.62 252 GLN B N 1
ATOM 6566 C CA . GLN B 1 252 ? 12.984 8.18 -8.211 1 92.62 252 GLN B CA 1
ATOM 6567 C C . GLN B 1 252 ? 12.969 8.586 -6.742 1 92.62 252 GLN B C 1
ATOM 6569 O O . GLN B 1 252 ? 12.289 7.949 -5.926 1 92.62 252 GLN B O 1
ATOM 6574 N N . SER B 1 253 ? 13.742 9.57 -6.426 1 94.25 253 SER B N 1
ATOM 6575 C CA . SER B 1 253 ? 13.766 10.016 -5.035 1 94.25 253 SER B CA 1
ATOM 6576 C C . SER B 1 253 ? 12.406 10.555 -4.602 1 94.25 253 SER B C 1
ATOM 6578 O O . SER B 1 253 ? 11.984 10.352 -3.463 1 94.25 253 SER B O 1
ATOM 6580 N N . GLN B 1 254 ? 11.711 11.273 -5.539 1 96.38 254 GLN B N 1
ATOM 6581 C CA . GLN B 1 254 ? 10.352 11.719 -5.246 1 96.38 254 GLN B CA 1
ATOM 6582 C C . GLN B 1 254 ? 9.445 10.531 -4.914 1 96.38 254 GLN B C 1
ATOM 6584 O O . GLN B 1 254 ? 8.75 10.539 -3.896 1 96.38 254 GLN B O 1
ATOM 6589 N N . PHE B 1 255 ? 9.562 9.57 -5.789 1 96.62 255 PHE B N 1
ATOM 6590 C CA . PHE B 1 255 ? 8.727 8.383 -5.633 1 96.62 255 PHE B CA 1
ATOM 6591 C C . PHE B 1 255 ? 9.047 7.664 -4.328 1 96.62 255 PHE B C 1
ATOM 6593 O O . PHE B 1 255 ? 8.148 7.129 -3.672 1 96.62 255 PHE B O 1
ATOM 6600 N N . ASN B 1 256 ? 10.297 7.605 -3.932 1 94.94 256 ASN B N 1
ATOM 6601 C CA . ASN B 1 256 ? 10.695 6.969 -2.682 1 94.94 256 ASN B CA 1
ATOM 6602 C C . ASN B 1 256 ? 10.039 7.641 -1.478 1 94.94 256 ASN B C 1
ATOM 6604 O O . ASN B 1 256 ? 9.562 6.961 -0.565 1 94.94 256 ASN B O 1
ATOM 6608 N N . LEU B 1 257 ? 10.023 8.938 -1.473 1 96.06 257 LEU B N 1
ATOM 6609 C CA . LEU B 1 257 ? 9.391 9.641 -0.361 1 96.06 257 LEU B CA 1
ATOM 6610 C C . LEU B 1 257 ? 7.887 9.391 -0.346 1 96.06 257 LEU B C 1
ATOM 6612 O O . LEU B 1 257 ? 7.293 9.203 0.719 1 96.06 257 LEU B O 1
ATOM 6616 N N . ILE B 1 258 ? 7.309 9.406 -1.536 1 97.19 258 ILE B N 1
ATOM 6617 C CA . ILE B 1 258 ? 5.883 9.117 -1.653 1 97.19 258 ILE B CA 1
ATOM 6618 C C . ILE B 1 258 ? 5.59 7.727 -1.093 1 97.19 258 ILE B C 1
ATOM 6620 O O . ILE B 1 258 ? 4.645 7.547 -0.321 1 97.19 258 ILE B O 1
ATOM 6624 N N . ASN B 1 259 ? 6.406 6.793 -1.453 1 96.31 259 ASN B N 1
ATOM 6625 C CA . ASN B 1 259 ? 6.25 5.434 -0.95 1 96.31 259 ASN B CA 1
ATOM 6626 C C . ASN B 1 259 ? 6.348 5.383 0.573 1 96.31 259 ASN B C 1
ATOM 6628 O O . ASN B 1 259 ? 5.555 4.707 1.229 1 96.31 259 ASN B O 1
ATOM 6632 N N . LEU B 1 260 ? 7.324 6.062 1.109 1 95.75 260 LEU B N 1
ATOM 6633 C CA . LEU B 1 260 ? 7.516 6.07 2.555 1 95.75 260 LEU B CA 1
ATOM 6634 C C . LEU B 1 260 ? 6.281 6.617 3.264 1 95.75 260 LEU B C 1
ATOM 6636 O O . LEU B 1 260 ? 5.859 6.078 4.289 1 95.75 260 LEU B O 1
ATOM 6640 N N . ALA B 1 261 ? 5.742 7.68 2.705 1 95.94 261 ALA B N 1
ATOM 6641 C CA . ALA B 1 261 ? 4.531 8.266 3.275 1 95.94 261 ALA B CA 1
ATOM 6642 C C . ALA B 1 261 ? 3.373 7.273 3.227 1 95.94 261 ALA B C 1
ATOM 6644 O O . ALA B 1 261 ? 2.627 7.133 4.199 1 95.94 261 ALA B O 1
ATOM 6645 N N . GLU B 1 262 ? 3.23 6.586 2.133 1 96.38 262 GLU B N 1
ATOM 6646 C CA . GLU B 1 262 ? 2.145 5.625 1.956 1 96.38 262 GLU B CA 1
ATOM 6647 C C . GLU B 1 262 ? 2.338 4.402 2.846 1 96.38 262 GLU B C 1
ATOM 6649 O O . GLU B 1 262 ? 1.365 3.807 3.314 1 96.38 262 GLU B O 1
ATOM 6654 N N . ILE B 1 263 ? 3.582 4.02 3.066 1 95.25 263 ILE B N 1
ATOM 6655 C CA . ILE B 1 263 ? 3.885 2.938 3.994 1 95.25 263 ILE B CA 1
ATOM 6656 C C . ILE B 1 263 ? 3.41 3.311 5.398 1 95.25 263 ILE B C 1
ATOM 6658 O O . ILE B 1 263 ? 2.848 2.477 6.109 1 95.25 263 ILE B O 1
ATOM 6662 N N . ASN B 1 264 ? 3.635 4.543 5.781 1 94.94 264 ASN B N 1
ATOM 6663 C CA . ASN B 1 264 ? 3.176 5 7.09 1 94.94 264 ASN B CA 1
ATOM 6664 C C . ASN B 1 264 ? 1.656 4.906 7.211 1 94.94 264 ASN B C 1
ATOM 6666 O O . ASN B 1 264 ? 1.137 4.504 8.25 1 94.94 264 ASN B O 1
ATOM 6670 N N . HIS B 1 265 ? 0.934 5.312 6.18 1 96.44 265 HIS B N 1
ATOM 6671 C CA . HIS B 1 265 ? -0.518 5.176 6.156 1 96.44 265 HIS B CA 1
ATOM 6672 C C . HIS B 1 265 ? -0.938 3.717 6.281 1 96.44 265 HIS B C 1
ATOM 6674 O O . HIS B 1 265 ? -1.86 3.395 7.035 1 96.44 265 HIS B O 1
ATOM 6680 N N . GLN B 1 266 ? -0.267 2.908 5.566 1 95.44 266 GLN B N 1
ATOM 6681 C CA . GLN B 1 266 ? -0.594 1.486 5.59 1 95.44 266 GLN B CA 1
ATOM 6682 C C . GLN B 1 266 ? -0.355 0.89 6.973 1 95.44 266 GLN B C 1
ATOM 6684 O O . GLN B 1 266 ? -1.111 0.026 7.422 1 95.44 266 GLN B O 1
ATOM 6689 N N . ASN B 1 267 ? 0.737 1.293 7.609 1 93.69 267 ASN B N 1
ATOM 6690 C CA . ASN B 1 267 ? 1.021 0.824 8.961 1 93.69 267 ASN B CA 1
ATOM 6691 C C . ASN B 1 267 ? -0.093 1.205 9.938 1 93.69 267 ASN B C 1
ATOM 6693 O O . ASN B 1 267 ? -0.515 0.387 10.75 1 93.69 267 ASN B O 1
ATOM 6697 N N . GLN B 1 268 ? -0.558 2.428 9.812 1 95.75 268 GLN B N 1
ATOM 6698 C CA . GLN B 1 268 ? -1.663 2.871 10.656 1 95.75 268 GLN B CA 1
ATOM 6699 C C . GLN B 1 268 ? -2.926 2.062 10.375 1 95.75 268 GLN B C 1
ATOM 6701 O O . GLN B 1 268 ? -3.629 1.656 11.305 1 95.75 268 GLN B O 1
ATOM 6706 N N . LEU B 1 269 ? -3.203 1.839 9.125 1 96.44 269 LEU B N 1
ATOM 6707 C CA . LEU B 1 269 ? -4.391 1.098 8.719 1 96.44 269 LEU B CA 1
ATOM 6708 C C . LEU B 1 269 ? -4.348 -0.334 9.242 1 96.44 269 LEU B C 1
ATOM 6710 O O . LEU B 1 269 ? -5.375 -0.885 9.641 1 96.44 269 LEU B O 1
ATOM 6714 N N . GLN B 1 270 ? -3.195 -0.904 9.188 1 93.75 270 GLN B N 1
ATOM 6715 C CA . GLN B 1 270 ? -3.031 -2.266 9.688 1 93.75 270 GLN B CA 1
ATOM 6716 C C . GLN B 1 270 ? -3.293 -2.336 11.188 1 93.75 270 GLN B C 1
ATOM 6718 O O . GLN B 1 270 ? -3.961 -3.258 11.664 1 93.75 270 GLN B O 1
ATOM 6723 N N . GLN B 1 271 ? -2.732 -1.381 11.922 1 94.62 271 GLN B N 1
ATOM 6724 C CA . GLN B 1 271 ? -2.971 -1.325 13.367 1 94.62 271 GLN B CA 1
ATOM 6725 C C . GLN B 1 271 ? -4.453 -1.153 13.672 1 94.62 271 GLN B C 1
ATOM 6727 O O . GLN B 1 271 ? -4.996 -1.832 14.547 1 94.62 271 GLN B O 1
ATOM 6732 N N . LEU B 1 272 ? -5.047 -0.264 12.953 1 97.44 272 LEU B N 1
ATOM 6733 C CA . LEU B 1 272 ? -6.473 0.011 13.109 1 97.44 272 LEU B CA 1
ATOM 6734 C C . LEU B 1 272 ? -7.305 -1.233 12.812 1 97.44 272 LEU B C 1
ATOM 6736 O O . LEU B 1 272 ? -8.18 -1.602 13.594 1 97.44 272 LEU B O 1
ATOM 6740 N N . SER B 1 273 ? -7.055 -1.893 11.711 1 96.56 273 SER B N 1
ATOM 6741 C CA . SER B 1 273 ? -7.816 -3.062 11.281 1 96.56 273 SER B CA 1
ATOM 6742 C C . SER B 1 273 ? -7.68 -4.207 12.281 1 96.56 273 SER B C 1
ATOM 6744 O O . SER B 1 273 ? -8.641 -4.934 12.539 1 96.56 273 SER B O 1
ATOM 6746 N N . ALA B 1 274 ? -6.48 -4.371 12.812 1 94.81 274 ALA B N 1
ATOM 6747 C CA . ALA B 1 274 ? -6.262 -5.398 13.828 1 94.81 274 ALA B CA 1
ATOM 6748 C C . ALA B 1 274 ? -7.113 -5.129 15.07 1 94.81 274 ALA B C 1
ATOM 6750 O O . ALA B 1 274 ? -7.688 -6.055 15.648 1 94.81 274 ALA B O 1
ATOM 6751 N N . LYS B 1 275 ? -7.191 -3.859 15.477 1 97 275 LYS B N 1
ATOM 6752 C CA . LYS B 1 275 ? -8 -3.484 16.625 1 97 275 LYS B CA 1
ATOM 6753 C C . LYS B 1 275 ? -9.484 -3.744 16.359 1 97 275 LYS B C 1
ATOM 6755 O O . LYS B 1 275 ? -10.203 -4.234 17.234 1 97 275 LYS B O 1
ATOM 6760 N N . ILE B 1 276 ? -9.914 -3.426 15.18 1 98.06 276 ILE B N 1
ATOM 6761 C CA . ILE B 1 276 ? -11.312 -3.635 14.812 1 98.06 276 ILE B CA 1
ATOM 6762 C C . ILE B 1 276 ? -11.609 -5.133 14.75 1 98.06 276 ILE B C 1
ATOM 6764 O O . ILE B 1 276 ? -12.648 -5.582 15.242 1 98.06 276 ILE B O 1
ATOM 6768 N N . ALA B 1 277 ? -10.719 -5.895 14.164 1 95.56 277 ALA B N 1
ATOM 6769 C CA . ALA B 1 277 ? -10.906 -7.332 14 1 95.56 277 ALA B CA 1
ATOM 6770 C C . ALA B 1 277 ? -11.102 -8.023 15.344 1 95.56 277 ALA B C 1
ATOM 6772 O O . ALA B 1 277 ? -11.883 -8.969 15.461 1 95.56 277 ALA B O 1
ATOM 6773 N N . LYS B 1 278 ? -10.453 -7.574 16.359 1 95.56 278 LYS B N 1
ATOM 6774 C CA . LYS B 1 278 ? -10.555 -8.148 17.703 1 95.56 278 LYS B CA 1
ATOM 6775 C C . LYS B 1 278 ? -11.961 -7.977 18.266 1 95.56 278 LYS B C 1
ATOM 6777 O O . LYS B 1 278 ? -12.398 -8.766 19.109 1 95.56 278 LYS B O 1
ATOM 6782 N N . ARG B 1 279 ? -12.68 -7.027 17.719 1 96.06 279 ARG B N 1
ATOM 6783 C CA . ARG B 1 279 ? -14.008 -6.719 18.25 1 96.06 279 ARG B CA 1
ATOM 6784 C C . ARG B 1 279 ? -15.078 -6.961 17.188 1 96.06 279 ARG B C 1
ATOM 6786 O O . ARG B 1 279 ? -16.25 -6.625 17.406 1 96.06 279 ARG B O 1
ATOM 6793 N N . ALA B 1 280 ? -14.742 -7.5 16.109 1 94.5 280 ALA B N 1
ATOM 6794 C CA . ALA B 1 280 ? -15.594 -7.551 14.922 1 94.5 280 ALA B CA 1
ATOM 6795 C C . ALA B 1 280 ? -16.891 -8.289 15.219 1 94.5 280 ALA B C 1
ATOM 6797 O O . ALA B 1 280 ? -17.953 -7.898 14.727 1 94.5 280 ALA B O 1
ATOM 6798 N N . SER B 1 281 ? -16.891 -9.336 16.016 1 93.69 281 SER B N 1
ATOM 6799 C CA . SER B 1 281 ? -18.062 -10.164 16.281 1 93.69 281 SER B CA 1
ATOM 6800 C C . SER B 1 281 ? -19.156 -9.367 17.016 1 93.69 281 SER B C 1
ATOM 6802 O O . SER B 1 281 ? -20.344 -9.672 16.891 1 93.69 281 SER B O 1
ATOM 6804 N N . ASN B 1 282 ? -18.797 -8.312 17.656 1 95.38 282 ASN B N 1
ATOM 6805 C CA . ASN B 1 282 ? -19.734 -7.539 18.469 1 95.38 282 ASN B CA 1
ATOM 6806 C C . ASN B 1 282 ? -20.062 -6.207 17.812 1 95.38 282 ASN B C 1
ATOM 6808 O O . ASN B 1 282 ? -21.047 -5.551 18.188 1 95.38 282 ASN B O 1
ATOM 6812 N N . LEU B 1 283 ? -19.391 -5.82 16.781 1 97.12 283 LEU B N 1
ATOM 6813 C CA . LEU B 1 283 ? -19.531 -4.492 16.203 1 97.12 283 LEU B CA 1
ATOM 6814 C C . LEU B 1 283 ? -20.703 -4.445 15.234 1 97.12 283 LEU B C 1
ATOM 6816 O O . LEU B 1 283 ? -20.938 -5.395 14.477 1 97.12 283 LEU B O 1
ATOM 6820 N N . LYS B 1 284 ? -21.438 -3.4 15.32 1 96.62 284 LYS B N 1
ATOM 6821 C CA . LYS B 1 284 ? -22.516 -3.146 14.375 1 96.62 284 LYS B CA 1
ATOM 6822 C C . LYS B 1 284 ? -22.188 -1.975 13.453 1 96.62 284 LYS B C 1
ATOM 6824 O O . LYS B 1 284 ? -22.641 -1.929 12.305 1 96.62 284 LYS B O 1
ATOM 6829 N N . ILE B 1 285 ? -21.406 -1.064 14.023 1 97.75 285 ILE B N 1
ATOM 6830 C CA . ILE B 1 285 ? -21.172 0.165 13.273 1 97.75 285 ILE B CA 1
ATOM 6831 C C . ILE B 1 285 ? -19.75 0.654 13.523 1 97.75 285 ILE B C 1
ATOM 6833 O O . ILE B 1 285 ? -19.234 0.548 14.641 1 97.75 285 ILE B O 1
ATOM 6837 N N . ILE B 1 286 ? -19.062 1.058 12.523 1 98.5 286 ILE B N 1
ATOM 6838 C CA . ILE B 1 286 ? -17.781 1.743 12.562 1 98.5 286 ILE B CA 1
ATOM 6839 C C . ILE B 1 286 ? -17.938 3.174 12.055 1 98.5 286 ILE B C 1
ATOM 6841 O O . ILE B 1 286 ? -18.406 3.395 10.938 1 98.5 286 ILE B O 1
ATOM 6845 N N . ASN B 1 287 ? -17.594 4.141 12.898 1 98.56 287 ASN B N 1
ATOM 6846 C CA . ASN B 1 287 ? -17.766 5.547 12.562 1 98.56 287 ASN B CA 1
ATOM 6847 C C . ASN B 1 287 ? -16.438 6.238 12.289 1 98.56 287 ASN B C 1
ATOM 6849 O O . ASN B 1 287 ? -15.469 6.035 13.016 1 98.56 287 ASN B O 1
ATOM 6853 N N . ILE B 1 288 ? -16.406 6.945 11.219 1 98.5 288 ILE B N 1
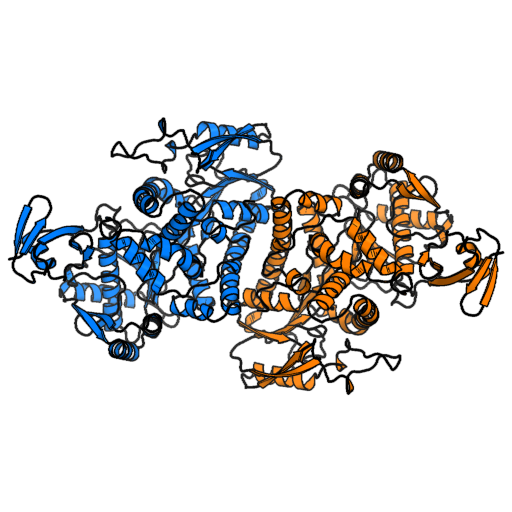ATOM 6854 C CA . ILE B 1 288 ? -15.25 7.746 10.844 1 98.5 288 ILE B CA 1
ATOM 6855 C C . ILE B 1 288 ? -15.625 9.227 10.852 1 98.5 288 ILE B C 1
ATOM 6857 O O . ILE B 1 288 ? -16.469 9.664 10.07 1 98.5 288 ILE B O 1
ATOM 6861 N N . SER B 1 289 ? -15 9.938 11.734 1 97.81 289 SER B N 1
ATOM 6862 C CA . SER B 1 289 ? -15.234 11.375 11.789 1 97.81 289 SER B CA 1
ATOM 6863 C C . SER B 1 289 ? -13.938 12.156 11.625 1 97.81 289 SER B C 1
ATOM 6865 O O . SER B 1 289 ? -12.844 11.602 11.766 1 97.81 289 SER B O 1
ATOM 6867 N N . GLY B 1 290 ? -14.016 13.359 11.305 1 95.62 290 GLY B N 1
ATOM 6868 C CA . GLY B 1 290 ? -12.93 14.305 11.086 1 95.62 290 GLY B CA 1
ATOM 6869 C C . GLY B 1 290 ? -13.398 15.609 10.453 1 95.62 290 GLY B C 1
ATOM 6870 O O . GLY B 1 290 ? -14.477 15.664 9.852 1 95.62 290 GLY B O 1
ATOM 6871 N N . PRO B 1 291 ? -12.594 16.562 10.625 1 94.38 291 PRO B N 1
ATOM 6872 C CA . PRO B 1 291 ? -12.977 17.844 10.023 1 94.38 291 PRO B CA 1
ATOM 6873 C C . PRO B 1 291 ? -12.922 17.812 8.5 1 94.38 291 PRO B C 1
ATOM 6875 O O . PRO B 1 291 ? -12.492 16.812 7.91 1 94.38 291 PRO B O 1
ATOM 6878 N N . SER B 1 292 ? -13.445 18.891 7.941 1 92.88 292 SER B N 1
ATOM 6879 C CA . SER B 1 292 ? -13.461 19 6.488 1 92.88 292 SER B CA 1
ATOM 6880 C C . SER B 1 292 ? -12.055 18.844 5.91 1 92.88 292 SER B C 1
ATOM 6882 O O . SER B 1 292 ? -11.086 19.344 6.48 1 92.88 292 SER B O 1
ATOM 6884 N N . SER B 1 293 ? -11.914 18.109 4.82 1 94.94 293 SER B N 1
ATOM 6885 C CA . SER B 1 293 ? -10.68 17.922 4.055 1 94.94 293 SER B CA 1
ATOM 6886 C C . SER B 1 293 ? -9.656 17.109 4.844 1 94.94 293 SER B C 1
ATOM 6888 O O . SER B 1 293 ? -8.453 17.344 4.73 1 94.94 293 SER B O 1
ATOM 6890 N N . SER B 1 294 ? -10.18 16.234 5.738 1 96.38 294 SER B N 1
ATOM 6891 C CA . SER B 1 294 ? -9.297 15.344 6.484 1 96.38 294 SER B CA 1
ATOM 6892 C C . SER B 1 294 ? -9.016 14.062 5.707 1 96.38 294 SER B C 1
ATOM 6894 O O . SER B 1 294 ? -8.109 13.305 6.062 1 96.38 294 SER B O 1
ATOM 6896 N N . GLY B 1 295 ? -9.789 13.758 4.723 1 96.44 295 GLY B N 1
ATOM 6897 C CA . GLY B 1 295 ? -9.578 12.578 3.9 1 96.44 295 GLY B CA 1
ATOM 6898 C C . GLY B 1 295 ? -10.516 11.43 4.254 1 96.44 295 GLY B C 1
ATOM 6899 O O . GLY B 1 295 ? -10.219 10.273 3.963 1 96.44 295 GLY B O 1
ATOM 6900 N N . LYS B 1 296 ? -11.672 11.711 4.887 1 96.88 296 LYS B N 1
ATOM 6901 C CA . LYS B 1 296 ? -12.609 10.719 5.402 1 96.88 296 LYS B CA 1
ATOM 6902 C C . LYS B 1 296 ? -13.109 9.797 4.293 1 96.88 296 LYS B C 1
ATOM 6904 O O . LYS B 1 296 ? -13.18 8.578 4.477 1 96.88 296 LYS B O 1
ATOM 6909 N N . THR B 1 297 ? -13.492 10.391 3.154 1 95.12 297 THR B N 1
ATOM 6910 C CA . THR B 1 297 ? -14.172 9.664 2.086 1 95.12 297 THR B CA 1
ATOM 6911 C C . THR B 1 297 ? -13.266 8.57 1.514 1 95.12 297 THR B C 1
ATOM 6913 O O . THR B 1 297 ? -13.664 7.41 1.421 1 95.12 297 THR B O 1
ATOM 6916 N N . THR B 1 298 ? -12.062 8.938 1.074 1 96.69 298 THR B N 1
ATOM 6917 C CA . THR B 1 298 ? -11.125 7.961 0.532 1 96.69 298 THR B CA 1
ATOM 6918 C C . THR B 1 298 ? -10.672 6.988 1.616 1 96.69 298 THR B C 1
ATOM 6920 O O . THR B 1 298 ? -10.508 5.793 1.358 1 96.69 298 THR B O 1
ATOM 6923 N N . PHE B 1 299 ? -10.484 7.527 2.811 1 98.19 299 PHE B N 1
ATOM 6924 C CA . PHE B 1 299 ? -10.102 6.68 3.93 1 98.19 299 PHE B CA 1
ATOM 6925 C C . PHE B 1 299 ? -11.133 5.582 4.16 1 98.19 299 PHE B C 1
ATOM 6927 O O . PHE B 1 299 ? -10.773 4.426 4.402 1 98.19 299 PHE B O 1
ATOM 6934 N N . ALA B 1 300 ? -12.367 5.902 4.141 1 98.06 300 ALA B N 1
ATOM 6935 C CA . ALA B 1 300 ? -13.438 4.926 4.344 1 98.06 300 ALA B CA 1
ATOM 6936 C C . ALA B 1 300 ? -13.344 3.799 3.318 1 98.06 300 ALA B C 1
ATOM 6938 O O . ALA B 1 300 ? -13.5 2.625 3.664 1 98.06 300 ALA B O 1
ATOM 6939 N N . LYS B 1 301 ? -13.125 4.141 2.096 1 96.81 301 LYS B N 1
ATOM 6940 C CA . LYS B 1 301 ? -12.992 3.137 1.043 1 96.81 301 LYS B CA 1
ATOM 6941 C C . LYS B 1 301 ? -11.781 2.24 1.288 1 96.81 301 LYS B C 1
ATOM 6943 O O . LYS B 1 301 ? -11.867 1.02 1.135 1 96.81 301 LYS B O 1
ATOM 6948 N N . ARG B 1 302 ? -10.688 2.836 1.613 1 97.31 302 ARG B N 1
ATOM 6949 C CA . ARG B 1 302 ? -9.477 2.072 1.898 1 97.31 302 ARG B CA 1
ATOM 6950 C C . ARG B 1 302 ? -9.688 1.132 3.08 1 97.31 302 ARG B C 1
ATOM 6952 O O . ARG B 1 302 ? -9.258 -0.022 3.047 1 97.31 302 ARG B O 1
ATOM 6959 N N . LEU B 1 303 ? -10.305 1.701 4.133 1 98 303 LEU B N 1
ATOM 6960 C CA . LEU B 1 303 ? -10.57 0.881 5.312 1 98 303 LEU B CA 1
ATOM 6961 C C . LEU B 1 303 ? -11.484 -0.289 4.965 1 98 303 LEU B C 1
ATOM 6963 O O . LEU B 1 303 ? -11.289 -1.403 5.457 1 98 303 LEU B O 1
ATOM 6967 N N . GLN B 1 304 ? -12.484 -0.024 4.164 1 97.31 304 GLN B N 1
ATOM 6968 C CA . GLN B 1 304 ? -13.391 -1.079 3.732 1 97.31 304 GLN B CA 1
ATOM 6969 C C . GLN B 1 304 ? -12.633 -2.242 3.105 1 97.31 304 GLN B C 1
ATOM 6971 O O . GLN B 1 304 ? -12.867 -3.402 3.451 1 97.31 304 GLN B O 1
ATOM 6976 N N . LEU B 1 305 ? -11.75 -1.976 2.227 1 96.38 305 LEU B N 1
ATOM 6977 C CA . LEU B 1 305 ? -10.984 -3.012 1.544 1 96.38 305 LEU B CA 1
ATOM 6978 C C . LEU B 1 305 ? -10.016 -3.697 2.506 1 96.38 305 LEU B C 1
ATOM 6980 O O . LEU B 1 305 ? -9.82 -4.914 2.434 1 96.38 305 LEU B O 1
ATOM 6984 N N . GLN B 1 306 ? -9.422 -2.9 3.361 1 96.69 306 GLN B N 1
ATOM 6985 C CA . GLN B 1 306 ? -8.539 -3.475 4.371 1 96.69 306 GLN B CA 1
ATOM 6986 C C . GLN B 1 306 ? -9.289 -4.457 5.266 1 96.69 306 GLN B C 1
ATOM 6988 O O . GLN B 1 306 ? -8.773 -5.531 5.582 1 96.69 306 GLN B O 1
ATOM 6993 N N . LEU B 1 307 ? -10.461 -4.066 5.695 1 96.94 307 LEU B N 1
ATOM 6994 C CA . LEU B 1 307 ? -11.266 -4.926 6.555 1 96.94 307 LEU B CA 1
ATOM 6995 C C . LEU B 1 307 ? -11.727 -6.172 5.801 1 96.94 307 LEU B C 1
ATOM 6997 O O . LEU B 1 307 ? -11.789 -7.262 6.371 1 96.94 307 LEU B O 1
ATOM 7001 N N . GLN B 1 308 ? -12.047 -5.961 4.535 1 94.88 308 GLN B N 1
ATOM 7002 C CA . GLN B 1 308 ? -12.414 -7.109 3.713 1 94.88 308 GLN B CA 1
ATOM 7003 C C . GLN B 1 308 ? -11.289 -8.141 3.67 1 94.88 308 GLN B C 1
ATOM 7005 O O . GLN B 1 308 ? -11.539 -9.344 3.682 1 94.88 308 GLN B O 1
ATOM 7010 N N . ALA B 1 309 ? -10.102 -7.684 3.619 1 92.62 309 ALA B N 1
ATOM 7011 C CA . ALA B 1 309 ? -8.93 -8.562 3.627 1 92.62 309 ALA B CA 1
ATOM 7012 C C . ALA B 1 309 ? -8.859 -9.367 4.922 1 92.62 309 ALA B C 1
ATOM 7014 O O . ALA B 1 309 ? -8.258 -10.438 4.961 1 92.62 309 ALA B O 1
ATOM 7015 N N . PHE B 1 310 ? -9.469 -8.852 5.988 1 91.12 310 PHE B N 1
ATOM 7016 C CA . PHE B 1 310 ? -9.547 -9.547 7.27 1 91.12 310 PHE B CA 1
ATOM 7017 C C . PHE B 1 310 ? -10.805 -10.406 7.344 1 91.12 310 PHE B C 1
ATOM 7019 O O . PHE B 1 310 ? -11.086 -11.016 8.375 1 91.12 310 PHE B O 1
ATOM 7026 N N . GLY B 1 311 ? -11.594 -10.375 6.293 1 91 311 GLY B N 1
ATOM 7027 C CA . GLY B 1 311 ? -12.828 -11.148 6.27 1 91 311 GLY B CA 1
ATOM 7028 C C . GLY B 1 311 ? -14.016 -10.398 6.848 1 91 311 GLY B C 1
ATOM 7029 O O . GLY B 1 311 ? -15.039 -11 7.164 1 91 311 GLY B O 1
ATOM 7030 N N . ILE B 1 312 ? -13.875 -9.125 7.023 1 94.69 312 ILE B N 1
ATOM 7031 C CA . ILE B 1 312 ? -14.938 -8.297 7.57 1 94.69 312 ILE B CA 1
ATOM 7032 C C . ILE B 1 312 ? -15.602 -7.5 6.445 1 94.69 312 ILE B C 1
ATOM 7034 O O . ILE B 1 312 ? -14.969 -6.641 5.828 1 94.69 312 ILE B O 1
ATOM 7038 N N . CYS B 1 313 ? -16.812 -7.738 6.203 1 93.56 313 CYS B N 1
ATOM 7039 C CA . CYS B 1 313 ? -17.547 -7.039 5.156 1 93.56 313 CYS B CA 1
ATOM 7040 C C . CYS B 1 313 ? -18.266 -5.82 5.723 1 93.56 313 CYS B C 1
ATOM 7042 O O . CYS B 1 313 ? -18.906 -5.902 6.773 1 93.56 313 CYS B O 1
ATOM 7044 N N . THR B 1 314 ? -18.094 -4.719 5.043 1 95.88 314 THR B N 1
ATOM 7045 C CA . THR B 1 314 ? -18.703 -3.475 5.512 1 95.88 314 THR B CA 1
ATOM 7046 C C . THR B 1 314 ? -19.5 -2.812 4.398 1 95.88 314 THR B C 1
ATOM 7048 O O . THR B 1 314 ? -19.344 -3.143 3.221 1 95.88 314 THR B O 1
ATOM 7051 N N . PHE B 1 315 ? -20.438 -1.993 4.805 1 95.69 315 PHE B N 1
ATOM 7052 C CA . PHE B 1 315 ? -21.219 -1.161 3.891 1 95.69 315 PHE B CA 1
ATOM 7053 C C . PHE B 1 315 ? -21.078 0.312 4.258 1 95.69 315 PHE B C 1
ATOM 7055 O O . PHE B 1 315 ? -21.406 0.708 5.379 1 95.69 315 PHE B O 1
ATOM 7062 N N . ILE B 1 316 ? -20.672 1.139 3.316 1 95.94 316 ILE B N 1
ATOM 7063 C CA . ILE B 1 316 ? -20.328 2.529 3.602 1 95.94 316 ILE B CA 1
ATOM 7064 C C . ILE B 1 316 ? -21.578 3.4 3.447 1 95.94 316 ILE B C 1
ATOM 7066 O O . ILE B 1 316 ? -22.312 3.273 2.469 1 95.94 316 ILE B O 1
ATOM 7070 N N . ILE B 1 317 ? -21.766 4.199 4.41 1 95.62 317 ILE B N 1
ATOM 7071 C CA . ILE B 1 317 ? -22.781 5.242 4.344 1 95.62 317 ILE B CA 1
ATOM 7072 C C . ILE B 1 317 ? -22.141 6.605 4.566 1 95.62 317 ILE B C 1
ATOM 7074 O O . ILE B 1 317 ? -21.406 6.805 5.543 1 95.62 317 ILE B O 1
ATOM 7078 N N . ALA B 1 318 ? -22.375 7.508 3.688 1 95.31 318 ALA B N 1
ATOM 7079 C CA . ALA B 1 318 ? -21.875 8.875 3.807 1 95.31 318 ALA B CA 1
ATOM 7080 C C . ALA B 1 318 ? -22.922 9.781 4.453 1 95.31 318 ALA B C 1
ATOM 7082 O O . ALA B 1 318 ? -24.016 9.969 3.912 1 95.31 318 ALA B O 1
ATOM 7083 N N . MET B 1 319 ? -22.578 10.391 5.473 1 95.44 319 MET B N 1
ATOM 7084 C CA . MET B 1 319 ? -23.516 11.242 6.195 1 95.44 319 MET B CA 1
ATOM 7085 C C . MET B 1 319 ? -23.891 12.469 5.367 1 95.44 319 MET B C 1
ATOM 7087 O O . MET B 1 319 ? -24.969 13.031 5.535 1 95.44 319 MET B O 1
ATOM 7091 N N . ASP B 1 320 ? -23 12.844 4.465 1 92.19 320 ASP B N 1
ATOM 7092 C CA . ASP B 1 320 ? -23.25 14.016 3.635 1 92.19 320 ASP B CA 1
ATOM 7093 C C . ASP B 1 320 ? -24.5 13.836 2.791 1 92.19 320 ASP B C 1
ATOM 7095 O O . ASP B 1 320 ? -25.094 14.82 2.342 1 92.19 320 ASP B O 1
ATOM 7099 N N . ASN B 1 321 ? -24.906 12.648 2.607 1 93.75 321 ASN B N 1
ATOM 7100 C CA . ASN B 1 321 ? -26.094 12.359 1.816 1 93.75 321 ASN B CA 1
ATOM 7101 C C . ASN B 1 321 ? -27.375 12.758 2.555 1 93.75 321 ASN B C 1
ATOM 7103 O O . ASN B 1 321 ? -28.438 12.812 1.957 1 93.75 321 ASN B O 1
ATOM 7107 N N . TYR B 1 322 ? -27.234 13.094 3.76 1 94.62 322 TYR B N 1
ATOM 7108 C CA . TYR B 1 322 ? -28.422 13.305 4.578 1 94.62 322 TYR B CA 1
ATOM 7109 C C . TYR B 1 322 ? -28.609 14.781 4.895 1 94.62 322 TYR B C 1
ATOM 7111 O O . TYR B 1 322 ? -29.391 15.133 5.777 1 94.62 322 TYR B O 1
ATOM 7119 N N . TYR B 1 323 ? -27.875 15.625 4.297 1 92.56 323 TYR B N 1
ATOM 7120 C CA . TYR B 1 323 ? -28.109 17.047 4.508 1 92.56 323 TYR B CA 1
ATOM 7121 C C . TYR B 1 323 ? -29.547 17.438 4.176 1 92.56 323 TYR B C 1
ATOM 7123 O O . TYR B 1 323 ? -30.109 16.953 3.191 1 92.56 323 TYR B O 1
ATOM 7131 N N . LEU B 1 324 ? -30.047 18.281 4.949 1 91.12 324 LEU B N 1
ATOM 7132 C CA . LEU B 1 324 ? -31.375 18.828 4.707 1 91.12 324 LEU B CA 1
ATOM 7133 C C . LEU B 1 324 ? -31.359 19.812 3.545 1 91.12 324 LEU B C 1
ATOM 7135 O O . LEU B 1 324 ? -30.312 20.328 3.17 1 91.12 324 LEU B O 1
ATOM 7139 N N . PRO B 1 325 ? -32.531 19.984 2.963 1 88.31 325 PRO B N 1
ATOM 7140 C CA . PRO B 1 325 ? -32.594 21.062 1.985 1 88.31 325 PRO B CA 1
ATOM 7141 C C . PRO B 1 325 ? -32.219 22.422 2.576 1 88.31 325 PRO B C 1
ATOM 7143 O O . PRO B 1 325 ? -32.344 22.641 3.783 1 88.31 325 PRO B O 1
ATOM 7146 N N . LEU B 1 326 ? -31.703 23.297 1.746 1 86.19 326 LEU B N 1
ATOM 7147 C CA . LEU B 1 326 ? -31.141 24.578 2.158 1 86.19 326 LEU B CA 1
ATOM 7148 C C . LEU B 1 326 ? -32.094 25.328 3.066 1 86.19 326 LEU B C 1
ATOM 7150 O O . LEU B 1 326 ? -31.688 25.953 4.047 1 86.19 326 LEU B O 1
ATOM 7154 N N . LYS B 1 327 ? -33.375 25.266 2.746 1 87.5 327 LYS B N 1
ATOM 7155 C CA . LYS B 1 327 ? -34.406 26.016 3.486 1 87.5 327 LYS B CA 1
ATOM 7156 C C . LYS B 1 327 ? -34.469 25.547 4.934 1 87.5 327 LYS B C 1
ATOM 7158 O O . LYS B 1 327 ? -34.906 26.297 5.816 1 87.5 327 LYS B O 1
ATOM 7163 N N . ASP B 1 328 ? -34.031 24.359 5.215 1 90.69 328 ASP B N 1
ATOM 7164 C CA . ASP B 1 328 ? -34.188 23.766 6.543 1 90.69 328 ASP B CA 1
ATOM 7165 C C . ASP B 1 328 ? -32.875 23.75 7.301 1 90.69 328 ASP B C 1
ATOM 7167 O O . ASP B 1 328 ? -32.812 23.344 8.461 1 90.69 328 ASP B O 1
ATOM 7171 N N . ILE B 1 329 ? -31.797 24.203 6.707 1 90.5 329 ILE B N 1
ATOM 7172 C CA . ILE B 1 329 ? -30.5 24.234 7.367 1 90.5 329 ILE B CA 1
ATOM 7173 C C . ILE B 1 329 ? -30.469 25.375 8.398 1 90.5 329 ILE B C 1
ATOM 7175 O O . ILE B 1 329 ? -30.906 26.484 8.102 1 90.5 329 ILE B O 1
ATOM 7179 N N . PRO B 1 330 ? -29.984 25.016 9.57 1 91.56 330 PRO B N 1
ATOM 7180 C CA . PRO B 1 330 ? -29.906 26.078 10.586 1 91.56 330 PRO B CA 1
ATOM 7181 C C . PRO B 1 330 ? -29.016 27.234 10.156 1 91.56 330 PRO B C 1
ATOM 7183 O O . PRO B 1 330 ? -28.031 27.031 9.445 1 91.56 330 PRO B O 1
ATOM 7186 N N . LYS B 1 331 ? -29.406 28.406 10.609 1 89.31 331 LYS B N 1
ATOM 7187 C CA . LYS B 1 331 ? -28.625 29.609 10.32 1 89.31 331 LYS B CA 1
ATOM 7188 C C . LYS B 1 331 ? -27.672 29.938 11.461 1 89.31 331 LYS B C 1
ATOM 7190 O O . LYS B 1 331 ? -27.891 29.531 12.602 1 89.31 331 LYS B O 1
ATOM 7195 N N . GLU B 1 332 ? -26.625 30.578 11.102 1 85.25 332 GLU B N 1
ATOM 7196 C CA . GLU B 1 332 ? -25.688 31.078 12.102 1 85.25 332 GLU B CA 1
ATOM 7197 C C . GLU B 1 332 ? -26.297 32.219 12.914 1 85.25 332 GLU B C 1
ATOM 7199 O O . GLU B 1 332 ? -27.438 32.656 12.656 1 85.25 332 GLU B O 1
ATOM 7204 N N . LYS B 1 333 ? -25.578 32.688 13.867 1 80.81 333 LYS B N 1
ATOM 7205 C CA . LYS B 1 333 ? -26.062 33.75 14.773 1 80.81 333 LYS B CA 1
ATOM 7206 C C . LYS B 1 333 ? -26.375 35.031 14.016 1 80.81 333 LYS B C 1
ATOM 7208 O O . LYS B 1 333 ? -27.203 35.812 14.453 1 80.81 333 LYS B O 1
ATOM 7213 N N . ASP B 1 334 ? -25.703 35.188 12.93 1 78.94 334 ASP B N 1
ATOM 7214 C CA . ASP B 1 334 ? -25.938 36.406 12.133 1 78.94 334 ASP B CA 1
ATOM 7215 C C . ASP B 1 334 ? -27.297 36.344 11.422 1 78.94 334 ASP B C 1
ATOM 7217 O O . ASP B 1 334 ? -27.766 37.344 10.891 1 78.94 334 ASP B O 1
ATOM 7221 N N . GLY B 1 335 ? -27.938 35.156 11.375 1 79.62 335 GLY B N 1
ATOM 7222 C CA . GLY B 1 335 ? -29.266 34.969 10.805 1 79.62 335 GLY B CA 1
ATOM 7223 C C . GLY B 1 335 ? -29.25 34.875 9.289 1 79.62 335 GLY B C 1
ATOM 7224 O O . GLY B 1 335 ? -30.297 34.688 8.672 1 79.62 335 GLY B O 1
ATOM 7225 N N . ILE B 1 336 ? -28.125 35.031 8.734 1 80.94 336 ILE B N 1
ATOM 7226 C CA . ILE B 1 336 ? -28.016 35.062 7.281 1 80.94 336 ILE B CA 1
ATOM 7227 C C . ILE B 1 336 ? -27.25 33.844 6.773 1 80.94 336 ILE B C 1
ATOM 7229 O O . ILE B 1 336 ? -27.719 33.125 5.891 1 80.94 336 ILE B O 1
ATOM 7233 N N . SER B 1 337 ? -26.219 33.625 7.355 1 84.38 337 SER B N 1
ATOM 7234 C CA . SER B 1 337 ? -25.344 32.562 6.902 1 84.38 337 SER B CA 1
ATOM 7235 C C . SER B 1 337 ? -25.844 31.203 7.406 1 84.38 337 SER B C 1
ATOM 7237 O O . SER B 1 337 ? -26.438 31.109 8.477 1 84.38 337 SER B O 1
ATOM 7239 N N . PHE B 1 338 ? -25.688 30.188 6.625 1 86.12 338 PHE B N 1
ATOM 7240 C CA . PHE B 1 338 ? -26.094 28.844 6.984 1 86.12 338 PHE B CA 1
ATOM 7241 C C . PHE B 1 338 ? -25.016 28.156 7.809 1 86.12 338 PHE B C 1
ATOM 7243 O O . PHE B 1 338 ? -23.828 28.297 7.527 1 86.12 338 PHE B O 1
ATOM 7250 N N . ASP B 1 339 ? -25.438 27.422 8.805 1 89.75 339 ASP B N 1
ATOM 7251 C CA . ASP B 1 339 ? -24.531 26.594 9.594 1 89.75 339 ASP B CA 1
ATOM 7252 C C . ASP B 1 339 ? -24.547 25.141 9.109 1 89.75 339 ASP B C 1
ATOM 7254 O O . ASP B 1 339 ? -25.141 24.266 9.75 1 89.75 339 ASP B O 1
ATOM 7258 N N . PHE B 1 340 ? -23.781 24.875 8.156 1 87.38 340 PHE B N 1
ATOM 7259 C CA . PHE B 1 340 ? -23.719 23.562 7.535 1 87.38 340 PHE B CA 1
ATOM 7260 C C . PHE B 1 340 ? -23.031 22.562 8.445 1 87.38 340 PHE B C 1
ATOM 7262 O O . PHE B 1 340 ? -23.125 21.344 8.227 1 87.38 340 PHE B O 1
ATOM 7269 N N . GLU B 1 341 ? -22.297 23.031 9.477 1 90.31 341 GLU B N 1
ATOM 7270 C CA . GLU B 1 341 ? -21.484 22.156 10.312 1 90.31 341 GLU B CA 1
ATOM 7271 C C . GLU B 1 341 ? -22.297 21.594 11.484 1 90.31 341 GLU B C 1
ATOM 7273 O O . GLU B 1 341 ? -21.828 20.703 12.188 1 90.31 341 GLU B O 1
ATOM 7278 N N . SER B 1 342 ? -23.469 22.125 11.703 1 91.62 342 SER B N 1
ATOM 7279 C CA . SER B 1 342 ? -24.312 21.656 12.797 1 91.62 342 SER B CA 1
ATOM 7280 C C . SER B 1 342 ? -24.875 20.266 12.5 1 91.62 342 SER B C 1
ATOM 7282 O O . SER B 1 342 ? -25.219 19.969 11.359 1 91.62 342 SER B O 1
ATOM 7284 N N . ILE B 1 343 ? -24.953 19.484 13.523 1 93.94 343 ILE B N 1
ATOM 7285 C CA . ILE B 1 343 ? -25.547 18.172 13.359 1 93.94 343 ILE B CA 1
ATOM 7286 C C . ILE B 1 343 ? -27 18.312 12.93 1 93.94 343 ILE B C 1
ATOM 7288 O O . ILE B 1 343 ? -27.547 17.438 12.258 1 93.94 343 ILE B O 1
ATOM 7292 N N . ASP B 1 344 ? -27.609 19.484 13.258 1 93.94 344 ASP B N 1
ATOM 7293 C CA . ASP B 1 344 ? -29.016 19.734 12.953 1 93.94 344 ASP B CA 1
ATOM 7294 C C . ASP B 1 344 ? -29.203 20.078 11.477 1 93.94 344 ASP B C 1
ATOM 7296 O O . ASP B 1 344 ? -30.344 20.188 11 1 93.94 344 ASP B O 1
ATOM 7300 N N . ALA B 1 345 ? -28.141 20.234 10.789 1 93.06 345 ALA B N 1
ATOM 7301 C CA . ALA B 1 345 ? -28.219 20.422 9.344 1 93.06 345 ALA B CA 1
ATOM 7302 C C . ALA B 1 345 ? -28.484 19.094 8.633 1 93.06 345 ALA B C 1
ATOM 7304 O O . ALA B 1 345 ? -28.812 19.078 7.441 1 93.06 345 ALA B O 1
ATOM 7305 N N . LEU B 1 346 ? -28.469 17.969 9.375 1 94.69 346 LEU B N 1
ATOM 7306 C CA . LEU B 1 346 ? -28.625 16.641 8.797 1 94.69 346 LEU B CA 1
ATOM 7307 C C . LEU B 1 346 ? -29.984 16.047 9.172 1 94.69 346 LEU B C 1
ATOM 7309 O O . LEU B 1 346 ? -30.516 16.328 10.25 1 94.69 346 LEU B O 1
ATOM 7313 N N . ASN B 1 347 ? -30.516 15.266 8.32 1 94.25 347 ASN B N 1
ATOM 7314 C CA . ASN B 1 347 ? -31.734 14.492 8.602 1 94.25 347 ASN B CA 1
ATOM 7315 C C . ASN B 1 347 ? -31.422 13.266 9.453 1 94.25 347 ASN B C 1
ATOM 7317 O O . ASN B 1 347 ? -31.438 12.141 8.961 1 94.25 347 ASN B O 1
ATOM 7321 N N . ILE B 1 348 ? -31.312 13.461 10.742 1 95.62 348 ILE B N 1
ATOM 7322 C CA . ILE B 1 348 ? -30.844 12.453 11.688 1 95.62 348 ILE B CA 1
ATOM 7323 C C . ILE B 1 348 ? -31.906 11.352 11.82 1 95.62 348 ILE B C 1
ATOM 7325 O O . ILE B 1 348 ? -31.562 10.164 11.859 1 95.62 348 ILE B O 1
ATOM 7329 N N . PRO B 1 349 ? -33.219 11.703 11.812 1 95.5 349 PRO B N 1
ATOM 7330 C CA . PRO B 1 349 ? -34.219 10.648 11.883 1 95.5 349 PRO B CA 1
ATOM 7331 C C . PRO B 1 349 ? -34.156 9.688 10.695 1 95.5 349 PRO B C 1
ATOM 7333 O O . PRO B 1 349 ? -34.188 8.469 10.883 1 95.5 349 PRO B O 1
ATOM 7336 N N . LEU B 1 350 ? -34.031 10.266 9.523 1 95.81 350 LEU B N 1
ATOM 7337 C CA . LEU B 1 350 ? -33.938 9.422 8.344 1 95.81 350 LEU B CA 1
ATOM 7338 C C . LEU B 1 350 ? -32.688 8.555 8.406 1 95.81 350 LEU B C 1
ATOM 7340 O O . LEU B 1 350 ? -32.719 7.379 8.039 1 95.81 350 LEU B O 1
ATOM 7344 N N . PHE B 1 351 ? -31.594 9.133 8.82 1 96.81 351 PHE B N 1
ATOM 7345 C CA . PHE B 1 351 ? -30.344 8.414 8.961 1 96.81 351 PHE B CA 1
ATOM 7346 C C . PHE B 1 351 ? -30.516 7.207 9.883 1 96.81 351 PHE B C 1
ATOM 7348 O O . PHE B 1 351 ? -30.125 6.094 9.523 1 96.81 351 PHE B O 1
ATOM 7355 N N . ASN B 1 352 ? -31.094 7.434 11.023 1 97.06 352 ASN B N 1
ATOM 7356 C CA . ASN B 1 352 ? -31.266 6.363 11.992 1 97.06 352 ASN B CA 1
ATOM 7357 C C . ASN B 1 352 ? -32.219 5.289 11.477 1 97.06 352 ASN B C 1
ATOM 7359 O O . ASN B 1 352 ? -32.031 4.098 11.734 1 97.06 352 ASN B O 1
ATOM 7363 N N . GLN B 1 353 ? -33.188 5.715 10.766 1 96.31 353 GLN B N 1
ATOM 7364 C CA . GLN B 1 353 ? -34.094 4.742 10.156 1 96.31 353 GLN B CA 1
ATOM 7365 C C . GLN B 1 353 ? -33.375 3.854 9.164 1 96.31 353 GLN B C 1
ATOM 7367 O O . GLN B 1 353 ? -33.562 2.635 9.148 1 96.31 353 GLN B O 1
ATOM 7372 N N . ASN B 1 354 ? -32.594 4.465 8.336 1 95.81 354 ASN B N 1
ATOM 7373 C CA . ASN B 1 354 ? -31.828 3.707 7.359 1 95.81 354 ASN B CA 1
ATOM 7374 C C . ASN B 1 354 ? -30.859 2.75 8.031 1 95.81 354 ASN B C 1
ATOM 7376 O O . ASN B 1 354 ? -30.703 1.607 7.598 1 95.81 354 ASN B O 1
ATOM 7380 N N . ILE B 1 355 ? -30.188 3.193 9.086 1 96 355 ILE B N 1
ATOM 7381 C CA . ILE B 1 355 ? -29.25 2.35 9.82 1 96 355 ILE B CA 1
ATOM 7382 C C . ILE B 1 355 ? -30 1.152 10.414 1 96 355 ILE B C 1
ATOM 7384 O O . ILE B 1 355 ? -29.531 0.015 10.312 1 96 355 ILE B O 1
ATOM 7388 N N . TYR B 1 356 ? -31.109 1.481 10.992 1 94.69 356 TYR B N 1
ATOM 7389 C CA . TYR B 1 356 ? -31.938 0.419 11.562 1 94.69 356 TYR B CA 1
ATOM 7390 C C . TYR B 1 356 ? -32.312 -0.604 10.5 1 94.69 356 TYR B C 1
ATOM 7392 O O . TYR B 1 356 ? -32.219 -1.812 10.727 1 94.69 356 TYR B O 1
ATOM 7400 N N . ASP B 1 357 ? -32.75 -0.138 9.367 1 95.5 357 ASP B N 1
ATOM 7401 C CA . ASP B 1 357 ? -33.188 -1.012 8.266 1 95.5 357 ASP B CA 1
ATOM 7402 C C . ASP B 1 357 ? -32 -1.876 7.789 1 95.5 357 ASP B C 1
ATOM 7404 O O . ASP B 1 357 ? -32.188 -3.078 7.57 1 95.5 357 ASP B O 1
ATOM 7408 N N . LEU B 1 358 ? -30.906 -1.324 7.641 1 94.62 358 LEU B N 1
ATOM 7409 C CA . LEU B 1 358 ? -29.734 -2.045 7.156 1 94.62 358 LEU B CA 1
ATOM 7410 C C . LEU B 1 358 ? -29.297 -3.109 8.156 1 94.62 358 LEU B C 1
ATOM 7412 O O . LEU B 1 358 ? -28.969 -4.23 7.77 1 94.62 358 LEU B O 1
ATOM 7416 N N . LEU B 1 359 ? -29.344 -2.777 9.461 1 93.12 359 LEU B N 1
ATOM 7417 C CA . LEU B 1 359 ? -28.922 -3.703 10.508 1 93.12 359 LEU B CA 1
ATOM 7418 C C . LEU B 1 359 ? -29.891 -4.875 10.625 1 93.12 359 LEU B C 1
ATOM 7420 O O . LEU B 1 359 ? -29.5 -5.969 11.031 1 93.12 359 LEU B O 1
ATOM 7424 N N . THR B 1 360 ? -31.109 -4.637 10.234 1 92.44 360 THR B N 1
ATOM 7425 C CA . THR B 1 360 ? -32.125 -5.688 10.305 1 92.44 360 THR B CA 1
ATOM 7426 C C . THR B 1 360 ? -32.312 -6.34 8.938 1 92.44 360 THR B C 1
ATOM 7428 O O . THR B 1 360 ? -33.312 -7.047 8.727 1 92.44 360 THR B O 1
ATOM 7431 N N . CYS B 1 361 ? -31.484 -6.023 7.949 1 91.62 361 CYS B N 1
ATOM 7432 C CA . CYS B 1 361 ? -31.438 -6.637 6.629 1 91.62 361 CYS B CA 1
ATOM 7433 C C . CYS B 1 361 ? -32.719 -6.34 5.836 1 91.62 361 CYS B C 1
ATOM 7435 O O . CYS B 1 361 ? -33.188 -7.195 5.094 1 91.62 361 CYS B O 1
ATOM 7437 N N . LYS B 1 362 ? -33.281 -5.203 6.098 1 92.75 362 LYS B N 1
ATOM 7438 C CA . LYS B 1 362 ? -34.406 -4.73 5.332 1 92.75 362 LYS B CA 1
ATOM 7439 C C . LYS B 1 362 ? -34 -3.84 4.172 1 92.75 362 LYS B C 1
ATOM 7441 O O . LYS B 1 362 ? -32.906 -3.225 4.223 1 92.75 362 LYS B O 1
ATOM 7446 N N . LYS B 1 363 ? -34.844 -3.873 3.203 1 93.31 363 LYS B N 1
ATOM 7447 C CA . LYS B 1 363 ? -34.594 -2.959 2.09 1 93.31 363 LYS B CA 1
ATOM 7448 C C . LYS B 1 363 ? -34.844 -1.512 2.504 1 93.31 363 LYS B C 1
ATOM 7450 O O . LYS B 1 363 ? -35.812 -1.224 3.229 1 93.31 363 LYS B O 1
ATOM 7455 N N . THR B 1 364 ? -33.969 -0.666 2.117 1 93.25 364 THR B N 1
ATOM 7456 C CA . THR B 1 364 ? -34.125 0.748 2.439 1 93.25 364 THR B CA 1
ATOM 7457 C C . THR B 1 364 ? -33.656 1.621 1.275 1 93.25 364 THR B C 1
ATOM 7459 O O . THR B 1 364 ? -32.969 1.145 0.368 1 93.25 364 THR B O 1
ATOM 7462 N N . THR B 1 365 ? -34.125 2.846 1.318 1 93.38 365 THR B N 1
ATOM 7463 C CA . THR B 1 365 ? -33.75 3.832 0.31 1 93.38 365 THR B CA 1
ATOM 7464 C C . THR B 1 365 ? -32.844 4.902 0.911 1 93.38 365 THR B C 1
ATOM 7466 O O . THR B 1 365 ? -33.25 5.645 1.805 1 93.38 365 THR B O 1
ATOM 7469 N N . ILE B 1 366 ? -31.672 4.957 0.436 1 92.88 366 ILE B N 1
ATOM 7470 C CA . ILE B 1 366 ? -30.688 5.895 0.961 1 92.88 366 ILE B CA 1
ATOM 7471 C C . ILE B 1 366 ? -30.594 7.109 0.039 1 92.88 366 ILE B C 1
ATOM 7473 O O . ILE B 1 366 ? -30.453 6.961 -1.177 1 92.88 366 ILE B O 1
ATOM 7477 N N . PRO B 1 367 ? -30.688 8.266 0.573 1 91.25 367 PRO B N 1
ATOM 7478 C CA . PRO B 1 367 ? -30.516 9.469 -0.25 1 91.25 367 PRO B CA 1
ATOM 7479 C C . PRO B 1 367 ? -29.094 9.641 -0.775 1 91.25 367 PRO B C 1
ATOM 7481 O O . PRO B 1 367 ? -28.141 9.141 -0.168 1 91.25 367 PRO B O 1
ATOM 7484 N N . GLN B 1 368 ? -29 10.242 -1.938 1 87.88 368 GLN B N 1
ATOM 7485 C CA . GLN B 1 368 ? -27.719 10.641 -2.52 1 87.88 368 GLN B CA 1
ATOM 7486 C C . GLN B 1 368 ? -27.672 12.148 -2.76 1 87.88 368 GLN B C 1
ATOM 7488 O O . GLN B 1 368 ? -28.594 12.719 -3.35 1 87.88 368 GLN B O 1
ATOM 7493 N N . PHE B 1 369 ? -26.609 12.742 -2.242 1 81.25 369 PHE B N 1
ATOM 7494 C CA . PHE B 1 369 ? -26.5 14.195 -2.389 1 81.25 369 PHE B CA 1
ATOM 7495 C C . PHE B 1 369 ? -25.406 14.555 -3.387 1 81.25 369 PHE B C 1
ATOM 7497 O O . PHE B 1 369 ? -24.281 14.055 -3.295 1 81.25 369 PHE B O 1
ATOM 7504 N N . ASP B 1 370 ? -25.734 15.406 -4.328 1 78.25 370 ASP B N 1
ATOM 7505 C CA . ASP B 1 370 ? -24.766 15.922 -5.297 1 78.25 370 ASP B CA 1
ATOM 7506 C C . ASP B 1 370 ? -24.344 17.344 -4.941 1 78.25 370 ASP B C 1
ATOM 7508 O O . ASP B 1 370 ? -25.156 18.266 -5 1 78.25 370 ASP B O 1
ATOM 7512 N N . PHE B 1 371 ? -23.156 17.562 -4.723 1 72.56 371 PHE B N 1
ATOM 7513 C CA . PHE B 1 371 ? -22.656 18.859 -4.258 1 72.56 371 PHE B CA 1
ATOM 7514 C C . PHE B 1 371 ? -22.594 19.859 -5.402 1 72.56 371 PHE B C 1
ATOM 7516 O O . PHE B 1 371 ? -22.547 21.062 -5.168 1 72.56 371 PHE B O 1
ATOM 7523 N N . VAL B 1 372 ? -22.484 19.359 -6.594 1 70.56 372 VAL B N 1
ATOM 7524 C CA . VAL B 1 372 ? -22.438 20.25 -7.746 1 70.56 372 VAL B CA 1
ATOM 7525 C C . VAL B 1 372 ? -23.828 20.844 -8.008 1 70.56 372 VAL B C 1
ATOM 7527 O O . VAL B 1 372 ? -23.984 22.062 -8.07 1 70.56 372 VAL B O 1
ATOM 7530 N N . THR B 1 373 ? -24.75 19.906 -8.039 1 71.88 373 THR B N 1
ATOM 7531 C CA . THR B 1 373 ? -26.109 20.328 -8.383 1 71.88 373 THR B CA 1
ATOM 7532 C C . THR B 1 373 ? -26.906 20.641 -7.125 1 71.88 373 THR B C 1
ATOM 7534 O O . THR B 1 373 ? -27.984 21.25 -7.203 1 71.88 373 THR B O 1
ATOM 7537 N N . ARG B 1 374 ? -26.375 20.234 -6.105 1 69.69 374 ARG B N 1
ATOM 7538 C CA . ARG B 1 374 ? -27.031 20.406 -4.812 1 69.69 374 ARG B CA 1
ATOM 7539 C C . ARG B 1 374 ? -28.422 19.781 -4.812 1 69.69 374 ARG B C 1
ATOM 7541 O O . ARG B 1 374 ? -29.391 20.422 -4.398 1 69.69 374 ARG B O 1
ATOM 7548 N N . SER B 1 375 ? -28.422 18.641 -5.387 1 76.88 375 SER B N 1
ATOM 7549 C CA . SER B 1 375 ? -29.688 17.922 -5.504 1 76.88 375 SER B CA 1
ATOM 7550 C C . SER B 1 375 ? -29.594 16.531 -4.879 1 76.88 375 SER B C 1
ATOM 7552 O O . SER B 1 375 ? -28.5 16 -4.676 1 76.88 375 SER B O 1
ATOM 7554 N N . HIS B 1 376 ? -30.844 16.031 -4.543 1 81.81 376 HIS B N 1
ATOM 7555 C CA . HIS B 1 376 ? -30.922 14.727 -3.904 1 81.81 376 HIS B CA 1
ATOM 7556 C C . HIS B 1 376 ? -31.453 13.672 -4.875 1 81.81 376 HIS B C 1
ATOM 7558 O O . HIS B 1 376 ? -32.344 13.945 -5.668 1 81.81 376 HIS B O 1
ATOM 7564 N N . THR B 1 377 ? -30.766 12.555 -4.941 1 82.19 377 THR B N 1
ATOM 7565 C CA . THR B 1 377 ? -31.266 11.344 -5.586 1 82.19 377 THR B CA 1
ATOM 7566 C C . THR B 1 377 ? -31.375 10.203 -4.578 1 82.19 377 THR B C 1
ATOM 7568 O O . THR B 1 377 ? -31.281 10.422 -3.371 1 82.19 377 THR B O 1
ATOM 7571 N N . GLN B 1 378 ? -31.938 9.086 -5.039 1 86.62 378 GLN B N 1
ATOM 7572 C CA . GLN B 1 378 ? -32.125 7.977 -4.102 1 86.62 378 GLN B CA 1
ATOM 7573 C C . GLN B 1 378 ? -31.625 6.664 -4.707 1 86.62 378 GLN B C 1
ATOM 7575 O O . GLN B 1 378 ? -31.547 6.527 -5.93 1 86.62 378 GLN B O 1
ATOM 7580 N N . LYS B 1 379 ? -31.203 5.836 -3.822 1 85.94 379 LYS B N 1
ATOM 7581 C CA . LYS B 1 379 ? -30.766 4.496 -4.211 1 85.94 379 LYS B CA 1
ATOM 7582 C C . LYS B 1 379 ? -31.312 3.441 -3.254 1 85.94 379 LYS B C 1
ATOM 7584 O O . LYS B 1 379 ? -31.25 3.604 -2.033 1 85.94 379 LYS B O 1
ATOM 7589 N N . ASP B 1 380 ? -31.828 2.4 -3.832 1 87.38 380 ASP B N 1
ATOM 7590 C CA . ASP B 1 380 ? -32.312 1.284 -3.025 1 87.38 380 ASP B CA 1
ATOM 7591 C C . ASP B 1 380 ? -31.172 0.32 -2.682 1 87.38 380 ASP B C 1
ATOM 7593 O O . ASP B 1 380 ? -30.375 -0.033 -3.547 1 87.38 380 ASP B O 1
ATOM 7597 N N . ILE B 1 381 ? -31.219 -0.016 -1.372 1 87.75 381 ILE B N 1
ATOM 7598 C CA . ILE B 1 381 ? -30.109 -0.858 -0.925 1 87.75 381 ILE B CA 1
ATOM 7599 C C . ILE B 1 381 ? -30.625 -1.897 0.069 1 87.75 381 ILE B C 1
ATOM 7601 O O . ILE B 1 381 ? -31.531 -1.613 0.864 1 87.75 381 ILE B O 1
ATOM 7605 N N . GLN B 1 382 ? -30.094 -3.115 -0.119 1 84.62 382 GLN B N 1
ATOM 7606 C CA . GLN B 1 382 ? -30.25 -4.168 0.883 1 84.62 382 GLN B CA 1
ATOM 7607 C C . GLN B 1 382 ? -28.922 -4.871 1.142 1 84.62 382 GLN B C 1
ATOM 7609 O O . GLN B 1 382 ? -28.188 -5.18 0.204 1 84.62 382 GLN B O 1
ATOM 7614 N N . THR B 1 383 ? -28.547 -4.902 2.424 1 81.19 383 THR B N 1
ATOM 7615 C CA . THR B 1 383 ? -27.281 -5.539 2.766 1 81.19 383 THR B CA 1
ATOM 7616 C C . THR B 1 383 ? -27.516 -6.746 3.674 1 81.19 383 THR B C 1
ATOM 7618 O O . THR B 1 383 ? -28.547 -6.852 4.324 1 81.19 383 THR B O 1
ATOM 7621 N N . HIS B 1 384 ? -26.516 -7.695 3.541 1 83.25 384 HIS B N 1
ATOM 7622 C CA . HIS B 1 384 ? -26.562 -8.852 4.43 1 83.25 384 HIS B CA 1
ATOM 7623 C C . HIS B 1 384 ? -25.234 -9.023 5.172 1 83.25 384 HIS B C 1
ATOM 7625 O O . HIS B 1 384 ? -24.172 -9.055 4.551 1 83.25 384 HIS B O 1
ATOM 7631 N N . ASN B 1 385 ? -25.297 -9.055 6.496 1 79.12 385 ASN B N 1
ATOM 7632 C CA . ASN B 1 385 ? -24.172 -9.438 7.359 1 79.12 385 ASN B CA 1
ATOM 7633 C C . ASN B 1 385 ? -22.984 -8.5 7.184 1 79.12 385 ASN B C 1
ATOM 7635 O O . ASN B 1 385 ? -21.844 -8.953 7.074 1 79.12 385 ASN B O 1
ATOM 7639 N N . HIS B 1 386 ? -23.344 -7.234 7.094 1 89.81 386 HIS B N 1
ATOM 7640 C CA . HIS B 1 386 ? -22.297 -6.219 6.984 1 89.81 386 HIS B CA 1
ATOM 7641 C C . HIS B 1 386 ? -22.266 -5.332 8.227 1 89.81 386 HIS B C 1
ATOM 7643 O O . HIS B 1 386 ? -23.297 -5.008 8.797 1 89.81 386 HIS B O 1
ATOM 7649 N N . ILE B 1 387 ? -21.094 -5.07 8.695 1 96.12 387 ILE B N 1
ATOM 7650 C CA . ILE B 1 387 ? -20.938 -3.949 9.617 1 96.12 387 ILE B CA 1
ATOM 7651 C C . ILE B 1 387 ? -21.125 -2.635 8.867 1 96.12 387 ILE B C 1
ATOM 7653 O O . ILE B 1 387 ? -20.641 -2.48 7.738 1 96.12 387 ILE B O 1
ATOM 7657 N N . ILE B 1 388 ? -21.828 -1.687 9.43 1 97.31 388 ILE B N 1
ATOM 7658 C CA . ILE B 1 388 ? -22.062 -0.41 8.758 1 97.31 388 ILE B CA 1
ATOM 7659 C C . ILE B 1 388 ? -20.875 0.525 9 1 97.31 388 ILE B C 1
ATOM 7661 O O . ILE B 1 388 ? -20.453 0.714 10.148 1 97.31 388 ILE B O 1
ATOM 7665 N N . LEU B 1 389 ? -20.297 0.999 7.969 1 97.94 389 LEU B N 1
ATOM 7666 C CA . LEU B 1 389 ? -19.219 1.968 8.023 1 97.94 389 LEU B CA 1
ATOM 7667 C C . LEU B 1 389 ? -19.719 3.367 7.68 1 97.94 389 LEU B C 1
ATOM 7669 O O . LEU B 1 389 ? -20.047 3.646 6.527 1 97.94 389 LEU B O 1
ATOM 7673 N N . VAL B 1 390 ? -19.703 4.254 8.672 1 98.06 390 VAL B N 1
ATOM 7674 C CA . VAL B 1 390 ? -20.266 5.59 8.5 1 98.06 390 VAL B CA 1
ATOM 7675 C C . VAL B 1 390 ? -19.141 6.625 8.461 1 98.06 390 VAL B C 1
ATOM 7677 O O . VAL B 1 390 ? -18.266 6.625 9.328 1 98.06 390 VAL B O 1
ATOM 7680 N N . GLU B 1 391 ? -19.125 7.473 7.469 1 97.94 391 GLU B N 1
ATOM 7681 C CA . GLU B 1 391 ? -18.172 8.57 7.441 1 97.94 391 GLU B CA 1
ATOM 7682 C C . GLU B 1 391 ? -18.891 9.922 7.371 1 97.94 391 GLU B C 1
ATOM 7684 O O . GLU B 1 391 ? -19.906 10.055 6.695 1 97.94 391 GLU B O 1
ATOM 7689 N N . GLY B 1 392 ? -18.438 10.844 8.141 1 97.12 392 GLY B N 1
ATOM 7690 C CA . GLY B 1 392 ? -19 12.188 8.211 1 97.12 392 GLY B CA 1
ATOM 7691 C C . GLY B 1 392 ? -18.453 13 9.375 1 97.12 392 GLY B C 1
ATOM 7692 O O . GLY B 1 392 ? -17.891 12.438 10.312 1 97.12 392 GLY B O 1
ATOM 7693 N N . ILE B 1 393 ? -18.703 14.281 9.383 1 95.5 393 ILE B N 1
ATOM 7694 C CA . ILE B 1 393 ? -18.109 15.172 10.359 1 95.5 393 ILE B CA 1
ATOM 7695 C C . ILE B 1 393 ? -18.703 14.922 11.734 1 95.5 393 ILE B C 1
ATOM 7697 O O . ILE B 1 393 ? -18.094 15.211 12.766 1 95.5 393 ILE B O 1
ATOM 7701 N N . HIS B 1 394 ? -19.891 14.242 11.836 1 96.81 394 HIS B N 1
ATOM 7702 C CA . HIS B 1 394 ? -20.547 14.016 13.117 1 96.81 394 HIS B CA 1
ATOM 7703 C C . HIS B 1 394 ? -20.625 12.523 13.438 1 96.81 394 HIS B C 1
ATOM 7705 O O . HIS B 1 394 ? -21.359 12.117 14.336 1 96.81 394 HIS B O 1
ATOM 7711 N N . ALA B 1 395 ? -19.875 11.75 12.734 1 97.44 395 ALA B N 1
ATOM 7712 C CA . ALA B 1 395 ? -20.031 10.305 12.812 1 97.44 395 ALA B CA 1
ATOM 7713 C C . ALA B 1 395 ? -19.75 9.797 14.227 1 97.44 395 ALA B C 1
ATOM 7715 O O . ALA B 1 395 ? -20.375 8.828 14.68 1 97.44 395 ALA B O 1
ATOM 7716 N N . ILE B 1 396 ? -18.891 10.445 14.992 1 97.06 396 ILE B N 1
ATOM 7717 C CA . ILE B 1 396 ? -18.547 9.922 16.312 1 97.06 396 ILE B CA 1
ATOM 7718 C C . ILE B 1 396 ? -19.297 10.719 17.375 1 97.06 396 ILE B C 1
ATOM 7720 O O . ILE B 1 396 ? -18.984 10.617 18.578 1 97.06 396 ILE B O 1
ATOM 7724 N N . ASN B 1 397 ? -20.219 11.602 16.953 1 95.56 397 ASN B N 1
ATOM 7725 C CA . ASN B 1 397 ? -21.109 12.312 17.875 1 95.56 397 ASN B CA 1
ATOM 7726 C C . ASN B 1 397 ? -22.062 11.352 18.578 1 95.56 397 ASN B C 1
ATOM 7728 O O . ASN B 1 397 ? -22.844 10.664 17.922 1 95.56 397 ASN B O 1
ATOM 7732 N N . PRO B 1 398 ? -22.031 11.344 19.875 1 93.5 398 PRO B N 1
ATOM 7733 C CA . PRO B 1 398 ? -22.906 10.414 20.609 1 93.5 398 PRO B CA 1
ATOM 7734 C C . PRO B 1 398 ? -24.375 10.625 20.281 1 93.5 398 PRO B C 1
ATOM 7736 O O . PRO B 1 398 ? -25.188 9.695 20.406 1 93.5 398 PRO B O 1
ATOM 7739 N N . LYS B 1 399 ? -24.703 11.742 19.781 1 92.69 399 LYS B N 1
ATOM 7740 C CA . LYS B 1 399 ? -26.094 12.062 19.469 1 92.69 399 LYS B CA 1
ATOM 7741 C C . LYS B 1 399 ? -26.516 11.438 18.141 1 92.69 399 LYS B C 1
ATOM 7743 O O . LYS B 1 399 ? -27.703 11.367 17.844 1 92.69 399 LYS B O 1
ATOM 7748 N N . LEU B 1 400 ? -25.609 10.984 17.375 1 95.19 400 LEU B N 1
ATOM 7749 C CA . LEU B 1 400 ? -25.922 10.523 16.031 1 95.19 400 LEU B CA 1
ATOM 7750 C C . LEU B 1 400 ? -26.734 9.234 16.062 1 95.19 400 LEU B C 1
ATOM 7752 O O . LEU B 1 400 ? -27.766 9.125 15.391 1 95.19 400 LEU B O 1
ATOM 7756 N N . THR B 1 401 ? -26.25 8.258 16.828 1 94.56 401 THR B N 1
ATOM 7757 C CA . THR B 1 401 ? -26.938 6.969 16.938 1 94.56 401 THR B CA 1
ATOM 7758 C C . THR B 1 401 ? -27.109 6.566 18.406 1 94.56 401 THR B C 1
ATOM 7760 O O . THR B 1 401 ? -26.484 5.605 18.859 1 94.56 401 THR B O 1
ATOM 7763 N N . PRO B 1 402 ? -28.031 7.129 19.031 1 92.94 402 PRO B N 1
ATOM 7764 C CA . PRO B 1 402 ? -28.188 6.879 20.469 1 92.94 402 PRO B CA 1
ATOM 7765 C C . PRO B 1 402 ? -28.703 5.477 20.766 1 92.94 402 PRO B C 1
ATOM 7767 O O . PRO B 1 402 ? -28.516 4.969 21.875 1 92.94 402 PRO B O 1
ATOM 7770 N N . PHE B 1 403 ? -29.25 4.812 19.844 1 93.06 403 PHE B N 1
ATOM 7771 C CA . PHE B 1 403 ? -29.859 3.514 20.062 1 93.06 403 PHE B CA 1
ATOM 7772 C C . PHE B 1 403 ? -28.844 2.393 19.953 1 93.06 403 PHE B C 1
ATOM 7774 O O . PHE B 1 403 ? -29.125 1.25 20.328 1 93.06 403 PHE B O 1
ATOM 7781 N N . ILE B 1 404 ? -27.734 2.596 19.406 1 95.94 404 ILE B N 1
ATOM 7782 C CA . ILE B 1 404 ? -26.656 1.601 19.328 1 95.94 404 ILE B CA 1
ATOM 7783 C C . ILE B 1 404 ? -25.734 1.744 20.531 1 95.94 404 ILE B C 1
ATOM 7785 O O . ILE B 1 404 ? -25.125 2.799 20.734 1 95.94 404 ILE B O 1
ATOM 7789 N N . PRO B 1 405 ? -25.594 0.742 21.297 1 96 405 PRO B N 1
ATOM 7790 C CA . PRO B 1 405 ? -24.703 0.802 22.453 1 96 405 PRO B CA 1
ATOM 7791 C C . PRO B 1 405 ? -23.25 1.1 22.078 1 96 405 PRO B C 1
ATOM 7793 O O . PRO B 1 405 ? -22.766 0.644 21.047 1 96 405 PRO B O 1
ATOM 7796 N N . ARG B 1 406 ? -22.578 1.747 22.969 1 95.81 406 ARG B N 1
ATOM 7797 C CA . ARG B 1 406 ? -21.188 2.17 22.734 1 95.81 406 ARG B CA 1
ATOM 7798 C C . ARG B 1 406 ? -20.297 0.972 22.453 1 95.81 406 ARG B C 1
ATOM 7800 O O . ARG B 1 406 ? -19.375 1.061 21.641 1 95.81 406 ARG B O 1
ATOM 7807 N N . LEU B 1 407 ? -20.562 -0.157 23.031 1 95.62 407 LEU B N 1
ATOM 7808 C CA . LEU B 1 407 ? -19.734 -1.352 22.891 1 95.62 407 LEU B CA 1
ATOM 7809 C C . LEU B 1 407 ? -19.859 -1.931 21.484 1 95.62 407 LEU B C 1
ATOM 7811 O O . LEU B 1 407 ? -19 -2.691 21.047 1 95.62 407 LEU B O 1
ATOM 7815 N N . GLN B 1 408 ? -20.906 -1.569 20.812 1 97.56 408 GLN B N 1
ATOM 7816 C CA . GLN B 1 408 ? -21.141 -2.084 19.453 1 97.56 408 GLN B CA 1
ATOM 7817 C C . GLN B 1 408 ? -20.656 -1.095 18.406 1 97.56 408 GLN B C 1
ATOM 7819 O O . GLN B 1 408 ? -20.906 -1.289 17.203 1 97.56 408 GLN B O 1
ATOM 7824 N N . LYS B 1 409 ? -20 -0.034 18.906 1 97.62 409 LYS B N 1
ATOM 7825 C CA . LYS B 1 409 ? -19.453 0.993 18.016 1 97.62 409 LYS B CA 1
ATOM 7826 C C . LYS B 1 409 ? -17.938 0.99 18.047 1 97.62 409 LYS B C 1
ATOM 7828 O O . LYS B 1 409 ? -17.328 0.697 19.078 1 97.62 409 LYS B O 1
ATOM 7833 N N . PHE B 1 410 ? -17.328 1.217 16.969 1 98.5 410 PHE B N 1
ATOM 7834 C CA . PHE B 1 410 ? -15.914 1.572 16.875 1 98.5 410 PHE B CA 1
ATOM 7835 C C . PHE B 1 410 ? -15.742 2.949 16.25 1 98.5 410 PHE B C 1
ATOM 7837 O O . PHE B 1 410 ? -16.188 3.186 15.117 1 98.5 410 PHE B O 1
ATOM 7844 N N . GLN B 1 411 ? -15.141 3.848 16.953 1 98.31 411 GLN B N 1
ATOM 7845 C CA . GLN B 1 411 ? -15.109 5.25 16.547 1 98.31 411 GLN B CA 1
ATOM 7846 C C . GLN B 1 411 ? -13.703 5.68 16.141 1 98.31 411 GLN B C 1
ATOM 7848 O O . GLN B 1 411 ? -12.773 5.605 16.938 1 98.31 411 GLN B O 1
ATOM 7853 N N . ILE B 1 412 ? -13.602 6.156 14.93 1 98.44 412 ILE B N 1
ATOM 7854 C CA . ILE B 1 412 ? -12.328 6.574 14.359 1 98.44 412 ILE B CA 1
ATOM 7855 C C . ILE B 1 412 ? -12.344 8.078 14.094 1 98.44 412 ILE B C 1
ATOM 7857 O O . ILE B 1 412 ? -13.312 8.609 13.547 1 98.44 412 ILE B O 1
ATOM 7861 N N . TYR B 1 413 ? -11.312 8.766 14.539 1 97.5 413 TYR B N 1
ATOM 7862 C CA . TYR B 1 413 ? -11.117 10.172 14.195 1 97.5 413 TYR B CA 1
ATOM 7863 C C . TYR B 1 413 ? -9.938 10.344 13.25 1 97.5 413 TYR B C 1
ATOM 7865 O O . TYR B 1 413 ? -8.859 9.781 13.484 1 97.5 413 TYR B O 1
ATOM 7873 N N . ILE B 1 414 ? -10.148 11.07 12.125 1 97.25 414 ILE B N 1
ATOM 7874 C CA . ILE B 1 414 ? -9.102 11.242 11.133 1 97.25 414 ILE B CA 1
ATOM 7875 C C . ILE B 1 414 ? -8.82 12.734 10.93 1 97.25 414 ILE B C 1
ATOM 7877 O O . ILE B 1 414 ? -9.75 13.539 10.836 1 97.25 414 ILE B O 1
ATOM 7881 N N . ALA B 1 415 ? -7.547 13.102 10.906 1 94.62 415 ALA B N 1
ATOM 7882 C CA . ALA B 1 415 ? -7.098 14.461 10.625 1 94.62 415 ALA B CA 1
ATOM 7883 C C . ALA B 1 415 ? -5.617 14.484 10.25 1 94.62 415 ALA B C 1
ATOM 7885 O O . ALA B 1 415 ? -4.848 13.625 10.68 1 94.62 415 ALA B O 1
ATOM 7886 N N . PRO B 1 416 ? -5.238 15.43 9.422 1 94.5 416 PRO B N 1
ATOM 7887 C CA . PRO B 1 416 ? -3.805 15.555 9.156 1 94.5 416 PRO B CA 1
ATOM 7888 C C . PRO B 1 416 ? -3.045 16.219 10.305 1 94.5 416 PRO B C 1
ATOM 7890 O O . PRO B 1 416 ? -3.393 17.344 10.711 1 94.5 416 PRO B O 1
ATOM 7893 N N . GLN B 1 417 ? -2.141 15.461 10.805 1 90.5 417 GLN B N 1
ATOM 7894 C CA . GLN B 1 417 ? -1.225 15.992 11.812 1 90.5 417 GLN B CA 1
ATOM 7895 C C . GLN B 1 417 ? 0.219 15.938 11.32 1 90.5 417 GLN B C 1
ATOM 7897 O O . GLN B 1 417 ? 0.966 15.023 11.664 1 90.5 417 GLN B O 1
ATOM 7902 N N . HIS B 1 418 ? 0.683 16.844 10.508 1 80.5 418 HIS B N 1
ATOM 7903 C CA . HIS B 1 418 ? 1.912 16.719 9.734 1 80.5 418 HIS B CA 1
ATOM 7904 C C . HIS B 1 418 ? 3.139 16.969 10.602 1 80.5 418 HIS B C 1
ATOM 7906 O O . HIS B 1 418 ? 4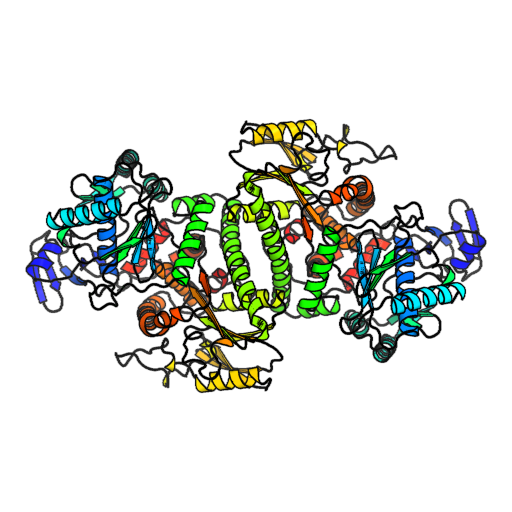.215 16.438 10.328 1 80.5 418 HIS B O 1
ATOM 7912 N N . GLN B 1 419 ? 3.078 17.672 11.648 1 81.88 419 GLN B N 1
ATOM 7913 C CA . GLN B 1 419 ? 4.219 17.969 12.508 1 81.88 419 GLN B CA 1
ATOM 7914 C C . GLN B 1 419 ? 5.43 18.391 11.688 1 81.88 419 GLN B C 1
ATOM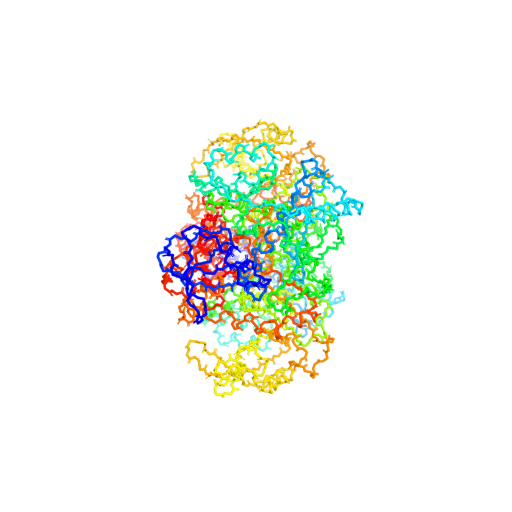 7916 O O . GLN B 1 419 ? 6.539 17.891 11.891 1 81.88 419 GLN B O 1
ATOM 7921 N N . LEU B 1 420 ? 5.27 19.219 10.664 1 88.06 420 LEU B N 1
ATOM 7922 C CA . LEU B 1 420 ? 6.328 19.719 9.805 1 88.06 420 LEU B CA 1
ATOM 7923 C C . LEU B 1 420 ? 6.727 21.141 10.219 1 88.06 420 LEU B C 1
ATOM 7925 O O . LEU B 1 420 ? 5.914 21.875 10.781 1 88.06 420 LEU B O 1
ATOM 7929 N N . SER B 1 421 ? 7.965 21.453 9.898 1 91.75 421 SER B N 1
ATOM 7930 C CA . SER B 1 421 ? 8.477 22.781 10.203 1 91.75 421 SER B CA 1
ATOM 7931 C C . SER B 1 421 ? 9.305 23.328 9.047 1 91.75 421 SER B C 1
ATOM 7933 O O . SER B 1 421 ? 9.867 22.562 8.258 1 91.75 421 SER B O 1
ATOM 7935 N N . LEU B 1 422 ? 9.289 24.609 8.906 1 91.69 422 LEU B N 1
ATOM 7936 C CA . LEU B 1 422 ? 10.266 25.234 8 1 91.69 422 LEU B CA 1
ATOM 7937 C C . LEU B 1 422 ? 11.688 24.984 8.492 1 91.69 422 LEU B C 1
ATOM 7939 O O . LEU B 1 422 ? 12.555 24.594 7.711 1 91.69 422 LEU B O 1
ATOM 7943 N N . ASP B 1 423 ? 11.883 25.266 9.656 1 90.31 423 ASP B N 1
ATOM 7944 C CA . ASP B 1 423 ? 13.055 24.938 10.461 1 90.31 423 ASP B CA 1
ATOM 7945 C C . ASP B 1 423 ? 12.664 24.594 11.891 1 90.31 423 ASP B C 1
ATOM 7947 O O . ASP B 1 423 ? 11.477 24.531 12.219 1 90.31 423 ASP B O 1
ATOM 7951 N N . PHE B 1 424 ? 13.531 24.359 12.789 1 90.44 424 PHE B N 1
ATOM 7952 C CA . PHE B 1 424 ? 13.227 23.828 14.109 1 90.44 424 PHE B CA 1
ATOM 7953 C C . PHE B 1 424 ? 12.477 24.859 14.945 1 90.44 424 PHE B C 1
ATOM 7955 O O . PHE B 1 424 ? 11.875 24.516 15.969 1 90.44 424 PHE B O 1
ATOM 7962 N N . HIS B 1 425 ? 12.461 26.109 14.547 1 93.38 425 HIS B N 1
ATOM 7963 C CA . HIS B 1 425 ? 11.836 27.156 15.359 1 93.38 425 HIS B CA 1
ATOM 7964 C C . HIS B 1 425 ? 10.539 27.641 14.727 1 93.38 425 HIS B C 1
ATOM 7966 O O . HIS B 1 425 ? 9.773 28.375 15.359 1 93.38 425 HIS B O 1
ATOM 7972 N N . ASN B 1 426 ? 10.25 27.203 13.484 1 93.62 426 ASN B N 1
ATOM 7973 C CA . ASN B 1 426 ? 9.078 27.688 12.758 1 93.62 426 ASN B CA 1
ATOM 7974 C C . ASN B 1 426 ? 8.203 26.531 12.297 1 93.62 426 ASN B C 1
ATOM 7976 O O . ASN B 1 426 ? 8.25 26.141 11.125 1 93.62 426 ASN B O 1
ATOM 7980 N N . PRO B 1 427 ? 7.332 26.031 13.203 1 93.12 427 PRO B N 1
ATOM 7981 C CA . PRO B 1 427 ? 6.426 24.938 12.82 1 93.12 427 PRO B CA 1
ATOM 7982 C C . PRO B 1 427 ? 5.32 25.391 11.867 1 93.12 427 PRO B C 1
ATOM 7984 O O . PRO B 1 427 ? 4.879 26.547 11.945 1 93.12 427 PRO B O 1
ATOM 7987 N N . LEU B 1 428 ? 4.91 24.531 11.023 1 91 428 LEU B N 1
ATOM 7988 C CA . LEU B 1 428 ? 3.787 24.812 10.133 1 91 428 LEU B CA 1
ATOM 7989 C C . LEU B 1 428 ? 2.459 24.547 10.844 1 91 428 LEU B C 1
ATOM 7991 O O . LEU B 1 428 ? 2.332 23.578 11.594 1 91 428 LEU B O 1
ATOM 7995 N N . HIS B 1 429 ? 1.525 25.391 10.547 1 87.31 429 HIS B N 1
ATOM 7996 C CA . HIS B 1 429 ? 0.222 25.234 11.188 1 87.31 429 HIS B CA 1
ATOM 7997 C C . HIS B 1 429 ? -0.509 24.016 10.648 1 87.31 429 HIS B C 1
ATOM 7999 O O . HIS B 1 429 ? -0.539 23.781 9.438 1 87.31 429 HIS B O 1
ATOM 8005 N N . LEU B 1 430 ? -1.174 23.297 11.453 1 83.31 430 LEU B N 1
ATOM 8006 C CA . LEU B 1 430 ? -1.823 22.031 11.117 1 83.31 430 LEU B CA 1
ATOM 8007 C C . LEU B 1 430 ? -3.012 22.266 10.188 1 83.31 430 LEU B C 1
ATOM 8009 O O . LEU B 1 430 ? -3.34 21.406 9.367 1 83.31 430 LEU B O 1
ATOM 8013 N N . THR B 1 431 ? -3.646 23.391 10.352 1 86.31 431 THR B N 1
ATOM 8014 C CA . THR B 1 431 ? -4.883 23.656 9.617 1 86.31 431 THR B CA 1
ATOM 8015 C C . THR B 1 431 ? -4.578 24.094 8.188 1 86.31 431 THR B C 1
ATOM 8017 O O . THR B 1 431 ? -5.469 24.078 7.328 1 86.31 431 THR B O 1
ATOM 8020 N N . ASP B 1 432 ? -3.332 24.453 7.926 1 90.75 432 ASP B N 1
ATOM 8021 C CA . ASP B 1 432 ? -2.988 24.969 6.605 1 90.75 432 ASP B CA 1
ATOM 8022 C C . ASP B 1 432 ? -3.207 23.906 5.527 1 90.75 432 ASP B C 1
ATOM 8024 O O . ASP B 1 432 ? -3.768 24.188 4.469 1 90.75 432 ASP B O 1
ATOM 8028 N N . VAL B 1 433 ? -2.852 22.766 5.883 1 93.69 433 VAL B N 1
ATOM 8029 C CA . VAL B 1 433 ? -2.918 21.719 4.871 1 93.69 433 VAL B CA 1
ATOM 8030 C C . VAL B 1 433 ? -4.379 21.422 4.531 1 93.69 433 VAL B C 1
ATOM 8032 O O . VAL B 1 433 ? -4.707 21.141 3.379 1 93.69 433 VAL B O 1
ATOM 8035 N N . ARG B 1 434 ? -5.258 21.484 5.484 1 95.25 434 ARG B N 1
ATOM 8036 C CA . ARG B 1 434 ? -6.672 21.219 5.238 1 95.25 434 ARG B CA 1
ATOM 8037 C C . ARG B 1 434 ? -7.273 22.266 4.312 1 95.25 434 ARG B C 1
ATOM 8039 O O . ARG B 1 434 ? -8.055 21.953 3.42 1 95.25 434 ARG B O 1
ATOM 8046 N N . PHE B 1 435 ? -6.926 23.5 4.582 1 95.38 435 PHE B N 1
ATOM 8047 C CA . PHE B 1 435 ? -7.41 24.562 3.699 1 95.38 435 PHE B CA 1
ATOM 8048 C C . PHE B 1 435 ? -6.926 24.328 2.271 1 95.38 435 PHE B C 1
ATOM 8050 O O . PHE B 1 435 ? -7.699 24.469 1.321 1 95.38 435 PHE B O 1
ATOM 8057 N N . LEU B 1 436 ? -5.672 24.031 2.148 1 96.62 436 LEU B N 1
ATOM 8058 C CA . LEU B 1 436 ? -5.082 23.844 0.829 1 96.62 436 LEU B CA 1
ATOM 8059 C C . LEU B 1 436 ? -5.719 22.656 0.115 1 96.62 436 LEU B C 1
ATOM 8061 O O . LEU B 1 436 ? -6.023 22.734 -1.078 1 96.62 436 LEU B O 1
ATOM 8065 N N . ARG B 1 437 ? -5.898 21.547 0.842 1 97.31 437 ARG B N 1
ATOM 8066 C CA . ARG B 1 437 ? -6.641 20.406 0.31 1 97.31 437 ARG B CA 1
ATOM 8067 C C . ARG B 1 437 ? -8.008 20.844 -0.209 1 97.31 437 ARG B C 1
ATOM 8069 O O . ARG B 1 437 ? -8.383 20.516 -1.338 1 97.31 437 ARG B O 1
ATOM 8076 N N . ARG B 1 438 ? -8.719 21.562 0.572 1 96.25 438 ARG B N 1
ATOM 8077 C CA . ARG B 1 438 ? -10.086 21.969 0.25 1 96.25 438 ARG B CA 1
ATOM 8078 C C . ARG B 1 438 ? -10.109 22.875 -0.976 1 96.25 438 ARG B C 1
ATOM 8080 O O . ARG B 1 438 ? -10.992 22.75 -1.827 1 96.25 438 ARG B O 1
ATOM 8087 N N . ALA B 1 439 ? -9.164 23.812 -1.028 1 97 439 ALA B N 1
ATOM 8088 C CA . ALA B 1 439 ? -9.117 24.75 -2.146 1 97 439 ALA B CA 1
ATOM 8089 C C . ALA B 1 439 ? -9.031 24 -3.48 1 97 439 ALA B C 1
ATOM 8091 O O . ALA B 1 439 ? -9.742 24.344 -4.43 1 97 439 ALA B O 1
ATOM 8092 N N . ILE B 1 440 ? -8.227 23 -3.518 1 97.5 440 ILE B N 1
ATOM 8093 C CA . ILE B 1 440 ? -8.047 22.234 -4.746 1 97.5 440 ILE B CA 1
ATOM 8094 C C . ILE B 1 440 ? -9.297 21.406 -5.02 1 97.5 440 ILE B C 1
ATOM 8096 O O . ILE B 1 440 ? -9.828 21.422 -6.133 1 97.5 440 ILE B O 1
ATOM 8100 N N . ARG B 1 441 ? -9.719 20.688 -4.02 1 95.25 441 ARG B N 1
ATOM 8101 C CA . ARG B 1 441 ? -10.883 19.828 -4.168 1 95.25 441 ARG B CA 1
ATOM 8102 C C . ARG B 1 441 ? -12.094 20.625 -4.641 1 95.25 441 ARG B C 1
ATOM 8104 O O . ARG B 1 441 ? -12.812 20.188 -5.543 1 95.25 441 ARG B O 1
ATOM 8111 N N . ASP B 1 442 ? -12.375 21.781 -3.971 1 94 442 ASP B N 1
ATOM 8112 C CA . ASP B 1 442 ? -13.523 22.609 -4.332 1 94 442 ASP B CA 1
ATOM 8113 C C . ASP B 1 442 ? -13.43 23.078 -5.781 1 94 442 ASP B C 1
ATOM 8115 O O . ASP B 1 442 ? -14.43 23.109 -6.496 1 94 442 ASP B O 1
ATOM 8119 N N . TYR B 1 443 ? -12.266 23.406 -6.176 1 94.44 443 TYR B N 1
ATOM 8120 C CA . TYR B 1 443 ? -12.047 23.891 -7.539 1 94.44 443 TYR B CA 1
ATOM 8121 C C . TYR B 1 443 ? -12.258 22.766 -8.547 1 94.44 443 TYR B C 1
ATOM 8123 O O . TYR B 1 443 ? -12.945 22.938 -9.555 1 94.44 443 TYR B O 1
ATOM 8131 N N . ILE B 1 444 ? -11.734 21.594 -8.266 1 92.44 444 ILE B N 1
ATOM 8132 C CA . ILE B 1 444 ? -11.719 20.484 -9.211 1 92.44 444 ILE B CA 1
ATOM 8133 C C . ILE B 1 444 ? -13.07 19.781 -9.211 1 92.44 444 ILE B C 1
ATOM 8135 O O . ILE B 1 444 ? -13.594 19.422 -10.266 1 92.44 444 ILE B O 1
ATOM 8139 N N . SER B 1 445 ? -13.664 19.625 -8.047 1 87.81 445 SER B N 1
ATOM 8140 C CA . SER B 1 445 ? -14.766 18.672 -7.969 1 87.81 445 SER B CA 1
ATOM 8141 C C . SER B 1 445 ? -16.078 19.375 -7.609 1 87.81 445 SER B C 1
ATOM 8143 O O . SER B 1 445 ? -17.141 18.781 -7.715 1 87.81 445 SER B O 1
ATOM 8145 N N . ARG B 1 446 ? -16.016 20.656 -7.164 1 86.12 446 ARG B N 1
ATOM 8146 C CA . ARG B 1 446 ? -17.25 21.25 -6.668 1 86.12 446 ARG B CA 1
ATOM 8147 C C . ARG B 1 446 ? -17.547 22.562 -7.391 1 86.12 446 ARG B C 1
ATOM 8149 O O . ARG B 1 446 ? -18.438 23.328 -6.973 1 86.12 446 ARG B O 1
ATOM 8156 N N . ASN B 1 447 ? -16.781 22.891 -8.461 1 87.94 447 ASN B N 1
ATOM 8157 C CA . ASN B 1 447 ? -16.984 24.094 -9.258 1 87.94 447 ASN B CA 1
ATOM 8158 C C . ASN B 1 447 ? -17.031 25.344 -8.391 1 87.94 447 ASN B C 1
ATOM 8160 O O . ASN B 1 447 ? -17.953 26.141 -8.492 1 87.94 447 ASN B O 1
ATOM 8164 N N . THR B 1 448 ? -16.156 25.422 -7.449 1 91.06 448 THR B N 1
ATOM 8165 C CA . THR B 1 448 ? -16.031 26.531 -6.508 1 91.06 448 THR B CA 1
ATOM 8166 C C . THR B 1 448 ? -14.688 27.219 -6.645 1 91.06 448 THR B C 1
ATOM 8168 O O . THR B 1 448 ? -13.648 26.562 -6.711 1 91.06 448 THR B O 1
ATOM 8171 N N . THR B 1 449 ? -14.711 28.516 -6.707 1 93.19 449 THR B N 1
ATOM 8172 C CA . THR B 1 449 ? -13.477 29.281 -6.824 1 93.19 449 THR B CA 1
ATOM 8173 C C . THR B 1 449 ? -12.758 29.359 -5.484 1 93.19 449 THR B C 1
ATOM 8175 O O . THR B 1 449 ? -13.367 29.141 -4.434 1 93.19 449 THR B O 1
ATOM 8178 N N . ILE B 1 450 ? -11.508 29.719 -5.516 1 95.75 450 ILE B N 1
ATOM 8179 C CA . ILE B 1 450 ? -10.719 29.781 -4.293 1 95.75 450 ILE B CA 1
ATOM 8180 C C . ILE B 1 450 ? -11.219 30.922 -3.416 1 95.75 450 ILE B C 1
ATOM 8182 O O . ILE B 1 450 ? -11.18 30.844 -2.186 1 95.75 450 ILE B O 1
ATOM 8186 N N . LEU B 1 451 ? -11.695 31.984 -4.016 1 94.19 451 LEU B N 1
ATOM 8187 C CA . LEU B 1 451 ? -12.242 33.094 -3.258 1 94.19 451 LEU B CA 1
ATOM 8188 C C . LEU B 1 451 ? -13.422 32.656 -2.398 1 94.19 451 LEU B C 1
ATOM 8190 O O . LEU B 1 451 ? -13.523 33.031 -1.229 1 94.19 451 LEU B O 1
ATOM 8194 N N . ARG B 1 452 ? -14.266 31.844 -2.953 1 92.19 452 ARG B N 1
ATOM 8195 C CA . ARG B 1 452 ? -15.398 31.312 -2.211 1 92.19 452 ARG B CA 1
ATOM 8196 C C . ARG B 1 452 ? -14.938 30.359 -1.104 1 92.19 452 ARG B C 1
ATOM 8198 O O . ARG B 1 452 ? -15.539 30.328 -0.028 1 92.19 452 ARG B O 1
ATOM 8205 N N . THR B 1 453 ? -13.93 29.609 -1.399 1 94.12 453 THR B N 1
ATOM 8206 C CA . THR B 1 453 ? -13.367 28.734 -0.381 1 94.12 453 THR B CA 1
ATOM 8207 C C . THR B 1 453 ? -12.859 29.531 0.811 1 94.12 453 THR B C 1
ATOM 8209 O O . THR B 1 453 ? -13.07 29.156 1.963 1 94.12 453 THR B O 1
ATOM 8212 N N . PHE B 1 454 ? -12.188 30.656 0.538 1 93.12 454 PHE B N 1
ATOM 8213 C CA . PHE B 1 454 ? -11.734 31.547 1.604 1 93.12 454 PHE B CA 1
ATOM 8214 C C . PHE B 1 454 ? -12.906 32.031 2.43 1 93.12 454 PHE B C 1
ATOM 8216 O O . PHE B 1 454 ? -12.852 32.062 3.66 1 93.12 454 PHE B O 1
ATOM 8223 N N . GLU B 1 455 ? -13.953 32.344 1.777 1 89 455 GLU B N 1
ATOM 8224 C CA . GLU B 1 455 ? -15.125 32.906 2.43 1 89 455 GLU B CA 1
ATOM 8225 C C . GLU B 1 455 ? -15.773 31.891 3.377 1 89 455 GLU B C 1
ATOM 8227 O O . GLU B 1 455 ? -16.188 32.25 4.48 1 89 455 GLU B O 1
ATOM 8232 N N . PHE B 1 456 ? -15.773 30.688 2.938 1 88.31 456 PHE B N 1
ATOM 8233 C CA . PHE B 1 456 ? -16.453 29.656 3.707 1 88.31 456 PHE B CA 1
ATOM 8234 C C . PHE B 1 456 ? -15.562 29.141 4.832 1 88.31 456 PHE B C 1
ATOM 8236 O O . PHE B 1 456 ? -16.047 28.609 5.828 1 88.31 456 PHE B O 1
ATOM 8243 N N . TRP B 1 457 ? -14.312 29.328 4.684 1 89.31 457 TRP B N 1
ATOM 8244 C CA . TRP B 1 457 ? -13.359 28.656 5.566 1 89.31 457 TRP B CA 1
ATOM 8245 C C . TRP B 1 457 ? -13.539 29.109 7.008 1 89.31 457 TRP B C 1
ATOM 8247 O O . TRP B 1 457 ? -13.453 28.312 7.938 1 89.31 457 TRP B O 1
ATOM 8257 N N . ASP B 1 458 ? -13.836 30.344 7.238 1 82.12 458 ASP B N 1
ATOM 8258 C CA . ASP B 1 458 ? -14.031 30.844 8.602 1 82.12 458 ASP B CA 1
ATOM 8259 C C . ASP B 1 458 ? -15.234 30.188 9.266 1 82.12 458 ASP B C 1
ATOM 8261 O O . ASP B 1 458 ? -15.172 29.797 10.43 1 82.12 458 ASP B O 1
ATOM 8265 N N . SER B 1 459 ? -16.266 30.109 8.477 1 84.31 459 SER B N 1
ATOM 8266 C CA . SER B 1 459 ? -17.469 29.469 8.984 1 84.31 459 SER B CA 1
ATOM 8267 C C . SER B 1 459 ? -17.203 27.984 9.289 1 84.31 459 SER B C 1
ATOM 8269 O O . SER B 1 459 ? -17.719 27.453 10.273 1 84.31 459 SER B O 1
ATOM 8271 N N . VAL B 1 460 ? -16.453 27.359 8.453 1 88.94 460 VAL B N 1
ATOM 8272 C CA . VAL B 1 460 ? -16.109 25.953 8.641 1 88.94 460 VAL B CA 1
ATOM 8273 C C . VAL B 1 460 ? -15.32 25.781 9.945 1 88.94 460 VAL B C 1
ATOM 8275 O O . VAL B 1 460 ? -15.641 24.906 10.758 1 88.94 460 VAL B O 1
ATOM 8278 N N . ARG B 1 461 ? -14.375 26.656 10.172 1 87.06 461 ARG B N 1
ATOM 8279 C CA . ARG B 1 461 ? -13.531 26.578 11.367 1 87.06 461 ARG B CA 1
ATOM 8280 C C . ARG B 1 461 ? -14.352 26.797 12.633 1 87.06 461 ARG B C 1
ATOM 8282 O O . ARG B 1 461 ? -14.188 26.094 13.617 1 87.06 461 ARG B O 1
ATOM 8289 N N . LYS B 1 462 ? -15.211 27.734 12.586 1 84.38 462 LYS B N 1
ATOM 8290 C CA . LYS B 1 462 ? -16.094 28 13.727 1 84.38 462 LYS B CA 1
ATOM 8291 C C . LYS B 1 462 ? -16.969 26.781 14.039 1 84.38 462 LYS B C 1
ATOM 8293 O O . LYS B 1 462 ? -17.125 26.422 15.203 1 84.38 462 LYS B O 1
ATOM 8298 N N . GLY B 1 463 ? -17.5 26.266 13 1 87.31 463 GLY B N 1
ATOM 8299 C CA . GLY B 1 463 ? -18.344 25.078 13.156 1 87.31 463 GLY B CA 1
ATOM 8300 C C . GLY B 1 463 ? -17.578 23.891 13.711 1 87.31 463 GLY B C 1
ATOM 8301 O O . GLY B 1 463 ? -18.125 23.125 14.516 1 87.31 463 GLY B O 1
ATOM 8302 N N . GLU B 1 464 ? -16.344 23.719 13.297 1 89.31 464 GLU B N 1
ATOM 8303 C CA . GLU B 1 464 ? -15.516 22.641 13.805 1 89.31 464 GLU B CA 1
ATOM 8304 C C . GLU B 1 464 ? -15.32 22.75 15.312 1 89.31 464 GLU B C 1
ATOM 8306 O O . GLU B 1 464 ? -15.43 21.75 16.031 1 89.31 464 GLU B O 1
ATOM 8311 N N . PHE B 1 465 ? -15.008 23.922 15.711 1 84.38 465 PHE B N 1
ATOM 8312 C CA . PHE B 1 465 ? -14.766 24.156 17.125 1 84.38 465 PHE B CA 1
ATOM 8313 C C . PHE B 1 465 ? -16.031 23.922 17.938 1 84.38 465 PHE B C 1
ATOM 8315 O O . PHE B 1 465 ? -15.961 23.422 19.062 1 84.38 465 PHE B O 1
ATOM 8322 N N . ARG B 1 466 ? -17.141 24.203 17.359 1 87.12 466 ARG B N 1
ATOM 8323 C CA . ARG B 1 466 ? -18.406 24.141 18.094 1 87.12 466 ARG B CA 1
ATOM 8324 C C . ARG B 1 466 ? -18.969 22.719 18.094 1 87.12 466 ARG B C 1
ATOM 8326 O O . ARG B 1 466 ? -19.531 22.266 19.094 1 87.12 466 ARG B O 1
ATOM 8333 N N . TRP B 1 467 ? -18.719 22.094 16.938 1 90.88 467 TRP B N 1
ATOM 8334 C CA . TRP B 1 467 ? -19.547 20.906 16.766 1 90.88 467 TRP B CA 1
ATOM 8335 C C . TRP B 1 467 ? -18.688 19.656 16.641 1 90.88 467 TRP B C 1
ATOM 8337 O O . TRP B 1 467 ? -19.125 18.547 16.953 1 90.88 467 TRP B O 1
ATOM 8347 N N . ILE B 1 468 ? -17.5 19.75 16.203 1 91.38 468 ILE B N 1
ATOM 8348 C CA . ILE B 1 468 ? -16.734 18.562 15.805 1 91.38 468 ILE B CA 1
ATOM 8349 C C . ILE B 1 468 ? -15.68 18.25 16.859 1 91.38 468 ILE B C 1
ATOM 8351 O O . ILE B 1 468 ? -15.648 17.156 17.406 1 91.38 468 ILE B O 1
ATOM 8355 N N . TYR B 1 469 ? -14.867 19.234 17.281 1 87.44 469 TYR B N 1
ATOM 8356 C CA . TYR B 1 469 ? -13.719 19.031 18.141 1 87.44 469 TYR B CA 1
ATOM 8357 C C . TYR B 1 469 ? -14.156 18.547 19.531 1 87.44 469 TYR B C 1
ATOM 8359 O O . TYR B 1 469 ? -13.477 17.719 20.141 1 87.44 469 TYR B O 1
ATOM 8367 N N . PRO B 1 470 ? -15.281 18.953 20.016 1 87.12 470 PRO B N 1
ATOM 8368 C CA . PRO B 1 470 ? -15.703 18.516 21.344 1 87.12 470 PRO B CA 1
ATOM 8369 C C . PRO B 1 470 ? -15.922 17.016 21.422 1 87.12 470 PRO B C 1
ATOM 8371 O O . PRO B 1 470 ? -15.875 16.438 22.516 1 87.12 470 PRO B O 1
ATOM 8374 N N . ASN B 1 471 ? -16.109 16.375 20.312 1 91.31 471 ASN B N 1
ATOM 8375 C CA . ASN B 1 471 ? -16.438 14.961 20.297 1 91.31 471 ASN B CA 1
ATOM 8376 C C . ASN B 1 471 ? -15.219 14.094 20.031 1 91.31 471 ASN B C 1
ATOM 8378 O O . ASN B 1 471 ? -15.312 12.867 20.016 1 91.31 471 ASN B O 1
ATOM 8382 N N . GLN B 1 472 ? -14.102 14.648 19.922 1 89.19 472 GLN B N 1
ATOM 8383 C CA . GLN B 1 472 ? -12.898 13.922 19.531 1 89.19 472 GLN B CA 1
ATOM 8384 C C . GLN B 1 472 ? -12.531 12.875 20.578 1 89.19 472 GLN B C 1
ATOM 8386 O O . GLN B 1 472 ? -11.961 11.828 20.25 1 89.19 472 GLN B O 1
ATOM 8391 N N . GLN B 1 473 ? -12.891 13.125 21.781 1 89 473 GLN B N 1
ATOM 8392 C CA . GLN B 1 473 ? -12.531 12.242 22.875 1 89 473 GLN B CA 1
ATOM 8393 C C . GLN B 1 473 ? -13.281 10.914 22.797 1 89 473 GLN B C 1
ATOM 8395 O O . GLN B 1 473 ? -12.898 9.938 23.438 1 89 473 GLN B O 1
ATOM 8400 N N . GLU B 1 474 ? -14.242 10.891 21.953 1 93.56 474 GLU B N 1
ATOM 8401 C CA . GLU B 1 474 ? -15.023 9.672 21.766 1 93.56 474 GLU B CA 1
ATOM 8402 C C . GLU B 1 474 ? -14.258 8.641 20.922 1 93.56 474 GLU B C 1
ATOM 8404 O O . GLU B 1 474 ? -14.633 7.473 20.875 1 93.56 474 GLU B O 1
ATOM 8409 N N . ALA B 1 475 ? -13.188 9.031 20.344 1 96.19 475 ALA B N 1
ATOM 8410 C CA . ALA B 1 475 ? -12.492 8.195 19.375 1 96.19 475 ALA B CA 1
ATOM 8411 C C . ALA B 1 475 ? -11.812 7.004 20.047 1 96.19 475 ALA B C 1
ATOM 8413 O O . ALA B 1 475 ? -11.289 7.129 21.156 1 96.19 475 ALA B O 1
ATOM 8414 N N . ASP B 1 476 ? -11.844 5.867 19.375 1 97.25 476 ASP B N 1
ATOM 8415 C CA . ASP B 1 476 ? -11.102 4.676 19.781 1 97.25 476 ASP B CA 1
ATOM 8416 C C . ASP B 1 476 ? -9.75 4.609 19.078 1 97.25 476 ASP B C 1
ATOM 8418 O O . ASP B 1 476 ? -8.852 3.893 19.516 1 97.25 476 ASP B O 1
ATOM 8422 N N . PHE B 1 477 ? -9.641 5.293 18.031 1 97.44 477 PHE B N 1
ATOM 8423 C CA . PHE B 1 477 ? -8.43 5.336 17.219 1 97.44 477 PHE B CA 1
ATOM 8424 C C . PHE B 1 477 ? -8.312 6.664 16.484 1 97.44 477 PHE B C 1
ATOM 8426 O O . PHE B 1 477 ? -9.32 7.211 16.016 1 97.44 477 PHE B O 1
ATOM 8433 N N . VAL B 1 478 ? -7.168 7.246 16.422 1 96.81 478 VAL B N 1
ATOM 8434 C CA . VAL B 1 478 ? -6.902 8.461 15.664 1 96.81 478 VAL B CA 1
ATOM 8435 C C . VAL B 1 478 ? -5.984 8.141 14.484 1 96.81 478 VAL B C 1
ATOM 8437 O O . VAL B 1 478 ? -4.887 7.613 14.672 1 96.81 478 VAL B O 1
ATOM 8440 N N . PHE B 1 479 ? -6.441 8.383 13.305 1 97.44 479 PHE B N 1
ATOM 8441 C CA . PHE B 1 479 ? -5.676 8.164 12.078 1 97.44 479 PHE B CA 1
ATOM 8442 C C . PHE B 1 479 ? -5.074 9.477 11.586 1 97.44 479 PHE B C 1
ATOM 8444 O O . PHE B 1 479 ? -5.797 10.445 11.344 1 97.44 479 PHE B O 1
ATOM 8451 N N . ASN B 1 480 ? -3.803 9.57 11.469 1 96.69 480 ASN B N 1
ATOM 8452 C CA . ASN B 1 480 ? -3.129 10.734 10.898 1 96.69 480 ASN B CA 1
ATOM 8453 C C . ASN B 1 480 ? -3.102 10.672 9.375 1 96.69 480 ASN B C 1
ATOM 8455 O O . ASN B 1 480 ? -2.357 9.883 8.797 1 96.69 480 ASN B O 1
ATOM 8459 N N . SER B 1 481 ? -3.834 11.531 8.758 1 97.19 481 SER B N 1
ATOM 8460 C CA . SER B 1 481 ? -3.982 11.477 7.312 1 97.19 481 SER B CA 1
ATOM 8461 C C . SER B 1 481 ? -2.9 12.297 6.613 1 97.19 481 SER B C 1
ATOM 8463 O O . SER B 1 481 ? -2.932 12.461 5.391 1 97.19 481 SER B O 1
ATOM 8465 N N . GLU B 1 482 ? -1.969 12.766 7.344 1 95 482 GLU B N 1
ATOM 8466 C CA . GLU B 1 482 ? -0.919 13.586 6.746 1 95 482 GLU B CA 1
ATOM 8467 C C . GLU B 1 482 ? -0.106 12.789 5.73 1 95 482 GLU B C 1
ATOM 8469 O O . GLU B 1 482 ? 0.161 11.602 5.938 1 95 482 GLU B O 1
ATOM 8474 N N . LEU B 1 483 ? 0.266 13.406 4.695 1 96 483 LEU B N 1
ATOM 8475 C CA . LEU B 1 483 ? 1.255 12.93 3.736 1 96 483 LEU B CA 1
ATOM 8476 C C . LEU B 1 483 ? 2.428 13.906 3.637 1 96 483 LEU B C 1
ATOM 8478 O O . LEU B 1 483 ? 2.27 15.031 3.158 1 96 483 LEU B O 1
ATOM 8482 N N . ILE B 1 484 ? 3.547 13.5 4.004 1 93.94 484 ILE B N 1
ATOM 8483 C CA . ILE B 1 484 ? 4.711 14.352 4.227 1 93.94 484 ILE B CA 1
ATOM 8484 C C . ILE B 1 484 ? 5.066 15.086 2.936 1 93.94 484 ILE B C 1
ATOM 8486 O O . ILE B 1 484 ? 5.621 16.188 2.975 1 93.94 484 ILE B O 1
ATOM 8490 N N . TYR B 1 485 ? 4.684 14.555 1.788 1 95.81 485 TYR B N 1
ATOM 8491 C CA . TYR B 1 485 ? 5.07 15.109 0.498 1 95.81 485 TYR B CA 1
ATOM 8492 C C . TYR B 1 485 ? 3.979 16.031 -0.048 1 95.81 485 TYR B C 1
ATOM 8494 O O . TYR B 1 485 ? 4.109 16.578 -1.144 1 95.81 485 TYR B O 1
ATOM 8502 N N . GLU B 1 486 ? 2.883 16.234 0.608 1 95.81 486 GLU B N 1
ATOM 8503 C CA . GLU B 1 486 ? 1.677 16.781 -0.005 1 95.81 486 GLU B CA 1
ATOM 8504 C C . GLU B 1 486 ? 1.873 18.234 -0.398 1 95.81 486 GLU B C 1
ATOM 8506 O O . GLU B 1 486 ? 1.36 18.688 -1.427 1 95.81 486 GLU B O 1
ATOM 8511 N N . PHE B 1 487 ? 2.664 19.047 0.408 1 96.25 487 PHE B N 1
ATOM 8512 C CA . PHE B 1 487 ? 2.889 20.438 0.015 1 96.25 487 PHE B CA 1
ATOM 8513 C C . PHE B 1 487 ? 3.596 20.5 -1.333 1 96.25 487 PHE B C 1
ATOM 8515 O O . PHE B 1 487 ? 3.281 21.359 -2.16 1 96.25 487 PHE B O 1
ATOM 8522 N N . ASN B 1 488 ? 4.516 19.609 -1.561 1 97.06 488 ASN B N 1
ATOM 8523 C CA . ASN B 1 488 ? 5.266 19.547 -2.811 1 97.06 488 ASN B CA 1
ATOM 8524 C C . ASN B 1 488 ? 4.355 19.219 -3.994 1 97.06 488 ASN B C 1
ATOM 8526 O O . ASN B 1 488 ? 4.523 19.781 -5.082 1 97.06 488 ASN B O 1
ATOM 8530 N N . VAL B 1 489 ? 3.412 18.375 -3.766 1 97.88 489 VAL B N 1
ATOM 8531 C CA . VAL B 1 489 ? 2.539 17.922 -4.844 1 97.88 489 VAL B CA 1
ATOM 8532 C C . VAL B 1 489 ? 1.437 18.953 -5.082 1 97.88 489 VAL B C 1
ATOM 8534 O O . VAL B 1 489 ? 1.018 19.172 -6.223 1 97.88 489 VAL B O 1
ATOM 8537 N N . LEU B 1 490 ? 0.943 19.609 -4.066 1 97.75 490 LEU B N 1
ATOM 8538 C CA . LEU B 1 490 ? -0.187 20.531 -4.164 1 97.75 490 LEU B CA 1
ATOM 8539 C C . LEU B 1 490 ? 0.244 21.859 -4.766 1 97.75 490 LEU B C 1
ATOM 8541 O O . LEU B 1 490 ? -0.574 22.578 -5.344 1 97.75 490 LEU B O 1
ATOM 8545 N N . LYS B 1 491 ? 1.502 22.234 -4.66 1 97.5 491 LYS B N 1
ATOM 8546 C CA . LYS B 1 491 ? 2.037 23.547 -5.023 1 97.5 491 LYS B CA 1
ATOM 8547 C C . LYS B 1 491 ? 1.655 23.922 -6.453 1 97.5 491 LYS B C 1
ATOM 8549 O O . LYS B 1 491 ? 1.077 24.984 -6.688 1 97.5 491 LYS B O 1
ATOM 8554 N N . PRO B 1 492 ? 1.882 23.016 -7.426 1 97.44 492 PRO B N 1
ATOM 8555 C CA . PRO B 1 492 ? 1.554 23.391 -8.805 1 97.44 492 PRO B CA 1
ATOM 8556 C C . PRO B 1 492 ? 0.063 23.656 -9.008 1 97.44 492 PRO B C 1
ATOM 8558 O O . PRO B 1 492 ? -0.316 24.453 -9.867 1 97.44 492 PRO B O 1
ATOM 8561 N N . TYR B 1 493 ? -0.786 23.062 -8.266 1 97.44 493 TYR B N 1
ATOM 8562 C CA . TYR B 1 493 ? -2.227 23.266 -8.359 1 97.44 493 TYR B CA 1
ATOM 8563 C C . TYR B 1 493 ? -2.637 24.578 -7.711 1 97.44 493 TYR B C 1
ATOM 8565 O O . TYR B 1 493 ? -3.531 25.266 -8.211 1 97.44 493 TYR B O 1
ATOM 8573 N N . LEU B 1 494 ? -1.986 24.953 -6.629 1 97.88 494 LEU B N 1
ATOM 8574 C CA . LEU B 1 494 ? -2.441 26.016 -5.746 1 97.88 494 LEU B CA 1
ATOM 8575 C C . LEU B 1 494 ? -1.946 27.375 -6.234 1 97.88 494 LEU B C 1
ATOM 8577 O O . LEU B 1 494 ? -2.641 28.391 -6.086 1 97.88 494 LEU B O 1
ATOM 8581 N N . ILE B 1 495 ? -0.759 27.438 -6.852 1 97.62 495 ILE B N 1
ATOM 8582 C CA . ILE B 1 495 ? -0.137 28.703 -7.215 1 97.62 495 ILE B CA 1
ATOM 8583 C C . ILE B 1 495 ? -1.056 29.484 -8.156 1 97.62 495 ILE B C 1
ATOM 8585 O O . ILE B 1 495 ? -1.399 30.641 -7.891 1 97.62 495 ILE B O 1
ATOM 8589 N N . PRO B 1 496 ? -1.532 28.812 -9.234 1 96.88 496 PRO B N 1
ATOM 8590 C CA . PRO B 1 496 ? -2.424 29.562 -10.125 1 96.88 496 PRO B CA 1
ATOM 8591 C C . PRO B 1 496 ? -3.713 30 -9.438 1 96.88 496 PRO B C 1
ATOM 8593 O O . PRO B 1 496 ? -4.258 31.062 -9.758 1 96.88 496 PRO B O 1
ATOM 8596 N N . LEU B 1 497 ? -4.23 29.266 -8.508 1 97.12 497 LEU B N 1
ATOM 8597 C CA . LEU B 1 497 ? -5.465 29.609 -7.805 1 97.12 497 LEU B CA 1
ATOM 8598 C C . LEU B 1 497 ? -5.25 30.781 -6.863 1 97.12 497 LEU B C 1
ATOM 8600 O O . LEU B 1 497 ? -6.059 31.719 -6.832 1 97.12 497 LEU B O 1
ATOM 8604 N N . LEU B 1 498 ? -4.148 30.734 -6.125 1 97.38 498 LEU B N 1
ATOM 8605 C CA . LEU B 1 498 ? -3.855 31.766 -5.133 1 97.38 498 LEU B CA 1
ATOM 8606 C C . LEU B 1 498 ? -3.561 33.094 -5.801 1 97.38 498 LEU B C 1
ATOM 8608 O O . LEU B 1 498 ? -3.895 34.156 -5.262 1 97.38 498 LEU B O 1
ATOM 8612 N N . LEU B 1 499 ? -2.977 33.094 -6.992 1 96.06 499 LEU B N 1
ATOM 8613 C CA . LEU B 1 499 ? -2.613 34.281 -7.723 1 96.06 499 LEU B CA 1
ATOM 8614 C C . LEU B 1 499 ? -3.855 35 -8.258 1 96.06 499 LEU B C 1
ATOM 8616 O O . LEU B 1 499 ? -3.795 36.156 -8.641 1 96.06 499 LEU B O 1
ATOM 8620 N N . GLN B 1 500 ? -4.984 34.344 -8.234 1 93.94 500 GLN B N 1
ATOM 8621 C CA . GLN B 1 500 ? -6.23 34.906 -8.727 1 93.94 500 GLN B CA 1
ATOM 8622 C C . GLN B 1 500 ? -6.852 35.844 -7.699 1 93.94 500 GLN B C 1
ATOM 8624 O O . GLN B 1 500 ? -7.738 36.625 -8.023 1 93.94 500 GLN B O 1
ATOM 8629 N N . ILE B 1 501 ? -6.434 35.812 -6.523 1 94.88 501 ILE B N 1
ATOM 8630 C CA . ILE B 1 501 ? -6.996 36.656 -5.469 1 94.88 501 ILE B CA 1
ATOM 8631 C C . ILE B 1 501 ? -6.516 38.094 -5.637 1 94.88 501 ILE B C 1
ATOM 8633 O O . ILE B 1 501 ? -5.316 38.375 -5.539 1 94.88 501 ILE B O 1
ATOM 8637 N N . PRO B 1 502 ? -7.438 39.031 -5.891 1 91.75 502 PRO B N 1
ATOM 8638 C CA . PRO B 1 502 ? -7.016 40.406 -6.129 1 91.75 502 PRO B CA 1
ATOM 8639 C C . PRO B 1 502 ? -6.516 41.094 -4.863 1 91.75 502 PRO B C 1
ATOM 8641 O O . PRO B 1 502 ? -6.891 40.719 -3.754 1 91.75 502 PRO B O 1
ATOM 8644 N N . GLU B 1 503 ? -5.734 42.125 -5.008 1 88.56 503 GLU B N 1
ATOM 8645 C CA . GLU B 1 503 ? -5.152 42.875 -3.902 1 88.56 503 GLU B CA 1
ATOM 8646 C C . GLU B 1 503 ? -6.234 43.562 -3.062 1 88.56 503 GLU B C 1
ATOM 8648 O O . GLU B 1 503 ? -6.039 43.781 -1.87 1 88.56 503 GLU B O 1
ATOM 8653 N N . THR B 1 504 ? -7.355 43.781 -3.674 1 87.88 504 THR B N 1
ATOM 8654 C CA . THR B 1 504 ? -8.453 44.469 -2.998 1 87.88 504 THR B CA 1
ATOM 8655 C C . THR B 1 504 ? -9.227 43.5 -2.107 1 87.88 504 THR B C 1
ATOM 8657 O O . THR B 1 504 ? -10.008 43.938 -1.25 1 87.88 504 THR B O 1
ATOM 8660 N N . SER B 1 505 ? -8.922 42.219 -2.311 1 90.62 505 SER B N 1
ATOM 8661 C CA . SER B 1 505 ? -9.641 41.219 -1.525 1 90.62 505 SER B CA 1
ATOM 8662 C C . SER B 1 505 ? -9.156 41.188 -0.081 1 90.62 505 SER B C 1
ATOM 8664 O O . SER B 1 505 ? -7.953 41.344 0.176 1 90.62 505 SER B O 1
ATOM 8666 N N . LYS B 1 506 ? -10.117 41.031 0.841 1 88.31 506 LYS B N 1
ATOM 8667 C CA . LYS B 1 506 ? -9.75 40.906 2.25 1 88.31 506 LYS B CA 1
ATOM 8668 C C . LYS B 1 506 ? -8.914 39.656 2.51 1 88.31 506 LYS B C 1
ATOM 8670 O O . LYS B 1 506 ? -8.281 39.531 3.559 1 88.31 506 LYS B O 1
ATOM 8675 N N . TYR B 1 507 ? -8.891 38.781 1.496 1 91.56 507 TYR B N 1
ATOM 8676 C CA . TYR B 1 507 ? -8.156 37.531 1.672 1 91.56 507 TYR B CA 1
ATOM 8677 C C . TYR B 1 507 ? -6.797 37.594 0.988 1 91.56 507 TYR B C 1
ATOM 8679 O O . TYR B 1 507 ? -6.09 36.594 0.904 1 91.56 507 TYR B O 1
ATOM 8687 N N . PHE B 1 508 ? -6.422 38.719 0.538 1 91.31 508 PHE B N 1
ATOM 8688 C CA . PHE B 1 508 ? -5.172 38.875 -0.192 1 91.31 508 PHE B CA 1
ATOM 8689 C C . PHE B 1 508 ? -3.982 38.5 0.681 1 91.31 508 PHE B C 1
ATOM 8691 O O . PHE B 1 508 ? -3.098 37.75 0.241 1 91.31 508 PHE B O 1
ATOM 8698 N N . ASP B 1 509 ? -3.904 38.906 1.922 1 89.31 509 ASP B N 1
ATOM 8699 C CA . ASP B 1 509 ? -2.791 38.625 2.822 1 89.31 509 ASP B CA 1
ATOM 8700 C C . ASP B 1 509 ? -2.654 37.125 3.068 1 89.31 509 ASP B C 1
ATOM 8702 O O . ASP B 1 509 ? -1.542 36.594 3.123 1 89.31 509 ASP B O 1
ATOM 8706 N N . LYS B 1 510 ? -3.771 36.5 3.281 1 90.62 510 LYS B N 1
ATOM 8707 C CA . LYS B 1 510 ? -3.736 35.031 3.492 1 90.62 510 LYS B CA 1
ATOM 8708 C C . LYS B 1 510 ? -3.217 34.312 2.254 1 90.62 510 LYS B C 1
ATOM 8710 O O . LYS B 1 510 ? -2.484 33.344 2.365 1 90.62 510 LYS B O 1
ATOM 8715 N N . ALA B 1 511 ? -3.662 34.781 1.093 1 94.62 511 ALA B N 1
ATOM 8716 C CA . ALA B 1 511 ? -3.16 34.219 -0.154 1 94.62 511 ALA B CA 1
ATOM 8717 C C . ALA B 1 511 ? -1.647 34.375 -0.264 1 94.62 511 ALA B C 1
ATOM 8719 O O . ALA B 1 511 ? -0.94 33.438 -0.659 1 94.62 511 ALA B O 1
ATOM 8720 N N . GLN B 1 512 ? -1.203 35.594 0.107 1 91.31 512 GLN B N 1
ATOM 8721 C CA . GLN B 1 512 ? 0.232 35.844 0.074 1 91.31 512 GLN B CA 1
ATOM 8722 C C . GLN B 1 512 ? 0.976 34.969 1.065 1 91.31 512 GLN B C 1
ATOM 8724 O O . GLN B 1 512 ? 2.086 34.5 0.786 1 91.31 512 GLN B O 1
ATOM 8729 N N . TYR B 1 513 ? 0.381 34.781 2.178 1 90.5 513 TYR B N 1
ATOM 8730 C CA . TYR B 1 513 ? 0.946 33.875 3.176 1 90.5 513 TYR B CA 1
ATOM 8731 C C . TYR B 1 513 ? 1.164 32.469 2.59 1 90.5 513 TYR B C 1
ATOM 8733 O O . TYR B 1 513 ? 2.248 31.906 2.727 1 90.5 513 TYR B O 1
ATOM 8741 N N . PHE B 1 514 ? 0.175 31.922 1.939 1 95 514 PHE B N 1
ATOM 8742 C CA . PHE B 1 514 ? 0.268 30.578 1.367 1 95 514 PHE B CA 1
ATOM 8743 C C . PHE B 1 514 ? 1.268 30.547 0.218 1 95 514 PHE B C 1
ATOM 8745 O O . PHE B 1 514 ? 1.997 29.578 0.048 1 95 514 PHE B O 1
ATOM 8752 N N . LEU B 1 515 ? 1.26 31.656 -0.588 1 94.88 515 LEU B N 1
ATOM 8753 C CA . LEU B 1 515 ? 2.227 31.719 -1.677 1 94.88 515 LEU B CA 1
ATOM 8754 C C . LEU B 1 515 ? 3.654 31.688 -1.14 1 94.88 515 LEU B C 1
ATOM 8756 O O . LEU B 1 515 ? 4.512 31 -1.68 1 94.88 515 LEU B O 1
ATOM 8760 N N . ASN B 1 516 ? 3.861 32.438 -0.096 1 91 516 ASN B N 1
ATOM 8761 C CA . ASN B 1 516 ? 5.176 32.438 0.535 1 91 516 ASN B CA 1
ATOM 8762 C C . ASN B 1 516 ? 5.531 31.078 1.116 1 91 516 ASN B C 1
ATOM 8764 O O . ASN B 1 516 ? 6.656 30.609 0.956 1 91 516 ASN B O 1
ATOM 8768 N N . LEU B 1 517 ? 4.605 30.484 1.797 1 91.94 517 LEU B N 1
ATOM 8769 C CA . LEU B 1 517 ? 4.812 29.156 2.373 1 91.94 517 LEU B CA 1
ATOM 8770 C C . LEU B 1 517 ? 5.191 28.156 1.293 1 91.94 517 LEU B C 1
ATOM 8772 O O . LEU B 1 517 ? 6.172 27.422 1.438 1 91.94 517 LEU B O 1
ATOM 8776 N N . LEU B 1 518 ? 4.441 28.125 0.223 1 94.75 518 LEU B N 1
ATOM 8777 C CA . LEU B 1 518 ? 4.637 27.172 -0.855 1 94.75 518 LEU B CA 1
ATOM 8778 C C . LEU B 1 518 ? 5.969 27.406 -1.56 1 94.75 518 LEU B C 1
ATOM 8780 O O . LEU B 1 518 ? 6.539 26.484 -2.145 1 94.75 518 LEU B O 1
ATOM 8784 N N . SER B 1 519 ? 6.457 28.656 -1.466 1 92.94 519 SER B N 1
ATOM 8785 C CA . SER B 1 519 ? 7.707 28.984 -2.143 1 92.94 519 SER B CA 1
ATOM 8786 C C . SER B 1 519 ? 8.883 28.219 -1.536 1 92.94 519 SER B C 1
ATOM 8788 O O . SER B 1 519 ? 9.906 28.031 -2.189 1 92.94 519 SER B O 1
ATOM 8790 N N . PHE B 1 520 ? 8.703 27.75 -0.312 1 91.69 520 PHE B N 1
ATOM 8791 C CA . PHE B 1 520 ? 9.773 27 0.348 1 91.69 520 PHE B CA 1
ATOM 8792 C C . PHE B 1 520 ? 9.828 25.578 -0.161 1 91.69 520 PHE B C 1
ATOM 8794 O O . PHE B 1 520 ? 10.82 24.875 0.056 1 91.69 520 PHE B O 1
ATOM 8801 N N . PHE B 1 521 ? 8.859 25.078 -0.815 1 94.5 521 PHE B N 1
ATOM 8802 C CA . PHE B 1 521 ? 8.773 23.688 -1.221 1 94.5 521 PHE B CA 1
ATOM 8803 C C . PHE B 1 521 ? 9.125 23.531 -2.695 1 94.5 521 PHE B C 1
ATOM 8805 O O . PHE B 1 521 ? 8.75 24.359 -3.521 1 94.5 521 PHE B O 1
ATOM 8812 N N . LYS B 1 522 ? 9.836 22.5 -2.986 1 95.88 522 LYS B N 1
ATOM 8813 C CA . LYS B 1 522 ? 10.062 22.109 -4.375 1 95.88 522 LYS B CA 1
ATOM 8814 C C . LYS B 1 522 ? 8.953 21.188 -4.879 1 95.88 522 LYS B C 1
ATOM 8816 O O . LYS B 1 522 ? 8.477 20.328 -4.148 1 95.88 522 LYS B O 1
ATOM 8821 N N . SER B 1 523 ? 8.555 21.359 -6.098 1 96.69 523 SER B N 1
ATOM 8822 C CA . SER B 1 523 ? 7.395 20.656 -6.637 1 96.69 523 SER B CA 1
ATOM 8823 C C . SER B 1 523 ? 7.723 19.188 -6.906 1 96.69 523 SER B C 1
ATOM 8825 O O . SER B 1 523 ? 8.836 18.859 -7.324 1 96.69 523 SER B O 1
ATOM 8827 N N . PHE B 1 524 ? 6.758 18.281 -6.641 1 97.38 524 PHE B N 1
ATOM 8828 C CA . PHE B 1 524 ? 6.773 16.875 -7.027 1 97.38 524 PHE B CA 1
ATOM 8829 C C . PHE B 1 524 ? 5.781 16.609 -8.148 1 97.38 524 PHE B C 1
ATOM 8831 O O . PHE B 1 524 ? 4.773 17.312 -8.273 1 97.38 524 PHE B O 1
ATOM 8838 N N . ASP B 1 525 ? 6.059 15.648 -8.953 1 96.38 525 ASP B N 1
ATOM 8839 C CA . ASP B 1 525 ? 5.16 15.219 -10.016 1 96.38 525 ASP B CA 1
ATOM 8840 C C . ASP B 1 525 ? 3.953 14.469 -9.445 1 96.38 525 ASP B C 1
ATOM 8842 O O . ASP B 1 525 ? 4.102 13.406 -8.844 1 96.38 525 ASP B O 1
ATOM 8846 N N . SER B 1 526 ? 2.758 15 -9.68 1 96.75 526 SER B N 1
ATOM 8847 C CA . SER B 1 526 ? 1.537 14.414 -9.133 1 96.75 526 SER B CA 1
ATOM 8848 C C . SER B 1 526 ? 1.261 13.047 -9.742 1 96.75 526 SER B C 1
ATOM 8850 O O . SER B 1 526 ? 0.505 12.25 -9.18 1 96.75 526 SER B O 1
ATOM 8852 N N . ASN B 1 527 ? 1.844 12.711 -10.891 1 94.81 527 ASN B N 1
ATOM 8853 C CA . ASN B 1 527 ? 1.65 11.422 -11.539 1 94.81 527 ASN B CA 1
ATOM 8854 C C . ASN B 1 527 ? 2.307 10.289 -10.75 1 94.81 527 ASN B C 1
ATOM 8856 O O . ASN B 1 527 ? 2.006 9.117 -10.977 1 94.81 527 ASN B O 1
ATOM 8860 N N . LEU B 1 528 ? 3.199 10.625 -9.836 1 96.06 528 LEU B N 1
ATOM 8861 C CA . LEU B 1 528 ? 3.906 9.625 -9.047 1 96.06 528 LEU B CA 1
ATOM 8862 C C . LEU B 1 528 ? 3.072 9.203 -7.84 1 96.06 528 LEU B C 1
ATOM 8864 O O . LEU B 1 528 ? 3.385 8.203 -7.184 1 96.06 528 LEU B O 1
ATOM 8868 N N . VAL B 1 529 ? 1.98 9.992 -7.523 1 96.94 529 VAL B N 1
ATOM 8869 C CA . VAL B 1 529 ? 1.137 9.703 -6.367 1 96.94 529 VAL B CA 1
ATOM 8870 C C . VAL B 1 529 ? 0.352 8.414 -6.609 1 96.94 529 VAL B C 1
ATOM 8872 O O . VAL B 1 529 ? -0.165 8.195 -7.707 1 96.94 529 VAL B O 1
ATOM 8875 N N . PHE B 1 530 ? 0.268 7.594 -5.602 1 95.88 530 PHE B N 1
ATOM 8876 C CA . PHE B 1 530 ? -0.41 6.305 -5.703 1 95.88 530 PHE B CA 1
ATOM 8877 C C . PHE B 1 530 ? -1.869 6.492 -6.102 1 95.88 530 PHE B C 1
ATOM 8879 O O . PHE B 1 530 ? -2.508 7.469 -5.699 1 95.88 530 PHE B O 1
ATOM 8886 N N . HIS B 1 531 ? -2.408 5.523 -6.801 1 93.06 531 HIS B N 1
ATOM 8887 C CA . HIS B 1 531 ? -3.797 5.535 -7.246 1 93.06 531 HIS B CA 1
ATOM 8888 C C . HIS B 1 531 ? -4.754 5.605 -6.059 1 93.06 531 HIS B C 1
ATOM 8890 O O . HIS B 1 531 ? -5.77 6.297 -6.117 1 93.06 531 HIS B O 1
ATOM 8896 N N . GLU B 1 532 ? -4.398 4.902 -5.004 1 93.88 532 GLU B N 1
ATOM 8897 C CA . GLU B 1 532 ? -5.324 4.758 -3.887 1 93.88 532 GLU B CA 1
ATOM 8898 C C . GLU B 1 532 ? -5 5.742 -2.766 1 93.88 532 GLU B C 1
ATOM 8900 O O . GLU B 1 532 ? -5.598 5.684 -1.689 1 93.88 532 GLU B O 1
ATOM 8905 N N . SER B 1 533 ? -4.043 6.645 -3.023 1 96.81 533 SER B N 1
ATOM 8906 C CA . SER B 1 533 ? -3.625 7.602 -2.002 1 96.81 533 SER B CA 1
ATOM 8907 C C . SER B 1 533 ? -4.789 8.484 -1.567 1 96.81 533 SER B C 1
ATOM 8909 O O . SER B 1 533 ? -5.625 8.867 -2.387 1 96.81 533 SER B O 1
ATOM 8911 N N . LEU B 1 534 ? -4.762 8.812 -0.33 1 97.38 534 LEU B N 1
ATOM 8912 C CA . LEU B 1 534 ? -5.742 9.75 0.218 1 97.38 534 LEU B CA 1
ATOM 8913 C C . LEU B 1 534 ? -5.676 11.086 -0.505 1 97.38 534 LEU B C 1
ATOM 8915 O O . LEU B 1 534 ? -6.695 11.766 -0.657 1 97.38 534 LEU B O 1
ATOM 8919 N N . LEU B 1 535 ? -4.531 11.453 -1.031 1 97.38 535 LEU B N 1
ATOM 8920 C CA . LEU B 1 535 ? -4.316 12.75 -1.676 1 97.38 535 LEU B CA 1
ATOM 8921 C C . LEU B 1 535 ? -5.16 12.867 -2.939 1 97.38 535 LEU B C 1
ATOM 8923 O O . LEU B 1 535 ? -5.512 13.977 -3.352 1 97.38 535 LEU B O 1
ATOM 8927 N N . LYS B 1 536 ? -5.516 11.758 -3.529 1 96.62 536 LYS B N 1
ATOM 8928 C CA . LYS B 1 536 ? -6.258 11.758 -4.785 1 96.62 536 LYS B CA 1
ATOM 8929 C C . LYS B 1 536 ? -7.688 12.25 -4.578 1 96.62 536 LYS B C 1
ATOM 8931 O O . LYS B 1 536 ? -8.367 12.625 -5.539 1 96.62 536 LYS B O 1
ATOM 8936 N N . GLU B 1 537 ? -8.172 12.141 -3.344 1 95.88 537 GLU B N 1
ATOM 8937 C CA . GLU B 1 537 ? -9.461 12.742 -3.018 1 95.88 537 GLU B CA 1
ATOM 8938 C C . GLU B 1 537 ? -9.477 14.227 -3.363 1 95.88 537 GLU B C 1
ATOM 8940 O O . GLU B 1 537 ? -10.523 14.781 -3.715 1 95.88 537 GLU B O 1
ATOM 8945 N N . PHE B 1 538 ? -8.336 14.852 -3.305 1 96.94 538 PHE B N 1
ATOM 8946 C CA . PHE B 1 538 ? -8.25 16.297 -3.434 1 96.94 538 PHE B CA 1
ATOM 8947 C C . PHE B 1 538 ? -7.754 16.688 -4.82 1 96.94 538 PHE B C 1
ATOM 8949 O O . PHE B 1 538 ? -8.281 17.625 -5.434 1 96.94 538 PHE B O 1
ATOM 8956 N N . ILE B 1 539 ? -6.824 15.984 -5.375 1 96.81 539 ILE B N 1
ATOM 8957 C CA . ILE B 1 539 ? -6.219 16.391 -6.637 1 96.81 539 ILE B CA 1
ATOM 8958 C C . ILE B 1 539 ? -6.855 15.617 -7.789 1 96.81 539 ILE B C 1
ATOM 8960 O O . ILE B 1 539 ? -6.559 15.875 -8.961 1 96.81 539 ILE B O 1
ATOM 8964 N N . GLY B 1 540 ? -7.715 14.656 -7.523 1 94.25 540 GLY B N 1
ATOM 8965 C CA . GLY B 1 540 ? -8.414 13.906 -8.555 1 94.25 540 GLY B CA 1
ATOM 8966 C C . GLY B 1 540 ? -7.609 12.742 -9.102 1 94.25 540 GLY B C 1
ATOM 8967 O O . GLY B 1 540 ? -6.445 12.562 -8.742 1 94.25 540 GLY B O 1
ATOM 8968 N N . GLY B 1 541 ? -8.312 11.875 -9.883 1 91.69 541 GLY B N 1
ATOM 8969 C CA . GLY B 1 541 ? -7.66 10.812 -10.633 1 91.69 541 GLY B CA 1
ATOM 8970 C C . GLY B 1 541 ? -7.676 9.477 -9.906 1 91.69 541 GLY B C 1
ATOM 8971 O O . GLY B 1 541 ? -6.992 8.539 -10.312 1 91.69 541 GLY B O 1
ATOM 8972 N N . SER B 1 542 ? -8.391 9.375 -8.828 1 92.06 542 SER B N 1
ATOM 8973 C CA . SER B 1 542 ? -8.477 8.109 -8.117 1 92.06 542 SER B CA 1
ATOM 8974 C C . SER B 1 542 ? -9.445 7.148 -8.797 1 92.06 542 SER B C 1
ATOM 8976 O O . SER B 1 542 ? -10.562 7.535 -9.156 1 92.06 542 SER B O 1
ATOM 8978 N N . PRO B 1 543 ? -9.117 5.93 -8.938 1 90.75 543 PRO B N 1
ATOM 8979 C CA . PRO B 1 543 ? -10.016 4.938 -9.523 1 90.75 543 PRO B CA 1
ATOM 8980 C C . PRO B 1 543 ? -11.18 4.582 -8.602 1 90.75 543 PRO B C 1
ATOM 8982 O O . PRO B 1 543 ? -12.125 3.914 -9.023 1 90.75 543 PRO B O 1
ATOM 8985 N N . PHE B 1 544 ? -11.141 5.066 -7.359 1 90 544 PHE B N 1
ATOM 8986 C CA . PHE B 1 544 ? -12.258 4.852 -6.453 1 90 544 PHE B CA 1
ATOM 8987 C C . PHE B 1 544 ? -13.508 5.57 -6.957 1 90 544 PHE B C 1
ATOM 8989 O O . PHE B 1 544 ? -14.625 5.242 -6.551 1 90 544 PHE B O 1
ATOM 8996 N N . TYR B 1 545 ? -13.305 6.535 -7.844 1 85.19 545 TYR B N 1
ATOM 8997 C CA . TYR B 1 545 ? -14.414 7.43 -8.172 1 85.19 545 TYR B CA 1
ATOM 8998 C C . TYR B 1 545 ? -14.781 7.312 -9.648 1 85.19 545 TYR B C 1
ATOM 9000 O O . TYR B 1 545 ? -15.461 8.188 -10.195 1 85.19 545 TYR B O 1
ATOM 9008 N N . PHE B 1 546 ? -14.336 6.242 -10.352 1 75 546 PHE B N 1
ATOM 9009 C CA . PHE B 1 546 ? -14.766 6.031 -11.727 1 75 546 PHE B CA 1
ATOM 9010 C C . PHE B 1 546 ? -16.281 5.859 -11.805 1 75 546 PHE B C 1
ATOM 9012 O O . PHE B 1 546 ? -16.906 5.363 -10.859 1 75 546 PHE B O 1
#

InterPro domains:
  IPR006083 Phosphoribulokinase/uridine kinase [PF00485] (285-480)
  IPR018163 Threonyl/alanyl tRNA synthetase, class II-like, putative editing domain superfamily [SSF55186] (60-204)
  IPR027417 P-loop containing nucleoside triphosphate hydrolase [G3DSA:3.40.50.300] (215-486)
  IPR027417 P-loop containing nucleoside triphosphate hydrolase [SSF52540] (284-544)

Foldseek 3Di:
DAWEDDPPDIDDDDFFDFQLNVCVVVPPPQFQWKDWLLATDGRRGGDHDRYTYIDTDGQLDQQSVVQLVLQVLVLLVVLLVVVDALWQWFWFAAPPRKIWIATDPVDFDDVVSVVSSVVSSVVQLVVFWFKDKDKDAPVVVLVVCVVRVFPLVNLLCVLLVDRIAIWIDTPPDIDGEPGHYGGTSPSNDAWDWADDGNTIMIWGRHSVPVRHTDDDDDQPQRRVVLVVLVVLCVVVVNFEQSSLQVQVPDQVSLLVLLVSLVVVLVVQLVVVLVVCLVLVVQAQAEEEAEAFQLLQPLVLVVSQVVNVVVVAHEDEDEQVQFFDPPVQFDADPVRPHGQCLDPSRGPLVLVQVVSVCQSVQHKDKGWGAALQVRDIDIDIDGDDRHRYYYYDNCRLPCVRHVPDDLSNYAYEYTGARNRHANGSSGTDDRCVVSLLLCQQQCVPRRVDANLVSVVCVVSSVVSCVVRRVVSVSSHPHYRHLDRNCLLQASLVVLLVRLVPQDPSDSCVNVSVSSNVVSSSHHHHHNVSNDLSRSSCSRNPDHPVVD/DAWEDDPPDTDDDDFFDFQLNVCVVVPPPQFQWKDWLLATDGRRDGDHDRYTYIDTDGQLDQQSVVQLVLQVLVLLVVLLVVVDALWQWFWFAAPPRKIWIATDPVDQDDVVSVVSSVVSSVVQLVVFWFKDKDKDAPVVVLVVCVVRVFVLVNLLCVLLVDRIAIWIDTPPDIDGEPGHYGGTSPSNDAWDWADDGNTIMIWGRHSVPVRHTDDDDDQPQRRVVLVVLVVLCVVVVNFEQSSLQVLVPDQVSLLVLLVSLVVVLVVQLVVVLVVCLVLVVQAQAEEEAEAFQLLQPLVLVVSQVVNVVVVAHEDEDEQVQFFDPPVQFDADPVRPHGQCLAPSRGPLVLVQVVSVCQSVQHKDKGWGADLQVRDIDIDIDGDDRHRYYYYDNCRLPCVRHVPDDLSNYAYEYTGARNRHANGSSGTDDRCVVSLLLCQQQCVPRRVDANLVSVVCVVSSVVSCVVRRVVRPSSHPHYRHLDRNCLLQASLVVLLVRLVPQDPSDSCVNVSVSSNVVSSSHHHHDNVSNDLSRSSCSRNPDHPVVD

pLDDT: mean 91.67, std 5.79, range [68.88, 98.56]

Radius of gyration: 35.65 Å; Cα contacts (8 Å, |Δi|>4): 1975; chains: 2; bounding box: 70×118×81 Å

Nearest PDB structures (foldseek):
  1tky-assembly1_A  TM=7.638E-01  e=6.307E-09  Escherichia coli
  1nyr-assembly1_A  TM=6.795E-01  e=2.610E-09  Staphylococcus aureus
  6vu9-assembly1_A  TM=5.789E-01  e=7.342E-10  Stenotrophomonas maltophilia K279a
  1qf6-assembly1_A  TM=4.436E-01  e=1.774E-09  Escherichia coli
  3wqy-assembly1_B  TM=3.673E-01  e=5.961E-05  Archaeoglobus fulgidus DSM 4304

Secondary structure (DSSP, 8-state):
-EEEEETTEEEEE-TT-BHHHHHHHTT--SEEEEEETTEEEETT-B--SSEEEEEEEETTSHHHHHHHHHHHHHHHHHHHHHHSTT---EEEE-SSSEEEEE--TTS---HHHHHHHHHHHHHHHHTT-B-EEEEEEHHHHHHHHHHHT-HHHHHHHHHH--SEEEEEEETTEEE--SS---SBGGG---EEEEEETTEEEEEE--TTTTTSPPPP---HHHHHHHHHHHHHHHHTT--BHHHHHGGGGSHHHHHHHHHHHHHHHHHHHHHHHHHHHHTTTT-SEEEEE--TTS-HHHHHHHHHHHHHHTT--EEEEEGGGGBPPGGGSPB-TTSSSB-TTSGGGB-HHHHHHHHHHHHTT--EEEEEEETTTTEEEEEEE--SS-EEEEESTTTT-TTT-TTS-GGGEEEEEEE-----BSSTT-BPPHHHHHHHHHHHHHHHHS---HHHHHHHHHHHHHHIIIIIGGGGGG-SEEEE---TTHHHHHHHHHHHHHTTS-TTSTTHHHHHHHHHHHHTSPP--GGGS-TT-TTHHHH---GGG-/-EEEEETTEEEEE-TT-BHHHHHHHTT--SEEEEEETTEEEETT-B--SSEEEEEEEETTSHHHHHHHHHHHHHHHHHHHHHHSTT---EEEE-SSSEEEEE--TTS---HHHHHHHHHHHHHHHHTT-B-EEEEEEHHHHHHHHHHHT-HHHHHHHHHH--SEEEEEEETTEEE--SS---SBGGG---EEEEEETTEEEEEE--TTTTTSPPPP---HHHHHHHHHHHHHHHHTT--BHHHHHGGGGSHHHHHHHHHHHHHHHHHHHHHHHHHHHHTTTT-SEEEEE--TTS-HHHHHHHHHHHHHHTT--EEEEEGGGGBPPGGGSPB-TTSSSB-TTSGGGB-HHHHHHHHHHHHTT--EEEEEEETTTTEEEEEEE--SS-EEEEESTTTT-TTT-TTS-GGGEEEEEEE-----BSSTT-BPPHHHHHHHHHHHHHHHHS---HHHHHHHHHHHHHHIIIIIGGGGGG-SEEEE---TTHHHHHHHHHHHHHTTS-TTSTTHHHHHHHHHHHHTSPP--GGGS-TT-TTHHHH---GGG-

Sequence (1092 aa):
MLKVYYNQNILNVPLNTSLETLKNQLNLKNVYAAKVNNKLKELTFKLHAPINQITFLGAWNAAAVNIYEASLRYLVAMASYKLFENISLHFTYYSSSSILVSFPKEITFLPEMFQKIKEEMHLLVSQKLDITKKKLPLEKALQIYQSLGFGDKISLLKQKAPSFATLYFCQNYCNYMYQGLVPNTSYLDKYHLFYHQNGFVMQFVTPFSGEKIPPFQQEPLFEQMLTQSLAFKKTIQMQNVSQINQFAKTAQSQFNLINLAEINHQNQLQQLSAKIAKRASNLKIINISGPSSSGKTTFAKRLQLQLQAFGICTFIIAMDNYYLPLKDIPKEKDGISFDFESIDALNIPLFNQNIYDLLTCKKTTIPQFDFVTRSHTQKDIQTHNHIILVEGIHAINPKLTPFIPRLQKFQIYIAPQHQLSLDFHNPLHLTDVRFLRRAIRDYISRNTTILRTFEFWDSVRKGEFRWIYPNQQEADFVFNSELIYEFNVLKPYLIPLLLQIPETSKYFDKAQYFLNLLSFFKSFDSNLVFHESLLKEFIGGSPFYFMLKVYYNQNILNVPLNTSLETLKNQLNLKNVYAAKVNNKLKELTFKLHAPINQITFLGAWNAAAVNIYEASLRYLVAMASYKLFENISLHFTYYSSSSILVSFPKEITFLPEMFQKIKEEMHLLVSQKLDITKKKLPLEKALQIYQSLGFGDKISLLKQKAPSFATLYFCQNYCNYMYQGLVPNTSYLDKYHLFYHQNGFVMQFVTPFSGEKIPPFQQEPLFEQMLTQSLAFKKTIQMQNVSQINQFAKTAQSQFNLINLAEINHQNQLQQLSAKIAKRASNLKIINISGPSSSGKTTFAKRLQLQLQAFGICTFIIAMDNYYLPLKDIPKEKDGISFDFESIDALNIPLFNQNIYDLLTCKKTTIPQFDFVTRSHTQKDIQTHNHIILVEGIHAINPKLTPFIPRLQKFQIYIAPQHQLSLDFHNPLHLTDVRFLRRAIRDYISRNTTILRTFEFWDSVRKGEFRWIYPNQQEADFVFNSELIYEFNVLKPYLIPLLLQIPETSKYFDKAQYFLNLLSFFKSFDSNLVFHESLLKEFIGGSPFYF

Organism: NCBI:txid1193712

Solvent-accessible surface area (backbone atoms only — not comparable to full-atom values): 58461 Å² total; per-residue (Å²): 113,24,40,34,37,43,88,93,40,79,44,80,41,60,76,59,44,27,44,46,57,50,36,56,74,66,67,62,73,72,59,46,24,28,27,53,71,68,33,80,38,44,26,68,42,57,46,75,59,62,71,34,45,43,47,80,26,25,45,68,32,64,70,22,30,48,20,51,51,45,36,47,50,50,46,52,50,50,29,41,50,72,73,34,82,85,68,64,59,35,44,32,74,46,72,71,75,20,35,34,40,33,50,50,85,89,51,84,58,46,70,67,58,52,51,49,37,54,50,43,41,51,51,48,25,74,63,48,43,57,43,44,80,44,80,34,48,33,70,57,51,44,51,52,32,60,73,66,65,36,62,52,54,46,45,38,52,59,67,67,57,51,73,56,40,63,34,38,34,41,86,94,41,71,47,74,58,90,55,54,46,45,50,33,34,59,75,69,73,65,69,47,78,40,85,39,78,62,35,30,38,41,37,41,52,38,48,86,41,81,70,33,62,66,78,85,57,89,47,67,64,59,51,50,45,52,51,50,48,51,51,47,26,60,52,63,59,49,51,29,43,52,51,53,43,63,28,49,77,41,73,46,44,38,40,50,53,49,47,43,38,50,48,52,49,49,52,52,49,50,54,50,44,54,57,46,59,77,44,47,93,59,40,50,35,37,22,34,17,34,60,82,60,25,39,59,72,50,44,50,54,52,49,42,48,55,31,29,72,73,53,40,50,60,45,81,45,60,51,71,30,34,52,45,59,76,91,65,36,43,57,36,95,83,68,70,51,70,32,78,57,41,74,71,18,36,43,54,68,61,50,47,50,47,51,51,29,43,75,69,52,31,76,36,73,46,58,34,57,37,78,70,76,68,43,79,48,74,44,79,46,70,50,75,91,49,34,36,32,32,32,30,59,52,42,48,34,71,79,60,53,72,86,58,56,72,83,26,46,46,27,34,33,34,36,46,62,63,72,41,16,54,28,46,78,38,47,55,66,59,64,53,58,28,53,53,38,38,38,43,22,32,41,73,72,41,79,35,56,52,68,56,45,59,65,46,43,60,58,51,52,54,28,35,62,72,57,34,58,76,39,56,81,61,40,76,42,67,46,62,55,44,49,88,57,47,67,20,42,45,38,75,66,44,52,68,52,46,68,65,53,48,82,85,37,88,57,26,48,60,35,50,49,51,53,56,57,47,60,66,48,50,65,45,68,64,84,66,55,56,55,84,38,53,63,23,71,30,76,50,85,30,57,88,70,111,113,24,40,35,37,43,88,93,41,80,44,80,42,61,76,59,43,27,45,47,56,50,38,56,73,68,68,61,73,72,59,44,24,28,26,52,70,67,33,80,39,42,26,69,42,55,46,76,57,62,72,35,44,42,46,80,27,25,44,67,32,64,70,21,30,48,20,49,53,44,36,48,49,50,44,53,50,49,29,41,49,73,73,34,85,84,66,63,59,35,43,34,74,46,71,70,78,21,35,34,40,36,52,48,84,90,51,84,59,46,71,66,56,51,51,50,38,54,50,43,40,52,50,47,25,74,64,49,42,55,43,44,83,45,80,35,49,34,69,57,52,44,50,51,30,60,74,66,63,38,61,51,54,46,47,39,51,60,67,64,56,49,74,57,39,63,35,35,34,41,88,94,43,69,46,74,57,90,55,56,45,46,50,33,34,58,76,70,74,66,67,46,79,40,86,36,90,53,37,31,37,41,37,41,53,37,47,86,43,81,69,32,62,66,79,84,59,89,48,68,64,58,50,50,46,51,51,50,48,50,50,46,25,59,52,64,58,48,50,28,43,51,51,53,43,62,27,48,77,43,72,46,44,37,41,51,53,51,47,43,38,51,49,53,48,49,53,51,48,50,56,52,46,53,58,47,60,78,44,48,95,58,41,50,35,37,20,33,17,34,60,80,59,26,40,58,72,51,44,50,54,52,48,42,47,55,31,28,71,74,53,41,50,60,45,82,42,61,51,71,30,34,52,45,60,76,92,65,35,42,55,37,93,84,67,70,49,70,30,78,58,40,75,74,19,36,42,54,69,62,51,48,49,46,52,51,27,42,77,68,53,30,78,36,74,44,58,36,56,35,76,70,77,68,43,78,47,75,44,79,46,71,49,75,90,50,33,35,33,34,34,31,59,53,42,47,34,70,79,60,53,72,85,57,56,72,82,26,47,45,28,34,32,33,36,46,62,63,72,41,17,54,27,46,79,38,48,55,66,57,63,53,58,28,53,54,39,37,39,42,22,32,42,74,71,41,79,34,55,52,70,58,44,59,65,45,44,58,58,51,52,53,28,36,63,71,56,35,58,76,38,55,80,60,40,75,43,66,45,62,56,44,48,89,59,45,68,21,41,45,39,75,67,44,53,68,53,44,68,66,54,49,84,86,37,87,56,26,49,60,35,48,50,51,51,55,58,48,60,66,50,50,66,45,68,64,86,66,56,55,54,83,38,54,64,23,71,31,75,50,85,30,55,88,72,110